Protein AF-0000000077538664 (afdb_homodimer)

Secondary structure (DSSP, 8-state):
-------------------------------PPPHHHHHTT------SS-HHHHHHT-----------HHHHHHHHHHHHHHHHHHHHHHTTGGGG-S-----------------------------HHHH-----------S---PPBPP--SGGGGG-HHHHHHS-HHHHHHHHHH-TTHHHHHHHTPPPPPPPPGGGG-TTGGGG--HHHHHHHHHHHHTTHHHHS--S-HHHIIIIIHHHHHHTTS-SSHHHHHHHHHHHHHHHHHHHHHHHTSS-TT-GGGGGGTTT--SSSTTHHHHHHHHHHHTTSTT--SHHHHHHHHHHHHHHHHTT-HHHHHHHHHHHHHHHHHHHHT--TT--HHHHHHHHHHHHHHHHHHHHHHHHHTPPP-THHHHHTT-PPP--PPPSSS---SS---GGG-HHHHHHHHHHHHHHHHHHHHHHHH-B--SSS--S-HHHHHHHHHHHHHHHHTS-TTT---TTS--PPPSSHHIIIIIIHHHHHHHHHHHHHHHHHHHHHHH-GGG--HHHHHHHHHHHHHHHHHHHHHHHHGGGGGG-TTHHHHHHHHHHHHHHHHHHHT-SSHHHHGGGTT--HHHHHHHHHHHHHHHTT-HHHHHHHHHHHHHHTTTT--/-------------------------------PPPHHHHHTT------SS-HHHHHHT-----------HHHHHHHHHHHHHHHHHHHHHHHHHGGGTTS----------------------------HHHH-----------S---PPBPP--SGGGGG-HHHHHHS-HHHHHHHHHH-TTHHHHHHHTPPPPPPPPGGGG-TTGGGG--HHHHHHHHHHHHTTHHHHS--S-HHHIIIIIHHHHHHTTS-SSHHHHHHHHHHHHHHHHHHHHHHHTSS-TT-GGGGGGGGG--SSSTTHHHHHHHHHHHTTSTT--SHHHHHHHHHHHHHHHHTT-HHHHHHHHHHHHHHHHHHHHT--S---HHHHHHHHHHHHHHHHHHHHHHHHHTPPP-THHHHHTT-PPP--PPPSSS---SS---GGG-HHHHHHHHHHHHHHHHHHHHHHHH-B--SSS--S-HHHHHHHHHHHHHHHHTS-GGG---TTS--PPPSSHHIIIIIIHHHHHHHHHHHHHHHHHHHHHHH-GGG--HHHHHHHHHHHHHHHHHHHHHHHHGGGGGG-TTHHHHHHHHHHHHHHHHHHHT-SSHHHHGGGTT--HHHHHHHHHHHHHHHTT-HHHHHHHHHHHHHHTSTT--

pLDDT: mean 77.13, std 25.6, range [17.12, 98.75]

Foldseek 3Di:
DPPDPPPPDDPDPPDPPPPPDPPPPPPPPDQDAFPVCVVVVHDFPNDVQTPVCVVVVHHGHRDPPPDPPVNVVLVVLLVVLVVVVVVVVPVVPPPPPPDDDDDDDPPPPPDPPDPDPDDPPPLVPQRSNLPPLPPPPPPPVPVPPPWAFFALALLQLCVQPLLLVLDDPVSVVVCVVCDSLNQLVQLVPDDDDDADDPLLPPPQLLLVDDPVLLVQLLLLLCQFQCLQQVLDDSLCLVPPLVVVCNVVSLDQDLSSLLSLLSSQVSQLSVVLCVLLVNDDPPPCPCVSCVVVQDDPAGSVSSNNSSVVRCVVVLPPLDSSLLSSLQSVLLSCLLLVNLVSSLVSLQSSLVSLCVCVVPPDPDDDPQRLLSSLSSLLSSVLSQVLSCSHNVDDGDCSVVCSSPRGHHSNDDDDPRPPPDPDDRPSNPVLSVLLNSLSSVLSVLLVVLSVQFRTHDPPDDGDPVVVLVVSLVVLVSSQVPRPPVQHDDLVDQLPRDPGSCCQSRNLVSSLSSLVSLLSSLVSLLSCCSVPVPVDDPVSLVSLLVSLVSVVSSLSSVVRNCSSVSSDSCLSSVLSNLLSVLSSQLSQCSDPDPSSNVSCVVPDPVSLVSSLVSLVVCLVSRVSSVVSSVSSVVSSVSHPPD/DCPDPPPPDPPPPPDPPPPPDDPPPPPPPPQDAFPVCVVVVHDFPNDLQTPVCVVVVHHGHRDDPPDPPVNVVLVVLLVVLVVVVVVVVPVVPPPPPDDDDDDDDPPPPPDPPPPDPDDPPPLVPQRNNLPPLPPPPPPPVPVPPPWAFFALALLQLCVQPLLLVLDDPVSVVVCVVCDSLNQLVQLVPDDDDDADDPLLPPPQLLLVDDVVLLVQLLLLLCQFQCLQQVLDDPLCLVPPLVVVCNVVSLDQDLSSLLSLLSSQVSQLSVVLCVLLVNDDPPPCPCVSCVVVCDPPAGSVSSNNSSVVRCVVVLPDLDSSLLSSLQSVLLSCLLLVNLVSSLVSLQSSLVSLCVCVVPPDPDDDPQRLLSSLSSLLSSVLSQVLSCSHNVDDGDCSVVCSSPRGHHSNDDDDPRPPPDPDDRPSNPVLSVLLNSLSSVLSVLLVVLSVQFRTHDPPDDGDPPVVLVVSLVVLVSSQVPRPPVQHDDLVDQQPRDPGSCCQSRNLVSSLSSLVSLLSSLVSLLSCCSVPVPVDDPVSLVSLLVSLVSVVSSLSSVVRSCSSVSSDSCLSSVLSNLLSVLSSLLSQCSDPDPSSNVSCVVPDPVSLCSSLVSLVVCLVSRVSSVVSSVSSVVSSVSHPPD

InterPro domains:
  IPR001138 Zn(2)Cys(6) fungal-type DNA-binding domain [PF00172] (32-66)
  IPR001138 Zn(2)Cys(6) fungal-type DNA-binding domain [PS00463] (33-60)
  IPR001138 Zn(2)Cys(6) fungal-type DNA-binding domain [PS50048] (33-62)
  IPR001138 Zn(2)Cys(6) fungal-type DNA-binding domain [SM00066] (28-71)
  IPR001138 Zn(2)Cys(6) fungal-type DNA-binding domain [cd00067] (30-62)
  IPR036864 Zn(2)-C6 fungal-type DNA-binding domain superfamily [G3DSA:4.10.240.10] (29-87)
  IPR036864 Zn(2)-C6 fungal-type DNA-binding domain superfamily [SSF57701] (27-69)

Radius of gyration: 37.06 Å; Cα contacts (8 Å, |Δi|>4): 1426; chains: 2; bounding box: 122×137×126 Å

Solvent-accessible surface area (backbone atoms only — not comparable to full-atom values): 72895 Å² total; per-residue (Å²): 136,82,74,76,76,75,72,75,72,78,78,75,74,77,77,77,76,74,67,76,77,74,75,71,77,70,78,68,80,70,79,70,45,30,50,59,31,55,72,67,72,45,93,46,79,73,41,96,56,21,63,64,31,57,75,66,72,46,90,57,42,60,77,78,71,73,76,52,70,77,61,52,56,59,51,49,59,48,46,51,56,47,47,58,55,50,56,63,57,50,69,71,61,57,75,78,62,74,77,89,77,91,81,90,74,88,72,84,72,80,78,75,76,80,73,83,85,73,88,75,69,79,63,62,68,59,58,64,80,75,64,68,62,66,71,76,66,68,67,69,77,57,80,70,78,81,49,51,73,46,74,84,16,36,69,51,49,64,66,34,68,54,39,48,69,63,44,54,71,71,56,46,52,52,47,66,72,52,45,90,58,33,55,47,53,47,53,65,68,52,74,72,74,83,70,82,48,79,76,71,51,54,86,64,62,72,73,70,56,53,68,66,49,53,50,50,26,43,50,35,21,52,65,41,62,34,50,65,50,65,68,67,57,68,68,57,37,67,70,42,36,47,48,54,16,59,76,50,67,54,48,86,47,68,43,22,33,37,48,25,41,41,44,13,45,6,47,30,28,48,52,14,33,35,58,55,66,74,41,71,87,70,67,65,74,57,54,83,43,57,83,55,62,38,70,102,48,68,26,44,58,37,38,49,55,24,25,51,40,37,28,72,48,68,60,55,52,46,71,65,44,28,40,36,26,49,52,50,17,46,53,28,22,60,58,42,32,64,61,50,18,48,44,24,39,52,53,22,47,50,19,46,42,49,50,68,61,58,66,59,90,84,62,56,64,39,58,53,24,52,50,29,40,49,44,51,55,45,50,55,54,46,50,56,48,25,54,54,50,63,44,68,76,74,72,54,71,73,45,56,75,74,52,64,74,50,63,74,59,72,71,77,87,56,80,71,80,66,92,72,71,56,80,75,69,35,63,68,41,52,50,49,44,53,51,52,51,52,50,49,52,54,50,52,49,41,53,75,70,33,34,44,40,50,97,81,55,87,46,41,55,60,69,59,51,51,48,52,52,50,49,50,50,49,54,55,68,64,39,56,76,92,58,45,75,56,90,85,52,77,85,69,85,68,89,47,65,58,42,30,62,48,41,37,39,53,52,34,49,51,24,50,50,47,27,60,64,37,42,44,46,47,51,35,50,60,68,42,58,84,77,60,51,72,70,51,49,51,50,44,31,51,25,47,49,24,50,54,51,26,53,60,41,41,59,55,37,47,37,28,53,60,68,36,57,56,50,59,56,51,43,36,45,47,51,27,48,50,50,52,51,37,38,36,61,69,42,94,46,66,78,51,29,56,44,55,64,80,60,50,69,66,59,53,51,48,53,52,49,54,26,54,71,46,22,86,57,23,68,40,40,33,53,48,36,58,52,47,56,61,48,52,66,65,47,81,67,123,133,83,70,78,76,75,73,71,72,80,75,78,72,77,77,76,74,74,67,74,77,74,73,71,77,69,77,67,79,68,79,70,45,31,52,60,30,55,72,68,72,44,91,48,77,75,42,95,54,21,62,64,30,58,74,66,73,46,91,58,43,59,76,78,71,74,77,52,71,77,60,52,55,58,49,48,59,42,47,52,55,47,48,58,55,51,53,61,56,48,68,69,58,56,75,73,67,73,75,90,86,78,84,85,77,86,71,83,75,78,78,76,74,79,73,82,85,72,88,74,68,77,63,60,67,60,57,59,78,73,64,67,64,67,72,74,65,69,69,68,76,56,80,72,76,82,51,50,72,46,74,83,17,34,70,50,50,64,66,34,68,54,38,48,70,63,45,54,71,71,54,46,52,50,48,64,71,51,44,90,58,33,56,47,53,46,53,66,67,53,75,72,75,83,70,81,47,79,76,73,50,54,87,62,63,72,76,71,57,53,69,66,49,52,50,50,26,44,50,36,21,49,64,41,62,34,50,65,49,65,68,66,59,67,68,57,36,66,69,43,37,49,48,55,17,60,76,50,67,53,47,86,49,68,43,22,33,39,50,26,40,39,42,12,46,6,47,30,28,49,53,13,32,34,60,54,66,75,40,70,86,70,66,62,72,56,56,85,44,55,83,56,60,38,69,101,47,68,26,44,61,37,37,48,56,24,25,52,41,37,29,71,48,67,60,55,53,48,72,63,44,26,40,36,25,50,52,52,17,47,53,27,24,60,56,45,32,64,61,49,18,47,44,24,39,52,54,24,47,51,19,45,43,49,50,68,62,58,65,59,90,84,62,55,67,40,58,53,25,52,50,30,40,48,44,52,54,43,48,55,54,47,50,55,48,25,53,53,50,62,42,67,74,72,70,53,72,74,44,55,75,73,54,64,73,52,62,75,59,74,72,77,86,57,78,70,80,66,91,74,71,53,80,76,69,35,62,66,42,51,50,51,44,52,50,51,51,51,50,50,52,53,50,53,48,42,54,75,70,34,34,44,41,50,97,79,54,86,44,40,56,62,70,59,52,51,49,50,53,49,50,51,50,48,54,54,68,64,39,56,80,91,58,44,76,56,90,85,51,77,84,69,84,66,90,45,65,57,42,29,63,48,41,35,38,52,53,34,51,51,24,49,49,47,27,61,64,36,42,44,44,48,52,36,47,60,68,41,58,84,77,58,49,72,69,51,49,50,49,44,30,50,23,46,48,24,50,56,51,27,53,59,42,40,60,55,36,47,37,28,53,61,68,37,57,56,51,59,56,52,43,37,43,46,50,27,48,51,50,52,52,36,39,34,60,69,42,92,46,67,78,50,28,56,42,55,64,81,60,49,68,66,57,53,51,48,51,52,48,55,27,54,72,47,20,86,58,23,67,40,40,32,53,48,35,59,52,47,57,62,47,51,66,67,46,81,68,124

Organism: Fusarium solani (NCBI:txid169388)

Nearest PDB structures (foldseek):
  4a1s-assembly1_B  TM=3.007E-01  e=3.780E+00  Drosophila melanogaster
  9dw8-assembly1_A  TM=1.218E-01  e=8.296E+00  Homo sapiens
  4a1s-assembly1_B  TM=3.005E-01  e=3.886E+00  Drosophila melanogaster
  9dw8-assembly1_A  TM=1.270E-01  e=6.714E+00  Homo sapiens

Sequence (1276 aa):
MAEPDEDTPPLEAPGSDEGPPSKRQRGFIARQACEYCRQKKTRCDEDFPCGLCRSLGIPCRFAQRKATRNEASLGMIVNILRRIEGKIDEDRAVDRNSLTDNRLNVTHSRIILPRSPANSSEILGVPSFLQRRESVVATPTSTTDSSPPISFSAHQVLFWPAIQSAFPESVKLLCQVNGPDYSTRLEASRPNLQLPTSSDLQPDWLSGLSVATLKELSDVYFSTFNLANPILDQKTYFQRTLGVAIDGNFGICIESCIVLVVMALGVIGQKALVEGGFSSATTPGTSGLAGVQDGDMPGLAFFNEARKRLGFLICDQGLQACQFYLLSGLFYAEALRPIDWWSMLNKASACSAYFWNNLSRDRDEWMLDMQSRLFWITSMFEAVLTQELNLPPSNSLELEEHIALPKFISVEDIPSFGSFRYPGDDPFFHYHFLSQLAHRLILTRARNSLFHSSPTADYPPEPVEDELIRQLEQWRQRLPPMLQFDPKAPLSRADSPSDILVTAWLHCRYFVARYHIGRPLLHRALQRPSSLTEGHLRKCRDTIAAVLNWASILQVANSMKSCNPLRFFVSGQLFGQICVIFALSVSPYQHIRDIVSDVDLKWKSFALGYLEESAAHSPTIEQDYQIAKILCEDICKSMAEPDEDTPPLEAPGSDEGPPSKRQRGFIARQACEYCRQKKTRCDEDFPCGLCRSLGIPCRFAQRKATRNEASLGMIVNILRRIEGKIDEDRAVDRNSLTDNRLNVTHSRIILPRSPANSSEILGVPSFLQRRESVVATPTSTTDSSPPISFSAHQVLFWPAIQSAFPESVKLLCQVNGPDYSTRLEASRPNLQLPTSSDLQPDWLSGLSVATLKELSDVYFSTFNLANPILDQKTYFQRTLGVAIDGNFGICIESCIVLVVMALGVIGQKALVEGGFSSATTPGTSGLAGVQDGDMPGLAFFNEARKRLGFLICDQGLQACQFYLLSGLFYAEALRPIDWWSMLNKASACSAYFWNNLSRDRDEWMLDMQSRLFWITSMFEAVLTQELNLPPSNSLELEEHIALPKFISVEDIPSFGSFRYPGDDPFFHYHFLSQLAHRLILTRARNSLFHSSPTADYPPEPVEDELIRQLEQWRQRLPPMLQFDPKAPLSRADSPSDILVTAWLHCRYFVARYHIGRPLLHRALQRPSSLTEGHLRKCRDTIAAVLNWASILQVANSMKSCNPLRFFVSGQLFGQICVIFALSVSPYQHIRDIVSDVDLKWKSFALGYLEESAAHSPTIEQDYQIAKILCEDICKS

Structure (mmCIF, N/CA/C/O backbone):
data_AF-0000000077538664-model_v1
#
loop_
_entity.id
_entity.type
_entity.pdbx_description
1 polymer 'Zn(2)-C6 fungal-type domain-containing protein'
#
loop_
_atom_site.group_PDB
_atom_site.id
_atom_site.type_symbol
_atom_site.label_atom_id
_atom_site.label_alt_id
_atom_site.label_comp_id
_atom_site.label_asym_id
_atom_site.label_entity_id
_atom_site.label_seq_id
_atom_site.pdbx_PDB_ins_code
_atom_site.Cartn_x
_atom_site.Cartn_y
_atom_site.Cartn_z
_atom_site.occupancy
_atom_site.B_iso_or_equiv
_atom_site.auth_seq_id
_atom_site.auth_comp_id
_atom_site.auth_asym_id
_atom_site.auth_atom_id
_atom_site.pdbx_PDB_model_num
ATOM 1 N N . MET A 1 1 ? 38.5 -87.625 19.875 1 17.77 1 MET A N 1
ATOM 2 C CA . MET A 1 1 ? 39.5 -87.25 18.891 1 17.77 1 MET A CA 1
ATOM 3 C C . MET A 1 1 ? 39.062 -85.938 18.188 1 17.77 1 MET A C 1
ATOM 5 O O . MET A 1 1 ? 37.906 -85.75 17.844 1 17.77 1 MET A O 1
ATOM 9 N N . ALA A 1 2 ? 40.031 -84.938 18.406 1 20.53 2 ALA A N 1
ATOM 10 C CA . ALA A 1 2 ? 40.469 -83.562 18.375 1 20.53 2 ALA A CA 1
ATOM 11 C C . ALA A 1 2 ? 40.438 -83.062 16.938 1 20.53 2 ALA A C 1
ATOM 13 O O . ALA A 1 2 ? 41.375 -83.312 16.172 1 20.53 2 ALA A O 1
ATOM 14 N N . GLU A 1 3 ? 39.281 -83.5 16.281 1 21.61 3 GLU A N 1
ATOM 15 C CA . GLU A 1 3 ? 39.312 -83.375 14.828 1 21.61 3 GLU A CA 1
ATOM 16 C C . GLU A 1 3 ? 39.75 -81.938 14.43 1 21.61 3 GLU A C 1
ATOM 18 O O . GLU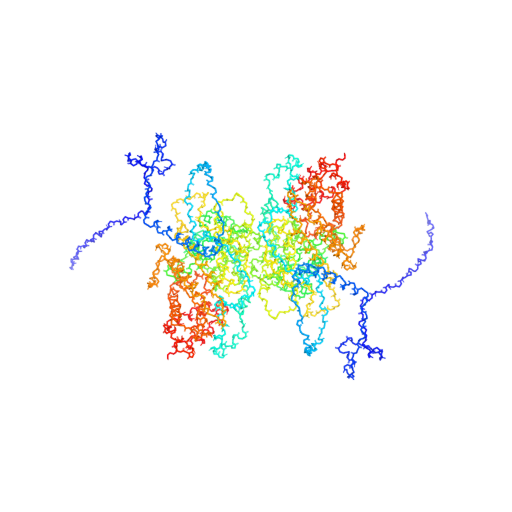 A 1 3 ? 39.344 -80.938 15.031 1 21.61 3 GLU A O 1
ATOM 23 N N . PRO A 1 4 ? 40.906 -81.938 13.797 1 24.17 4 PRO A N 1
ATOM 24 C CA . PRO A 1 4 ? 41.875 -80.875 13.445 1 24.17 4 PRO A CA 1
ATOM 25 C C . PRO A 1 4 ? 41.281 -79.75 12.602 1 24.17 4 PRO A C 1
ATOM 27 O O . PRO A 1 4 ? 40.594 -80 11.609 1 24.17 4 PRO A O 1
ATOM 30 N N . ASP A 1 5 ? 40.719 -78.75 13.336 1 24.47 5 ASP A N 1
ATOM 31 C CA . ASP A 1 5 ? 40.031 -77.562 13.023 1 24.47 5 ASP A CA 1
ATOM 32 C C . ASP A 1 5 ? 40.781 -76.75 11.984 1 24.47 5 ASP A C 1
ATOM 34 O O . ASP A 1 5 ? 41.875 -76.188 12.258 1 24.47 5 ASP A O 1
ATOM 38 N N . GLU A 1 6 ? 40.875 -77.5 10.773 1 22.72 6 GLU A N 1
ATOM 39 C CA . GLU A 1 6 ? 41.688 -77 9.68 1 22.72 6 GLU A CA 1
ATOM 40 C C . GLU A 1 6 ? 41.469 -75.5 9.461 1 22.72 6 GLU A C 1
ATOM 42 O O . GLU A 1 6 ? 40.344 -75 9.391 1 22.72 6 GLU A O 1
ATOM 47 N N . ASP A 1 7 ? 42.469 -74.688 9.789 1 23.95 7 ASP A N 1
ATOM 48 C CA . ASP A 1 7 ? 42.812 -73.312 9.898 1 23.95 7 ASP A CA 1
ATOM 49 C C . ASP A 1 7 ? 42.75 -72.625 8.539 1 23.95 7 ASP A C 1
ATOM 51 O O . ASP A 1 7 ? 43.75 -72.5 7.824 1 23.95 7 ASP A O 1
ATOM 55 N N . THR A 1 8 ? 41.688 -73.062 7.719 1 25.58 8 THR A N 1
ATOM 56 C CA . THR A 1 8 ? 41.875 -72.625 6.344 1 25.58 8 THR A CA 1
ATOM 57 C C . THR A 1 8 ? 42.219 -71.125 6.309 1 25.58 8 THR A C 1
ATOM 59 O O . THR A 1 8 ? 41.594 -70.312 7.008 1 25.58 8 THR A O 1
ATOM 62 N N . PRO A 1 9 ? 43.375 -70.875 5.82 1 27.02 9 PRO A N 1
ATOM 63 C CA . PRO A 1 9 ? 44.094 -69.562 5.84 1 27.02 9 PRO A CA 1
ATOM 64 C C . PRO A 1 9 ? 43.312 -68.438 5.25 1 27.02 9 PRO A C 1
ATOM 66 O O . PRO A 1 9 ? 42.438 -68.625 4.387 1 27.02 9 PRO A O 1
ATOM 69 N N . PRO A 1 10 ? 43.062 -67.375 6.023 1 25.56 10 PRO A N 1
ATOM 70 C CA . PRO A 1 10 ? 42.156 -66.25 5.789 1 25.56 10 PRO A CA 1
ATOM 71 C C . PRO A 1 10 ? 42.5 -65.5 4.512 1 25.56 10 PRO A C 1
ATOM 73 O O . PRO A 1 10 ? 43.688 -65.25 4.254 1 25.56 10 PRO A O 1
ATOM 76 N N . LEU A 1 11 ? 41.969 -66 3.369 1 24.7 11 LEU A N 1
ATOM 77 C CA . LEU A 1 11 ? 42.25 -65.438 2.053 1 24.7 11 LEU A CA 1
ATOM 78 C C . LEU A 1 11 ? 42.344 -63.938 2.119 1 24.7 11 LEU A C 1
ATOM 80 O O . LEU A 1 11 ? 41.531 -63.281 2.777 1 24.7 11 LEU A O 1
ATOM 84 N N . GLU A 1 12 ? 43.5 -63.438 1.926 1 22 12 GLU A N 1
ATOM 85 C CA . GLU A 1 12 ? 44.062 -62.094 1.912 1 22 12 GLU A CA 1
ATOM 86 C C . GLU A 1 12 ? 43.219 -61.156 1.037 1 22 12 GLU A C 1
ATOM 88 O O . GLU A 1 12 ? 42.844 -61.5 -0.082 1 22 12 GLU A O 1
ATOM 93 N N . ALA A 1 13 ? 42.438 -60.25 1.645 1 24.25 13 ALA A N 1
ATOM 94 C CA . ALA A 1 13 ? 41.5 -59.219 1.178 1 24.25 13 ALA A CA 1
ATOM 95 C C . ALA A 1 13 ? 42.156 -58.375 0.085 1 24.25 13 ALA A C 1
ATOM 97 O O . ALA A 1 13 ? 43.219 -57.812 0.279 1 24.25 13 ALA A O 1
ATOM 98 N N . PRO A 1 14 ? 42.125 -58.812 -1.2 1 25.22 14 PRO A N 1
ATOM 99 C CA . PRO A 1 14 ? 42.844 -58.062 -2.23 1 25.22 14 PRO A CA 1
ATOM 100 C C . PRO A 1 14 ? 42.656 -56.562 -2.092 1 25.22 14 PRO A C 1
ATOM 102 O O . PRO A 1 14 ? 41.656 -56.094 -1.543 1 25.22 14 PRO A O 1
ATOM 105 N N . GLY A 1 15 ? 43.781 -55.781 -1.918 1 23.3 15 GLY A N 1
ATOM 106 C CA . GLY A 1 15 ? 44.062 -54.375 -1.732 1 23.3 15 GLY A CA 1
ATOM 107 C C . GLY A 1 15 ? 43.406 -53.5 -2.768 1 23.3 15 GLY A C 1
ATOM 108 O O . GLY A 1 15 ? 43.594 -53.688 -3.971 1 23.3 15 GLY A O 1
ATOM 109 N N . SER A 1 16 ? 42.125 -53.156 -2.561 1 25.12 16 SER A N 1
ATOM 110 C CA . SER A 1 16 ? 41.281 -52.344 -3.416 1 25.12 16 SER A CA 1
ATOM 111 C C . SER A 1 16 ? 42.062 -51.125 -3.949 1 25.12 16 SER A C 1
ATOM 113 O O . SER A 1 16 ? 42.656 -50.406 -3.18 1 25.12 16 SER A O 1
ATOM 115 N N . ASP A 1 17 ? 42.656 -51.281 -5.082 1 24.81 17 ASP A N 1
ATOM 116 C CA . ASP A 1 17 ? 43.406 -50.312 -5.859 1 24.81 17 ASP A CA 1
ATOM 117 C C . ASP A 1 17 ? 42.688 -48.969 -5.848 1 24.81 17 ASP A C 1
ATOM 119 O O . ASP A 1 17 ? 41.531 -48.875 -6.242 1 24.81 17 ASP A O 1
ATOM 123 N N . GLU A 1 18 ? 42.938 -48.125 -4.816 1 27.81 18 GLU A N 1
ATOM 124 C CA . GLU A 1 18 ? 42.562 -46.719 -4.57 1 27.81 18 GLU A CA 1
ATOM 125 C C . GLU A 1 18 ? 42.781 -45.875 -5.812 1 27.81 18 GLU A C 1
ATOM 127 O O . GLU A 1 18 ? 43.906 -45.625 -6.227 1 27.81 18 GLU A O 1
ATOM 132 N N . GLY A 1 19 ? 42.094 -46.281 -6.926 1 26.39 19 GLY A N 1
ATOM 133 C CA . GLY A 1 19 ? 42.344 -45.469 -8.109 1 26.39 19 GLY A CA 1
ATOM 134 C C . GLY A 1 19 ? 42.469 -44 -7.816 1 26.39 19 GLY A C 1
ATOM 135 O O . GLY A 1 19 ? 42.062 -43.531 -6.758 1 26.39 19 GLY A O 1
ATOM 136 N N . PRO A 1 20 ? 43.531 -43.344 -8.391 1 30.39 20 PRO A N 1
ATOM 137 C CA . PRO A 1 20 ? 44 -42 -8.07 1 30.39 20 PRO A CA 1
ATOM 138 C C . PRO A 1 20 ? 42.875 -40.969 -8.023 1 30.39 20 PRO A C 1
ATOM 140 O O . PRO A 1 20 ? 41.844 -41.188 -8.656 1 30.39 20 PRO A O 1
ATOM 143 N N . PRO A 1 21 ? 42.75 -40.25 -6.891 1 28.84 21 PRO A N 1
ATOM 144 C CA . PRO A 1 21 ? 41.719 -39.25 -6.625 1 28.84 21 PRO A CA 1
ATOM 145 C C . PRO A 1 21 ? 41.531 -38.281 -7.789 1 28.84 21 PRO A C 1
ATOM 147 O O . PRO A 1 21 ? 42.5 -37.938 -8.469 1 28.84 21 PRO A O 1
ATOM 150 N N . SER A 1 22 ? 40.562 -38.531 -8.586 1 24.73 22 SER A N 1
ATOM 151 C CA . SER A 1 22 ? 40.25 -37.656 -9.727 1 24.73 22 SER A CA 1
ATOM 152 C C . SER A 1 22 ? 40.469 -36.188 -9.383 1 24.73 22 SER A C 1
ATOM 154 O O . SER A 1 22 ? 39.969 -35.719 -8.367 1 24.73 22 SER A O 1
ATOM 156 N N . LYS A 1 23 ? 41.562 -35.625 -9.82 1 29.5 23 LYS A N 1
ATOM 157 C CA . LYS A 1 23 ? 41.969 -34.219 -9.68 1 29.5 23 LYS A CA 1
ATOM 158 C C . LYS A 1 23 ? 40.75 -33.281 -9.883 1 29.5 23 LYS A C 1
ATOM 160 O O . LYS A 1 23 ? 40.094 -33.344 -10.93 1 29.5 23 LYS A O 1
ATOM 165 N N . ARG A 1 24 ? 40.219 -32.906 -8.852 1 29.09 24 ARG A N 1
ATOM 166 C CA . ARG A 1 24 ? 39.156 -31.891 -8.773 1 29.09 24 ARG A CA 1
ATOM 167 C C . ARG A 1 24 ? 39.469 -30.719 -9.711 1 29.09 24 ARG A C 1
ATOM 169 O O . ARG A 1 24 ? 40.531 -30.109 -9.617 1 29.09 24 ARG A O 1
ATOM 176 N N . GLN A 1 25 ? 38.969 -30.812 -10.922 1 27.58 25 GLN A N 1
ATOM 177 C CA . GLN A 1 25 ? 39.219 -29.734 -11.875 1 27.58 25 GLN A CA 1
ATOM 178 C C . GLN A 1 25 ? 39 -28.375 -11.227 1 27.58 25 GLN A C 1
ATOM 180 O O . GLN A 1 25 ? 37.906 -28.109 -10.68 1 27.58 25 GLN A O 1
ATOM 185 N N . ARG A 1 26 ? 40.062 -27.859 -10.602 1 29.12 26 ARG A N 1
ATOM 186 C CA . ARG A 1 26 ? 40.156 -26.547 -9.992 1 29.12 26 ARG A CA 1
ATOM 187 C C . ARG A 1 26 ? 39.656 -25.469 -10.945 1 29.12 26 ARG A C 1
ATOM 189 O O . ARG A 1 26 ? 40.188 -25.266 -12.031 1 29.12 26 ARG A O 1
ATOM 196 N N . GLY A 1 27 ? 38.406 -25.406 -11.07 1 28.33 27 GLY A N 1
ATOM 197 C CA . GLY A 1 27 ? 37.781 -24.453 -11.977 1 28.33 27 GLY A CA 1
ATOM 198 C C . GLY A 1 27 ? 38.312 -23.031 -11.805 1 28.33 27 GLY A C 1
ATOM 199 O O . GLY A 1 27 ? 37.688 -22.078 -12.234 1 28.33 27 GLY A O 1
ATOM 200 N N . PHE A 1 28 ? 39.375 -22.859 -10.82 1 33.38 28 PHE A N 1
ATOM 201 C CA . PHE A 1 28 ? 39.812 -21.484 -10.625 1 33.38 28 PHE A CA 1
ATOM 202 C C . PHE A 1 28 ? 40.594 -20.984 -11.828 1 33.38 28 PHE A C 1
ATOM 204 O O . PHE A 1 28 ? 41.625 -21.531 -12.172 1 33.38 28 PHE A O 1
ATOM 211 N N . ILE A 1 29 ? 40.031 -20.484 -12.789 1 33.25 29 ILE A N 1
ATOM 212 C CA . ILE A 1 29 ? 40.875 -19.906 -13.828 1 33.25 29 ILE A CA 1
ATOM 213 C C . ILE A 1 29 ? 41.812 -18.875 -13.219 1 33.25 29 ILE A C 1
ATOM 215 O O . ILE A 1 29 ? 41.344 -17.844 -12.695 1 33.25 29 ILE A O 1
ATOM 219 N N . ALA A 1 30 ? 42.906 -19.156 -12.797 1 41.94 30 ALA A N 1
ATOM 220 C CA . ALA A 1 30 ? 44.031 -18.391 -12.25 1 41.94 30 ALA A CA 1
ATOM 221 C C . ALA A 1 30 ? 44.438 -17.281 -13.211 1 41.94 30 ALA A C 1
ATOM 223 O O . ALA A 1 30 ? 44.531 -17.5 -14.414 1 41.94 30 ALA A O 1
ATOM 224 N N . ARG A 1 31 ? 44.188 -16.031 -12.914 1 46.66 31 ARG A N 1
ATOM 225 C CA . ARG A 1 31 ? 44.781 -14.938 -13.695 1 46.66 31 ARG A CA 1
ATOM 226 C C . ARG A 1 31 ? 46.25 -15.188 -13.977 1 46.66 31 ARG A C 1
ATOM 228 O O . ARG A 1 31 ? 46.969 -15.695 -13.117 1 46.66 31 ARG A O 1
ATOM 235 N N . GLN A 1 32 ? 46.531 -15.273 -15.164 1 57.22 32 GLN A N 1
ATOM 236 C CA . GLN A 1 32 ? 47.906 -15.461 -15.547 1 57.22 32 GLN A CA 1
ATOM 237 C C . GLN A 1 32 ? 48.812 -14.359 -14.961 1 57.22 32 GLN A C 1
ATOM 239 O O . GLN A 1 32 ? 48.344 -13.242 -14.727 1 57.22 32 GLN A O 1
ATOM 244 N N . ALA A 1 33 ? 49.938 -14.695 -14.531 1 68.56 33 ALA A N 1
ATOM 245 C CA . ALA A 1 33 ? 50.969 -13.82 -14 1 68.56 33 ALA A CA 1
ATOM 246 C C . ALA A 1 33 ? 51.344 -12.727 -15 1 68.56 33 ALA A C 1
ATOM 248 O O . ALA A 1 33 ? 51.156 -12.891 -16.203 1 68.56 33 ALA A O 1
ATOM 249 N N . CYS A 1 34 ? 51.594 -11.531 -14.602 1 72.62 34 CYS A N 1
ATOM 250 C CA . CYS A 1 34 ? 52.031 -10.43 -15.453 1 72.62 34 CYS A CA 1
ATOM 251 C C . CYS A 1 34 ? 53.219 -10.82 -16.312 1 72.62 34 CYS A C 1
ATOM 253 O O . CYS A 1 34 ? 53.906 -11.805 -16.016 1 72.62 34 CYS A O 1
ATOM 255 N N . GLU A 1 35 ? 53.406 -10.328 -17.438 1 77.31 35 GLU A N 1
ATOM 256 C CA . GLU A 1 35 ? 54.469 -10.664 -18.406 1 77.31 35 GLU A CA 1
ATOM 257 C C . GLU A 1 35 ? 55.844 -10.711 -17.719 1 77.31 35 GLU A C 1
ATOM 259 O O . GLU A 1 35 ? 56.656 -11.594 -18.016 1 77.31 35 GLU A O 1
ATOM 264 N N . TYR A 1 36 ? 56 -9.797 -16.734 1 77.5 36 TYR A N 1
ATOM 265 C CA . TYR A 1 36 ? 57.312 -9.758 -16.078 1 77.5 36 TYR A CA 1
ATOM 266 C C . TYR A 1 36 ? 57.438 -10.898 -15.086 1 77.5 36 TYR A C 1
ATOM 268 O O . TYR A 1 36 ? 58.5 -11.562 -15.047 1 77.5 36 TYR A O 1
ATOM 276 N N . CYS A 1 37 ? 56.375 -11.102 -14.336 1 75.88 37 CYS A N 1
ATOM 277 C CA . CYS A 1 37 ? 56.438 -12.203 -13.375 1 75.88 37 CYS A CA 1
ATOM 278 C C . CYS A 1 37 ? 56.531 -13.547 -14.086 1 75.88 37 CYS A C 1
ATOM 280 O O . CYS A 1 37 ? 57.188 -14.461 -13.617 1 75.88 37 CYS A O 1
ATOM 282 N N . ARG A 1 38 ? 55.906 -13.703 -15.258 1 76.19 38 ARG A N 1
ATOM 283 C CA . ARG A 1 38 ? 56.031 -14.906 -16.078 1 76.19 38 ARG A CA 1
ATOM 284 C C . ARG A 1 38 ? 57.438 -15.094 -16.609 1 76.19 38 ARG A C 1
ATOM 286 O O . ARG A 1 38 ? 57.969 -16.219 -16.609 1 76.19 38 ARG A O 1
ATOM 293 N N . GLN A 1 39 ? 58 -13.969 -16.984 1 77.44 39 GLN A N 1
ATOM 294 C CA . GLN A 1 39 ? 59.375 -14.023 -17.516 1 77.44 39 GLN A CA 1
ATOM 295 C C . GLN A 1 39 ? 60.375 -14.398 -16.422 1 77.44 39 GLN A C 1
ATOM 297 O O . GLN A 1 39 ? 61.312 -15.156 -16.672 1 77.44 39 GLN A O 1
ATOM 302 N N . LYS A 1 40 ? 60.188 -13.883 -15.25 1 74.75 40 LYS A N 1
ATOM 303 C CA . LYS A 1 40 ? 61.094 -14.141 -14.148 1 74.75 40 LYS A CA 1
ATOM 304 C C . LYS A 1 40 ? 60.688 -15.375 -13.359 1 74.75 40 LYS A C 1
ATOM 306 O O . LYS A 1 40 ? 61.344 -15.742 -12.383 1 74.75 40 LYS A O 1
ATOM 311 N N . LYS A 1 41 ? 59.562 -16.141 -13.867 1 70.56 41 LYS A N 1
ATOM 312 C CA . LYS A 1 41 ? 59.031 -17.375 -13.25 1 70.56 41 LYS A CA 1
ATOM 313 C C . LYS A 1 41 ? 58.812 -17.188 -11.75 1 70.56 41 LYS A C 1
ATOM 315 O O . LYS A 1 41 ? 59.188 -18.062 -10.953 1 70.56 41 LYS A O 1
ATOM 320 N N . THR A 1 42 ? 58.531 -15.945 -11.32 1 73.94 42 THR A N 1
ATOM 321 C CA . THR A 1 42 ? 58.25 -15.672 -9.914 1 73.94 42 THR A CA 1
ATOM 322 C C . THR A 1 42 ? 56.75 -15.602 -9.664 1 73.94 42 THR A C 1
ATOM 324 O O . THR A 1 42 ? 55.969 -15.359 -10.594 1 73.94 42 THR A O 1
ATOM 327 N N . ARG A 1 43 ? 56.281 -15.992 -8.516 1 71.81 43 ARG A N 1
ATOM 328 C CA . ARG A 1 43 ? 54.906 -15.969 -8.094 1 71.81 43 ARG A CA 1
ATOM 329 C C . ARG A 1 43 ? 54.344 -14.555 -8.148 1 71.81 43 ARG A C 1
ATOM 331 O O . ARG A 1 43 ? 54.875 -13.633 -7.527 1 71.81 43 ARG A O 1
ATOM 338 N N . CYS A 1 44 ? 53.406 -14.25 -9.031 1 69.94 44 CYS A N 1
ATOM 339 C CA . CYS A 1 44 ? 52.781 -12.953 -9.25 1 69.94 44 CYS A CA 1
ATOM 340 C C . CYS A 1 44 ? 51.625 -12.758 -8.297 1 69.94 44 CYS A C 1
ATOM 342 O O . CYS A 1 44 ? 50.812 -13.664 -8.109 1 69.94 44 CYS A O 1
ATOM 344 N N . ASP A 1 45 ? 51.656 -11.867 -7.445 1 72.19 45 ASP A N 1
ATOM 345 C CA . ASP A 1 45 ? 50.594 -11.625 -6.477 1 72.19 45 ASP A CA 1
ATOM 346 C C . ASP A 1 45 ? 49.281 -11.195 -7.176 1 72.19 45 ASP A C 1
ATOM 348 O O . ASP A 1 45 ? 48.312 -10.836 -6.52 1 72.19 45 ASP A O 1
ATOM 352 N N . GLU A 1 46 ? 49.156 -11.133 -8.484 1 66.06 46 GLU A N 1
ATOM 353 C CA . GLU A 1 46 ? 48.062 -10.938 -9.422 1 66.06 46 GLU A CA 1
ATOM 354 C C . GLU A 1 46 ? 47.375 -9.578 -9.211 1 66.06 46 GLU A C 1
ATOM 356 O O . GLU A 1 46 ? 46.312 -9.312 -9.773 1 66.06 46 GLU A O 1
ATOM 361 N N . ASP A 1 47 ? 48.188 -8.625 -8.555 1 70.62 47 ASP A N 1
ATOM 362 C CA . ASP A 1 47 ? 47.781 -7.227 -8.445 1 70.62 47 ASP A CA 1
ATOM 363 C C . ASP A 1 47 ? 48.188 -6.43 -9.672 1 70.62 47 ASP A C 1
ATOM 365 O O . ASP A 1 47 ? 49.125 -6.828 -10.391 1 70.62 47 ASP A O 1
ATOM 369 N N . PHE A 1 48 ? 47.375 -5.414 -10.172 1 70 48 PHE A N 1
ATOM 370 C CA . PHE A 1 48 ? 47.812 -4.539 -11.25 1 70 48 PHE A CA 1
ATOM 371 C C . PHE A 1 48 ? 48.125 -3.145 -10.727 1 70 48 PHE A C 1
ATOM 373 O O . PHE A 1 48 ? 47.219 -2.43 -10.281 1 70 48 PHE A O 1
ATOM 380 N N . PRO A 1 49 ? 49.562 -2.928 -10.672 1 73.62 49 PRO A N 1
ATOM 381 C CA . PRO A 1 49 ? 50.75 -3.721 -11.055 1 73.62 49 PRO A CA 1
ATOM 382 C C . PRO A 1 49 ? 51.125 -4.766 -10.008 1 73.62 49 PRO A C 1
ATOM 384 O O . PRO A 1 49 ? 50.812 -4.594 -8.82 1 73.62 49 PRO A O 1
ATOM 387 N N . CYS A 1 50 ? 51.531 -5.828 -10.43 1 73.62 50 CYS A N 1
ATOM 388 C CA . CYS A 1 50 ? 51.906 -6.84 -9.445 1 73.62 50 CYS A CA 1
ATOM 389 C C . CYS A 1 50 ? 53 -6.316 -8.508 1 73.62 50 CYS A C 1
ATOM 391 O O . CYS A 1 50 ? 53.719 -5.391 -8.859 1 73.62 50 CYS A O 1
ATOM 393 N N . GLY A 1 51 ? 52.906 -6.707 -7.246 1 79 51 GLY A N 1
ATOM 394 C CA . GLY A 1 51 ? 53.812 -6.242 -6.219 1 79 51 GLY A CA 1
ATOM 395 C C . GLY A 1 51 ? 55.25 -6.207 -6.68 1 79 51 GLY A C 1
ATOM 396 O O . GLY A 1 51 ? 56 -5.258 -6.391 1 79 51 GLY A O 1
ATOM 397 N N . LEU A 1 52 ? 55.562 -7.141 -7.531 1 78.94 52 LEU A N 1
ATOM 398 C CA . LEU A 1 52 ? 56.938 -7.219 -8.016 1 78.94 52 LEU A CA 1
ATOM 399 C C . LEU A 1 52 ? 57.219 -6.133 -9.047 1 78.94 52 LEU A C 1
ATOM 401 O O . LEU A 1 52 ? 58.25 -5.461 -8.992 1 78.94 52 LEU A O 1
ATOM 405 N N . CYS A 1 53 ? 56.344 -6.004 -9.938 1 77.19 53 CYS A N 1
ATOM 406 C CA . CYS A 1 53 ? 56.531 -4.973 -10.953 1 77.19 53 CYS A CA 1
ATOM 407 C C . CYS A 1 53 ? 56.5 -3.582 -10.32 1 77.19 53 CYS A C 1
ATOM 409 O O . CYS A 1 53 ? 57.281 -2.713 -10.711 1 77.19 53 CYS A O 1
ATOM 411 N N . ARG A 1 54 ? 55.75 -3.328 -9.273 1 81.06 54 ARG A N 1
ATOM 412 C CA . ARG A 1 54 ? 55.688 -2.076 -8.531 1 81.06 54 ARG A CA 1
ATOM 413 C C . ARG A 1 54 ? 56.969 -1.797 -7.797 1 81.06 54 ARG A C 1
ATOM 415 O O . ARG A 1 54 ? 57.469 -0.668 -7.809 1 81.06 54 ARG A O 1
ATOM 422 N N . SER A 1 55 ? 57.5 -2.816 -7.219 1 80 55 SER A N 1
ATOM 423 C CA . SER A 1 55 ? 58.719 -2.631 -6.461 1 80 55 SER A CA 1
ATOM 424 C C . SER A 1 55 ? 59.906 -2.338 -7.383 1 80 55 SER A C 1
ATOM 426 O O . SER A 1 55 ? 60.812 -1.591 -7.016 1 80 55 SER A O 1
ATOM 428 N N . LEU A 1 56 ? 59.812 -2.922 -8.633 1 78.25 56 LEU A N 1
ATOM 429 C CA . LEU A 1 56 ? 60.906 -2.771 -9.562 1 78.25 56 LEU A CA 1
ATOM 430 C C . LEU A 1 56 ? 60.688 -1.574 -10.477 1 78.25 56 LEU A C 1
ATOM 432 O O . LEU A 1 56 ? 61.594 -1.201 -11.242 1 78.25 56 LEU A O 1
ATOM 436 N N . GLY A 1 57 ? 59.625 -0.906 -10.336 1 77.88 57 GLY A N 1
ATOM 437 C CA . GLY A 1 57 ? 59.344 0.298 -11.102 1 77.88 57 GLY A CA 1
ATOM 438 C C . GLY A 1 57 ? 59.156 0.035 -12.586 1 77.88 57 GLY A C 1
ATOM 439 O O . GLY A 1 57 ? 59.5 0.884 -13.414 1 77.88 57 GLY A O 1
ATOM 440 N N . ILE A 1 58 ? 58.844 -1.27 -12.984 1 77 58 ILE A N 1
ATOM 441 C CA . ILE A 1 58 ? 58.719 -1.597 -14.398 1 77 58 ILE A CA 1
ATOM 442 C C . ILE A 1 58 ? 57.219 -1.688 -14.758 1 77 58 ILE A C 1
ATOM 444 O O . ILE A 1 58 ? 56.406 -1.965 -13.898 1 77 58 ILE A O 1
ATOM 448 N N . PRO A 1 59 ? 56.875 -1.336 -16 1 75.31 59 PRO A N 1
ATOM 449 C CA . PRO A 1 59 ? 55.5 -1.439 -16.453 1 75.31 59 PRO A CA 1
ATOM 450 C C . PRO A 1 59 ? 54.969 -2.873 -16.422 1 75.31 59 PRO A C 1
ATOM 452 O O . PRO A 1 59 ? 55.594 -3.775 -16.969 1 75.31 59 PRO A O 1
ATOM 455 N N . CYS A 1 60 ? 53.938 -3.213 -15.586 1 71.69 60 CYS A N 1
ATOM 456 C CA . CYS A 1 60 ? 53.344 -4.527 -15.398 1 71.69 60 CYS A CA 1
ATOM 457 C C . CYS A 1 60 ? 52.344 -4.824 -16.5 1 71.69 60 CYS A C 1
ATOM 459 O O . CYS A 1 60 ? 51.344 -4.094 -16.688 1 71.69 60 CYS A O 1
ATOM 461 N N . ARG A 1 61 ? 52.625 -5.66 -17.469 1 71.94 61 ARG A N 1
ATOM 462 C CA . ARG A 1 61 ? 51.812 -6.012 -18.609 1 71.94 61 ARG A CA 1
ATOM 463 C C . ARG A 1 61 ? 51.25 -7.414 -18.469 1 71.94 61 ARG A C 1
ATOM 465 O O . ARG A 1 61 ? 51.969 -8.375 -18.234 1 71.94 61 ARG A O 1
ATOM 472 N N . PHE A 1 62 ? 49.969 -7.508 -18.297 1 63.34 62 PHE A N 1
ATOM 473 C CA . PHE A 1 62 ? 49.344 -8.82 -18.312 1 63.34 62 PHE A CA 1
ATOM 474 C C . PHE A 1 62 ? 48.875 -9.18 -19.734 1 63.34 62 PHE A C 1
ATOM 476 O O . PHE A 1 62 ? 48.469 -8.305 -20.5 1 63.34 62 PHE A O 1
ATOM 483 N N . ALA A 1 63 ? 49.219 -10.227 -20.281 1 50.66 63 ALA A N 1
ATOM 484 C CA . ALA A 1 63 ? 48.812 -10.695 -21.609 1 50.66 63 ALA A CA 1
ATOM 485 C C . ALA A 1 63 ? 47.281 -10.773 -21.703 1 50.66 63 ALA A C 1
ATOM 487 O O . ALA A 1 63 ? 46.625 -11.234 -20.781 1 50.66 63 ALA A O 1
ATOM 488 N N . GLN A 1 64 ? 46.688 -9.945 -22.656 1 44.91 64 GLN A N 1
ATOM 489 C CA . GLN A 1 64 ? 45.281 -9.969 -22.984 1 44.91 64 GLN A CA 1
ATOM 490 C C . GLN A 1 64 ? 44.844 -11.367 -23.391 1 44.91 64 GLN A C 1
ATOM 492 O O . GLN A 1 64 ? 45.375 -11.961 -24.312 1 44.91 64 GLN A O 1
ATOM 497 N N . ARG A 1 65 ? 44.375 -12.078 -22.578 1 41.53 65 ARG A N 1
ATOM 498 C CA . ARG A 1 65 ? 43.844 -13.344 -23.062 1 41.53 65 ARG A CA 1
ATOM 499 C C . ARG A 1 65 ? 42.719 -13.125 -24.062 1 41.53 65 ARG A C 1
ATOM 501 O O . ARG A 1 65 ? 41.906 -12.234 -23.891 1 41.53 65 ARG A O 1
ATOM 508 N N . LYS A 1 66 ? 42.875 -13.539 -25.328 1 35.12 66 LYS A N 1
ATOM 509 C CA . LYS A 1 66 ? 41.812 -13.617 -26.312 1 35.12 66 LYS A CA 1
ATOM 510 C C . LYS A 1 66 ? 40.531 -14.172 -25.719 1 35.12 66 LYS A C 1
ATOM 512 O O . LYS A 1 66 ? 40.562 -15.164 -24.984 1 35.12 66 LYS A O 1
ATOM 517 N N . ALA A 1 67 ? 39.562 -13.297 -25.859 1 36.31 67 ALA A N 1
ATOM 518 C CA . ALA A 1 67 ? 38.219 -13.711 -25.422 1 36.31 67 ALA A CA 1
ATOM 519 C C . ALA A 1 67 ? 37.875 -15.086 -25.984 1 36.31 67 ALA A C 1
ATOM 521 O O . ALA A 1 67 ? 38.031 -15.328 -27.188 1 36.31 67 ALA A O 1
ATOM 522 N N . THR A 1 68 ? 37.906 -16.109 -25.234 1 30.86 68 THR A N 1
ATOM 523 C CA . THR A 1 68 ? 37.531 -17.391 -25.812 1 30.86 68 THR A CA 1
ATOM 524 C C . THR A 1 68 ? 36.156 -17.297 -26.469 1 30.86 68 THR A C 1
ATOM 526 O O . THR A 1 68 ? 35.375 -16.375 -26.188 1 30.86 68 THR A O 1
ATOM 529 N N . ARG A 1 69 ? 35.781 -18.203 -27.375 1 33.06 69 ARG A N 1
ATOM 530 C CA . ARG A 1 69 ? 34.594 -18.328 -28.203 1 33.06 69 ARG A CA 1
ATOM 531 C C . ARG A 1 69 ? 33.344 -18.078 -27.375 1 33.06 69 ARG A C 1
ATOM 533 O O . ARG A 1 69 ? 32.375 -17.469 -27.859 1 33.06 69 ARG A O 1
ATOM 540 N N . ASN A 1 70 ? 33.344 -18.625 -26.234 1 29.69 70 ASN A N 1
ATOM 541 C CA . ASN A 1 70 ? 32.125 -18.578 -25.406 1 29.69 70 ASN A CA 1
ATOM 542 C C . ASN A 1 70 ? 31.875 -17.172 -24.891 1 29.69 70 ASN A C 1
ATOM 544 O O . ASN A 1 70 ? 30.734 -16.828 -24.547 1 29.69 70 ASN A O 1
ATOM 548 N N . GLU A 1 71 ? 32.875 -16.281 -24.828 1 34.03 71 GLU A N 1
ATOM 549 C CA . GLU A 1 71 ? 32.719 -14.859 -24.484 1 34.03 71 GLU A CA 1
ATOM 550 C C . GLU A 1 71 ? 32.156 -14.062 -25.656 1 34.03 71 GLU A C 1
ATOM 552 O O . GLU A 1 71 ? 31.406 -13.102 -25.453 1 34.03 71 GLU A O 1
ATOM 557 N N . ALA A 1 72 ? 32.375 -14.477 -26.922 1 33.62 72 ALA A N 1
ATOM 558 C CA . ALA A 1 72 ? 31.938 -13.844 -28.156 1 33.62 72 ALA A CA 1
ATOM 559 C C . ALA A 1 72 ? 30.453 -14.047 -28.375 1 33.62 72 ALA A C 1
ATOM 561 O O . ALA A 1 72 ? 29.766 -13.148 -28.891 1 33.62 72 ALA A O 1
ATOM 562 N N . SER A 1 73 ? 30.016 -15.164 -28.141 1 29.8 73 SER A N 1
ATOM 563 C CA . SER A 1 73 ? 28.609 -15.477 -28.406 1 29.8 73 SER A CA 1
ATOM 564 C C . SER A 1 73 ? 27.688 -14.641 -27.516 1 29.8 73 SER A C 1
ATOM 566 O O . SER A 1 73 ? 26.594 -14.258 -27.938 1 29.8 73 SER A O 1
ATOM 568 N N . LEU A 1 74 ? 28.141 -14.242 -26.406 1 32.69 74 LEU A N 1
ATOM 569 C CA . LEU A 1 74 ? 27.328 -13.406 -25.531 1 32.69 74 LEU A CA 1
ATOM 570 C C . LEU A 1 74 ? 27.188 -12 -26.094 1 32.69 74 LEU A C 1
ATOM 572 O O . LEU A 1 74 ? 26.109 -11.406 -26.047 1 32.69 74 LEU A O 1
ATOM 576 N N . GLY A 1 75 ? 28.141 -11.578 -26.875 1 33.12 75 GLY A N 1
ATOM 577 C CA . GLY A 1 75 ? 28.172 -10.312 -27.609 1 33.12 75 GLY A CA 1
ATOM 578 C C . GLY A 1 75 ? 27.188 -10.273 -28.766 1 33.12 75 GLY A C 1
ATOM 579 O O . GLY A 1 75 ? 26.562 -9.25 -29.016 1 33.12 75 GLY A O 1
ATOM 580 N N . MET A 1 76 ? 27.141 -11.359 -29.453 1 32.41 76 MET A N 1
ATOM 581 C CA . MET A 1 76 ? 26.266 -11.43 -30.609 1 32.41 76 MET A CA 1
ATOM 582 C C . MET A 1 76 ? 24.797 -11.352 -30.188 1 32.41 76 MET A C 1
ATOM 584 O O . MET A 1 76 ? 24 -10.688 -30.844 1 32.41 76 MET A O 1
ATOM 588 N N . ILE A 1 77 ? 24.453 -11.945 -29.125 1 33.84 77 ILE A N 1
ATOM 589 C CA . ILE A 1 77 ? 23.047 -11.906 -28.75 1 33.84 77 ILE A CA 1
ATOM 590 C C . ILE A 1 77 ? 22.688 -10.5 -28.266 1 33.84 77 ILE A C 1
ATOM 592 O O . ILE A 1 77 ? 21.641 -9.961 -28.625 1 33.84 77 ILE A O 1
ATOM 596 N N . VAL A 1 78 ? 23.703 -9.734 -27.828 1 39.06 78 VAL A N 1
ATOM 597 C CA . VAL A 1 78 ? 23.531 -8.328 -27.453 1 39.06 78 VAL A CA 1
ATOM 598 C C . VAL A 1 78 ? 23.344 -7.484 -28.719 1 39.06 78 VAL A C 1
ATOM 600 O O . VAL A 1 78 ? 22.469 -6.613 -28.766 1 39.06 78 VAL A O 1
ATOM 603 N N . ASN A 1 79 ? 24.109 -7.734 -29.75 1 36.78 79 ASN A N 1
ATOM 604 C CA . ASN A 1 79 ? 24.047 -7.02 -31.016 1 36.78 79 ASN A CA 1
ATOM 605 C C . ASN A 1 79 ? 22.75 -7.34 -31.766 1 36.78 79 ASN A C 1
ATOM 607 O O . ASN A 1 79 ? 22.156 -6.461 -32.406 1 36.78 79 ASN A O 1
ATOM 611 N N . ILE A 1 80 ? 22.406 -8.477 -31.781 1 35.22 80 ILE A N 1
ATOM 612 C CA . ILE A 1 80 ? 21.172 -8.797 -32.5 1 35.22 80 ILE A CA 1
ATOM 613 C C . ILE A 1 80 ? 19.984 -8.117 -31.797 1 35.22 80 ILE A C 1
ATOM 615 O O . ILE A 1 80 ? 19.109 -7.555 -32.469 1 35.22 80 ILE A O 1
ATOM 619 N N . LEU A 1 81 ? 20.031 -8 -30.531 1 37.66 81 LEU A N 1
ATOM 620 C CA . LEU A 1 81 ? 18.922 -7.336 -29.859 1 37.66 81 LEU A CA 1
ATOM 621 C C . LEU A 1 81 ? 19.016 -5.82 -30.016 1 37.66 81 LEU A C 1
ATOM 623 O O . LEU A 1 81 ? 18 -5.148 -30.219 1 37.66 81 LEU A O 1
ATOM 627 N N . ARG A 1 82 ? 20.156 -5.312 -30.281 1 38.81 82 ARG A N 1
ATOM 628 C CA . ARG A 1 82 ? 20.375 -3.945 -30.734 1 38.81 82 ARG A CA 1
ATOM 629 C C . ARG A 1 82 ? 19.828 -3.74 -32.125 1 38.81 82 ARG A C 1
ATOM 631 O O . ARG A 1 82 ? 19.234 -2.703 -32.438 1 38.81 82 ARG A O 1
ATOM 638 N N . ARG A 1 83 ? 20.141 -4.629 -33 1 36.84 83 ARG A N 1
ATOM 639 C CA . ARG A 1 83 ? 19.656 -4.562 -34.375 1 36.84 83 ARG A CA 1
ATOM 640 C C . ARG A 1 83 ? 18.141 -4.66 -34.438 1 36.84 83 ARG A C 1
ATOM 642 O O . ARG A 1 83 ? 17.484 -3.969 -35.219 1 36.84 83 ARG A O 1
ATOM 649 N N . ILE A 1 84 ? 17.594 -5.449 -33.688 1 33.25 84 ILE A N 1
ATOM 650 C CA . ILE A 1 84 ? 16.141 -5.523 -33.75 1 33.25 84 ILE A CA 1
ATOM 651 C C . ILE A 1 84 ? 15.531 -4.238 -33.188 1 33.25 84 ILE A C 1
ATOM 653 O O . ILE A 1 84 ? 14.594 -3.689 -33.781 1 33.25 84 ILE A O 1
ATOM 657 N N . GLU A 1 85 ? 16.141 -3.512 -32.281 1 34.88 85 GLU A N 1
ATOM 658 C CA . GLU A 1 85 ? 15.727 -2.186 -31.844 1 34.88 85 GLU A CA 1
ATOM 659 C C . GLU A 1 85 ? 15.977 -1.139 -32.938 1 34.88 85 GLU A C 1
ATOM 661 O O . GLU A 1 85 ? 15.148 -0.25 -33.156 1 34.88 85 GLU A O 1
ATOM 666 N N . GLY A 1 86 ? 17.062 -1.097 -33.469 1 32.09 86 GLY A N 1
ATOM 667 C CA . GLY A 1 86 ? 17.375 -0.193 -34.562 1 32.09 86 GLY A CA 1
ATOM 668 C C . GLY A 1 86 ? 16.422 -0.347 -35.75 1 32.09 86 GLY A C 1
ATOM 669 O O . GLY A 1 86 ? 16.062 0.641 -36.375 1 32.09 86 GLY A O 1
ATOM 670 N N . LYS A 1 87 ? 16.25 -1.543 -36.125 1 31.45 87 LYS A N 1
ATOM 671 C CA . LYS A 1 87 ? 15.445 -1.676 -37.344 1 31.45 87 LYS A CA 1
ATOM 672 C C . LYS A 1 87 ? 14.016 -1.183 -37.094 1 31.45 87 LYS A C 1
ATOM 674 O O . LYS A 1 87 ? 13.359 -0.701 -38.031 1 31.45 87 LYS A O 1
ATOM 679 N N . ILE A 1 88 ? 13.547 -1.232 -35.938 1 31.36 88 ILE A N 1
ATOM 680 C CA . ILE A 1 88 ? 12.172 -0.748 -35.906 1 31.36 88 ILE A CA 1
ATOM 681 C C . ILE A 1 88 ? 12.156 0.777 -36 1 31.36 88 ILE A C 1
ATOM 683 O O . ILE A 1 88 ? 11.266 1.364 -36.625 1 31.36 88 ILE A O 1
ATOM 687 N N . ASP A 1 89 ? 13.211 1.508 -35.625 1 32.25 89 ASP A N 1
ATOM 688 C CA . ASP A 1 89 ? 13.266 2.951 -35.812 1 32.25 89 ASP A CA 1
ATOM 689 C C . ASP A 1 89 ? 13.422 3.285 -37.312 1 32.25 89 ASP A C 1
ATOM 691 O O . ASP A 1 89 ? 13.109 4.398 -37.75 1 32.25 89 ASP A O 1
ATOM 695 N N . GLU A 1 90 ? 14.125 2.484 -38.062 1 30.92 90 GLU A N 1
ATOM 696 C CA . GLU A 1 90 ? 14.344 2.934 -39.438 1 30.92 90 GLU A CA 1
ATOM 697 C C . GLU A 1 90 ? 13.023 3.07 -40.188 1 30.92 90 GLU A C 1
ATOM 699 O O . GLU A 1 90 ? 12.922 3.857 -41.125 1 30.92 90 GLU A O 1
ATOM 704 N N . ASP A 1 91 ? 12.062 2.223 -39.938 1 27.75 91 ASP A N 1
ATOM 705 C CA . ASP A 1 91 ? 11.047 2.383 -40.969 1 27.75 91 ASP A CA 1
ATOM 706 C C . ASP A 1 91 ? 10.281 3.693 -40.781 1 27.75 91 ASP A C 1
ATOM 708 O O . ASP A 1 91 ? 9.438 4.039 -41.625 1 27.75 91 ASP A O 1
ATOM 712 N N . ARG A 1 92 ? 10.273 4.332 -39.625 1 26.73 92 ARG A N 1
ATOM 713 C CA . ARG A 1 92 ? 9.477 5.547 -39.719 1 26.73 92 ARG A CA 1
ATOM 714 C C . ARG A 1 92 ? 10.25 6.664 -40.438 1 26.73 92 ARG A C 1
ATOM 716 O O . ARG A 1 92 ? 9.688 7.715 -40.75 1 26.73 92 ARG A O 1
ATOM 723 N N . ALA A 1 93 ? 11.68 6.676 -40.344 1 27.91 93 ALA A N 1
ATOM 724 C CA . ALA A 1 93 ? 12.344 7.832 -40.938 1 27.91 93 ALA A CA 1
ATOM 725 C C . ALA A 1 93 ? 12.211 7.82 -42.469 1 27.91 93 ALA A C 1
ATOM 727 O O . ALA A 1 93 ? 12.844 8.625 -43.156 1 27.91 93 ALA A O 1
ATOM 728 N N . VAL A 1 94 ? 11.719 6.852 -43.125 1 24.61 94 VAL A N 1
ATOM 729 C CA . VAL A 1 94 ? 11.922 6.988 -44.562 1 24.61 94 VAL A CA 1
ATOM 730 C C . VAL A 1 94 ? 11.242 8.266 -45.062 1 24.61 94 VAL A C 1
ATOM 732 O O . VAL A 1 94 ? 11.703 8.875 -46.031 1 24.61 94 VAL A O 1
ATOM 735 N N . ASP A 1 95 ? 10.117 8.758 -44.688 1 23.3 95 ASP A N 1
ATOM 736 C CA . ASP A 1 95 ? 9.586 9.586 -45.75 1 23.3 95 ASP A CA 1
ATOM 737 C C . ASP A 1 95 ? 10.234 10.969 -45.75 1 23.3 95 ASP A C 1
ATOM 739 O O . ASP A 1 95 ? 9.859 11.836 -46.531 1 23.3 95 ASP A O 1
ATOM 743 N N . ARG A 1 96 ? 10.781 11.492 -44.625 1 23.97 96 ARG A N 1
ATOM 744 C CA . ARG A 1 96 ? 11.078 12.914 -44.781 1 23.97 96 ARG A CA 1
ATOM 745 C C . ARG A 1 96 ? 12.328 13.125 -45.625 1 23.97 96 ARG A C 1
ATOM 747 O O . ARG A 1 96 ? 13.305 13.727 -45.156 1 23.97 96 ARG A O 1
ATOM 754 N N . ASN A 1 97 ? 12.883 12.227 -46.469 1 22.73 97 ASN A N 1
ATOM 755 C CA . ASN A 1 97 ? 14.148 12.5 -47.125 1 22.73 97 ASN A CA 1
ATOM 756 C C . ASN A 1 97 ? 14.062 13.766 -47.969 1 22.73 97 ASN A C 1
ATOM 758 O O . ASN A 1 97 ? 14.961 14.047 -48.781 1 22.73 97 ASN A O 1
ATOM 762 N N . SER A 1 98 ? 12.953 14.391 -48.312 1 21.25 98 SER A N 1
ATOM 763 C CA . SER A 1 98 ? 13.422 15.078 -49.531 1 21.25 98 SER A CA 1
ATOM 764 C C . SER A 1 98 ? 14.5 16.109 -49.188 1 21.25 98 SER A C 1
ATOM 766 O O . SER A 1 98 ? 15.547 16.156 -49.844 1 21.25 98 SER A O 1
ATOM 768 N N . LEU A 1 99 ? 14.188 17.422 -48.75 1 20.52 99 LEU A N 1
ATOM 769 C CA . LEU A 1 99 ? 14.766 18.578 -49.438 1 20.52 99 LEU A CA 1
ATOM 770 C C . LEU A 1 99 ? 16.078 18.984 -48.781 1 20.52 99 LEU A C 1
ATOM 772 O O . LEU A 1 99 ? 16.703 19.969 -49.156 1 20.52 99 LEU A O 1
ATOM 776 N N . THR A 1 100 ? 16.469 18.625 -47.469 1 18.64 100 THR A N 1
ATOM 777 C CA . THR A 1 100 ? 17.453 19.562 -46.938 1 18.64 100 THR A CA 1
ATOM 778 C C . THR A 1 100 ? 18.797 19.422 -47.656 1 18.64 100 THR A C 1
ATOM 780 O O . THR A 1 100 ? 19.344 18.312 -47.719 1 18.64 100 THR A O 1
ATOM 783 N N . ASP A 1 101 ? 19.188 20.406 -48.562 1 18.88 101 ASP A N 1
ATOM 784 C CA . ASP A 1 101 ? 20.391 20.609 -49.344 1 18.88 101 ASP A CA 1
ATOM 785 C C . ASP A 1 101 ? 21.641 20.562 -48.5 1 18.88 101 ASP A C 1
ATOM 787 O O . ASP A 1 101 ? 22.578 19.812 -48.781 1 18.88 101 ASP A O 1
ATOM 791 N N . ASN A 1 102 ? 22.125 21.844 -47.969 1 18.5 102 ASN A N 1
ATOM 792 C CA . ASN A 1 102 ? 23.438 22.453 -48.188 1 18.5 102 ASN A CA 1
ATOM 793 C C . ASN A 1 102 ? 24.484 21.922 -47.219 1 18.5 102 ASN A C 1
ATOM 795 O O . ASN A 1 102 ? 24.141 21.469 -46.125 1 18.5 102 ASN A O 1
ATOM 799 N N . ARG A 1 103 ? 26 22.219 -47.438 1 18.55 103 ARG A N 1
ATOM 800 C CA . ARG A 1 103 ? 27.344 21.641 -47.5 1 18.55 103 ARG A CA 1
ATOM 801 C C . ARG A 1 103 ? 28.047 21.734 -46.156 1 18.55 103 ARG A C 1
ATOM 803 O O . ARG A 1 103 ? 28.828 20.859 -45.781 1 18.55 103 ARG A O 1
ATOM 810 N N . LEU A 1 104 ? 28.156 22.891 -45.312 1 19.05 104 LEU A N 1
ATOM 811 C CA . LEU A 1 104 ? 29.531 23.25 -45 1 19.05 104 LEU A CA 1
ATOM 812 C C . LEU A 1 104 ? 30.062 22.375 -43.875 1 19.05 104 LEU A C 1
ATOM 814 O O . LEU A 1 104 ? 29.312 21.984 -42.969 1 19.05 104 LEU A O 1
ATOM 818 N N . ASN A 1 105 ? 31.422 21.75 -43.969 1 18.34 105 ASN A N 1
ATOM 819 C CA . ASN A 1 105 ? 32.375 20.781 -43.469 1 18.34 105 ASN A CA 1
ATOM 820 C C . ASN A 1 105 ? 32.938 21.188 -42.094 1 18.34 105 ASN A C 1
ATOM 822 O O . ASN A 1 105 ? 33.938 20.625 -41.625 1 18.34 105 ASN A O 1
ATOM 826 N N . VAL A 1 106 ? 32.531 22.188 -41.344 1 18.91 106 VAL A N 1
ATOM 827 C CA . VAL A 1 106 ? 33.594 22.703 -40.469 1 18.91 106 VAL A CA 1
ATOM 828 C C . VAL A 1 106 ? 33.969 21.625 -39.438 1 18.91 106 VAL A C 1
ATOM 830 O O . VAL A 1 106 ? 33.094 21.078 -38.75 1 18.91 106 VAL A O 1
ATOM 833 N N . THR A 1 107 ? 35.281 21 -39.438 1 18.97 107 THR A N 1
ATOM 834 C CA . THR A 1 107 ? 36.156 19.984 -38.906 1 18.97 107 THR A CA 1
ATOM 835 C C . THR A 1 107 ? 36.438 20.25 -37.438 1 18.97 107 THR A C 1
ATOM 837 O O . THR A 1 107 ? 37.25 19.547 -36.812 1 18.97 107 THR A O 1
ATOM 840 N N . HIS A 1 108 ? 35.812 21.156 -36.656 1 19.02 108 HIS A N 1
ATOM 841 C CA . HIS A 1 108 ? 36.594 21.547 -35.5 1 19.02 108 HIS A CA 1
ATOM 842 C C . HIS A 1 108 ? 36.906 20.359 -34.594 1 19.02 108 HIS A C 1
ATOM 844 O O . HIS A 1 108 ? 36.062 19.5 -34.406 1 19.02 108 HIS A O 1
ATOM 850 N N . SER A 1 109 ? 38.25 20.094 -34.281 1 19.48 109 SER A N 1
ATOM 851 C CA . SER A 1 109 ? 39.188 19.156 -33.625 1 19.48 109 SER A CA 1
ATOM 852 C C . SER A 1 109 ? 38.938 19.078 -32.125 1 19.48 109 SER A C 1
ATOM 854 O O . SER A 1 109 ? 39.812 18.688 -31.375 1 19.48 109 SER A O 1
ATOM 856 N N . ARG A 1 110 ? 37.812 19.422 -31.609 1 20.89 110 ARG A N 1
ATOM 857 C CA . ARG A 1 110 ? 37.938 19.594 -30.172 1 20.89 110 ARG A CA 1
ATOM 858 C C . ARG A 1 110 ? 38.5 18.344 -29.5 1 20.89 110 ARG A C 1
ATOM 860 O O . ARG A 1 110 ? 38.156 17.219 -29.891 1 20.89 110 ARG A O 1
ATOM 867 N N . ILE A 1 111 ? 39.594 18.469 -28.766 1 20.28 111 ILE A N 1
ATOM 868 C CA . ILE A 1 111 ? 40.531 17.656 -28.016 1 20.28 111 ILE A CA 1
ATOM 869 C C . ILE A 1 111 ? 39.812 16.844 -26.953 1 20.28 111 ILE A C 1
ATOM 871 O O . ILE A 1 111 ? 39.094 17.422 -26.109 1 20.28 111 ILE A O 1
ATOM 875 N N . ILE A 1 112 ? 39.531 15.609 -27.266 1 21.44 112 ILE A N 1
ATOM 876 C CA . ILE A 1 112 ? 38.844 14.547 -26.516 1 21.44 112 ILE A CA 1
ATOM 877 C C . ILE A 1 112 ? 39.625 14.219 -25.25 1 21.44 112 ILE A C 1
ATOM 879 O O . ILE A 1 112 ? 40.781 13.773 -25.344 1 21.44 112 ILE A O 1
ATOM 883 N N . LEU A 1 113 ? 39.562 15.156 -24.266 1 21.19 113 LEU A N 1
ATOM 884 C CA . LEU A 1 113 ? 40.344 14.922 -23.047 1 21.19 113 LEU A CA 1
ATOM 885 C C . LEU A 1 113 ? 40.156 13.508 -22.531 1 21.19 113 LEU A C 1
ATOM 887 O O . LEU A 1 113 ? 39 13.008 -22.516 1 21.19 113 LEU A O 1
ATOM 891 N N . PRO A 1 114 ? 41.188 12.672 -22.484 1 20.95 114 PRO A N 1
ATOM 892 C CA . PRO A 1 114 ? 41.344 11.234 -22.234 1 20.95 114 PRO A CA 1
ATOM 893 C C . PRO A 1 114 ? 40.906 10.836 -20.828 1 20.95 114 PRO A C 1
ATOM 895 O O . PRO A 1 114 ? 41.438 11.375 -19.828 1 20.95 114 PRO A O 1
ATOM 898 N N . ARG A 1 115 ? 39.688 10.672 -20.609 1 21.22 115 ARG A N 1
ATOM 899 C CA . ARG A 1 115 ? 39.031 10.383 -19.344 1 21.22 115 ARG A CA 1
ATOM 900 C C . ARG A 1 115 ? 39.719 9.234 -18.625 1 21.22 115 ARG A C 1
ATOM 902 O O . ARG A 1 115 ? 40.156 8.273 -19.25 1 21.22 115 ARG A O 1
ATOM 909 N N . SER A 1 116 ? 40.125 9.43 -17.375 1 20 116 SER A N 1
ATOM 910 C CA . SER A 1 116 ? 40.969 8.664 -16.469 1 20 116 SER A CA 1
ATOM 911 C C . SER A 1 116 ? 40.469 7.238 -16.312 1 20 116 SER A C 1
ATOM 913 O O . SER A 1 116 ? 39.281 6.996 -16.281 1 20 116 SER A O 1
ATOM 915 N N . PRO A 1 117 ? 41.312 6.043 -16.438 1 24.09 117 PRO A N 1
ATOM 916 C CA . PRO A 1 117 ? 41.188 4.594 -16.609 1 24.09 117 PRO A CA 1
ATOM 917 C C . PRO A 1 117 ? 40.688 3.893 -15.359 1 24.09 117 PRO A C 1
ATOM 919 O O . PRO A 1 117 ? 40.812 2.676 -15.219 1 24.09 117 PRO A O 1
ATOM 922 N N . ALA A 1 118 ? 40.156 4.441 -14.273 1 22.39 118 ALA A N 1
ATOM 923 C CA . ALA A 1 118 ? 40.094 3.82 -12.953 1 22.39 118 ALA A CA 1
ATOM 924 C C . ALA A 1 118 ? 39.406 2.457 -13.039 1 22.39 118 ALA A C 1
ATOM 926 O O . ALA A 1 118 ? 38.719 2.152 -14.023 1 22.39 118 ALA A O 1
ATOM 927 N N . ASN A 1 119 ? 39.219 1.697 -11.719 1 23.25 119 ASN A N 1
ATOM 928 C CA . ASN A 1 119 ? 39.125 0.315 -11.258 1 23.25 119 ASN A CA 1
ATOM 929 C C . ASN A 1 119 ? 37.844 -0.346 -11.758 1 23.25 119 ASN A C 1
ATOM 931 O O . ASN A 1 119 ? 36.75 0.135 -11.477 1 23.25 119 ASN A O 1
ATOM 935 N N . SER A 1 120 ? 37.906 -1.036 -12.789 1 25.7 120 SER A N 1
ATOM 936 C CA . SER A 1 120 ? 36.875 -1.622 -13.656 1 25.7 120 SER A CA 1
ATOM 937 C C . SER A 1 120 ? 36.125 -2.742 -12.953 1 25.7 120 SER A C 1
ATOM 939 O O . SER A 1 120 ? 36.594 -3.883 -12.906 1 25.7 120 SER A O 1
ATOM 941 N N . SER A 1 121 ? 35.875 -2.594 -11.57 1 26.66 121 SER A N 1
ATOM 942 C CA . SER A 1 121 ? 35.094 -3.652 -10.922 1 26.66 121 SER A CA 1
ATOM 943 C C . SER A 1 121 ? 34.031 -4.207 -11.844 1 26.66 121 SER A C 1
ATOM 945 O O . SER A 1 121 ? 33.344 -3.449 -12.531 1 26.66 121 SER A O 1
ATOM 947 N N . GLU A 1 122 ? 34.312 -5.445 -12.219 1 27.7 122 GLU A N 1
ATOM 948 C CA . GLU A 1 122 ? 33.531 -6.223 -13.172 1 27.7 122 GLU A CA 1
ATOM 949 C C . GLU A 1 122 ? 32.031 -6.195 -12.812 1 27.7 122 GLU A C 1
ATOM 951 O O . GLU A 1 122 ? 31.609 -6.879 -11.883 1 27.7 122 GLU A O 1
ATOM 956 N N . ILE A 1 123 ? 31.547 -5.02 -12.617 1 28.2 123 ILE A N 1
ATOM 957 C CA . ILE A 1 123 ? 30.109 -4.891 -12.477 1 28.2 123 ILE A CA 1
ATOM 958 C C . ILE A 1 123 ? 29.406 -5.863 -13.422 1 28.2 123 ILE A C 1
ATOM 960 O O . ILE A 1 123 ? 29.609 -5.809 -14.633 1 28.2 123 ILE A O 1
ATOM 964 N N . LEU A 1 124 ? 29.297 -7.121 -12.93 1 31 124 LEU A N 1
ATOM 965 C CA . LEU A 1 124 ? 28.484 -8.125 -13.602 1 31 124 LEU A CA 1
ATOM 966 C C . LEU A 1 124 ? 27.391 -7.469 -14.438 1 31 124 LEU A C 1
ATOM 968 O O . LEU A 1 124 ? 26.594 -6.668 -13.93 1 31 124 LEU A O 1
ATOM 972 N N . GLY A 1 125 ? 27.703 -7.172 -15.602 1 29.81 125 GLY A N 1
ATOM 973 C CA . GLY A 1 125 ? 26.891 -6.484 -16.594 1 29.81 125 GLY A CA 1
ATOM 974 C C . GLY A 1 125 ? 25.438 -6.953 -16.609 1 29.81 125 GLY A C 1
ATOM 975 O O . GLY A 1 125 ? 25.172 -8.141 -16.438 1 29.81 125 GLY A O 1
ATOM 976 N N . VAL A 1 126 ? 24.594 -6.18 -16 1 32.97 126 VAL A N 1
ATOM 977 C CA . VAL A 1 126 ? 23.156 -6.32 -16.188 1 32.97 126 VAL A CA 1
ATOM 978 C C . VAL A 1 126 ? 22.859 -6.82 -17.594 1 32.97 126 VAL A C 1
ATOM 980 O O . VAL A 1 126 ? 23.375 -6.277 -18.578 1 32.97 126 VAL A O 1
ATOM 983 N N . PRO A 1 127 ? 22.484 -8.055 -17.719 1 32.25 127 PRO A N 1
ATOM 984 C CA . PRO A 1 127 ? 22.297 -8.555 -19.078 1 32.25 127 PRO A CA 1
ATOM 985 C C . PRO A 1 127 ? 21.672 -7.516 -20 1 32.25 127 PRO A C 1
ATOM 987 O O . PRO A 1 127 ? 20.859 -6.703 -19.562 1 32.25 127 PRO A O 1
ATOM 990 N N . SER A 1 128 ? 22.297 -7.273 -21.125 1 33.84 128 SER A N 1
ATOM 991 C CA . SER A 1 128 ? 22.047 -6.211 -22.094 1 33.84 128 SER A CA 1
ATOM 992 C C . SER A 1 128 ? 20.547 -6.098 -22.391 1 33.84 128 SER A C 1
ATOM 994 O O . SER A 1 128 ? 20.078 -5.043 -22.828 1 33.84 128 SER A O 1
ATOM 996 N N . PHE A 1 129 ? 19.922 -7.297 -22.359 1 34.69 129 PHE A N 1
ATOM 997 C CA . PHE A 1 129 ? 18.531 -7.289 -22.797 1 34.69 129 PHE A CA 1
ATOM 998 C C . PHE A 1 129 ? 17.672 -6.531 -21.797 1 34.69 129 PHE A C 1
ATOM 1000 O O . PHE A 1 129 ? 16.609 -6.008 -22.156 1 34.69 129 PHE A O 1
ATOM 1007 N N . LEU A 1 130 ? 17.984 -6.512 -20.5 1 38.16 130 LEU A N 1
ATOM 1008 C CA . LEU A 1 130 ? 17.266 -5.773 -19.469 1 38.16 130 LEU A CA 1
ATOM 1009 C C . LEU A 1 130 ? 17.578 -4.285 -19.547 1 38.16 130 LEU A C 1
ATOM 1011 O O . LEU A 1 130 ? 16.984 -3.48 -18.828 1 38.16 130 LEU A O 1
ATOM 1015 N N . GLN A 1 131 ? 18.688 -3.887 -20.047 1 34.81 131 GLN A N 1
ATOM 1016 C CA . GLN A 1 131 ? 19.109 -2.49 -20.047 1 34.81 131 GLN A CA 1
ATOM 1017 C C . GLN A 1 131 ? 18.219 -1.646 -20.953 1 34.81 131 GLN A C 1
ATOM 1019 O O . GLN A 1 131 ? 18.109 -0.433 -20.766 1 34.81 131 GLN A O 1
ATOM 1024 N N . ARG A 1 132 ? 17.891 -2.02 -22.25 1 32.59 132 ARG A N 1
ATOM 1025 C CA . ARG A 1 132 ? 17.109 -1.078 -23.047 1 32.59 132 ARG A CA 1
ATOM 1026 C C . ARG A 1 132 ? 15.656 -1.046 -22.578 1 32.59 132 ARG A C 1
ATOM 1028 O O . ARG A 1 132 ? 14.891 -1.959 -22.875 1 32.59 132 ARG A O 1
ATOM 1035 N N . ARG A 1 133 ? 15.375 -0.394 -21.5 1 34.12 133 ARG A N 1
ATOM 1036 C CA . ARG A 1 133 ? 14.047 -0.009 -21.031 1 34.12 133 ARG A CA 1
ATOM 1037 C C . ARG A 1 133 ? 13.242 0.648 -22.156 1 34.12 133 ARG A C 1
ATOM 1039 O O . ARG A 1 133 ? 13.5 1.795 -22.516 1 34.12 133 ARG A O 1
ATOM 1046 N N . GLU A 1 134 ? 12.953 0.03 -23.25 1 31.5 134 GLU A N 1
ATOM 1047 C CA . GLU A 1 134 ? 11.984 0.708 -24.094 1 31.5 134 GLU A CA 1
ATOM 1048 C C . GLU A 1 134 ? 10.875 1.357 -23.266 1 31.5 134 GLU A C 1
ATOM 1050 O O . GLU A 1 134 ? 10.469 0.815 -22.234 1 31.5 134 GLU A O 1
ATOM 1055 N N . SER A 1 135 ? 10.789 2.66 -23.266 1 30.62 135 SER A N 1
ATOM 1056 C CA . SER A 1 135 ? 9.68 3.393 -22.672 1 30.62 135 SER A CA 1
ATOM 1057 C C . SER A 1 135 ? 8.391 2.576 -22.719 1 30.62 135 SER A C 1
ATOM 1059 O O . SER A 1 135 ? 8.055 1.997 -23.75 1 30.62 135 SER A O 1
ATOM 1061 N N . VAL A 1 136 ? 8.125 1.934 -21.734 1 31.48 136 VAL A N 1
ATOM 1062 C CA . VAL A 1 136 ? 6.723 1.535 -21.625 1 31.48 136 VAL A CA 1
ATOM 1063 C C . VAL A 1 136 ? 5.844 2.494 -22.438 1 31.48 136 VAL A C 1
ATOM 1065 O O . VAL A 1 136 ? 5.758 3.682 -22.109 1 31.48 136 VAL A O 1
ATOM 1068 N N . VAL A 1 137 ? 5.855 2.484 -23.703 1 28.7 137 VAL A N 1
ATOM 1069 C CA . VAL A 1 137 ? 4.781 3.16 -24.422 1 28.7 137 VAL A CA 1
ATOM 1070 C C . VAL A 1 137 ? 3.475 3.027 -23.641 1 28.7 137 VAL A C 1
ATOM 1072 O O . VAL A 1 137 ? 3.008 1.914 -23.391 1 28.7 137 VAL A O 1
ATOM 1075 N N . ALA A 1 138 ? 3.217 3.854 -22.828 1 31.66 138 ALA A N 1
ATOM 1076 C CA . ALA A 1 138 ? 1.788 3.963 -22.547 1 31.66 138 ALA A CA 1
ATOM 1077 C C . ALA A 1 138 ? 0.959 3.623 -23.781 1 31.66 138 ALA A C 1
ATOM 1079 O O . ALA A 1 138 ? 1.109 4.254 -24.828 1 31.66 138 ALA A O 1
ATOM 1080 N N . THR A 1 139 ? 0.735 2.377 -24.047 1 29.66 139 THR A N 1
ATOM 1081 C CA . THR A 1 139 ? -0.29 2.184 -25.062 1 29.66 139 THR A CA 1
ATOM 1082 C C . THR A 1 139 ? -1.327 3.301 -25 1 29.66 139 THR A C 1
ATOM 1084 O O . THR A 1 139 ? -1.921 3.551 -23.953 1 29.66 139 THR A O 1
ATOM 1087 N N . PRO A 1 140 ? -1.202 4.273 -25.766 1 31.02 140 PRO A N 1
ATOM 1088 C CA . PRO A 1 140 ? -2.395 5.117 -25.828 1 31.02 140 PRO A CA 1
ATOM 1089 C C . PRO A 1 140 ? -3.691 4.324 -25.703 1 31.02 140 PRO A C 1
ATOM 1091 O O . PRO A 1 140 ? -3.818 3.238 -26.281 1 31.02 140 PRO A O 1
ATOM 1094 N N . THR A 1 141 ? -4.238 4.25 -24.578 1 33.72 141 THR A N 1
ATOM 1095 C CA . THR A 1 141 ? -5.66 3.971 -24.719 1 33.72 141 THR A CA 1
ATOM 1096 C C . THR A 1 141 ? -6.207 4.633 -25.984 1 33.72 141 THR A C 1
ATOM 1098 O O . THR A 1 141 ? -6.539 5.82 -25.969 1 33.72 141 THR A O 1
ATOM 1101 N N . SER A 1 142 ? -5.48 4.656 -27.016 1 32.66 142 SER A N 1
ATOM 1102 C CA . SER A 1 142 ? -6.379 5.055 -28.094 1 32.66 142 SER A CA 1
ATOM 1103 C C . SER A 1 142 ? -7.777 4.477 -27.891 1 32.66 142 SER A C 1
ATOM 1105 O O . SER A 1 142 ? -7.941 3.26 -27.797 1 32.66 142 SER A O 1
ATOM 1107 N N . THR A 1 143 ? -8.578 5.121 -27.266 1 37.72 143 THR A N 1
ATOM 1108 C CA . THR A 1 143 ? -10.031 4.988 -27.219 1 37.72 143 THR A CA 1
ATOM 1109 C C . THR A 1 143 ? -10.547 4.281 -28.484 1 37.72 143 THR A C 1
ATOM 1111 O O . THR A 1 143 ? -11.641 3.721 -28.469 1 37.72 143 THR A O 1
ATOM 1114 N N . THR A 1 144 ? -9.969 4.711 -29.688 1 37.12 144 THR A N 1
ATOM 1115 C CA . THR A 1 144 ? -10.797 4.355 -30.828 1 37.12 144 THR A CA 1
ATOM 1116 C C . THR A 1 144 ? -10.656 2.871 -31.172 1 37.12 144 THR A C 1
ATOM 1118 O O . THR A 1 144 ? -11.375 2.346 -32 1 37.12 144 THR A O 1
ATOM 1121 N N . ASP A 1 145 ? -9.352 2.279 -31.219 1 43.47 145 ASP A N 1
ATOM 1122 C CA . ASP A 1 145 ? -9.359 1.003 -31.922 1 43.47 145 ASP A CA 1
ATOM 1123 C C . ASP A 1 145 ? -10.07 -0.073 -31.094 1 43.47 145 ASP A C 1
ATOM 1125 O O . ASP A 1 145 ? -9.68 -0.356 -29.969 1 43.47 145 ASP A O 1
ATOM 1129 N N . SER A 1 146 ? -11.273 -0.497 -31.281 1 54.72 146 SER A N 1
ATOM 1130 C CA . SER A 1 146 ? -12.516 -1.241 -31.125 1 54.72 146 SER A CA 1
ATOM 1131 C C . SER A 1 146 ? -12.25 -2.707 -30.797 1 54.72 146 SER A C 1
ATOM 1133 O O . SER A 1 146 ? -13.18 -3.508 -30.703 1 54.72 146 SER A O 1
ATOM 1135 N N . SER A 1 147 ? -10.906 -3.203 -30.703 1 79.31 147 SER A N 1
ATOM 1136 C CA . SER A 1 147 ? -10.906 -4.656 -30.594 1 79.31 147 SER A CA 1
ATOM 1137 C C . SER A 1 147 ? -11.07 -5.098 -29.141 1 79.31 147 SER A C 1
ATOM 1139 O O . SER A 1 147 ? -10.328 -4.652 -28.266 1 79.31 147 SER A O 1
ATOM 1141 N N . PRO A 1 148 ? -11.969 -5.805 -28.797 1 87.5 148 PRO A N 1
ATOM 1142 C CA . PRO A 1 148 ? -12.242 -6.289 -27.438 1 87.5 148 PRO A CA 1
ATOM 1143 C C . PRO A 1 148 ? -11.07 -7.074 -26.844 1 87.5 148 PRO A C 1
ATOM 1145 O O . PRO A 1 148 ? -10.461 -7.898 -27.531 1 87.5 148 PRO A O 1
ATOM 1148 N N . PRO A 1 149 ? -10.688 -6.809 -25.688 1 91.75 149 PRO A N 1
ATOM 1149 C CA . PRO A 1 149 ? -9.555 -7.496 -25.062 1 91.75 149 PRO A CA 1
ATOM 1150 C C . PRO A 1 149 ? -9.867 -8.945 -24.703 1 91.75 149 PRO A C 1
ATOM 1152 O O . PRO A 1 149 ? -11.016 -9.273 -24.375 1 91.75 149 PRO A O 1
ATOM 1155 N N . ILE A 1 150 ? -8.891 -9.844 -24.859 1 93.88 150 ILE A N 1
ATOM 1156 C CA . ILE A 1 150 ? -8.914 -11.203 -24.344 1 93.88 150 ILE A CA 1
ATOM 1157 C C . ILE A 1 150 ? -8.203 -11.25 -22.984 1 93.88 150 ILE A C 1
ATOM 1159 O O . ILE A 1 150 ? -7.016 -10.922 -22.891 1 93.88 150 ILE A O 1
ATOM 1163 N N . SER A 1 151 ? -8.891 -11.594 -22.016 1 93.06 151 SER A N 1
ATOM 1164 C CA . SER A 1 151 ? -8.297 -11.594 -20.688 1 93.06 151 SER A CA 1
ATOM 1165 C C . SER A 1 151 ? -7.102 -12.539 -20.625 1 93.06 151 SER A C 1
ATOM 1167 O O . SER A 1 151 ? -7.125 -13.625 -21.203 1 93.06 151 SER A O 1
ATOM 1169 N N . PHE A 1 152 ? -6.074 -12.18 -19.953 1 94.38 152 PHE A N 1
ATOM 1170 C CA . PHE A 1 152 ? -4.875 -12.992 -19.734 1 94.38 152 PHE A CA 1
ATOM 1171 C C . PHE A 1 152 ? -5.094 -14 -18.625 1 94.38 152 PHE A C 1
ATOM 1173 O O . PHE A 1 152 ? -4.332 -14.961 -18.484 1 94.38 152 PHE A O 1
ATOM 1180 N N . SER A 1 153 ? -6.125 -13.836 -17.859 1 94.75 153 SER A N 1
ATOM 1181 C CA . SER A 1 153 ? -6.449 -14.711 -16.734 1 94.75 153 SER A CA 1
ATOM 1182 C C . SER A 1 153 ? -6.898 -16.094 -17.219 1 94.75 153 SER A C 1
ATOM 1184 O O . SER A 1 153 ? -7.707 -16.188 -18.141 1 94.75 153 SER A O 1
ATOM 1186 N N . ALA A 1 154 ? -6.359 -17.094 -16.578 1 95.06 154 ALA A N 1
ATOM 1187 C CA . ALA A 1 154 ? -6.754 -18.469 -16.922 1 95.06 154 ALA A CA 1
ATOM 1188 C C . ALA A 1 154 ? -8.211 -18.719 -16.547 1 95.06 154 ALA A C 1
ATOM 1190 O O . ALA A 1 154 ? -8.922 -19.422 -17.266 1 95.06 154 ALA A O 1
ATOM 1191 N N . HIS A 1 155 ? -8.695 -18.141 -15.523 1 95 155 HIS A N 1
ATOM 1192 C CA . HIS A 1 155 ? -10.07 -18.344 -15.062 1 95 155 HIS A CA 1
ATOM 1193 C C . HIS A 1 155 ? -11.07 -17.672 -16 1 95 155 HIS A C 1
ATOM 1195 O O . HIS A 1 155 ? -12.211 -18.109 -16.109 1 95 155 HIS A O 1
ATOM 1201 N N . GLN A 1 156 ? -10.594 -16.688 -16.641 1 94.81 156 GLN A N 1
ATOM 1202 C CA . GLN A 1 156 ? -11.492 -15.953 -17.531 1 94.81 156 GLN A CA 1
ATOM 1203 C C . GLN A 1 156 ? -11.734 -16.734 -18.828 1 94.81 156 GLN A C 1
ATOM 1205 O O . GLN A 1 156 ? -12.664 -16.422 -19.578 1 94.81 156 GLN A O 1
ATOM 1210 N N . VAL A 1 157 ? -10.922 -17.781 -19.078 1 96.25 157 VAL A N 1
ATOM 1211 C CA . VAL A 1 157 ? -11.125 -18.641 -20.234 1 96.25 157 VAL A CA 1
ATOM 1212 C C . VAL A 1 157 ? -12.5 -19.312 -20.156 1 96.25 157 VAL A C 1
ATOM 1214 O O . VAL A 1 157 ? -13.156 -19.516 -21.172 1 96.25 157 VAL A O 1
ATOM 1217 N N . LEU A 1 158 ? -12.883 -19.547 -18.938 1 95.06 158 LEU A N 1
ATOM 1218 C CA . LEU A 1 158 ? -14.18 -20.156 -18.656 1 95.06 158 LEU A CA 1
ATOM 1219 C C . LEU A 1 158 ? -15.312 -19.328 -19.266 1 95.06 158 LEU A C 1
ATOM 1221 O O . LEU A 1 158 ? -16.375 -19.859 -19.578 1 95.06 158 LEU A O 1
ATOM 1225 N N . PHE A 1 159 ? -15.055 -18.125 -19.562 1 94.31 159 PHE A N 1
ATOM 1226 C CA . PHE A 1 159 ? -16.141 -17.234 -19.938 1 94.31 159 PHE A CA 1
ATOM 1227 C C . PHE A 1 159 ? -15.984 -16.766 -21.375 1 94.31 159 PHE A C 1
ATOM 1229 O O . PHE A 1 159 ? -16.672 -15.836 -21.812 1 94.31 159 PHE A O 1
ATOM 1236 N N . TRP A 1 160 ? -15 -17.438 -22.109 1 95.31 160 TRP A N 1
ATOM 1237 C CA . TRP A 1 160 ? -14.984 -17.219 -23.547 1 95.31 160 TRP A CA 1
ATOM 1238 C C . TRP A 1 160 ? -16.328 -17.594 -24.172 1 95.31 160 TRP A C 1
ATOM 1240 O O . TRP A 1 160 ? -16.875 -18.656 -23.875 1 95.31 160 TRP A O 1
ATOM 1250 N N . PRO A 1 161 ? -16.859 -16.75 -25.016 1 93.44 161 PRO A N 1
ATOM 1251 C CA . PRO A 1 161 ? -18.188 -17.031 -25.594 1 93.44 161 PRO A CA 1
ATOM 1252 C C . PRO A 1 161 ? -18.25 -18.406 -26.25 1 93.44 161 PRO A C 1
ATOM 1254 O O . PRO A 1 161 ? -19.234 -19.141 -26.062 1 93.44 161 PRO A O 1
ATOM 1257 N N . ALA A 1 162 ? -17.266 -18.781 -27.031 1 94.81 162 ALA A N 1
ATOM 1258 C CA . ALA A 1 162 ? -17.25 -20.078 -27.734 1 94.81 162 ALA A CA 1
ATOM 1259 C C . ALA A 1 162 ? -17.234 -21.234 -26.734 1 94.81 162 ALA A C 1
ATOM 1261 O O . ALA A 1 162 ? -17.828 -22.281 -26.984 1 94.81 162 ALA A O 1
ATOM 1262 N N . ILE A 1 163 ? -16.562 -21.078 -25.641 1 96 163 ILE A N 1
ATOM 1263 C CA . ILE A 1 163 ? -16.453 -22.125 -24.641 1 96 163 ILE A CA 1
ATOM 1264 C C . ILE A 1 163 ? -17.766 -22.219 -23.844 1 96 163 ILE A C 1
ATOM 1266 O O . ILE A 1 163 ? -18.234 -23.312 -23.562 1 96 163 ILE A O 1
ATOM 1270 N N . GLN A 1 164 ? -18.359 -21.125 -23.562 1 94.44 164 GLN A N 1
ATOM 1271 C CA . GLN A 1 164 ? -19.641 -21.094 -22.875 1 94.44 164 GLN A CA 1
ATOM 1272 C C . GLN A 1 164 ? -20.719 -21.812 -23.672 1 94.44 164 GLN A C 1
ATOM 1274 O O . GLN A 1 164 ? -21.562 -22.5 -23.094 1 94.44 164 GLN A O 1
ATOM 1279 N N . SER A 1 165 ? -20.609 -21.641 -24.938 1 93.62 165 SER A N 1
ATOM 1280 C CA . SER A 1 165 ? -21.609 -22.266 -25.797 1 93.62 165 SER A CA 1
ATOM 1281 C C . SER A 1 165 ? -21.422 -23.781 -25.828 1 93.62 165 SER A C 1
ATOM 1283 O O . SER A 1 165 ? -22.391 -24.516 -26.047 1 93.62 165 SER A O 1
ATOM 1285 N N . ALA A 1 166 ? -20.234 -24.25 -25.641 1 94 166 ALA A N 1
ATOM 1286 C CA . ALA A 1 166 ? -19.922 -25.672 -25.75 1 94 166 ALA A CA 1
ATOM 1287 C C . ALA A 1 166 ? -20.203 -26.391 -24.438 1 94 166 ALA A C 1
ATOM 1289 O O . ALA A 1 166 ? -20.312 -27.625 -24.406 1 94 166 ALA A O 1
ATOM 1290 N N . PHE A 1 167 ? -20.375 -25.734 -23.359 1 94.69 167 PHE A N 1
ATOM 1291 C CA . PHE A 1 167 ? -20.469 -26.328 -22.031 1 94.69 167 PHE A CA 1
ATOM 1292 C C . PHE A 1 167 ? -21.781 -27.094 -21.875 1 94.69 167 PHE A C 1
ATOM 1294 O O . PHE A 1 167 ? -22.797 -26.703 -22.453 1 94.69 167 PHE A O 1
ATOM 1301 N N . PRO A 1 168 ? -21.641 -28.125 -21.125 1 93.62 168 PRO A N 1
ATOM 1302 C CA . PRO A 1 168 ? -22.906 -28.75 -20.703 1 93.62 168 PRO A CA 1
ATOM 1303 C C . PRO A 1 168 ? -23.766 -27.812 -19.859 1 93.62 168 PRO A C 1
ATOM 1305 O O . PRO A 1 168 ? -23.25 -26.859 -19.266 1 93.62 168 PRO A O 1
ATOM 1308 N N . GLU A 1 169 ? -25.031 -28.125 -19.75 1 92.5 169 GLU A N 1
ATOM 1309 C CA . GLU A 1 169 ? -25.984 -27.25 -19.094 1 92.5 169 GLU A CA 1
ATOM 1310 C C . GLU A 1 169 ? -25.656 -27.078 -17.609 1 92.5 169 GLU A C 1
ATOM 1312 O O . GLU A 1 169 ? -25.844 -26 -17.031 1 92.5 169 GLU A O 1
ATOM 1317 N N . SER A 1 170 ? -25.141 -28.109 -17 1 91.69 170 SER A N 1
ATOM 1318 C CA . SER A 1 170 ? -24.812 -28.047 -15.586 1 91.69 170 SER A CA 1
ATOM 1319 C C . SER A 1 170 ? -23.688 -27.047 -15.32 1 91.69 170 SER A C 1
ATOM 1321 O O . SER A 1 170 ? -23.734 -26.297 -14.352 1 91.69 170 SER A O 1
ATOM 1323 N N . VAL A 1 171 ? -22.688 -27.016 -16.219 1 94.31 171 VAL A N 1
ATOM 1324 C CA . VAL A 1 171 ? -21.547 -26.109 -16.062 1 94.31 171 VAL A CA 1
ATOM 1325 C C . VAL A 1 171 ? -21.969 -24.688 -16.391 1 94.31 171 VAL A C 1
ATOM 1327 O O . VAL A 1 171 ? -21.5 -23.734 -15.75 1 94.31 171 VAL A O 1
ATOM 1330 N N . LYS A 1 172 ? -22.844 -24.531 -17.359 1 93.06 172 LYS A N 1
ATOM 1331 C CA . LYS A 1 172 ? -23.359 -23.219 -17.719 1 93.06 172 LYS A CA 1
ATOM 1332 C C . LYS A 1 172 ? -24.062 -22.562 -16.531 1 93.06 172 LYS A C 1
ATOM 1334 O O . LYS A 1 172 ? -23.891 -21.375 -16.281 1 93.06 172 LYS A O 1
ATOM 1339 N N . LEU A 1 173 ? -24.797 -23.359 -15.82 1 92.06 173 LEU A N 1
ATOM 1340 C CA . LEU A 1 173 ? -25.531 -22.859 -14.656 1 92.06 173 LEU A CA 1
ATOM 1341 C C . LEU A 1 173 ? -24.562 -22.438 -13.562 1 92.06 173 LEU A C 1
ATOM 1343 O O . LEU A 1 173 ? -24.781 -21.406 -12.914 1 92.06 173 LEU A O 1
ATOM 1347 N N . LEU A 1 174 ? -23.578 -23.203 -13.406 1 91.06 174 LEU A N 1
ATOM 1348 C CA . LEU A 1 174 ? -22.578 -22.875 -12.398 1 91.06 174 LEU A CA 1
ATOM 1349 C C . LEU A 1 174 ? -21.875 -21.562 -12.742 1 91.06 174 LEU A C 1
ATOM 1351 O O . LEU A 1 174 ? -21.594 -20.75 -11.852 1 91.06 174 LEU A O 1
ATOM 1355 N N . CYS A 1 175 ? -21.562 -21.391 -14.016 1 91.81 175 CYS A N 1
ATOM 1356 C CA . CYS A 1 175 ? -20.906 -20.172 -14.477 1 91.81 175 CYS A CA 1
ATOM 1357 C C . CYS A 1 175 ? -21.797 -18.969 -14.289 1 91.81 175 CYS A C 1
ATOM 1359 O O . CYS A 1 175 ? -21.328 -17.875 -13.938 1 91.81 175 CYS A O 1
ATOM 1361 N N . GLN A 1 176 ? -23.062 -19.125 -14.484 1 89.31 176 GLN A N 1
ATOM 1362 C CA . GLN A 1 176 ? -24.016 -18.047 -14.352 1 89.31 176 GLN A CA 1
ATOM 1363 C C . GLN A 1 176 ? -24.172 -17.609 -12.891 1 89.31 176 GLN A C 1
ATOM 1365 O O . GLN A 1 176 ? -24.25 -16.422 -12.594 1 89.31 176 GLN A O 1
ATOM 1370 N N . VAL A 1 177 ? -24.125 -18.562 -12.031 1 87.56 177 VAL A N 1
ATOM 1371 C CA . VAL A 1 177 ? -24.297 -18.281 -10.602 1 87.56 177 VAL A CA 1
ATOM 1372 C C . VAL A 1 177 ? -23.031 -17.625 -10.055 1 87.56 177 VAL A C 1
ATOM 1374 O O . VAL A 1 177 ? -23.109 -16.688 -9.258 1 87.56 177 VAL A O 1
ATOM 1377 N N . ASN A 1 178 ? -2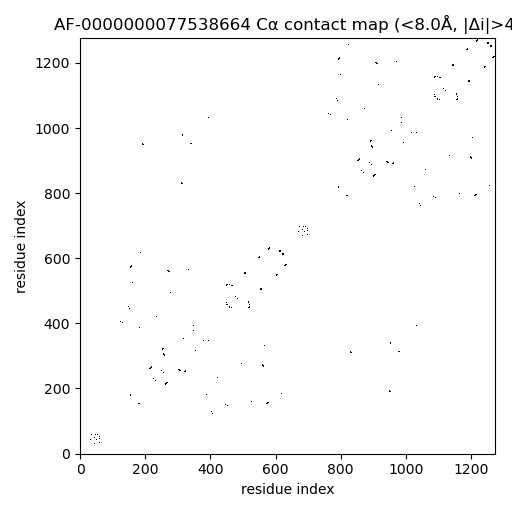1.938 -18.109 -10.461 1 86.31 178 ASN A N 1
ATOM 1378 C CA . ASN A 1 178 ? -20.672 -17.656 -9.906 1 86.31 178 ASN A CA 1
ATOM 1379 C C . ASN A 1 178 ? -20.234 -16.312 -10.508 1 86.31 178 ASN A C 1
ATOM 1381 O O . ASN A 1 178 ? -19.766 -15.438 -9.797 1 86.31 178 ASN A O 1
ATOM 1385 N N . GLY A 1 179 ? -20.422 -16.156 -11.766 1 88 179 GLY A N 1
ATOM 1386 C CA . GLY A 1 179 ? -19.969 -14.945 -12.453 1 88 179 GLY A CA 1
ATOM 1387 C C . GLY A 1 179 ? -18.484 -14.961 -12.773 1 88 179 GLY A C 1
ATOM 1388 O O . GLY A 1 179 ? -17.75 -15.82 -12.297 1 88 179 GLY A O 1
ATOM 1389 N N . PRO A 1 180 ? -18 -13.977 -13.461 1 89.12 180 PRO A N 1
ATOM 1390 C CA . PRO A 1 180 ? -16.609 -13.953 -13.938 1 89.12 180 PRO A CA 1
ATOM 1391 C C . PRO A 1 180 ? -15.609 -13.617 -12.836 1 89.12 180 PRO A C 1
ATOM 1393 O O . PRO A 1 180 ? -14.422 -13.906 -12.961 1 89.12 180 PRO A O 1
ATOM 1396 N N . ASP A 1 181 ? -16.078 -13.07 -11.758 1 89.56 181 ASP A N 1
ATOM 1397 C CA . ASP A 1 181 ? -15.172 -12.672 -10.688 1 89.56 181 ASP A CA 1
ATOM 1398 C C . ASP A 1 181 ? -15.195 -13.695 -9.547 1 89.56 181 ASP A C 1
ATOM 1400 O O . ASP A 1 181 ? -14.797 -13.383 -8.422 1 89.56 181 ASP A O 1
ATOM 1404 N N . TYR A 1 182 ? -15.617 -14.922 -9.805 1 92.88 182 TYR A N 1
ATOM 1405 C CA . TYR A 1 182 ? -15.844 -15.906 -8.75 1 92.88 182 TYR A CA 1
ATOM 1406 C C . TYR A 1 182 ? -14.539 -16.234 -8.031 1 92.88 182 TYR A C 1
ATOM 1408 O O . TYR A 1 182 ? -14.531 -16.422 -6.812 1 92.88 182 TYR A O 1
ATOM 1416 N N . SER A 1 183 ? -13.445 -16.359 -8.805 1 94.44 183 SER A N 1
ATOM 1417 C CA . SER A 1 183 ? -12.172 -16.734 -8.203 1 94.44 183 SER A CA 1
ATOM 1418 C C . SER A 1 183 ? -11.742 -15.727 -7.137 1 94.44 183 SER A C 1
ATOM 1420 O O . SER A 1 183 ? -11.414 -16.109 -6.012 1 94.44 183 SER A O 1
ATOM 1422 N N . THR A 1 184 ? -11.797 -14.438 -7.473 1 93.5 184 THR A N 1
ATOM 1423 C CA . THR A 1 184 ? -11.43 -13.383 -6.535 1 93.5 184 THR A CA 1
ATOM 1424 C C . THR A 1 184 ? -12.43 -13.312 -5.379 1 93.5 184 THR A C 1
ATOM 1426 O O . THR A 1 184 ? -12.031 -13.156 -4.223 1 93.5 184 THR A O 1
ATOM 1429 N N . ARG A 1 185 ? -13.672 -13.414 -5.676 1 91.44 185 ARG A N 1
ATOM 1430 C CA . ARG A 1 185 ? -14.719 -13.336 -4.668 1 91.44 185 ARG A CA 1
ATOM 1431 C C . ARG A 1 185 ? -14.602 -14.469 -3.656 1 91.44 185 ARG A C 1
ATOM 1433 O O . ARG A 1 185 ? -14.695 -14.242 -2.449 1 91.44 185 ARG A O 1
ATOM 1440 N N . LEU A 1 186 ? -14.352 -15.695 -4.148 1 94.69 186 LEU A N 1
ATOM 1441 C CA . LEU A 1 186 ? -14.242 -16.859 -3.279 1 94.69 186 LEU A CA 1
ATOM 1442 C C . LEU A 1 186 ? -13.031 -16.734 -2.361 1 94.69 186 LEU A C 1
ATOM 1444 O O . LEU A 1 186 ? -13.125 -17.031 -1.165 1 94.69 186 LEU A O 1
ATOM 1448 N N . GLU A 1 187 ? -11.945 -16.328 -2.908 1 95.88 187 GLU A N 1
ATOM 1449 C CA . GLU A 1 187 ? -10.719 -16.219 -2.119 1 95.88 187 GLU A CA 1
ATOM 1450 C C . GLU A 1 187 ? -10.805 -15.062 -1.126 1 95.88 187 GLU A C 1
ATOM 1452 O O . GLU A 1 187 ? -10.242 -15.133 -0.031 1 95.88 187 GLU A O 1
ATOM 1457 N N . ALA A 1 188 ? -11.484 -13.977 -1.5 1 91.38 188 ALA A N 1
ATOM 1458 C CA . ALA A 1 188 ? -11.625 -12.797 -0.647 1 91.38 188 ALA A CA 1
ATOM 1459 C C . ALA A 1 188 ? -12.5 -13.102 0.567 1 91.38 188 ALA A C 1
ATOM 1461 O O . ALA A 1 188 ? -12.375 -12.445 1.605 1 91.38 188 ALA A O 1
ATOM 1462 N N . SER A 1 189 ? -13.375 -14.047 0.453 1 90.69 189 SER A N 1
ATOM 1463 C CA . SER A 1 189 ? -14.344 -14.344 1.505 1 90.69 189 SER A CA 1
ATOM 1464 C C . SER A 1 189 ? -13.766 -15.312 2.533 1 90.69 189 SER A C 1
ATOM 1466 O O . SER A 1 189 ? -14.406 -15.617 3.535 1 90.69 189 SER A O 1
ATOM 1468 N N . ARG A 1 190 ? -12.516 -15.688 2.33 1 93.69 190 ARG A N 1
ATOM 1469 C CA . ARG A 1 190 ? -11.898 -16.625 3.266 1 93.69 190 ARG A CA 1
ATOM 1470 C C . ARG A 1 190 ? -11.617 -15.953 4.605 1 93.69 190 ARG A C 1
ATOM 1472 O O . ARG A 1 190 ? -11.211 -14.797 4.652 1 93.69 190 ARG A O 1
ATOM 1479 N N . PRO A 1 191 ? -11.805 -16.656 5.668 1 90.44 191 PRO A N 1
ATOM 1480 C CA . PRO A 1 191 ? -11.445 -16.109 6.977 1 90.44 191 PRO A CA 1
ATOM 1481 C C . PRO A 1 191 ? -9.938 -15.945 7.156 1 90.44 191 PRO A C 1
ATOM 1483 O O . PRO A 1 191 ? -9.156 -16.562 6.422 1 90.44 191 PRO A O 1
ATOM 1486 N N . ASN A 1 192 ? -9.609 -15.18 8.133 1 89.19 192 ASN A N 1
ATOM 1487 C CA . ASN A 1 192 ? -8.195 -15.008 8.453 1 89.19 192 ASN A CA 1
ATOM 1488 C C . ASN A 1 192 ? -7.559 -16.328 8.883 1 89.19 192 ASN A C 1
ATOM 1490 O O . ASN A 1 192 ? -8.258 -17.25 9.297 1 89.19 192 ASN A O 1
ATOM 1494 N N . LEU A 1 193 ? -6.262 -16.344 8.688 1 89.56 193 LEU A N 1
ATOM 1495 C CA . LEU A 1 193 ? -5.531 -17.531 9.109 1 89.56 193 LEU A CA 1
ATOM 1496 C C . LEU A 1 193 ? -5.789 -17.828 10.586 1 89.56 193 LEU A C 1
ATOM 1498 O O . LEU A 1 193 ? -6.023 -16.906 11.375 1 89.56 193 LEU A O 1
ATOM 1502 N N . GLN A 1 194 ? -5.672 -18.984 10.938 1 81.31 194 GLN A N 1
ATOM 1503 C CA . GLN A 1 194 ? -5.992 -19.469 12.273 1 81.31 194 GLN A CA 1
ATOM 1504 C C . GLN A 1 194 ? -5.16 -18.75 13.336 1 81.31 194 GLN A C 1
ATOM 1506 O O . GLN A 1 194 ? -3.971 -18.5 13.133 1 81.31 194 GLN A O 1
ATOM 1511 N N . LEU A 1 195 ? -5.832 -18.453 14.352 1 80.06 195 LEU A N 1
ATOM 1512 C CA . LEU A 1 195 ? -5.203 -17.797 15.484 1 80.06 195 LEU A CA 1
ATOM 1513 C C . LEU A 1 195 ? -4.527 -18.797 16.406 1 80.06 195 LEU A C 1
ATOM 1515 O O . LEU A 1 195 ? -4.84 -20 16.359 1 80.06 195 LEU A O 1
ATOM 1519 N N . PRO A 1 196 ? -3.537 -18.281 17.094 1 74.25 196 PRO A N 1
ATOM 1520 C CA . PRO A 1 196 ? -2.861 -19.203 18.016 1 74.25 196 PRO A CA 1
ATOM 1521 C C . PRO A 1 196 ? -3.805 -19.797 19.062 1 74.25 196 PRO A C 1
ATOM 1523 O O . PRO A 1 196 ? -4.723 -19.109 19.516 1 74.25 196 PRO A O 1
ATOM 1526 N N . THR A 1 197 ? -3.754 -21.125 19.078 1 65.56 197 THR A N 1
ATOM 1527 C CA . THR A 1 197 ? -4.52 -21.797 20.125 1 65.56 197 THR A CA 1
ATOM 1528 C C . THR A 1 197 ? -3.902 -21.562 21.5 1 65.56 197 THR A C 1
ATOM 1530 O O . THR A 1 197 ? -2.758 -21.109 21.594 1 65.56 197 THR A O 1
ATOM 1533 N N . SER A 1 198 ? -4.73 -21.594 22.531 1 56.84 198 SER A N 1
ATOM 1534 C CA . SER A 1 198 ? -4.297 -21.406 23.906 1 56.84 198 SER A CA 1
ATOM 1535 C C . SER A 1 198 ? -3.008 -22.172 24.203 1 56.84 198 SER A C 1
ATOM 1537 O O . SER A 1 198 ? -2.164 -21.703 24.969 1 56.84 198 SER A O 1
ATOM 1539 N N . SER A 1 199 ? -2.895 -23.328 23.594 1 52.34 199 SER A N 1
ATOM 1540 C CA . SER A 1 199 ? -1.722 -24.156 23.812 1 52.34 199 SER A CA 1
ATOM 1541 C C . SER A 1 199 ? -0.478 -23.562 23.172 1 52.34 199 SER A C 1
ATOM 1543 O O . SER A 1 199 ? 0.634 -23.734 23.672 1 52.34 199 SER A O 1
ATOM 1545 N N . ASP A 1 200 ? -0.686 -23 22.047 1 53.75 200 ASP A N 1
ATOM 1546 C CA . ASP A 1 200 ? 0.398 -22.359 21.312 1 53.75 200 ASP A CA 1
ATOM 1547 C C . ASP A 1 200 ? 0.958 -21.172 22.062 1 53.75 200 ASP A C 1
ATOM 1549 O O . ASP A 1 200 ? 2.021 -20.641 21.734 1 53.75 200 ASP A O 1
ATOM 1553 N N . LEU A 1 201 ? 0.096 -20.766 23.109 1 50.59 201 LEU A N 1
ATOM 1554 C CA . LEU A 1 201 ? 0.399 -19.562 23.875 1 50.59 201 LEU A CA 1
ATOM 1555 C C . LEU A 1 201 ? 1.283 -19.891 25.062 1 50.59 201 LEU A C 1
ATOM 1557 O O . LEU A 1 201 ? 1.482 -19.047 25.953 1 50.59 201 LEU A O 1
ATOM 1561 N N . GLN A 1 202 ? 1.724 -21.156 25.078 1 54.94 202 GLN A N 1
ATOM 1562 C CA . GLN A 1 202 ? 2.67 -21.172 26.188 1 54.94 202 GLN A CA 1
ATOM 1563 C C . GLN A 1 202 ? 3.727 -20.094 26.031 1 54.94 202 GLN A C 1
ATOM 1565 O O . GLN A 1 202 ? 4.359 -19.984 24.969 1 54.94 202 GLN A O 1
ATOM 1570 N N . PRO A 1 203 ? 3.699 -19 26.797 1 57.91 203 PRO A N 1
ATOM 1571 C CA . PRO A 1 203 ? 4.34 -17.688 26.688 1 57.91 203 PRO A CA 1
ATOM 1572 C C . PRO A 1 203 ? 5.773 -17.781 26.156 1 57.91 203 PRO A C 1
ATOM 1574 O O . PRO A 1 203 ? 6.207 -16.938 25.391 1 57.91 203 PRO A O 1
ATOM 1577 N N . ASP A 1 204 ? 6.668 -18.797 26.5 1 71.44 204 ASP A N 1
ATOM 1578 C CA . ASP A 1 204 ? 8.078 -18.594 26.156 1 71.44 204 ASP A CA 1
ATOM 1579 C C . ASP A 1 204 ? 8.672 -19.844 25.516 1 71.44 204 ASP A C 1
ATOM 1581 O O . ASP A 1 204 ? 9.797 -20.234 25.828 1 71.44 204 ASP A O 1
ATOM 1585 N N . TRP A 1 205 ? 7.895 -20.5 24.453 1 83.38 205 TRP A N 1
ATOM 1586 C CA . TRP A 1 205 ? 8.461 -21.703 23.859 1 83.38 205 TRP A CA 1
ATOM 1587 C C . TRP A 1 205 ? 9.625 -21.375 22.953 1 83.38 205 TRP A C 1
ATOM 1589 O O . TRP A 1 205 ? 10.516 -22.203 22.719 1 83.38 205 TRP A O 1
ATOM 1599 N N . LEU A 1 206 ? 9.703 -20.234 22.516 1 87.25 206 LEU A N 1
ATOM 1600 C CA . LEU A 1 206 ? 10.773 -19.797 21.625 1 87.25 206 LEU A CA 1
ATOM 1601 C C . LEU A 1 206 ? 12.117 -19.828 22.359 1 87.25 206 LEU A C 1
ATOM 1603 O O . LEU A 1 206 ? 13.156 -20.078 21.75 1 87.25 206 LEU A O 1
ATOM 1607 N N . SER A 1 207 ? 12.062 -19.516 23.656 1 84 207 SER A N 1
ATOM 1608 C CA . SER A 1 207 ? 13.281 -19.469 24.453 1 84 207 SER A CA 1
ATOM 1609 C C . SER A 1 207 ? 13.891 -20.859 24.594 1 84 207 SER A C 1
ATOM 1611 O O . SER A 1 207 ? 15.086 -21 24.875 1 84 207 SER A O 1
ATOM 1613 N N . GLY A 1 208 ? 13.117 -21.875 24.359 1 82.19 208 GLY A N 1
ATOM 1614 C CA . GLY A 1 208 ? 13.594 -23.234 24.5 1 82.19 208 GLY A CA 1
ATOM 1615 C C . GLY A 1 208 ? 14.18 -23.812 23.219 1 82.19 208 GLY A C 1
ATOM 1616 O O . GLY A 1 208 ? 14.719 -24.906 23.219 1 82.19 208 GLY A O 1
ATOM 1617 N N . LEU A 1 209 ? 14.172 -23.016 22.219 1 87.06 209 LEU A N 1
ATOM 1618 C CA . LEU A 1 209 ? 14.688 -23.5 20.938 1 87.06 209 LEU A CA 1
ATOM 1619 C C . LEU A 1 209 ? 16.203 -23.5 20.922 1 87.06 209 LEU A C 1
ATOM 1621 O O . LEU A 1 209 ? 16.828 -22.547 21.406 1 87.06 209 LEU A O 1
ATOM 1625 N N . SER A 1 210 ? 16.797 -24.578 20.469 1 88.44 210 SER A N 1
ATOM 1626 C CA . SER A 1 210 ? 18.25 -24.656 20.359 1 88.44 210 SER A CA 1
ATOM 1627 C C . SER A 1 210 ? 18.75 -23.859 19.156 1 88.44 210 SER A C 1
ATOM 1629 O O . SER A 1 210 ? 18.062 -23.734 18.156 1 88.44 210 SER A O 1
ATOM 1631 N N . VAL A 1 211 ? 19.938 -23.391 19.219 1 88.69 211 VAL A N 1
ATOM 1632 C CA . VAL A 1 211 ? 20.578 -22.672 18.125 1 88.69 211 VAL A CA 1
ATOM 1633 C C . VAL A 1 211 ? 20.766 -23.594 16.938 1 88.69 211 VAL A C 1
ATOM 1635 O O . VAL A 1 211 ? 20.672 -23.156 15.781 1 88.69 211 VAL A O 1
ATOM 1638 N N . ALA A 1 212 ? 20.984 -24.828 17.203 1 89.69 212 ALA A N 1
ATOM 1639 C CA . ALA A 1 212 ? 21.156 -25.812 16.141 1 89.69 212 ALA A CA 1
ATOM 1640 C C . ALA A 1 212 ? 19.891 -25.938 15.312 1 89.69 212 ALA A C 1
ATOM 1642 O O . ALA A 1 212 ? 19.953 -26.031 14.078 1 89.69 212 ALA A O 1
ATOM 1643 N N . THR A 1 213 ? 18.828 -25.953 15.977 1 90.12 213 THR A N 1
ATOM 1644 C CA . THR A 1 213 ? 17.547 -26.047 15.281 1 90.12 213 THR A CA 1
ATOM 1645 C C . THR A 1 213 ? 17.312 -24.812 14.414 1 90.12 213 THR A C 1
ATOM 1647 O O . THR A 1 213 ? 16.859 -24.922 13.273 1 90.12 213 THR A O 1
ATOM 1650 N N . LEU A 1 214 ? 17.641 -23.688 14.961 1 93.5 214 LEU A N 1
ATOM 1651 C CA . LEU A 1 214 ? 17.484 -22.438 14.227 1 93.5 214 LEU A CA 1
ATOM 1652 C C . LEU A 1 214 ? 18.391 -22.422 12.992 1 93.5 214 LEU A C 1
ATOM 1654 O O . LEU A 1 214 ? 17.969 -22 11.914 1 93.5 214 LEU A O 1
ATOM 1658 N N . LYS A 1 215 ? 19.531 -22.875 13.156 1 93.19 215 LYS A N 1
ATOM 1659 C CA . LYS A 1 215 ? 20.484 -22.906 12.039 1 93.19 215 LYS A CA 1
ATOM 1660 C C . LYS A 1 215 ? 20.031 -23.906 10.977 1 93.19 215 LYS A C 1
ATOM 1662 O O . LYS A 1 215 ? 20.094 -23.609 9.781 1 93.19 215 LYS A O 1
ATOM 1667 N N . GLU A 1 216 ? 19.594 -25.047 11.398 1 92.75 216 GLU A N 1
ATOM 1668 C CA . GLU A 1 216 ? 19.141 -26.078 10.469 1 92.75 216 GLU A CA 1
ATOM 1669 C C . GLU A 1 216 ? 17.969 -25.578 9.633 1 92.75 216 GLU A C 1
ATOM 1671 O O . GLU A 1 216 ? 17.969 -25.719 8.406 1 92.75 216 GLU A O 1
ATOM 1676 N N . LEU A 1 217 ? 16.969 -25.047 10.281 1 94.88 217 LEU A N 1
ATOM 1677 C CA . LEU A 1 217 ? 15.797 -24.562 9.562 1 94.88 217 LEU A CA 1
ATOM 1678 C C . LEU A 1 217 ? 16.172 -23.391 8.648 1 94.88 217 LEU A C 1
ATOM 1680 O O . LEU A 1 217 ? 15.609 -23.25 7.562 1 94.88 217 LEU A O 1
ATOM 1684 N N . SER A 1 218 ? 17.078 -22.562 9.109 1 96.06 218 SER A N 1
ATOM 1685 C CA . SER A 1 218 ? 17.578 -21.484 8.258 1 96.06 218 SER A CA 1
ATOM 1686 C C . SER A 1 218 ? 18.266 -22.031 7.012 1 96.06 218 SER A C 1
ATOM 1688 O O . SER A 1 218 ? 18.047 -21.531 5.902 1 96.06 218 SER A O 1
ATOM 1690 N N . ASP A 1 219 ? 19.047 -23.031 7.184 1 93.5 219 ASP A N 1
ATOM 1691 C CA . ASP A 1 219 ? 19.734 -23.656 6.059 1 93.5 219 ASP A CA 1
ATOM 1692 C C . ASP A 1 219 ? 18.75 -24.234 5.055 1 93.5 219 ASP A C 1
ATOM 1694 O O . ASP A 1 219 ? 18.969 -24.156 3.846 1 93.5 219 ASP A O 1
ATOM 1698 N N . VAL A 1 220 ? 17.766 -24.844 5.602 1 94.06 220 VAL A N 1
ATOM 1699 C CA . VAL A 1 220 ? 16.734 -25.406 4.727 1 94.06 220 VAL A CA 1
ATOM 1700 C C . VAL A 1 220 ? 16.094 -24.281 3.906 1 94.06 220 VAL A C 1
ATOM 1702 O O . VAL A 1 220 ? 15.891 -24.438 2.697 1 94.06 220 VAL A O 1
ATOM 1705 N N . TYR A 1 221 ? 15.734 -23.234 4.57 1 96.06 221 TYR A N 1
ATOM 1706 C CA . TYR A 1 221 ? 15.148 -22.109 3.859 1 96.06 221 TYR A CA 1
ATOM 1707 C C . TYR A 1 221 ? 16.062 -21.641 2.727 1 96.06 221 TYR A C 1
ATOM 1709 O O . TYR A 1 221 ? 15.594 -21.422 1.604 1 96.06 221 TYR A O 1
ATOM 1717 N N . PHE A 1 222 ? 17.328 -21.469 2.984 1 93.69 222 PHE A N 1
ATOM 1718 C CA . PHE A 1 222 ? 18.266 -20.922 2.014 1 93.69 222 PHE A CA 1
ATOM 1719 C C . PHE A 1 222 ? 18.531 -21.922 0.898 1 93.69 222 PHE A C 1
ATOM 1721 O O . PHE A 1 222 ? 18.938 -21.547 -0.203 1 93.69 222 PHE A O 1
ATOM 1728 N N . SER A 1 223 ? 18.203 -23.203 1.115 1 90.88 223 SER A N 1
ATOM 1729 C CA . SER A 1 223 ? 18.406 -24.234 0.093 1 90.88 223 SER A CA 1
ATOM 1730 C C . SER A 1 223 ? 17.109 -24.516 -0.673 1 90.88 223 SER A C 1
ATOM 1732 O O . SER A 1 223 ? 17.078 -25.375 -1.553 1 90.88 223 SER A O 1
ATOM 1734 N N . THR A 1 224 ? 16.094 -23.812 -0.308 1 93.06 224 THR A N 1
ATOM 1735 C CA . THR A 1 224 ? 14.828 -24.047 -0.984 1 93.06 224 THR A CA 1
ATOM 1736 C C . THR A 1 224 ? 14.227 -22.75 -1.49 1 93.06 224 THR A C 1
ATOM 1738 O O . THR A 1 224 ? 14.539 -22.297 -2.6 1 93.06 224 THR A O 1
ATOM 1741 N N . PHE A 1 225 ? 13.539 -22 -0.546 1 94.31 225 PHE A N 1
ATOM 1742 C CA . PHE A 1 225 ? 12.773 -20.828 -0.949 1 94.31 225 PHE A CA 1
ATOM 1743 C C . PHE A 1 225 ? 13.703 -19.734 -1.458 1 94.31 225 PHE A C 1
ATOM 1745 O O . PHE A 1 225 ? 13.391 -19.047 -2.434 1 94.31 225 PHE A O 1
ATOM 1752 N N . ASN A 1 226 ? 14.789 -19.5 -0.822 1 93.75 226 ASN A N 1
ATOM 1753 C CA . ASN A 1 226 ? 15.688 -18.406 -1.163 1 93.75 226 ASN A CA 1
ATOM 1754 C C . ASN A 1 226 ? 16.453 -18.672 -2.453 1 93.75 226 ASN A C 1
ATOM 1756 O O . ASN A 1 226 ? 17.016 -17.766 -3.053 1 93.75 226 ASN A O 1
ATOM 1760 N N . LEU A 1 227 ? 16.469 -19.922 -2.92 1 88 227 LEU A N 1
ATOM 1761 C CA . LEU A 1 227 ? 17.125 -20.281 -4.176 1 88 227 LEU A CA 1
ATOM 1762 C C . LEU A 1 227 ? 16.375 -19.672 -5.363 1 88 227 LEU A C 1
ATOM 1764 O O . LEU A 1 227 ? 17 -19.141 -6.281 1 88 227 LEU A O 1
ATOM 1768 N N . ALA A 1 228 ? 15.125 -19.781 -5.262 1 84.69 228 ALA A N 1
ATOM 1769 C CA . ALA A 1 228 ? 14.305 -19.297 -6.371 1 84.69 228 ALA A CA 1
ATOM 1770 C C . ALA A 1 228 ? 14.008 -17.812 -6.23 1 84.69 228 ALA A C 1
ATOM 1772 O O . ALA A 1 228 ? 13.875 -17.094 -7.23 1 84.69 228 ALA A O 1
ATOM 1773 N N . ASN A 1 229 ? 13.836 -17.406 -5.016 1 90.5 229 ASN A N 1
ATOM 1774 C CA . ASN A 1 229 ? 13.523 -16.016 -4.695 1 90.5 229 ASN A CA 1
ATOM 1775 C C . ASN A 1 229 ? 14.477 -15.461 -3.639 1 90.5 229 ASN A C 1
ATOM 1777 O O . ASN A 1 229 ? 14.141 -15.438 -2.451 1 90.5 229 ASN A O 1
ATOM 1781 N N . PRO A 1 230 ? 15.547 -14.922 -4.098 1 93.19 230 PRO A N 1
ATOM 1782 C CA . PRO A 1 230 ? 16.578 -14.484 -3.15 1 93.19 230 PRO A CA 1
ATOM 1783 C C . PRO A 1 230 ? 16.188 -13.211 -2.404 1 93.19 230 PRO A C 1
ATOM 1785 O O . PRO A 1 230 ? 16.766 -12.148 -2.635 1 93.19 230 PRO A O 1
ATOM 1788 N N . ILE A 1 231 ? 15.352 -13.328 -1.426 1 96.88 231 ILE A N 1
ATOM 1789 C CA . ILE A 1 231 ? 14.828 -12.211 -0.639 1 96.88 231 ILE A CA 1
ATOM 1790 C C . ILE A 1 231 ? 15.859 -11.781 0.395 1 96.88 231 ILE A C 1
ATOM 1792 O O . ILE A 1 231 ? 15.977 -10.594 0.705 1 96.88 231 ILE A O 1
ATOM 1796 N N . LEU A 1 232 ? 16.609 -12.781 0.925 1 96.56 232 LEU A N 1
ATOM 1797 C CA . LEU A 1 232 ? 17.594 -12.477 1.968 1 96.56 232 LEU A CA 1
ATOM 1798 C C . LEU A 1 232 ? 19 -12.711 1.468 1 96.56 232 LEU A C 1
ATOM 1800 O O . LEU A 1 232 ? 19.234 -13.57 0.608 1 96.56 232 LEU A O 1
ATOM 1804 N N . ASP A 1 233 ? 19.859 -11.875 1.936 1 92.94 233 ASP A N 1
ATOM 1805 C CA . ASP A 1 233 ? 21.281 -12.148 1.81 1 92.94 233 ASP A CA 1
ATOM 1806 C C . ASP A 1 233 ? 21.766 -13.078 2.92 1 92.94 233 ASP A C 1
ATOM 1808 O O . ASP A 1 233 ? 21.688 -12.734 4.102 1 92.94 233 ASP A O 1
ATOM 1812 N N . GLN A 1 234 ? 22.219 -14.234 2.557 1 92.38 234 GLN A N 1
ATOM 1813 C CA . GLN A 1 234 ? 22.547 -15.297 3.51 1 92.38 234 GLN A CA 1
ATOM 1814 C C . GLN A 1 234 ? 23.609 -14.836 4.504 1 92.38 234 GLN A C 1
ATOM 1816 O O . GLN A 1 234 ? 23.5 -15.117 5.703 1 92.38 234 GLN A O 1
ATOM 1821 N N . LYS A 1 235 ? 24.625 -14.156 4.031 1 89.44 235 LYS A N 1
ATOM 1822 C CA . LYS A 1 235 ? 25.703 -13.68 4.895 1 89.44 235 LYS A CA 1
ATOM 1823 C C . LYS A 1 235 ? 25.172 -12.695 5.938 1 89.44 235 LYS A C 1
ATOM 1825 O O . LYS A 1 235 ? 25.453 -12.836 7.129 1 89.44 235 LYS A O 1
ATOM 1830 N N . THR A 1 236 ? 24.438 -11.742 5.492 1 91.56 236 THR A N 1
ATOM 1831 C CA . THR A 1 236 ? 23.891 -10.734 6.387 1 91.56 236 THR A CA 1
ATOM 1832 C C . THR A 1 236 ? 22.922 -11.375 7.383 1 91.56 236 THR A C 1
ATOM 1834 O O . THR A 1 236 ? 22.875 -10.984 8.547 1 91.56 236 THR A O 1
ATOM 1837 N N . TYR A 1 237 ? 22.203 -12.359 6.961 1 95.19 237 TYR A N 1
ATOM 1838 C CA . TYR A 1 237 ? 21.234 -13.039 7.812 1 95.19 237 TYR A CA 1
ATOM 1839 C C . TYR A 1 237 ? 21.922 -13.75 8.969 1 95.19 237 TYR A C 1
ATOM 1841 O O . TYR A 1 237 ? 21.547 -13.562 10.133 1 95.19 237 TYR A O 1
ATOM 1849 N N . PHE A 1 238 ? 22.922 -14.531 8.719 1 92.75 238 PHE A N 1
ATOM 1850 C CA . PHE A 1 238 ? 23.562 -15.359 9.734 1 92.75 238 PHE A CA 1
ATOM 1851 C C . PHE A 1 238 ? 24.453 -14.523 10.641 1 92.75 238 PHE A C 1
ATOM 1853 O O . PHE A 1 238 ? 24.578 -14.805 11.836 1 92.75 238 PHE A O 1
ATOM 1860 N N . GLN A 1 239 ? 24.938 -13.438 10.125 1 89 239 GLN A N 1
ATOM 1861 C CA . GLN A 1 239 ? 25.906 -12.672 10.906 1 89 239 GLN A CA 1
ATOM 1862 C C . GLN A 1 239 ? 25.219 -11.578 11.711 1 89 239 GLN A C 1
ATOM 1864 O O . GLN A 1 239 ? 25.703 -11.188 12.781 1 89 239 GLN A O 1
ATOM 1869 N N . ARG A 1 240 ? 24.109 -11.117 11.219 1 91.88 240 ARG A N 1
ATOM 1870 C CA . ARG A 1 240 ? 23.5 -9.969 11.875 1 91.88 240 ARG A CA 1
ATOM 1871 C C . ARG A 1 240 ? 22.078 -10.281 12.312 1 91.88 240 ARG A C 1
ATOM 1873 O O . ARG A 1 240 ? 21.781 -10.312 13.508 1 91.88 240 ARG A O 1
ATOM 1880 N N . THR A 1 241 ? 21.219 -10.602 11.398 1 95.69 241 THR A N 1
ATOM 1881 C CA . THR A 1 241 ? 19.797 -10.711 11.656 1 95.69 241 THR A CA 1
ATOM 1882 C C . THR A 1 241 ? 19.516 -11.789 12.688 1 95.69 241 THR A C 1
ATOM 1884 O O . THR A 1 241 ? 18.781 -11.562 13.656 1 95.69 241 THR A O 1
ATOM 1887 N N . LEU A 1 242 ? 20.078 -12.984 12.461 1 95.94 242 LEU A N 1
ATOM 1888 C CA . LEU A 1 242 ? 19.844 -14.117 13.352 1 95.94 242 LEU A CA 1
ATOM 1889 C C . LEU A 1 242 ? 20.375 -13.82 14.75 1 95.94 242 LEU A C 1
ATOM 1891 O O . LEU A 1 242 ? 19.719 -14.117 15.75 1 95.94 242 LEU A O 1
ATOM 1895 N N . GLY A 1 243 ? 21.531 -13.195 14.852 1 93.81 243 GLY A N 1
ATOM 1896 C CA . GLY A 1 243 ? 22.141 -12.852 16.141 1 93.81 243 GLY A CA 1
ATOM 1897 C C . GLY A 1 243 ? 21.297 -11.883 16.953 1 93.81 243 GLY A C 1
ATOM 1898 O O . GLY A 1 243 ? 21.125 -12.062 18.156 1 93.81 243 GLY A O 1
ATOM 1899 N N . VAL A 1 244 ? 20.781 -10.891 16.297 1 94.75 244 VAL A N 1
ATOM 1900 C CA . VAL A 1 244 ? 19.953 -9.891 16.969 1 94.75 244 VAL A CA 1
ATOM 1901 C C . VAL A 1 244 ? 18.703 -10.547 17.531 1 94.75 244 VAL A C 1
ATOM 1903 O O . VAL A 1 244 ? 18.297 -10.242 18.656 1 94.75 244 VAL A O 1
ATOM 1906 N N . ALA A 1 245 ? 18.078 -11.422 16.812 1 95.31 245 ALA A N 1
ATOM 1907 C CA . ALA A 1 245 ? 16.859 -12.102 17.234 1 95.31 245 ALA A CA 1
ATOM 1908 C C . ALA A 1 245 ? 17.125 -13 18.438 1 95.31 245 ALA A C 1
ATOM 1910 O O . ALA A 1 245 ? 16.344 -13.008 19.406 1 95.31 245 ALA A O 1
ATOM 1911 N N . ILE A 1 246 ? 18.25 -13.727 18.391 1 93.44 246 ILE A N 1
ATOM 1912 C CA . ILE A 1 246 ? 18.578 -14.656 19.469 1 93.44 246 ILE A CA 1
ATOM 1913 C C . ILE A 1 246 ? 18.953 -13.875 20.719 1 93.44 246 ILE A C 1
ATOM 1915 O O . ILE A 1 246 ? 18.484 -14.18 21.812 1 93.44 246 ILE A O 1
ATOM 1919 N N . ASP A 1 247 ? 19.797 -12.836 20.547 1 92.56 247 ASP A N 1
ATOM 1920 C CA . ASP A 1 247 ? 20.25 -12.039 21.672 1 92.56 247 ASP A CA 1
ATOM 1921 C C . ASP A 1 247 ? 19.078 -11.352 22.375 1 92.56 247 ASP A C 1
ATOM 1923 O O . ASP A 1 247 ? 19.109 -11.18 23.609 1 92.56 247 ASP A O 1
ATOM 1927 N N . GLY A 1 248 ? 18.141 -11.008 21.594 1 91.31 248 GLY A N 1
ATOM 1928 C CA . GLY A 1 248 ? 16.984 -10.328 22.172 1 91.31 248 GLY A CA 1
ATOM 1929 C C . GLY A 1 248 ? 15.883 -11.273 22.578 1 91.31 248 GLY A C 1
ATOM 1930 O O . GLY A 1 248 ? 14.789 -10.836 22.938 1 91.31 248 GLY A O 1
ATOM 1931 N N . ASN A 1 249 ? 16.078 -12.508 22.516 1 91.88 249 ASN A N 1
ATOM 1932 C CA . ASN A 1 249 ? 15.102 -13.531 22.844 1 91.88 249 ASN A CA 1
ATOM 1933 C C . ASN A 1 249 ? 13.812 -13.344 22.047 1 91.88 249 ASN A C 1
ATOM 1935 O O . ASN A 1 249 ? 12.719 -13.398 22.609 1 91.88 249 ASN A O 1
ATOM 1939 N N . PHE A 1 250 ? 13.969 -12.977 20.844 1 93.06 250 PHE A N 1
ATOM 1940 C CA . PHE A 1 250 ? 12.883 -12.797 19.891 1 93.06 250 PHE A CA 1
ATOM 1941 C C . PHE A 1 250 ? 11.922 -11.711 20.359 1 93.06 250 PHE A C 1
ATOM 1943 O O . PHE A 1 250 ? 10.703 -11.891 20.312 1 93.06 250 PHE A O 1
ATOM 1950 N N . GLY A 1 251 ? 12.438 -10.664 20.828 1 91.69 251 GLY A N 1
ATOM 1951 C CA . GLY A 1 251 ? 11.641 -9.516 21.219 1 91.69 251 GLY A CA 1
ATOM 1952 C C . GLY A 1 251 ? 10.945 -8.836 20.062 1 91.69 251 GLY A C 1
ATOM 1953 O O . GLY A 1 251 ? 10.883 -9.383 18.953 1 91.69 251 GLY A O 1
ATOM 1954 N N . ILE A 1 252 ? 10.359 -7.664 20.344 1 92.94 252 ILE A N 1
ATOM 1955 C CA . ILE A 1 252 ? 9.617 -6.934 19.328 1 92.94 252 ILE A CA 1
ATOM 1956 C C . ILE A 1 252 ? 10.586 -6.117 18.469 1 92.94 252 ILE A C 1
ATOM 1958 O O . ILE A 1 252 ? 10.898 -4.969 18.797 1 92.94 252 ILE A O 1
ATOM 1962 N N . CYS A 1 253 ? 10.984 -6.688 17.391 1 94.44 253 CYS A N 1
ATOM 1963 C CA . CYS A 1 253 ? 11.82 -6.023 16.391 1 94.44 253 CYS A CA 1
ATOM 1964 C C . CYS A 1 253 ? 11.719 -6.727 15.047 1 94.44 253 CYS A C 1
ATOM 1966 O O . CYS A 1 253 ? 11.234 -7.859 14.969 1 94.44 253 CYS A O 1
ATOM 1968 N N . ILE A 1 254 ? 12.078 -6.113 14.047 1 96.44 254 ILE A N 1
ATOM 1969 C CA . ILE A 1 254 ? 11.859 -6.602 12.688 1 96.44 254 ILE A CA 1
ATOM 1970 C C . ILE A 1 254 ? 12.742 -7.82 12.43 1 96.44 254 ILE A C 1
ATOM 1972 O O . ILE A 1 254 ? 12.359 -8.734 11.695 1 96.44 254 ILE A O 1
ATOM 1976 N N . GLU A 1 255 ? 13.945 -7.91 13.055 1 97.38 255 GLU A N 1
ATOM 1977 C CA . GLU A 1 255 ? 14.844 -9.047 12.898 1 97.38 255 GLU A CA 1
ATOM 1978 C C . GLU A 1 255 ? 14.219 -10.328 13.453 1 97.38 255 GLU A C 1
ATOM 1980 O O . GLU A 1 255 ? 14.297 -11.383 12.82 1 97.38 255 GLU A O 1
ATOM 1985 N N . SER A 1 256 ? 13.617 -10.188 14.586 1 96.94 256 SER A N 1
ATOM 1986 C CA . SER A 1 256 ? 12.922 -11.328 15.156 1 96.94 256 SER A CA 1
ATOM 1987 C C . SER A 1 256 ? 11.82 -11.828 14.227 1 96.94 256 SER A C 1
ATOM 1989 O O . SER A 1 256 ? 11.656 -13.039 14.047 1 96.94 256 SER A O 1
ATOM 1991 N N . CYS A 1 257 ? 11.047 -10.875 13.672 1 97.94 257 CYS A N 1
ATOM 1992 C CA . CYS A 1 257 ? 9.969 -11.25 12.766 1 97.94 257 CYS A CA 1
ATOM 1993 C C . CYS A 1 257 ? 10.516 -11.984 11.547 1 97.94 257 CYS A C 1
ATOM 1995 O O . CYS A 1 257 ? 9.938 -12.984 11.117 1 97.94 257 CYS A O 1
ATOM 1997 N N . ILE A 1 258 ? 11.586 -11.516 10.977 1 98.56 258 ILE A N 1
ATOM 1998 C CA . ILE A 1 258 ? 12.203 -12.133 9.805 1 98.56 258 ILE A CA 1
ATOM 1999 C C . ILE A 1 258 ? 12.641 -13.555 10.148 1 98.56 258 ILE A C 1
ATOM 2001 O O . ILE A 1 258 ? 12.344 -14.5 9.406 1 98.56 258 ILE A O 1
ATOM 2005 N N . VAL A 1 259 ? 13.344 -13.695 11.289 1 98.25 259 VAL A N 1
ATOM 2006 C CA . VAL A 1 259 ? 13.844 -15.008 11.68 1 98.25 259 VAL A CA 1
ATOM 2007 C C . VAL A 1 259 ? 12.68 -15.969 11.883 1 98.25 259 VAL A C 1
ATOM 2009 O O . VAL A 1 259 ? 12.727 -17.125 11.453 1 98.25 259 VAL A O 1
ATOM 2012 N N . LEU A 1 260 ? 11.641 -15.531 12.477 1 97.62 260 LEU A N 1
ATOM 2013 C CA . LEU A 1 260 ? 10.484 -16.375 12.758 1 97.62 260 LEU A CA 1
ATOM 2014 C C . LEU A 1 260 ? 9.805 -16.812 11.469 1 97.62 260 LEU A C 1
ATOM 2016 O O . LEU A 1 260 ? 9.383 -17.969 11.352 1 97.62 260 LEU A O 1
ATOM 2020 N N . VAL A 1 261 ? 9.664 -15.953 10.461 1 98.44 261 VAL A N 1
ATOM 2021 C CA . VAL A 1 261 ? 9.062 -16.344 9.195 1 98.44 261 VAL A CA 1
ATOM 2022 C C . VAL A 1 261 ? 10 -17.281 8.445 1 98.44 261 VAL A C 1
ATOM 2024 O O . VAL A 1 261 ? 9.555 -18.219 7.758 1 98.44 261 VAL A O 1
ATOM 2027 N N . VAL A 1 262 ? 11.32 -17 8.57 1 98.5 262 VAL A N 1
ATOM 2028 C CA . VAL A 1 262 ? 12.297 -17.891 7.961 1 98.5 262 VAL A CA 1
ATOM 2029 C C . VAL A 1 262 ? 12.164 -19.297 8.562 1 98.5 262 VAL A C 1
ATOM 2031 O O . VAL A 1 262 ? 12.25 -20.297 7.848 1 98.5 262 VAL A O 1
ATOM 2034 N N . MET A 1 263 ? 11.969 -19.375 9.898 1 97.19 263 MET A N 1
ATOM 2035 C CA . MET A 1 263 ? 11.742 -20.656 10.539 1 97.19 263 MET A CA 1
ATOM 2036 C C . MET A 1 263 ? 10.477 -21.312 10.008 1 97.19 263 MET A C 1
ATOM 2038 O O . MET A 1 263 ? 10.453 -22.531 9.766 1 97.19 263 MET A O 1
ATOM 2042 N N . ALA A 1 264 ? 9.438 -20.516 9.82 1 96.88 264 ALA A N 1
ATOM 2043 C CA . ALA A 1 264 ? 8.18 -21.047 9.289 1 96.88 264 ALA A CA 1
ATOM 2044 C C . ALA A 1 264 ? 8.383 -21.641 7.895 1 96.88 264 ALA A C 1
ATOM 2046 O O . ALA A 1 264 ? 7.953 -22.75 7.617 1 96.88 264 ALA A O 1
ATOM 2047 N N . LEU A 1 265 ? 9.039 -20.906 7.031 1 97.81 265 LEU A N 1
ATOM 2048 C CA . LEU A 1 265 ? 9.305 -21.375 5.676 1 97.81 265 LEU A CA 1
ATOM 2049 C C . LEU A 1 265 ? 10.289 -22.547 5.684 1 97.81 265 LEU A C 1
ATOM 2051 O O . LEU A 1 265 ? 10.227 -23.422 4.816 1 97.81 265 LEU A O 1
ATOM 2055 N N . GLY A 1 266 ? 11.211 -22.516 6.703 1 96.69 266 GLY A N 1
ATOM 2056 C CA . GLY A 1 266 ? 12.109 -23.641 6.871 1 96.69 266 GLY A CA 1
ATOM 2057 C C . GLY A 1 266 ? 11.383 -24.953 7.141 1 96.69 266 GLY A C 1
ATOM 2058 O O . GLY A 1 266 ? 11.742 -25.984 6.582 1 96.69 266 GLY A O 1
ATOM 2059 N N . VAL A 1 267 ? 10.391 -24.906 7.93 1 94.94 267 VAL A N 1
ATOM 2060 C CA . VAL A 1 267 ? 9.586 -26.094 8.234 1 94.94 267 VAL A CA 1
ATOM 2061 C C . VAL A 1 267 ? 8.891 -26.578 6.965 1 94.94 267 VAL A C 1
ATOM 2063 O O . VAL A 1 267 ? 8.859 -27.781 6.688 1 94.94 267 VAL A O 1
ATOM 2066 N N . ILE A 1 268 ? 8.359 -25.688 6.207 1 95.5 268 ILE A N 1
ATOM 2067 C CA . ILE A 1 268 ? 7.707 -26.031 4.949 1 95.5 268 ILE A CA 1
ATOM 2068 C C . ILE A 1 268 ? 8.734 -26.594 3.973 1 95.5 268 ILE A C 1
ATOM 2070 O O . ILE A 1 268 ? 8.461 -27.547 3.254 1 95.5 268 ILE A O 1
ATOM 2074 N N . GLY A 1 269 ? 9.883 -25.953 3.953 1 94.5 269 GLY A N 1
ATOM 2075 C CA . GLY A 1 269 ? 10.961 -26.438 3.105 1 94.5 269 GLY A CA 1
ATOM 2076 C C . GLY A 1 269 ? 11.398 -27.844 3.439 1 94.5 269 GLY A C 1
ATOM 2077 O O . GLY A 1 269 ? 11.734 -28.625 2.545 1 94.5 269 GLY A O 1
ATOM 2078 N N . GLN A 1 270 ? 11.398 -28.156 4.703 1 93.5 270 GLN A N 1
ATOM 2079 C CA . GLN A 1 270 ? 11.727 -29.531 5.113 1 93.5 270 GLN A CA 1
ATOM 2080 C C . GLN A 1 270 ? 10.734 -30.531 4.539 1 93.5 270 GLN A C 1
ATOM 2082 O O . GLN A 1 270 ? 11.125 -31.609 4.082 1 93.5 270 GLN A O 1
ATOM 2087 N N . LYS A 1 271 ? 9.531 -30.172 4.656 1 92.75 271 LYS A N 1
ATOM 2088 C CA . LYS A 1 271 ? 8.508 -31.016 4.055 1 92.75 271 LYS A CA 1
ATOM 2089 C C . LYS A 1 271 ? 8.742 -31.188 2.557 1 92.75 271 LYS A C 1
ATOM 2091 O O . LYS A 1 271 ? 8.594 -32.281 2.023 1 92.75 271 LYS A O 1
ATOM 2096 N N . ALA A 1 272 ? 9.07 -30.141 1.907 1 93.69 272 ALA A N 1
ATOM 2097 C CA . ALA A 1 272 ? 9.336 -30.188 0.472 1 93.69 272 ALA A CA 1
ATOM 2098 C C . ALA A 1 272 ? 10.531 -31.094 0.16 1 93.69 272 ALA A C 1
ATOM 2100 O O . ALA A 1 272 ? 10.516 -31.828 -0.834 1 93.69 272 ALA A O 1
ATOM 2101 N N . LEU A 1 273 ? 11.555 -31.016 0.974 1 93.25 273 LEU A N 1
ATOM 2102 C CA . LEU A 1 273 ? 12.734 -31.844 0.77 1 93.25 273 LEU A CA 1
ATOM 2103 C C . LEU A 1 273 ? 12.398 -33.312 0.939 1 93.25 273 LEU A C 1
ATOM 2105 O O . LEU A 1 273 ? 12.914 -34.188 0.211 1 93.25 273 LEU A O 1
ATOM 2109 N N . VAL A 1 274 ? 11.531 -33.562 1.878 1 92.31 274 VAL A N 1
ATOM 2110 C CA . VAL A 1 274 ? 11.086 -34.938 2.088 1 92.31 274 VAL A CA 1
ATOM 2111 C C . VAL A 1 274 ? 10.266 -35.406 0.885 1 92.31 274 VAL A C 1
ATOM 2113 O O . VAL A 1 274 ? 10.438 -36.531 0.402 1 92.31 274 VAL A O 1
ATOM 2116 N N . GLU A 1 275 ? 9.414 -34.562 0.411 1 91.44 275 GLU A N 1
ATOM 2117 C CA . GLU A 1 275 ? 8.617 -34.875 -0.771 1 91.44 275 GLU A CA 1
ATOM 2118 C C . GLU A 1 275 ? 9.508 -35.188 -1.968 1 91.44 275 GLU A C 1
ATOM 2120 O O . GLU A 1 275 ? 9.203 -36.094 -2.744 1 91.44 275 GLU A O 1
ATOM 2125 N N . GLY A 1 276 ? 10.562 -34.469 -2.09 1 90.44 276 GLY A N 1
ATOM 2126 C CA . GLY A 1 276 ? 11.469 -34.625 -3.211 1 90.44 276 GLY A CA 1
ATOM 2127 C C . GLY A 1 276 ? 12.422 -35.812 -3.031 1 90.44 276 GLY A C 1
ATOM 2128 O O . GLY A 1 276 ? 13.133 -36.188 -3.963 1 90.44 276 GLY A O 1
ATOM 2129 N N . GLY A 1 277 ? 12.43 -36.375 -1.923 1 88.94 277 GLY A N 1
ATOM 2130 C CA . GLY A 1 277 ? 13.297 -37.5 -1.643 1 88.94 277 GLY A CA 1
ATOM 2131 C C . GLY A 1 277 ? 14.711 -37.094 -1.256 1 88.94 277 GLY A C 1
ATOM 2132 O O . GLY A 1 277 ? 15.641 -37.906 -1.355 1 88.94 277 GLY A O 1
ATOM 2133 N N . PHE A 1 278 ? 14.891 -35.906 -0.861 1 89.5 278 PHE A N 1
ATOM 2134 C CA . PHE A 1 278 ? 16.234 -35.406 -0.583 1 89.5 278 PHE A CA 1
ATOM 2135 C C . PHE A 1 278 ? 16.516 -35.406 0.915 1 89.5 278 PHE A C 1
ATOM 2137 O O . PHE A 1 278 ? 17.625 -35.125 1.344 1 89.5 278 PHE A O 1
ATOM 2144 N N . SER A 1 279 ? 15.609 -35.562 1.691 1 81.12 279 SER A N 1
ATOM 2145 C CA . SER A 1 279 ? 15.773 -35.656 3.139 1 81.12 279 SER A CA 1
ATOM 2146 C C . SER A 1 279 ? 14.906 -36.781 3.727 1 81.12 279 SER A C 1
ATOM 2148 O O . SER A 1 279 ? 13.891 -37.156 3.141 1 81.12 279 SER A O 1
ATOM 2150 N N . SER A 1 280 ? 15.5 -37.625 4.719 1 69.12 280 SER A N 1
ATOM 2151 C CA . SER A 1 280 ? 14.734 -38.656 5.391 1 69.12 280 SER A CA 1
ATOM 2152 C C . SER A 1 280 ? 13.727 -38.062 6.363 1 69.12 280 SER A C 1
ATOM 2154 O O . SER A 1 280 ? 13.969 -37 6.949 1 69.12 280 SER A O 1
ATOM 2156 N N . ALA A 1 281 ? 12.461 -38.469 6.172 1 60.75 281 ALA A N 1
ATOM 2157 C CA . ALA A 1 281 ? 11.359 -37.969 7.008 1 60.75 281 ALA A CA 1
ATOM 2158 C C . ALA A 1 281 ? 11.781 -37.906 8.469 1 60.75 281 ALA A C 1
ATOM 2160 O O . ALA A 1 281 ? 11.18 -37.156 9.258 1 60.75 281 ALA A O 1
ATOM 2161 N N . THR A 1 282 ? 12.727 -38.812 8.961 1 49.75 282 THR A N 1
ATOM 2162 C CA . THR A 1 282 ? 13.055 -39.062 10.367 1 49.75 282 THR A CA 1
ATOM 2163 C C . THR A 1 282 ? 14.016 -38 10.891 1 49.75 282 THR A C 1
ATOM 2165 O O . THR A 1 282 ? 14.664 -38.188 11.922 1 49.75 282 THR A O 1
ATOM 2168 N N . THR A 1 283 ? 14.375 -37.125 10.164 1 46.56 283 THR A N 1
ATOM 2169 C CA . THR A 1 283 ? 15.43 -36.344 10.82 1 46.56 283 THR A CA 1
ATOM 2170 C C . THR A 1 283 ? 14.969 -35.844 12.188 1 46.56 283 THR A C 1
ATOM 2172 O O . THR A 1 283 ? 13.969 -35.125 12.289 1 46.56 283 THR A O 1
ATOM 2175 N N . PRO A 1 284 ? 15.422 -36.469 13.305 1 41.06 284 PRO A N 1
ATOM 2176 C CA . PRO A 1 284 ? 15.188 -36.281 14.742 1 41.06 284 PRO A CA 1
ATOM 2177 C C . PRO A 1 284 ? 15.203 -34.781 15.141 1 41.06 284 PRO A C 1
ATOM 2179 O O . PRO A 1 284 ? 14.953 -34.469 16.297 1 41.06 284 PRO A O 1
ATOM 2182 N N . GLY A 1 285 ? 16.031 -34.031 14.625 1 42.72 285 GLY A N 1
ATOM 2183 C CA . GLY A 1 285 ? 16.422 -32.781 15.297 1 42.72 285 GLY A CA 1
ATOM 2184 C C . GLY A 1 285 ? 15.25 -31.875 15.57 1 42.72 285 GLY A C 1
ATOM 2185 O O . GLY A 1 285 ? 15.422 -30.766 16.078 1 42.72 285 GLY A O 1
ATOM 2186 N N . THR A 1 286 ? 14.242 -31.938 14.734 1 47.19 286 THR A N 1
ATOM 2187 C CA . THR A 1 286 ? 13.117 -31.062 15.086 1 47.19 286 THR A CA 1
ATOM 2188 C C . THR A 1 286 ? 12.352 -31.641 16.266 1 47.19 286 THR A C 1
ATOM 2190 O O . THR A 1 286 ? 11.125 -31.516 16.344 1 47.19 286 THR A O 1
ATOM 2193 N N . SER A 1 287 ? 12.836 -32.531 16.953 1 43.09 287 SER A N 1
ATOM 2194 C CA . SER A 1 287 ? 12.305 -33.062 18.203 1 43.09 287 SER A CA 1
ATOM 2195 C C . SER A 1 287 ? 11.68 -31.984 19.062 1 43.09 287 SER A C 1
ATOM 2197 O O . SER A 1 287 ? 10.688 -32.219 19.75 1 43.09 287 SER A O 1
ATOM 2199 N N . GLY A 1 288 ? 12.438 -30.969 19.266 1 45.91 288 GLY A N 1
ATOM 2200 C CA . GLY A 1 288 ? 11.906 -29.922 20.141 1 45.91 288 GLY A CA 1
ATOM 2201 C C . GLY A 1 288 ? 10.656 -29.266 19.594 1 45.91 288 GLY A C 1
ATOM 2202 O O . GLY A 1 288 ? 10.055 -28.422 20.25 1 45.91 288 GLY A O 1
ATOM 2203 N N . LEU A 1 289 ? 10.531 -29.359 18.266 1 52.75 289 LEU A N 1
ATOM 2204 C CA . LEU A 1 289 ? 9.328 -28.781 17.672 1 52.75 289 LEU A CA 1
ATOM 2205 C C . LEU A 1 289 ? 8.164 -29.766 17.734 1 52.75 289 LEU A C 1
ATOM 2207 O O . LEU A 1 289 ? 7.113 -29.516 17.125 1 52.75 289 LEU A O 1
ATOM 2211 N N . ALA A 1 290 ? 8.414 -31.031 18.188 1 45.41 290 ALA A N 1
ATOM 2212 C CA . ALA A 1 290 ? 7.371 -32.031 18.297 1 45.41 290 ALA A CA 1
ATOM 2213 C C . ALA A 1 290 ? 6.062 -31.438 18.781 1 45.41 290 ALA A C 1
ATOM 2215 O O . ALA A 1 290 ? 4.98 -31.828 18.344 1 45.41 290 ALA A O 1
ATOM 2216 N N . GLY A 1 291 ? 6.227 -30.75 19.859 1 44.38 291 GLY A N 1
ATOM 2217 C CA . GLY A 1 291 ? 5.012 -30.203 20.453 1 44.38 291 GLY A CA 1
ATOM 2218 C C . GLY A 1 291 ? 4.398 -29.078 19.656 1 44.38 291 GLY A C 1
ATOM 2219 O O . GLY A 1 291 ? 3.295 -28.625 19.953 1 44.38 291 GLY A O 1
ATOM 2220 N N . VAL A 1 292 ? 5.266 -28.469 18.953 1 48.38 292 VAL A N 1
ATOM 2221 C CA . VAL A 1 292 ? 4.801 -27.312 18.188 1 48.38 292 VAL A CA 1
ATOM 2222 C C . VAL A 1 292 ? 4.18 -27.766 16.875 1 48.38 292 VAL A C 1
ATOM 2224 O O . VAL A 1 292 ? 3.826 -26.953 16.031 1 48.38 292 VAL A O 1
ATOM 2227 N N . GLN A 1 293 ? 4.527 -29.078 16.578 1 47.62 293 GLN A N 1
ATOM 2228 C CA . GLN A 1 293 ? 4.098 -29.641 15.305 1 47.62 293 GLN A CA 1
ATOM 2229 C C . GLN A 1 293 ? 2.652 -29.25 15 1 47.62 293 GLN A C 1
ATOM 2231 O O . GLN A 1 293 ? 1.744 -29.578 15.766 1 47.62 293 GLN A O 1
ATOM 2236 N N . ASP A 1 294 ? 2.6 -28.312 14.219 1 51.06 294 ASP A N 1
ATOM 2237 C CA . ASP A 1 294 ? 1.585 -27.469 13.578 1 51.06 294 ASP A CA 1
ATOM 2238 C C . ASP A 1 294 ? 0.441 -28.328 13.031 1 51.06 294 ASP A C 1
ATOM 2240 O O . ASP A 1 294 ? 0.665 -29.438 12.539 1 51.06 294 ASP A O 1
ATOM 2244 N N . GLY A 1 295 ? -0.556 -28.344 13.359 1 55.34 295 GLY A N 1
ATOM 2245 C CA . GLY A 1 295 ? -1.839 -28.688 12.766 1 55.34 295 GLY A CA 1
ATOM 2246 C C . GLY A 1 295 ? -1.776 -28.828 11.258 1 55.34 295 GLY A C 1
ATOM 2247 O O . GLY A 1 295 ? -0.721 -29.141 10.703 1 55.34 295 GLY A O 1
ATOM 2248 N N . ASP A 1 296 ? -2.805 -28.547 10.539 1 67.69 296 ASP A N 1
ATOM 2249 C CA . ASP A 1 296 ? -3.115 -28.688 9.117 1 67.69 296 ASP A CA 1
ATOM 2250 C C . ASP A 1 296 ? -2.234 -27.781 8.266 1 67.69 296 ASP A C 1
ATOM 2252 O O . ASP A 1 296 ? -2.086 -28 7.062 1 67.69 296 ASP A O 1
ATOM 2256 N N . MET A 1 297 ? -1.314 -26.781 9.016 1 86.25 297 MET A N 1
ATOM 2257 C CA . MET A 1 297 ? -0.472 -25.891 8.219 1 86.25 297 MET A CA 1
ATOM 2258 C C . MET A 1 297 ? 0.936 -25.812 8.805 1 86.25 297 MET A C 1
ATOM 2260 O O . MET A 1 297 ? 1.171 -25.109 9.781 1 86.25 297 MET A O 1
ATOM 2264 N N . PRO A 1 298 ? 1.906 -26.516 8.203 1 90.94 298 PRO A N 1
ATOM 2265 C CA . PRO A 1 298 ? 3.283 -26.5 8.703 1 90.94 298 PRO A CA 1
ATOM 2266 C C . PRO A 1 298 ? 3.854 -25.094 8.859 1 90.94 298 PRO A C 1
ATOM 2268 O O . PRO A 1 298 ? 3.611 -24.234 8.008 1 90.94 298 PRO A O 1
ATOM 2271 N N . GLY A 1 299 ? 4.566 -24.812 9.953 1 93.56 299 GLY A N 1
ATOM 2272 C CA . GLY A 1 299 ? 5.258 -23.547 10.18 1 93.56 299 GLY A CA 1
ATOM 2273 C C . GLY A 1 299 ? 4.355 -22.469 10.75 1 93.56 299 GLY A C 1
ATOM 2274 O O . GLY A 1 299 ? 4.816 -21.375 11.078 1 93.56 299 GLY A O 1
ATOM 2275 N N . LEU A 1 300 ? 3.061 -22.734 10.992 1 93.62 300 LEU A N 1
ATOM 2276 C CA . LEU A 1 300 ? 2.088 -21.734 11.414 1 93.62 300 LEU A CA 1
ATOM 2277 C C . LEU A 1 300 ? 2.426 -21.219 12.805 1 93.62 300 LEU A C 1
ATOM 2279 O O . LEU A 1 300 ? 2.215 -20.031 13.094 1 93.62 300 LEU A O 1
ATOM 2283 N N . ALA A 1 301 ? 2.951 -22.016 13.672 1 91.06 301 ALA A N 1
ATOM 2284 C CA . ALA A 1 301 ? 3.297 -21.578 15.023 1 91.06 301 ALA A CA 1
ATOM 2285 C C . ALA A 1 301 ? 4.34 -20.469 14.992 1 91.06 301 ALA A C 1
ATOM 2287 O O . ALA A 1 301 ? 4.195 -19.453 15.68 1 91.06 301 ALA A O 1
ATOM 2288 N N . PHE A 1 302 ? 5.402 -20.703 14.156 1 94.12 302 PHE A N 1
ATOM 2289 C CA . PHE A 1 302 ? 6.426 -19.672 14 1 94.12 302 PHE A CA 1
ATOM 2290 C C . PHE A 1 302 ? 5.844 -18.422 13.375 1 94.12 302 PHE A C 1
ATOM 2292 O O . PHE A 1 302 ? 6.152 -17.297 13.797 1 94.12 302 PHE A O 1
ATOM 2299 N N . PHE A 1 303 ? 4.98 -18.672 12.391 1 96 303 PHE A N 1
ATOM 2300 C CA . PHE A 1 303 ? 4.383 -17.547 11.68 1 96 303 PHE A CA 1
ATOM 2301 C C . PHE A 1 303 ? 3.502 -16.734 12.609 1 96 303 PHE A C 1
ATOM 2303 O O . PHE A 1 303 ? 3.502 -15.5 12.555 1 96 303 PHE A O 1
ATOM 2310 N N . ASN A 1 304 ? 2.746 -17.344 13.453 1 93.56 304 ASN A N 1
ATOM 2311 C CA . ASN A 1 304 ? 1.892 -16.656 14.414 1 93.56 304 ASN A CA 1
ATOM 2312 C C . ASN A 1 304 ? 2.713 -15.844 15.414 1 93.56 304 ASN A C 1
ATOM 2314 O O . ASN A 1 304 ? 2.293 -14.766 15.828 1 93.56 304 ASN A O 1
ATOM 2318 N N . GLU A 1 305 ? 3.863 -16.359 15.789 1 94 305 GLU A N 1
ATOM 2319 C CA . GLU A 1 305 ? 4.734 -15.594 16.672 1 94 305 GLU A CA 1
ATOM 2320 C C . GLU A 1 305 ? 5.195 -14.297 16.016 1 94 305 GLU A C 1
ATOM 2322 O O . GLU A 1 305 ? 5.305 -13.266 16.672 1 94 305 GLU A O 1
ATOM 2327 N N . ALA A 1 306 ? 5.523 -14.406 14.719 1 96.19 306 ALA A N 1
ATOM 2328 C CA . ALA A 1 306 ? 5.891 -13.195 13.984 1 96.19 306 ALA A CA 1
ATOM 2329 C C . ALA A 1 306 ? 4.73 -12.203 13.938 1 96.19 306 ALA A C 1
ATOM 2331 O O . ALA A 1 306 ? 4.918 -11.008 14.141 1 96.19 306 ALA A O 1
ATOM 2332 N N . ARG A 1 307 ? 3.523 -12.703 13.695 1 95.31 307 ARG A N 1
ATOM 2333 C CA . ARG A 1 307 ? 2.334 -11.867 13.586 1 95.31 307 ARG A CA 1
ATOM 2334 C C . ARG A 1 307 ? 2.025 -11.172 14.906 1 95.31 307 ARG A C 1
ATOM 2336 O O . ARG A 1 307 ? 1.521 -10.047 14.914 1 95.31 307 ARG A O 1
ATOM 2343 N N . LYS A 1 308 ? 2.377 -11.828 15.992 1 92.12 308 LYS A N 1
ATOM 2344 C CA . LYS A 1 308 ? 2.166 -11.258 17.312 1 92.12 308 LYS A CA 1
ATOM 2345 C C . LYS A 1 308 ? 2.973 -9.969 17.5 1 92.12 308 LYS A C 1
ATOM 2347 O O . LYS A 1 308 ? 2.58 -9.086 18.25 1 92.12 308 LYS A O 1
ATOM 2352 N N . ARG A 1 309 ? 4.016 -9.867 16.797 1 94.31 309 ARG A N 1
ATOM 2353 C CA . ARG A 1 309 ? 4.953 -8.773 17 1 94.31 309 ARG A CA 1
ATOM 2354 C C . ARG A 1 309 ? 4.766 -7.695 15.938 1 94.31 309 ARG A C 1
ATOM 2356 O O . ARG A 1 309 ? 5.133 -6.535 16.141 1 94.31 309 ARG A O 1
ATOM 2363 N N . LEU A 1 310 ? 4.16 -8.039 14.828 1 95.44 310 LEU A N 1
ATOM 2364 C CA . LEU A 1 310 ? 4.152 -7.207 13.633 1 95.44 310 LEU A CA 1
ATOM 2365 C C . LEU A 1 310 ? 3.346 -5.934 13.867 1 95.44 310 LEU A C 1
ATOM 2367 O O . LEU A 1 310 ? 3.65 -4.887 13.297 1 95.44 310 LEU A O 1
ATOM 2371 N N . GLY A 1 311 ? 2.35 -5.977 14.703 1 94.56 311 GLY A N 1
ATOM 2372 C CA . GLY A 1 311 ? 1.501 -4.816 14.938 1 94.56 311 GLY A CA 1
ATOM 2373 C C . GLY A 1 311 ? 2.268 -3.609 15.438 1 94.56 311 GLY A C 1
ATOM 2374 O O . GLY A 1 311 ? 1.86 -2.469 15.203 1 94.56 311 GLY A O 1
ATOM 2375 N N . PHE A 1 312 ? 3.408 -3.826 16.078 1 95.06 312 PHE A N 1
ATOM 2376 C CA . PHE A 1 312 ? 4.207 -2.746 16.656 1 95.06 312 PHE A CA 1
ATOM 2377 C C . PHE A 1 312 ? 5.215 -2.221 15.633 1 95.06 312 PHE A C 1
ATOM 2379 O O . PHE A 1 312 ? 5.844 -1.188 15.859 1 95.06 312 PHE A O 1
ATOM 2386 N N . LEU A 1 313 ? 5.285 -2.932 14.484 1 95.38 313 LEU A N 1
ATOM 2387 C CA . LEU A 1 313 ? 6.328 -2.617 13.516 1 95.38 313 LEU A CA 1
ATOM 2388 C C . LEU A 1 313 ? 5.719 -2.236 12.172 1 95.38 313 LEU A C 1
ATOM 2390 O O . LEU A 1 313 ? 6.426 -2.16 11.164 1 95.38 313 LEU A O 1
ATOM 2394 N N . ILE A 1 314 ? 4.48 -1.964 12.141 1 94.25 314 ILE A N 1
ATOM 2395 C CA . ILE A 1 314 ? 3.727 -1.815 10.906 1 94.25 314 ILE A CA 1
ATOM 2396 C C . ILE A 1 314 ? 4.168 -0.546 10.18 1 94.25 314 ILE A C 1
ATOM 2398 O O . ILE A 1 314 ? 3.994 -0.425 8.961 1 94.25 314 ILE A O 1
ATOM 2402 N N . CYS A 1 315 ? 4.75 0.4 10.836 1 94.19 315 CYS A N 1
ATOM 2403 C CA . CYS A 1 315 ? 5.145 1.667 10.234 1 94.19 315 CYS A CA 1
ATOM 2404 C C . CYS A 1 315 ? 6.578 1.607 9.727 1 94.19 315 CYS A C 1
ATOM 2406 O O . CYS A 1 315 ? 7.062 2.555 9.102 1 94.19 315 CYS A O 1
ATOM 2408 N N . ASP A 1 316 ? 7.25 0.487 9.922 1 92.25 316 ASP A N 1
ATOM 2409 C CA . ASP A 1 316 ? 8.609 0.33 9.414 1 92.25 316 ASP A CA 1
ATOM 2410 C C . ASP A 1 316 ? 8.609 0.22 7.891 1 92.25 316 ASP A C 1
ATOM 2412 O O . ASP A 1 316 ? 7.82 -0.532 7.316 1 92.25 316 ASP A O 1
ATOM 2416 N N . GLN A 1 317 ? 9.469 1.005 7.25 1 90.06 317 GLN A N 1
ATOM 2417 C CA . GLN A 1 317 ? 9.523 1.007 5.793 1 90.06 317 GLN A CA 1
ATOM 2418 C C . GLN A 1 317 ? 10.93 0.668 5.297 1 90.06 317 GLN A C 1
ATOM 2420 O O . GLN A 1 317 ? 11.25 0.883 4.125 1 90.06 317 GLN A O 1
ATOM 2425 N N . GLY A 1 318 ? 11.727 0.144 6.09 1 92 318 GLY A N 1
ATOM 2426 C CA . GLY A 1 318 ? 13.102 -0.144 5.719 1 92 318 GLY A CA 1
ATOM 2427 C C . GLY A 1 318 ? 13.242 -1.423 4.918 1 92 318 GLY A C 1
ATOM 2428 O O . GLY A 1 318 ? 12.25 -2.074 4.59 1 92 318 GLY A O 1
ATOM 2429 N N . LEU A 1 319 ? 14.484 -1.732 4.621 1 94.94 319 LEU A N 1
ATOM 2430 C CA . LEU A 1 319 ? 14.828 -2.914 3.838 1 94.94 319 LEU A CA 1
ATOM 2431 C C . LEU A 1 319 ? 14.281 -4.18 4.488 1 94.94 319 LEU A C 1
ATOM 2433 O O . LEU A 1 319 ? 13.68 -5.02 3.814 1 94.94 319 LEU A O 1
ATOM 2437 N N . GLN A 1 320 ? 14.453 -4.301 5.781 1 97.25 320 GLN A N 1
ATOM 2438 C CA . GLN A 1 320 ? 14.062 -5.508 6.496 1 97.25 320 GLN A CA 1
ATOM 2439 C C . GLN A 1 320 ? 12.547 -5.652 6.547 1 97.25 320 GLN A C 1
ATOM 2441 O O . GLN A 1 320 ? 12.023 -6.77 6.523 1 97.25 320 GLN A O 1
ATOM 2446 N N . ALA A 1 321 ? 11.859 -4.527 6.617 1 97.12 321 ALA A N 1
ATOM 2447 C CA . ALA A 1 321 ? 10.398 -4.59 6.555 1 97.12 321 ALA A CA 1
ATOM 2448 C C . ALA A 1 321 ? 9.93 -5.148 5.219 1 97.12 321 ALA A C 1
ATOM 2450 O O . ALA A 1 321 ? 9.023 -5.988 5.172 1 97.12 321 ALA A O 1
ATOM 2451 N N . CYS A 1 322 ? 10.492 -4.637 4.164 1 97.94 322 CYS A N 1
ATOM 2452 C CA . CYS A 1 322 ? 10.172 -5.141 2.834 1 97.94 322 CYS A CA 1
ATOM 2453 C C . CYS A 1 322 ? 10.438 -6.637 2.74 1 97.94 322 CYS A C 1
ATOM 2455 O O . CYS A 1 322 ? 9.609 -7.383 2.203 1 97.94 322 CYS A O 1
ATOM 2457 N N . GLN A 1 323 ? 11.586 -7.051 3.258 1 98.62 323 GLN A N 1
ATOM 2458 C CA . GLN A 1 323 ? 11.938 -8.469 3.271 1 98.62 323 GLN A CA 1
ATOM 2459 C C . GLN A 1 323 ? 10.906 -9.281 4.059 1 98.62 323 GLN A C 1
ATOM 2461 O O . GLN A 1 323 ? 10.508 -10.367 3.631 1 98.62 323 GLN A O 1
ATOM 2466 N N . PHE A 1 324 ? 10.57 -8.773 5.164 1 98.44 324 PHE A N 1
ATOM 2467 C CA . PHE A 1 324 ? 9.578 -9.461 5.984 1 98.44 324 PHE A CA 1
ATOM 2468 C C . PHE A 1 324 ? 8.289 -9.68 5.211 1 98.44 324 PHE A C 1
ATOM 2470 O O . PHE A 1 324 ? 7.707 -10.766 5.25 1 98.44 324 PHE A O 1
ATOM 2477 N N . TYR A 1 325 ? 7.742 -8.648 4.527 1 98.56 325 TYR A N 1
ATOM 2478 C CA . TYR A 1 325 ? 6.488 -8.758 3.791 1 98.56 325 TYR A CA 1
ATOM 2479 C C . TYR A 1 325 ? 6.605 -9.758 2.65 1 98.56 325 TYR A C 1
ATOM 2481 O O . TYR A 1 325 ? 5.672 -10.523 2.387 1 98.56 325 TYR A O 1
ATOM 2489 N N . LEU A 1 326 ? 7.707 -9.766 1.984 1 98.69 326 LEU A N 1
ATOM 2490 C CA . LEU A 1 326 ? 7.91 -10.727 0.902 1 98.69 326 LEU A CA 1
ATOM 2491 C C . LEU A 1 326 ? 7.961 -12.148 1.439 1 98.69 326 LEU A C 1
ATOM 2493 O O . LEU A 1 326 ? 7.391 -13.062 0.843 1 98.69 326 LEU A O 1
ATOM 2497 N N . LEU A 1 327 ? 8.664 -12.32 2.578 1 98.75 327 LEU A N 1
ATOM 2498 C CA . LEU A 1 327 ? 8.727 -13.633 3.203 1 98.75 327 LEU A CA 1
ATOM 2499 C C . LEU A 1 327 ? 7.348 -14.086 3.668 1 98.75 327 LEU A C 1
ATOM 2501 O O . LEU A 1 327 ? 6.961 -15.234 3.455 1 98.75 327 LEU A O 1
ATOM 2505 N N . SER A 1 328 ? 6.637 -13.188 4.297 1 98.44 328 SER A N 1
ATOM 2506 C CA . SER A 1 328 ? 5.27 -13.492 4.707 1 98.44 328 SER A CA 1
ATOM 2507 C C . SER A 1 328 ? 4.391 -13.828 3.504 1 98.44 328 SER A C 1
ATOM 2509 O O . SER A 1 328 ? 3.518 -14.695 3.586 1 98.44 328 SER A O 1
ATOM 2511 N N . GLY A 1 329 ? 4.621 -13.086 2.426 1 98.12 329 GLY A N 1
ATOM 2512 C CA . GLY A 1 329 ? 3.912 -13.383 1.192 1 98.12 329 GLY A CA 1
ATOM 2513 C C . GLY A 1 329 ? 4.141 -14.805 0.704 1 98.12 329 GLY A C 1
ATOM 2514 O O . GLY A 1 329 ? 3.201 -15.477 0.272 1 98.12 329 GLY A O 1
ATOM 2515 N N . LEU A 1 330 ? 5.371 -15.266 0.78 1 98 330 LEU A N 1
ATOM 2516 C CA . LEU A 1 330 ? 5.68 -16.625 0.377 1 98 330 LEU A CA 1
ATOM 2517 C C . LEU A 1 330 ? 4.926 -17.641 1.242 1 98 330 LEU A C 1
ATOM 2519 O O . LEU A 1 330 ? 4.469 -18.672 0.748 1 98 330 LEU A O 1
ATOM 2523 N N . PHE A 1 331 ? 4.859 -17.375 2.525 1 97.75 331 PHE A N 1
ATOM 2524 C CA . PHE A 1 331 ? 4.109 -18.25 3.418 1 97.75 331 PHE A CA 1
ATOM 2525 C C . PHE A 1 331 ? 2.648 -18.328 2.988 1 97.75 331 PHE A C 1
ATOM 2527 O O . PHE A 1 331 ? 2.076 -19.422 2.928 1 97.75 331 PHE A O 1
ATOM 2534 N N . TYR A 1 332 ? 2.041 -17.203 2.674 1 97.5 332 TYR A N 1
ATOM 2535 C CA . TYR A 1 332 ? 0.655 -17.172 2.219 1 97.5 332 TYR A CA 1
ATOM 2536 C C . TYR A 1 332 ? 0.514 -17.875 0.87 1 97.5 332 TYR A C 1
ATOM 2538 O O . TYR A 1 332 ? -0.5 -18.516 0.6 1 97.5 332 TYR A O 1
ATOM 2546 N N . ALA A 1 333 ? 1.516 -17.688 0.043 1 97.38 333 ALA A N 1
ATOM 2547 C CA . ALA A 1 333 ? 1.501 -18.375 -1.249 1 97.38 333 ALA A CA 1
ATOM 2548 C C . ALA A 1 333 ? 1.456 -19.891 -1.07 1 97.38 333 ALA A C 1
ATOM 2550 O O . ALA A 1 333 ? 0.686 -20.578 -1.744 1 97.38 333 ALA A O 1
ATOM 2551 N N . GLU A 1 334 ? 2.281 -20.359 -0.136 1 95.69 334 GLU A N 1
ATOM 2552 C CA . GLU A 1 334 ? 2.34 -21.797 0.118 1 95.69 334 GLU A CA 1
ATOM 2553 C C . GLU A 1 334 ? 1.049 -22.297 0.757 1 95.69 334 GLU A C 1
ATOM 2555 O O . GLU A 1 334 ? 0.685 -23.453 0.602 1 95.69 334 GLU A O 1
ATOM 2560 N N . ALA A 1 335 ? 0.4 -21.406 1.403 1 95.25 335 ALA A N 1
ATOM 2561 C CA . ALA A 1 335 ? -0.887 -21.75 2.006 1 95.25 335 ALA A CA 1
ATOM 2562 C C . ALA A 1 335 ? -2.023 -21.594 0.999 1 95.25 335 ALA A C 1
ATOM 2564 O O . ALA A 1 335 ? -3.193 -21.766 1.342 1 95.25 335 ALA A O 1
ATOM 2565 N N . LEU A 1 336 ? -1.744 -21.203 -0.234 1 96.69 336 LEU A N 1
ATOM 2566 C CA . LEU A 1 336 ? -2.697 -21.031 -1.322 1 96.69 336 LEU A CA 1
ATOM 2567 C C . LEU A 1 336 ? -3.721 -19.953 -0.974 1 96.69 336 LEU A C 1
ATOM 2569 O O . LEU A 1 336 ? -4.926 -20.172 -1.113 1 96.69 336 LEU A O 1
ATOM 2573 N N . ARG A 1 337 ? -3.223 -18.859 -0.449 1 96.81 337 ARG A N 1
ATOM 2574 C CA . ARG A 1 337 ? -4.035 -17.688 -0.13 1 96.81 337 ARG A CA 1
ATOM 2575 C C . ARG A 1 337 ? -3.582 -16.469 -0.934 1 96.81 337 ARG A C 1
ATOM 2577 O O . ARG A 1 337 ? -2.916 -15.586 -0.401 1 96.81 337 ARG A O 1
ATOM 2584 N N . PRO A 1 338 ? -4.062 -16.438 -2.172 1 97.31 338 PRO A N 1
ATOM 2585 C CA . PRO A 1 338 ? -3.518 -15.438 -3.098 1 97.31 338 PRO A CA 1
ATOM 2586 C C . PRO A 1 338 ? -3.869 -14.008 -2.699 1 97.31 338 PRO A C 1
ATOM 2588 O O . PRO A 1 338 ? -3.078 -13.086 -2.93 1 97.31 338 PRO A O 1
ATOM 2591 N N . ILE A 1 339 ? -5.02 -13.758 -2.098 1 96.56 339 ILE A N 1
ATOM 2592 C CA . ILE A 1 339 ? -5.41 -12.398 -1.731 1 96.56 339 ILE A CA 1
ATOM 2593 C C . ILE A 1 339 ? -4.551 -11.914 -0.568 1 96.56 339 ILE A C 1
ATOM 2595 O O . ILE A 1 339 ? -4.137 -10.75 -0.54 1 96.56 339 ILE A O 1
ATOM 2599 N N . ASP A 1 340 ? -4.324 -12.766 0.424 1 97.12 340 ASP A N 1
ATOM 2600 C CA . ASP A 1 340 ? -3.428 -12.43 1.522 1 97.12 340 ASP A CA 1
ATOM 2601 C C . ASP A 1 340 ? -2.014 -12.156 1.013 1 97.12 340 ASP A C 1
ATOM 2603 O O . ASP A 1 340 ? -1.332 -11.258 1.504 1 97.12 340 ASP A O 1
ATOM 2607 N N . TRP A 1 341 ? -1.629 -13.031 0.08 1 97.88 341 TRP A N 1
ATOM 2608 C CA . TRP A 1 341 ? -0.33 -12.82 -0.551 1 97.88 341 TRP A CA 1
ATOM 2609 C C . TRP A 1 341 ? -0.26 -11.453 -1.217 1 97.88 341 TRP A C 1
ATOM 2611 O O . TRP A 1 341 ? 0.733 -10.734 -1.073 1 97.88 341 TRP A O 1
ATOM 2621 N N . TRP A 1 342 ? -1.26 -11.07 -1.927 1 96.94 342 TRP A N 1
ATOM 2622 C CA . TRP A 1 342 ? -1.334 -9.766 -2.58 1 96.94 342 TRP A CA 1
ATOM 2623 C C . TRP A 1 342 ? -1.195 -8.641 -1.563 1 96.94 342 TRP A C 1
ATOM 2625 O O . TRP A 1 342 ? -0.508 -7.648 -1.819 1 96.94 342 TRP A O 1
ATOM 2635 N N . SER A 1 343 ? -1.873 -8.758 -0.409 1 96.44 343 SER A N 1
ATOM 2636 C CA . SER A 1 343 ? -1.794 -7.754 0.647 1 96.44 343 SER A CA 1
ATOM 2637 C C . SER A 1 343 ? -0.351 -7.527 1.089 1 96.44 343 SER A C 1
ATOM 2639 O O . SER A 1 343 ? 0.071 -6.387 1.289 1 96.44 343 SER A O 1
ATOM 2641 N N . MET A 1 344 ? 0.372 -8.602 1.24 1 97.5 344 MET A N 1
ATOM 2642 C CA . MET A 1 344 ? 1.771 -8.5 1.646 1 97.5 344 MET A CA 1
ATOM 2643 C C . MET A 1 344 ? 2.607 -7.84 0.556 1 97.5 344 MET A C 1
ATOM 2645 O O . MET A 1 344 ? 3.502 -7.043 0.851 1 97.5 344 MET A O 1
ATOM 2649 N N . LEU A 1 345 ? 2.328 -8.18 -0.674 1 97.12 345 LEU A N 1
ATOM 2650 C CA . LEU A 1 345 ? 3.076 -7.605 -1.786 1 97.12 345 LEU A CA 1
ATOM 2651 C C . LEU A 1 345 ? 2.82 -6.105 -1.896 1 97.12 345 LEU A C 1
ATOM 2653 O O . LEU A 1 345 ? 3.717 -5.344 -2.258 1 97.12 345 LEU A O 1
ATOM 2657 N N . ASN A 1 346 ? 1.601 -5.734 -1.66 1 95.19 346 ASN A N 1
ATOM 2658 C CA . ASN A 1 346 ? 1.279 -4.312 -1.66 1 95.19 346 ASN A CA 1
ATOM 2659 C C . ASN A 1 346 ? 2.104 -3.553 -0.626 1 95.19 346 ASN A C 1
ATOM 2661 O O . ASN A 1 346 ? 2.559 -2.438 -0.887 1 95.19 346 ASN A O 1
ATOM 2665 N N . LYS A 1 347 ? 2.232 -4.113 0.521 1 96.5 347 LYS A N 1
ATOM 2666 C CA . LYS A 1 347 ? 3.033 -3.494 1.574 1 96.5 347 LYS A CA 1
ATOM 2667 C C . LYS A 1 347 ? 4.512 -3.463 1.194 1 96.5 347 LYS A C 1
ATOM 2669 O O . LYS A 1 347 ? 5.211 -2.492 1.486 1 96.5 347 LYS A O 1
ATOM 2674 N N . ALA A 1 348 ? 4.977 -4.547 0.576 1 97.38 348 ALA A N 1
ATOM 2675 C CA . ALA A 1 348 ? 6.352 -4.566 0.086 1 97.38 348 ALA A CA 1
ATOM 2676 C C . ALA A 1 348 ? 6.57 -3.492 -0.974 1 97.38 348 ALA A C 1
ATOM 2678 O O . ALA A 1 348 ? 7.613 -2.834 -0.993 1 97.38 348 ALA A O 1
ATOM 2679 N N . SER A 1 349 ? 5.625 -3.346 -1.843 1 96 349 SER A N 1
ATOM 2680 C CA . SER A 1 349 ? 5.707 -2.332 -2.889 1 96 349 SER A CA 1
ATOM 2681 C C . SER A 1 349 ? 5.797 -0.931 -2.293 1 96 349 SER A C 1
ATOM 2683 O O . SER A 1 349 ? 6.512 -0.073 -2.816 1 96 349 SER A O 1
ATOM 2685 N N . ALA A 1 350 ? 5.02 -0.69 -1.231 1 94.44 350 ALA A N 1
ATOM 2686 C CA . ALA A 1 350 ? 5.062 0.603 -0.554 1 94.44 350 ALA A CA 1
ATOM 2687 C C . ALA A 1 350 ? 6.453 0.874 0.018 1 94.44 350 ALA A C 1
ATOM 2689 O O . ALA A 1 350 ? 6.949 2 -0.054 1 94.44 350 ALA A O 1
ATOM 2690 N N . CYS A 1 351 ? 7.059 -0.14 0.603 1 95 351 CYS A N 1
ATOM 2691 C CA . CYS A 1 351 ? 8.422 -0.005 1.114 1 95 351 CYS A CA 1
ATOM 2692 C C . CYS A 1 351 ? 9.383 0.37 -0.002 1 95 351 CYS A C 1
ATOM 2694 O O . CYS A 1 351 ? 10.234 1.249 0.173 1 95 351 CYS A O 1
ATOM 2696 N N . SER A 1 352 ? 9.242 -0.341 -1.144 1 93.94 352 SER A N 1
ATOM 2697 C CA . SER A 1 352 ? 10.109 -0.068 -2.283 1 93.94 352 SER A CA 1
ATOM 2698 C C . SER A 1 352 ? 9.906 1.351 -2.807 1 93.94 352 SER A C 1
ATOM 2700 O O . SER A 1 352 ? 10.875 2.049 -3.117 1 93.94 352 SER A O 1
ATOM 2702 N N . ALA A 1 353 ? 8.672 1.743 -2.893 1 93.06 353 ALA A N 1
ATOM 2703 C CA . ALA A 1 353 ? 8.375 3.092 -3.367 1 93.06 353 ALA A CA 1
ATOM 2704 C C . ALA A 1 353 ? 8.969 4.145 -2.438 1 93.06 353 ALA A C 1
ATOM 2706 O O . ALA A 1 353 ? 9.516 5.148 -2.896 1 93.06 353 ALA A O 1
ATOM 2707 N N . TYR A 1 354 ? 8.844 3.916 -1.165 1 93.06 354 TYR A N 1
ATOM 2708 C CA . TYR A 1 354 ? 9.391 4.844 -0.179 1 93.06 354 TYR A CA 1
ATOM 2709 C C . TYR A 1 354 ? 10.898 4.988 -0.344 1 93.06 354 TYR A C 1
ATOM 2711 O O . TYR A 1 354 ? 11.43 6.102 -0.307 1 93.06 354 TYR A O 1
ATOM 2719 N N . PHE A 1 355 ? 11.656 3.895 -0.502 1 93.06 355 PHE A N 1
ATOM 2720 C CA . PHE A 1 355 ? 13.102 3.902 -0.633 1 93.06 355 PHE A CA 1
ATOM 2721 C C . PHE A 1 355 ? 13.531 4.641 -1.897 1 93.06 355 PHE A C 1
ATOM 2723 O O . PHE A 1 355 ? 14.391 5.523 -1.849 1 93.06 355 PHE A O 1
ATOM 2730 N N . TRP A 1 356 ? 12.93 4.254 -3.039 1 90.88 356 TRP A N 1
ATOM 2731 C CA . TRP A 1 356 ? 13.391 4.734 -4.336 1 90.88 356 TRP A CA 1
ATOM 2732 C C . TRP A 1 356 ? 12.945 6.172 -4.574 1 90.88 356 TRP A C 1
ATOM 2734 O O . TRP A 1 356 ? 13.508 6.871 -5.422 1 90.88 356 TRP A O 1
ATOM 2744 N N . ASN A 1 357 ? 11.906 6.617 -3.848 1 86.31 357 ASN A N 1
ATOM 2745 C CA . ASN A 1 357 ? 11.484 8.016 -3.912 1 86.31 357 ASN A CA 1
ATOM 2746 C C . ASN A 1 357 ? 12.453 8.922 -3.16 1 86.31 357 ASN A C 1
ATOM 2748 O O . ASN A 1 357 ? 12.562 10.117 -3.467 1 86.31 357 ASN A O 1
ATOM 2752 N N . ASN A 1 358 ? 13.023 8.383 -2.139 1 77.94 358 ASN A N 1
ATOM 2753 C CA . ASN A 1 358 ? 13.898 9.195 -1.293 1 77.94 358 ASN A CA 1
ATOM 2754 C C . ASN A 1 358 ? 15.367 8.828 -1.486 1 77.94 358 ASN A C 1
ATOM 2756 O O . ASN A 1 358 ? 16.125 8.766 -0.52 1 77.94 358 ASN A O 1
ATOM 2760 N N . LEU A 1 359 ? 15.68 8.531 -2.719 1 65.88 359 LEU A N 1
ATOM 2761 C CA . LEU A 1 359 ? 17.047 8.078 -2.975 1 65.88 359 LEU A CA 1
ATOM 2762 C C . LEU A 1 359 ? 18.047 9.195 -2.693 1 65.88 359 LEU A C 1
ATOM 2764 O O . LEU A 1 359 ? 17.922 10.297 -3.232 1 65.88 359 LEU A O 1
ATOM 2768 N N . SER A 1 360 ? 18.469 8.961 -1.455 1 62.91 360 SER A N 1
ATOM 2769 C CA . SER A 1 360 ? 19.562 9.875 -1.139 1 62.91 360 SER A CA 1
ATOM 2770 C C . SER A 1 360 ? 20.859 9.43 -1.796 1 62.91 360 SER A C 1
ATOM 2772 O O . SER A 1 360 ? 21.016 8.25 -2.131 1 62.91 360 SER A O 1
ATOM 2774 N N . ARG A 1 361 ? 21.75 10.273 -2.178 1 55.34 361 ARG A N 1
ATOM 2775 C CA . ARG A 1 361 ? 23.016 10.227 -2.896 1 55.34 361 ARG A CA 1
ATOM 2776 C C . ARG A 1 361 ? 23.969 9.203 -2.27 1 55.34 361 ARG A C 1
ATOM 2778 O O . ARG A 1 361 ? 24.75 8.555 -2.973 1 55.34 361 ARG A O 1
ATOM 2785 N N . ASP A 1 362 ? 23.844 9.008 -0.961 1 61.22 362 ASP A N 1
ATOM 2786 C CA . ASP A 1 362 ? 24.969 8.344 -0.342 1 61.22 362 ASP A CA 1
ATOM 2787 C C . ASP A 1 362 ? 24.641 6.895 0.015 1 61.22 362 ASP A C 1
ATOM 2789 O O . ASP A 1 362 ? 24.922 6.441 1.124 1 61.22 362 ASP A O 1
ATOM 2793 N N . ARG A 1 363 ? 23.984 6.293 -0.958 1 66.81 363 ARG A N 1
ATOM 2794 C CA . ARG A 1 363 ? 23.656 4.969 -0.443 1 66.81 363 ARG A CA 1
ATOM 2795 C C . ARG A 1 363 ? 24.672 3.934 -0.909 1 66.81 363 ARG A C 1
ATOM 2797 O O . ARG A 1 363 ? 25.312 4.105 -1.955 1 66.81 363 ARG A O 1
ATOM 2804 N N . ASP A 1 364 ? 24.891 2.984 0.007 1 82.38 364 ASP A N 1
ATOM 2805 C CA . ASP A 1 364 ? 25.734 1.801 -0.153 1 82.38 364 ASP A CA 1
ATOM 2806 C C . ASP A 1 364 ? 25.266 0.953 -1.335 1 82.38 364 ASP A C 1
ATOM 2808 O O . ASP A 1 364 ? 24.062 0.791 -1.554 1 82.38 364 ASP A O 1
ATOM 2812 N N . GLU A 1 365 ? 26.219 0.559 -2.156 1 84.88 365 GLU A N 1
ATOM 2813 C CA . GLU A 1 365 ? 25.938 -0.198 -3.373 1 84.88 365 GLU A CA 1
ATOM 2814 C C . GLU A 1 365 ? 25.188 -1.493 -3.061 1 84.88 365 GLU A C 1
ATOM 2816 O O . GLU A 1 365 ? 24.312 -1.916 -3.824 1 84.88 365 GLU A O 1
ATOM 2821 N N . TRP A 1 366 ? 25.531 -2.145 -2.006 1 90 366 TRP A N 1
ATOM 2822 C CA . TRP A 1 366 ? 24.828 -3.365 -1.609 1 90 366 TRP A CA 1
ATOM 2823 C C . TRP A 1 366 ? 23.359 -3.08 -1.313 1 90 366 TRP A C 1
ATOM 2825 O O . TRP A 1 366 ? 22.484 -3.852 -1.706 1 90 366 TRP A O 1
ATOM 2835 N N . MET A 1 367 ? 23.203 -1.991 -0.621 1 90.94 367 MET A N 1
ATOM 2836 C CA . MET A 1 367 ? 21.844 -1.6 -0.26 1 90.94 367 MET A CA 1
ATOM 2837 C C . MET A 1 367 ? 21 -1.339 -1.506 1 90.94 367 MET A C 1
ATOM 2839 O O . MET A 1 367 ? 19.859 -1.777 -1.588 1 90.94 367 MET A O 1
ATOM 2843 N N . LEU A 1 368 ? 21.594 -0.646 -2.459 1 90.81 368 LEU A N 1
ATOM 2844 C CA . LEU A 1 368 ? 20.891 -0.357 -3.707 1 90.81 368 LEU A CA 1
ATOM 2845 C C . LEU A 1 368 ? 20.594 -1.642 -4.473 1 90.81 368 LEU A C 1
ATOM 2847 O O . LEU A 1 368 ? 19.5 -1.811 -5.008 1 90.81 368 LEU A O 1
ATOM 2851 N N . ASP A 1 369 ? 21.516 -2.516 -4.48 1 92.38 369 ASP A N 1
ATOM 2852 C CA . ASP A 1 369 ? 21.359 -3.793 -5.168 1 92.38 369 ASP A CA 1
ATOM 2853 C C . ASP A 1 369 ? 20.281 -4.645 -4.496 1 92.38 369 ASP A C 1
ATOM 2855 O O . ASP A 1 369 ? 19.438 -5.246 -5.172 1 92.38 369 ASP A O 1
ATOM 2859 N N . MET A 1 370 ? 20.344 -4.746 -3.162 1 93.94 370 MET A N 1
ATOM 2860 C CA . MET A 1 370 ? 19.375 -5.531 -2.412 1 93.94 370 MET A CA 1
ATOM 2861 C C . MET A 1 370 ? 17.969 -4.98 -2.607 1 93.94 370 MET A C 1
ATOM 2863 O O . MET A 1 370 ? 17 -5.746 -2.73 1 93.94 370 MET A O 1
ATOM 2867 N N . GLN A 1 371 ? 17.859 -3.635 -2.613 1 94.5 371 GLN A N 1
ATOM 2868 C CA . GLN A 1 371 ? 16.562 -3.004 -2.838 1 94.5 371 GLN A CA 1
ATOM 2869 C C . GLN A 1 371 ? 16.047 -3.299 -4.242 1 94.5 371 GLN A C 1
ATOM 2871 O O . GLN A 1 371 ? 14.836 -3.486 -4.441 1 94.5 371 GLN A O 1
ATOM 2876 N N . SER A 1 372 ? 16.938 -3.264 -5.176 1 94 372 SER A N 1
ATOM 2877 C CA . SER A 1 372 ? 16.562 -3.604 -6.547 1 94 372 SER A CA 1
ATOM 2878 C C . SER A 1 372 ? 16.062 -5.035 -6.637 1 94 372 SER A C 1
ATOM 2880 O O . SER A 1 372 ? 15.039 -5.297 -7.285 1 94 372 SER A O 1
ATOM 2882 N N . ARG A 1 373 ? 16.734 -5.941 -5.984 1 94.81 373 ARG A N 1
ATOM 2883 C CA . ARG A 1 373 ? 16.328 -7.344 -5.953 1 94.81 373 ARG A CA 1
ATOM 2884 C C . ARG A 1 373 ? 14.914 -7.496 -5.383 1 94.81 373 ARG A C 1
ATOM 2886 O O . ARG A 1 373 ? 14.078 -8.195 -5.957 1 94.81 373 ARG A O 1
ATOM 2893 N N . LEU A 1 374 ? 14.703 -6.844 -4.293 1 97.12 374 LEU A N 1
ATOM 2894 C CA . LEU A 1 374 ? 13.406 -6.922 -3.637 1 97.12 374 LEU A CA 1
ATOM 2895 C C . LEU A 1 374 ? 12.312 -6.312 -4.512 1 97.12 374 LEU A C 1
ATOM 2897 O O . LEU A 1 374 ? 11.203 -6.84 -4.582 1 97.12 374 LEU A O 1
ATOM 2901 N N . PHE A 1 375 ? 12.617 -5.223 -5.16 1 96.69 375 PHE A N 1
ATOM 2902 C CA . PHE A 1 375 ? 11.664 -4.566 -6.047 1 96.69 375 PHE A CA 1
ATOM 2903 C C . PHE A 1 375 ? 11.242 -5.504 -7.176 1 96.69 375 PHE A C 1
ATOM 2905 O O . PHE A 1 375 ? 10.055 -5.652 -7.453 1 96.69 375 PHE A O 1
ATOM 2912 N N . TRP A 1 376 ? 12.156 -6.121 -7.809 1 94.94 376 TRP A N 1
ATOM 2913 C CA . TRP A 1 376 ? 11.859 -6.953 -8.969 1 94.94 376 TRP A CA 1
ATOM 2914 C C . TRP A 1 376 ? 11.125 -8.227 -8.555 1 94.94 376 TRP A C 1
ATOM 2916 O O . TRP A 1 376 ? 10.273 -8.727 -9.297 1 94.94 376 TRP A O 1
ATOM 2926 N N . ILE A 1 377 ? 11.477 -8.82 -7.383 1 96.44 377 ILE A N 1
ATOM 2927 C CA . ILE A 1 377 ? 10.719 -9.953 -6.863 1 96.44 377 ILE A CA 1
ATOM 2928 C C . ILE A 1 377 ? 9.266 -9.547 -6.656 1 96.44 377 ILE A C 1
ATOM 2930 O O . ILE A 1 377 ? 8.344 -10.273 -7.051 1 96.44 377 ILE A O 1
ATOM 2934 N N . THR A 1 378 ? 9.055 -8.352 -6.059 1 97.12 378 THR A N 1
ATOM 2935 C CA . THR A 1 378 ? 7.719 -7.832 -5.816 1 97.12 378 THR A CA 1
ATOM 2936 C C . THR A 1 378 ? 6.965 -7.645 -7.133 1 97.12 378 THR A C 1
ATOM 2938 O O . THR A 1 378 ? 5.809 -8.055 -7.254 1 97.12 378 THR A O 1
ATOM 2941 N N . SER A 1 379 ? 7.645 -7.07 -8.078 1 94.62 379 SER A N 1
ATOM 2942 C CA . SER A 1 379 ? 7.031 -6.785 -9.375 1 94.62 379 SER A CA 1
ATOM 2943 C C . SER A 1 379 ? 6.633 -8.07 -10.094 1 94.62 379 SER A C 1
ATOM 2945 O O . SER A 1 379 ? 5.559 -8.148 -10.695 1 94.62 379 SER A O 1
ATOM 2947 N N . MET A 1 380 ? 7.441 -9.062 -10.016 1 94.31 380 MET A N 1
ATOM 2948 C CA . MET A 1 380 ? 7.164 -10.336 -10.68 1 94.31 380 MET A CA 1
ATOM 2949 C C . MET A 1 380 ? 5.949 -11.016 -10.062 1 94.31 380 MET A C 1
ATOM 2951 O O . MET A 1 380 ? 5.055 -11.469 -10.773 1 94.31 380 MET A O 1
ATOM 2955 N N . PHE A 1 381 ? 5.875 -11.094 -8.781 1 96.25 381 PHE A N 1
ATOM 2956 C CA . PHE A 1 381 ? 4.762 -11.75 -8.109 1 96.25 381 PHE A CA 1
ATOM 2957 C C . PHE A 1 381 ? 3.479 -10.945 -8.273 1 96.25 381 PHE A C 1
ATOM 2959 O O . PHE A 1 381 ? 2.4 -11.516 -8.453 1 96.25 381 PHE A O 1
ATOM 2966 N N . GLU A 1 382 ? 3.635 -9.625 -8.18 1 95.44 382 GLU A N 1
ATOM 2967 C CA . GLU A 1 382 ? 2.459 -8.781 -8.328 1 95.44 382 GLU A CA 1
ATOM 2968 C C . GLU A 1 382 ? 1.822 -8.953 -9.703 1 95.44 382 GLU A C 1
ATOM 2970 O O . GLU A 1 382 ? 0.596 -8.953 -9.836 1 95.44 382 GLU A O 1
ATOM 2975 N N . ALA A 1 383 ? 2.584 -9.07 -10.711 1 93.12 383 ALA A N 1
ATOM 2976 C CA . ALA A 1 383 ? 2.074 -9.234 -12.062 1 93.12 383 ALA A CA 1
ATOM 2977 C C . ALA A 1 383 ? 1.189 -10.477 -12.172 1 93.12 383 ALA A C 1
ATOM 2979 O O . ALA A 1 383 ? 0.099 -10.422 -12.742 1 93.12 383 ALA A O 1
ATOM 2980 N N . VAL A 1 384 ? 1.653 -11.539 -11.602 1 94.19 384 VAL A N 1
ATOM 2981 C CA . VAL A 1 384 ? 0.911 -12.789 -11.688 1 94.19 384 VAL A CA 1
ATOM 2982 C C . VAL A 1 384 ? -0.408 -12.664 -10.93 1 94.19 384 VAL A C 1
ATOM 2984 O O . VAL A 1 384 ? -1.46 -13.07 -11.43 1 94.19 384 VAL A O 1
ATOM 2987 N N . LEU A 1 385 ? -0.389 -12.039 -9.797 1 96 385 LEU A N 1
ATOM 2988 C CA . LEU A 1 385 ? -1.568 -11.914 -8.945 1 96 385 LEU A CA 1
ATOM 2989 C C . LEU A 1 385 ? -2.582 -10.953 -9.555 1 96 385 LEU A C 1
ATOM 2991 O O . LEU A 1 385 ? -3.771 -11.266 -9.633 1 96 385 LEU A O 1
ATOM 2995 N N . THR A 1 386 ? -2.135 -9.812 -10 1 93.94 386 THR A N 1
ATOM 2996 C CA . THR A 1 386 ? -3.033 -8.766 -10.484 1 93.94 386 THR A CA 1
ATOM 2997 C C . THR A 1 386 ? -3.66 -9.172 -11.82 1 93.94 386 THR A C 1
ATOM 2999 O O . THR A 1 386 ? -4.844 -8.914 -12.055 1 93.94 386 THR A O 1
ATOM 3002 N N . GLN A 1 387 ? -2.949 -9.859 -12.633 1 92.06 387 GLN A N 1
ATOM 3003 C CA . GLN A 1 387 ? -3.451 -10.219 -13.953 1 92.06 387 GLN A CA 1
ATOM 3004 C C . GLN A 1 387 ? -4.395 -11.414 -13.867 1 92.06 387 GLN A C 1
ATOM 3006 O O . GLN A 1 387 ? -5.359 -11.508 -14.633 1 92.06 387 GLN A O 1
ATOM 3011 N N . GLU A 1 388 ? -4.098 -12.281 -12.93 1 94.12 388 GLU A N 1
ATOM 3012 C CA . GLU A 1 388 ? -4.93 -13.477 -12.812 1 94.12 388 GLU A CA 1
ATOM 3013 C C . GLU A 1 388 ? -6.211 -13.18 -12.039 1 94.12 388 GLU A C 1
ATOM 3015 O O . GLU A 1 388 ? -7.285 -13.672 -12.398 1 94.12 388 GLU A O 1
ATOM 3020 N N . LEU A 1 389 ? -6.086 -12.367 -11.016 1 95.19 389 LEU A N 1
ATOM 3021 C CA . LEU A 1 389 ? -7.219 -12.203 -10.102 1 95.19 389 LEU A CA 1
ATOM 3022 C C . LEU A 1 389 ? -7.809 -10.805 -10.227 1 95.19 389 LEU A C 1
ATOM 3024 O O . LEU A 1 389 ? -8.68 -10.422 -9.438 1 95.19 389 LEU A O 1
ATOM 3028 N N . ASN A 1 390 ? -7.391 -10.086 -11.164 1 91.62 390 ASN A N 1
ATOM 3029 C CA . ASN A 1 390 ? -7.867 -8.727 -11.391 1 91.62 390 ASN A CA 1
ATOM 3030 C C . ASN A 1 390 ? -7.793 -7.887 -10.117 1 91.62 390 ASN A C 1
ATOM 3032 O O . ASN A 1 390 ? -8.789 -7.293 -9.695 1 91.62 390 ASN A O 1
ATOM 3036 N N . LEU A 1 391 ? -6.723 -7.953 -9.492 1 93.94 391 LEU A N 1
ATOM 3037 C CA . LEU A 1 391 ? -6.461 -7.156 -8.297 1 93.94 391 LEU A CA 1
ATOM 3038 C C . LEU A 1 391 ? -5.789 -5.836 -8.664 1 93.94 391 LEU A C 1
ATOM 3040 O O . LEU A 1 391 ? -5.141 -5.734 -9.711 1 93.94 391 LEU A O 1
ATOM 3044 N N . PRO A 1 392 ? -6.02 -4.793 -7.852 1 92.19 392 PRO A N 1
ATOM 3045 C CA . PRO A 1 392 ? -5.414 -3.504 -8.195 1 92.19 392 PRO A CA 1
ATOM 3046 C C . PRO A 1 392 ? -3.889 -3.535 -8.125 1 92.19 392 PRO A C 1
ATOM 3048 O O . PRO A 1 392 ? -3.318 -4.008 -7.141 1 92.19 392 PRO A O 1
ATOM 3051 N N . PRO A 1 393 ? -3.301 -3.012 -9.125 1 90 393 PRO A N 1
ATOM 3052 C CA . PRO A 1 393 ? -1.836 -2.957 -9.125 1 90 393 PRO A CA 1
ATOM 3053 C C . PRO A 1 393 ? -1.289 -1.842 -8.234 1 90 393 PRO A C 1
ATOM 3055 O O . PRO A 1 393 ? -2.016 -0.902 -7.898 1 90 393 PRO A O 1
ATOM 3058 N N . SER A 1 394 ? -0.106 -2.014 -7.824 1 90.62 394 SER A N 1
ATOM 3059 C CA . SER A 1 394 ? 0.605 -0.943 -7.129 1 90.62 394 SER A CA 1
ATOM 3060 C C . SER A 1 394 ? 1.279 0.003 -8.117 1 90.62 394 SER A C 1
ATOM 3062 O O . SER A 1 394 ? 1.013 -0.054 -9.32 1 90.62 394 SER A O 1
ATOM 3064 N N . ASN A 1 395 ? 2.086 0.978 -7.68 1 84.62 395 ASN A N 1
ATOM 3065 C CA . ASN A 1 395 ? 2.812 1.897 -8.547 1 84.62 395 ASN A CA 1
ATOM 3066 C C . ASN A 1 395 ? 4.137 1.302 -9.016 1 84.62 395 ASN A C 1
ATOM 3068 O O . ASN A 1 395 ? 4.984 2.012 -9.555 1 84.62 395 ASN A O 1
ATOM 3072 N N . SER A 1 396 ? 4.293 0.034 -8.828 1 85 396 SER A N 1
ATOM 3073 C CA . SER A 1 396 ? 5.547 -0.636 -9.148 1 85 396 SER A CA 1
ATOM 3074 C C . SER A 1 396 ? 5.84 -0.57 -10.648 1 85 396 SER A C 1
ATOM 3076 O O . SER A 1 396 ? 7 -0.507 -11.055 1 85 396 SER A O 1
ATOM 3078 N N . LEU A 1 397 ? 4.809 -0.596 -11.406 1 82.12 397 LEU A N 1
ATOM 3079 C CA . LEU A 1 397 ? 5 -0.585 -12.852 1 82.12 397 LEU A CA 1
ATOM 3080 C C . LEU A 1 397 ? 5.672 0.708 -13.305 1 82.12 397 LEU A C 1
ATOM 3082 O O . LEU A 1 397 ? 6.527 0.691 -14.188 1 82.12 397 LEU A O 1
ATOM 3086 N N . GLU A 1 398 ? 5.312 1.742 -12.656 1 83.12 398 GLU A N 1
ATOM 3087 C CA . GLU A 1 398 ? 5.898 3.033 -12.992 1 83.12 398 GLU A CA 1
ATOM 3088 C C . GLU A 1 398 ? 7.375 3.09 -12.602 1 83.12 398 GLU A C 1
ATOM 3090 O O . GLU A 1 398 ? 8.172 3.77 -13.25 1 83.12 398 GLU A O 1
ATOM 3095 N N . LEU A 1 399 ? 7.719 2.34 -11.641 1 87.94 399 LEU A N 1
ATOM 3096 C CA . LEU A 1 399 ? 9.078 2.359 -11.117 1 87.94 399 LEU A CA 1
ATOM 3097 C C . LEU A 1 399 ? 9.984 1.44 -11.922 1 87.94 399 LEU A C 1
ATOM 3099 O O . LEU A 1 399 ? 11.211 1.577 -11.883 1 87.94 399 LEU A O 1
ATOM 3103 N N . GLU A 1 400 ? 9.422 0.496 -12.633 1 85.88 400 GLU A N 1
ATOM 3104 C CA . GLU A 1 400 ? 10.195 -0.506 -13.359 1 85.88 400 GLU A CA 1
ATOM 3105 C C . GLU A 1 400 ? 11.141 0.148 -14.359 1 85.88 400 GLU A C 1
ATOM 3107 O O . GLU A 1 400 ? 12.227 -0.378 -14.633 1 85.88 400 GLU A O 1
ATOM 3112 N N . GLU A 1 401 ? 10.727 1.24 -14.781 1 81.56 401 GLU A N 1
ATOM 3113 C CA . GLU A 1 401 ? 11.523 1.914 -15.805 1 81.56 401 GLU A CA 1
ATOM 3114 C C . GLU A 1 401 ? 12.742 2.602 -15.188 1 81.56 401 GLU A C 1
ATOM 3116 O O . GLU A 1 401 ? 13.727 2.863 -15.883 1 81.56 401 GLU A O 1
ATOM 3121 N N . HIS A 1 402 ? 12.711 2.775 -13.961 1 84.06 402 HIS A N 1
ATOM 3122 C CA . HIS A 1 402 ? 13.734 3.596 -13.328 1 84.06 402 HIS A CA 1
ATOM 3123 C C . HIS A 1 402 ? 14.672 2.748 -12.469 1 84.06 402 HIS A C 1
ATOM 3125 O O . HIS A 1 402 ? 15.719 3.223 -12.031 1 84.06 402 HIS A O 1
ATOM 3131 N N . ILE A 1 403 ? 14.383 1.531 -12.266 1 89.75 403 ILE A N 1
ATOM 3132 C CA . ILE A 1 403 ? 15.172 0.705 -11.367 1 89.75 403 ILE A CA 1
ATOM 3133 C C . ILE A 1 403 ? 15.977 -0.314 -12.164 1 89.75 403 ILE A C 1
ATOM 3135 O O . ILE A 1 403 ? 15.414 -1.076 -12.953 1 89.75 403 ILE A O 1
ATOM 3139 N N . ALA A 1 404 ? 17.219 -0.282 -11.93 1 86.75 404 ALA A N 1
ATOM 3140 C CA . ALA A 1 404 ? 18.125 -1.185 -12.633 1 86.75 404 ALA A CA 1
ATOM 3141 C C . ALA A 1 404 ? 17.984 -2.615 -12.125 1 86.75 404 ALA A C 1
ATOM 3143 O O . ALA A 1 404 ? 17.484 -2.842 -11.023 1 86.75 404 ALA A O 1
ATOM 3144 N N . LEU A 1 405 ? 18.391 -3.582 -12.922 1 88.25 405 LEU A N 1
ATOM 3145 C CA . LEU A 1 405 ? 18.391 -4.984 -12.516 1 88.25 405 LEU A CA 1
ATOM 3146 C C . LEU A 1 405 ? 19.438 -5.242 -11.445 1 88.25 405 LEU A C 1
ATOM 3148 O O . LEU A 1 405 ? 20.5 -4.598 -11.43 1 88.25 405 LEU A O 1
ATOM 3152 N N . PRO A 1 406 ? 19.125 -6.125 -10.602 1 89.56 406 PRO A N 1
ATOM 3153 C CA . PRO A 1 406 ? 20.078 -6.41 -9.531 1 89.56 406 PRO A CA 1
ATOM 3154 C C . PRO A 1 406 ? 21.359 -7.074 -10.055 1 89.56 406 PRO A C 1
ATOM 3156 O O . PRO A 1 406 ? 21.297 -7.895 -10.977 1 89.56 406 PRO A O 1
ATOM 3159 N N . LYS A 1 407 ? 22.516 -6.789 -9.414 1 85.44 407 LYS A N 1
ATOM 3160 C CA . LYS A 1 407 ? 23.812 -7.336 -9.766 1 85.44 407 LYS A CA 1
ATOM 3161 C C . LYS A 1 407 ? 24.297 -8.344 -8.727 1 85.44 407 LYS A C 1
ATOM 3163 O O . LYS A 1 407 ? 25.281 -9.047 -8.938 1 85.44 407 LYS A O 1
ATOM 3168 N N . PHE A 1 408 ? 23.594 -8.398 -7.582 1 86.25 408 PHE A N 1
ATOM 3169 C CA . PHE A 1 408 ? 23.891 -9.312 -6.488 1 86.25 408 PHE A CA 1
ATOM 3170 C C . PHE A 1 408 ? 25.281 -9.031 -5.922 1 86.25 408 PHE A C 1
ATOM 3172 O O . PHE A 1 408 ? 26.109 -9.938 -5.809 1 86.25 408 PHE A O 1
ATOM 3179 N N . ILE A 1 409 ? 25.422 -7.836 -5.504 1 83.56 409 ILE A N 1
ATOM 3180 C CA . ILE A 1 409 ? 26.656 -7.352 -4.906 1 83.56 409 ILE A CA 1
ATOM 3181 C C . ILE A 1 409 ? 26.797 -7.906 -3.49 1 83.56 409 ILE A C 1
ATOM 3183 O O . ILE A 1 409 ? 25.828 -7.918 -2.723 1 83.56 409 ILE A O 1
ATOM 3187 N N . SER A 1 410 ? 27.984 -8.43 -3.229 1 80.62 410 SER A N 1
ATOM 3188 C CA . SER A 1 410 ? 28.234 -8.961 -1.893 1 80.62 410 SER A CA 1
ATOM 3189 C C . SER A 1 410 ? 28.422 -7.844 -0.875 1 80.62 410 SER A C 1
ATOM 3191 O O . SER A 1 410 ? 28.922 -6.77 -1.211 1 80.62 410 SER A O 1
ATOM 3193 N N . VAL A 1 411 ? 28.031 -8.117 0.383 1 79.19 411 VAL A N 1
ATOM 3194 C CA . VAL A 1 411 ? 28.172 -7.145 1.459 1 79.19 411 VAL A CA 1
ATOM 3195 C C . VAL A 1 411 ? 29.641 -7.004 1.853 1 79.19 411 VAL A C 1
ATOM 3197 O O . VAL A 1 411 ? 30.344 -8 2.021 1 79.19 411 VAL A O 1
ATOM 3200 N N . GLU A 1 412 ? 30.219 -5.895 1.858 1 67.62 412 GLU A N 1
ATOM 3201 C CA . GLU A 1 412 ? 31.641 -5.66 2.084 1 67.62 412 GLU A CA 1
ATOM 3202 C C . GLU A 1 412 ? 31.984 -5.758 3.566 1 67.62 412 GLU A C 1
ATOM 3204 O O . GLU A 1 412 ? 33.062 -6.234 3.928 1 67.62 412 GLU A O 1
ATOM 3209 N N . ASP A 1 413 ? 31.281 -5.262 4.418 1 63.44 413 ASP A N 1
ATOM 3210 C CA . ASP A 1 413 ? 31.719 -5 5.785 1 63.44 413 ASP A CA 1
ATOM 3211 C C . ASP A 1 413 ? 31.562 -6.242 6.656 1 63.44 413 ASP A C 1
ATOM 3213 O O . ASP A 1 413 ? 31.75 -6.18 7.875 1 63.44 413 ASP A O 1
ATOM 3217 N N . ILE A 1 414 ? 31.094 -7.289 6.18 1 63.38 414 ILE A N 1
ATOM 3218 C CA . ILE A 1 414 ? 30.969 -8.469 7.027 1 63.38 414 ILE A CA 1
ATOM 3219 C C . ILE A 1 414 ? 32.125 -9.43 6.742 1 63.38 414 ILE A C 1
ATOM 3221 O O . ILE A 1 414 ? 32.312 -9.875 5.602 1 63.38 414 ILE A O 1
ATOM 3225 N N . PRO A 1 415 ? 33.188 -9.438 7.637 1 52.56 415 PRO A N 1
ATOM 3226 C CA . PRO A 1 415 ? 34.344 -10.32 7.41 1 52.56 415 PRO A CA 1
ATOM 3227 C C . PRO A 1 415 ? 33.906 -11.742 7.051 1 52.56 415 PRO A C 1
ATOM 3229 O O . PRO A 1 415 ? 32.969 -12.273 7.625 1 52.56 415 PRO A O 1
ATOM 3232 N N . SER A 1 416 ? 34 -12.078 5.84 1 48.84 416 SER A N 1
ATOM 3233 C CA . SER A 1 416 ? 33.75 -13.469 5.469 1 48.84 416 SER A CA 1
ATOM 3234 C C . SER A 1 416 ? 34.656 -14.414 6.23 1 48.84 416 SER A C 1
ATOM 3236 O O . SER A 1 416 ? 35.875 -14.289 6.164 1 48.84 416 SER A O 1
ATOM 3238 N N . PHE A 1 417 ? 34.219 -14.664 7.449 1 38.56 417 PHE A N 1
ATOM 3239 C CA . PHE A 1 417 ? 35 -15.711 8.055 1 38.56 417 PHE A CA 1
ATOM 3240 C C . PHE A 1 417 ? 35 -16.969 7.195 1 38.56 417 PHE A C 1
ATOM 3242 O O . PHE A 1 417 ? 33.938 -17.594 7.008 1 38.56 417 PHE A O 1
ATOM 3249 N N . GLY A 1 418 ? 36.062 -17.406 6.504 1 42.84 418 GLY A N 1
ATOM 3250 C CA . GLY A 1 418 ? 36.406 -18.562 5.707 1 42.84 418 GLY A CA 1
ATOM 3251 C C . GLY A 1 418 ? 35.781 -18.562 4.328 1 42.84 418 GLY A C 1
ATOM 3252 O O . GLY A 1 418 ? 35.031 -17.641 3.99 1 42.84 418 GLY A O 1
ATOM 3253 N N . SER A 1 419 ? 36.25 -19.469 3.346 1 41.19 419 SER A N 1
ATOM 3254 C CA . SER A 1 419 ? 35.906 -19.812 1.968 1 41.19 419 SER A CA 1
ATOM 3255 C C . SER A 1 419 ? 34.438 -20.203 1.838 1 41.19 419 SER A C 1
ATOM 3257 O O . SER A 1 419 ? 34.062 -20.875 0.87 1 41.19 419 SER A O 1
ATOM 3259 N N . PHE A 1 420 ? 33.625 -19.859 2.801 1 43.06 420 PHE A N 1
ATOM 3260 C CA . PHE A 1 420 ? 32.281 -20.438 2.705 1 43.06 420 PHE A CA 1
ATOM 3261 C C . PHE A 1 420 ? 31.438 -19.703 1.67 1 43.06 420 PHE A C 1
ATOM 3263 O O . PHE A 1 420 ? 31.25 -18.484 1.77 1 43.06 420 PHE A O 1
ATOM 3270 N N . ARG A 1 421 ? 31.469 -20.281 0.584 1 49.03 421 ARG A N 1
ATOM 3271 C CA . ARG A 1 421 ? 30.547 -19.797 -0.445 1 49.03 421 ARG A CA 1
ATOM 3272 C C . ARG A 1 421 ? 29.109 -20.188 -0.133 1 49.03 421 ARG A C 1
ATOM 3274 O O . ARG A 1 421 ? 28.797 -21.359 0.013 1 49.03 421 ARG A O 1
ATOM 3281 N N . TYR A 1 422 ? 28.359 -19.203 0.212 1 53.78 422 TYR A N 1
ATOM 3282 C CA . TYR A 1 422 ? 26.953 -19.484 0.467 1 53.78 422 TYR A CA 1
ATOM 3283 C C . TYR A 1 422 ? 26.234 -19.891 -0.817 1 53.78 422 TYR A C 1
ATOM 3285 O O . TYR A 1 422 ? 26.516 -19.359 -1.89 1 53.78 422 TYR A O 1
ATOM 3293 N N . PRO A 1 423 ? 25.516 -21.047 -0.79 1 51 423 PRO A N 1
ATOM 3294 C CA . PRO A 1 423 ? 24.797 -21.5 -1.981 1 51 423 PRO A CA 1
ATOM 3295 C C . PRO A 1 423 ? 24.109 -20.359 -2.729 1 51 423 PRO A C 1
ATOM 3297 O O . PRO A 1 423 ? 24.062 -20.359 -3.961 1 51 423 PRO A O 1
ATOM 3300 N N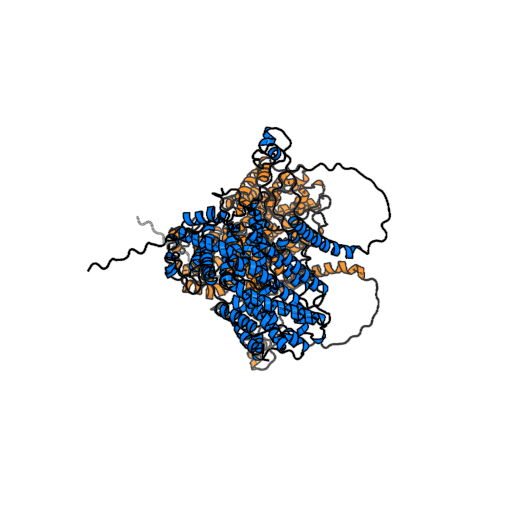 . GLY A 1 424 ? 23.719 -19.312 -1.987 1 53.12 424 GLY A N 1
ATOM 3301 C CA . GLY A 1 424 ? 23 -18.203 -2.604 1 53.12 424 GLY A CA 1
ATOM 3302 C C . GLY A 1 424 ? 23.906 -17.312 -3.434 1 53.12 424 GLY A C 1
ATOM 3303 O O . GLY A 1 424 ? 23.422 -16.531 -4.254 1 53.12 424 GLY A O 1
ATOM 3304 N N . ASP A 1 425 ? 25.156 -17.547 -3.34 1 57.81 425 ASP A N 1
ATOM 3305 C CA . ASP A 1 425 ? 26.094 -16.672 -4.043 1 57.81 425 ASP A CA 1
ATOM 3306 C C . ASP A 1 425 ? 26.516 -17.281 -5.379 1 57.81 425 ASP A C 1
ATOM 3308 O O . ASP A 1 425 ? 27.281 -16.672 -6.129 1 57.81 425 ASP A O 1
ATOM 3312 N N . ASP A 1 426 ? 25.969 -18.344 -5.582 1 66.62 426 ASP A N 1
ATOM 3313 C CA . ASP A 1 426 ? 26.266 -19 -6.848 1 66.62 426 ASP A CA 1
ATOM 3314 C C . ASP A 1 426 ? 25.641 -18.25 -8.023 1 66.62 426 ASP A C 1
ATOM 3316 O O . ASP A 1 426 ? 24.453 -17.938 -8.016 1 66.62 426 ASP A O 1
ATOM 3320 N N . PRO A 1 427 ? 26.5 -17.844 -8.875 1 68.88 427 PRO A N 1
ATOM 3321 C CA . PRO A 1 427 ? 26 -17.141 -10.055 1 68.88 427 PRO A CA 1
ATOM 3322 C C . PRO A 1 427 ? 24.844 -17.891 -10.742 1 68.88 427 PRO A C 1
ATOM 3324 O O . PRO A 1 427 ? 24.031 -17.281 -11.422 1 68.88 427 PRO A O 1
ATOM 3327 N N . PHE A 1 428 ? 24.938 -19.156 -10.438 1 74.62 428 PHE A N 1
ATOM 3328 C CA . PHE A 1 428 ? 23.891 -20.016 -10.992 1 74.62 428 PHE A CA 1
ATOM 3329 C C . PHE A 1 428 ? 22.516 -19.5 -10.578 1 74.62 428 PHE A C 1
ATOM 3331 O O . PHE A 1 428 ? 21.625 -19.391 -11.414 1 74.62 428 PHE A O 1
ATOM 3338 N N . PHE A 1 429 ? 22.438 -19.094 -9.445 1 77.62 429 PHE A N 1
ATOM 3339 C CA . PHE A 1 429 ? 21.141 -18.688 -8.922 1 77.62 429 PHE A CA 1
ATOM 3340 C C . PHE A 1 429 ? 20.812 -17.25 -9.32 1 77.62 429 PHE A C 1
ATOM 3342 O O . PHE A 1 429 ? 19.641 -16.891 -9.492 1 77.62 429 PHE A O 1
ATOM 3349 N N . HIS A 1 430 ? 21.766 -16.516 -9.539 1 80.69 430 HIS A N 1
ATOM 3350 C CA . HIS A 1 430 ? 21.562 -15.164 -10.031 1 80.69 430 HIS A CA 1
ATOM 3351 C C . HIS A 1 430 ? 21.031 -15.164 -11.461 1 80.69 430 HIS A C 1
ATOM 3353 O O . HIS A 1 430 ? 20.109 -14.422 -11.773 1 80.69 430 HIS A O 1
ATOM 3359 N N . TYR A 1 431 ? 21.625 -16.062 -12.203 1 81.81 431 TYR A N 1
ATOM 3360 C CA . TYR A 1 431 ? 21.188 -16.172 -13.586 1 81.81 431 TYR A CA 1
ATOM 3361 C C . TYR A 1 431 ? 19.766 -16.703 -13.672 1 81.81 431 TYR A C 1
ATOM 3363 O O . TYR A 1 431 ? 18.984 -16.312 -14.547 1 81.81 431 TYR A O 1
ATOM 3371 N N . HIS A 1 432 ? 19.578 -17.562 -12.789 1 86.19 432 HIS A N 1
ATOM 3372 C CA . HIS A 1 432 ? 18.203 -18.078 -12.734 1 86.19 432 HIS A CA 1
ATOM 3373 C C . HIS A 1 432 ? 17.203 -16.953 -12.477 1 86.19 432 HIS A C 1
ATOM 3375 O O . HIS A 1 432 ? 16.172 -16.875 -13.148 1 86.19 432 HIS A O 1
ATOM 3381 N N . PHE A 1 433 ? 17.562 -16.172 -11.508 1 88.25 433 PHE A N 1
ATOM 3382 C CA . PHE A 1 433 ? 16.672 -15.07 -11.148 1 88.25 433 PHE A CA 1
ATOM 3383 C C . PHE A 1 433 ? 16.484 -14.117 -12.32 1 88.25 433 PHE A C 1
ATOM 3385 O O . PHE A 1 433 ? 15.359 -13.734 -12.641 1 88.25 433 PHE A O 1
ATOM 3392 N N . LEU A 1 434 ? 17.469 -13.758 -12.969 1 87.38 434 LEU A N 1
ATOM 3393 C CA . LEU A 1 434 ? 17.422 -12.828 -14.094 1 87.38 434 LEU A CA 1
ATOM 3394 C C . LEU A 1 434 ? 16.672 -13.445 -15.273 1 87.38 434 LEU A C 1
ATOM 3396 O O . LEU A 1 434 ? 15.969 -12.734 -16 1 87.38 434 LEU A O 1
ATOM 3400 N N . SER A 1 435 ? 16.844 -14.727 -15.445 1 90.31 435 SER A N 1
ATOM 3401 C CA . SER A 1 435 ? 16.125 -15.414 -16.516 1 90.31 435 SER A CA 1
ATOM 3402 C C . SER A 1 435 ? 14.617 -15.391 -16.281 1 90.31 435 SER A C 1
ATOM 3404 O O . SER A 1 435 ? 13.836 -15.25 -17.219 1 90.31 435 SER A O 1
ATOM 3406 N N . GLN A 1 436 ? 14.266 -15.523 -15.031 1 92 436 GLN A N 1
ATOM 3407 C CA . GLN A 1 436 ? 12.844 -15.438 -14.711 1 92 436 GLN A CA 1
ATOM 3408 C C . GLN A 1 436 ? 12.297 -14.047 -15 1 92 436 GLN A C 1
ATOM 3410 O O . GLN A 1 436 ? 11.172 -13.906 -15.477 1 92 436 GLN A O 1
ATOM 3415 N N . LEU A 1 437 ? 13.07 -13.117 -14.688 1 89.81 437 LEU A N 1
ATOM 3416 C CA . LEU A 1 437 ? 12.664 -11.742 -14.93 1 89.81 437 LEU A CA 1
ATOM 3417 C C . LEU A 1 437 ? 12.5 -11.484 -16.422 1 89.81 437 LEU A C 1
ATOM 3419 O O . LEU A 1 437 ? 11.547 -10.828 -16.844 1 89.81 437 LEU A O 1
ATOM 3423 N N . ALA A 1 438 ? 13.406 -11.938 -17.172 1 90.06 438 ALA A N 1
ATOM 3424 C CA . ALA A 1 438 ? 13.32 -11.789 -18.625 1 90.06 438 ALA A CA 1
ATOM 3425 C C . ALA A 1 438 ? 12.07 -12.477 -19.172 1 90.06 438 ALA A C 1
ATOM 3427 O O . ALA A 1 438 ? 11.414 -11.953 -20.078 1 90.06 438 ALA A O 1
ATOM 3428 N N . HIS A 1 439 ? 11.883 -13.609 -18.672 1 93.19 439 HIS A N 1
ATOM 3429 C CA . HIS A 1 439 ? 10.688 -14.352 -19.047 1 93.19 439 HIS A CA 1
ATOM 3430 C C . HIS A 1 439 ? 9.422 -13.539 -18.781 1 93.19 439 HIS A C 1
ATOM 3432 O O . HIS A 1 439 ? 8.523 -13.484 -19.625 1 93.19 439 HIS A O 1
ATOM 3438 N N . ARG A 1 440 ? 9.367 -12.914 -17.656 1 91.5 440 ARG A N 1
ATOM 3439 C CA . ARG A 1 440 ? 8.219 -12.086 -17.297 1 91.5 440 ARG A CA 1
ATOM 3440 C C . ARG A 1 440 ? 8.039 -10.93 -18.266 1 91.5 440 ARG A C 1
ATOM 3442 O O . ARG A 1 440 ? 6.914 -10.57 -18.609 1 91.5 440 ARG A O 1
ATOM 3449 N N . LEU A 1 441 ? 9.039 -10.414 -18.656 1 86.56 441 LEU A N 1
ATOM 3450 C CA . LEU A 1 441 ? 8.977 -9.297 -19.594 1 86.56 441 LEU A CA 1
ATOM 3451 C C . LEU A 1 441 ? 8.43 -9.75 -20.938 1 86.56 441 LEU A C 1
ATOM 3453 O O . LEU A 1 441 ? 7.645 -9.031 -21.578 1 86.56 441 LEU A O 1
ATOM 3457 N N . ILE A 1 442 ? 8.828 -10.93 -21.391 1 91.62 442 ILE A N 1
ATOM 3458 C CA . ILE A 1 442 ? 8.32 -11.492 -22.641 1 91.62 442 ILE A CA 1
ATOM 3459 C C . ILE A 1 442 ? 6.812 -11.711 -22.531 1 91.62 442 ILE A C 1
ATOM 3461 O O . ILE A 1 442 ? 6.059 -11.383 -23.453 1 91.62 442 ILE A O 1
ATOM 3465 N N . LEU A 1 443 ? 6.418 -12.18 -21.391 1 94.5 443 LEU A N 1
ATOM 3466 C CA . LEU A 1 443 ? 5 -12.453 -21.188 1 94.5 443 LEU A CA 1
ATOM 3467 C C . LEU A 1 443 ? 4.203 -11.156 -21.109 1 94.5 443 LEU A C 1
ATOM 3469 O O . LEU A 1 443 ? 3.057 -11.094 -21.562 1 94.5 443 LEU A O 1
ATOM 3473 N N . THR A 1 444 ? 4.754 -10.172 -20.484 1 89.75 444 THR A N 1
ATOM 3474 C CA . THR A 1 444 ? 4.09 -8.875 -20.438 1 89.75 444 THR A CA 1
ATOM 3475 C C . THR A 1 444 ? 3.898 -8.312 -21.844 1 89.75 444 THR A C 1
ATOM 3477 O O . THR A 1 444 ? 2.844 -7.758 -22.156 1 89.75 444 THR A O 1
ATOM 3480 N N . ARG A 1 445 ? 4.836 -8.484 -22.625 1 90.25 445 ARG A N 1
ATOM 3481 C CA . ARG A 1 445 ? 4.73 -8.047 -24.016 1 90.25 445 ARG A CA 1
ATOM 3482 C C . ARG A 1 445 ? 3.668 -8.844 -24.766 1 90.25 445 ARG A C 1
ATOM 3484 O O . ARG A 1 445 ? 2.906 -8.289 -25.547 1 90.25 445 ARG A O 1
ATOM 3491 N N . ALA A 1 446 ? 3.723 -10.086 -24.547 1 95.12 446 ALA A N 1
ATOM 3492 C CA . ALA A 1 446 ? 2.715 -10.938 -25.188 1 95.12 446 ALA A CA 1
ATOM 3493 C C . ALA A 1 446 ? 1.307 -10.508 -24.781 1 95.12 446 ALA A C 1
ATOM 3495 O O . ALA A 1 446 ? 0.418 -10.406 -25.625 1 95.12 446 ALA A O 1
ATOM 3496 N N . ARG A 1 447 ? 1.087 -10.242 -23.578 1 94.25 447 ARG A N 1
ATOM 3497 C CA . ARG A 1 447 ? -0.217 -9.828 -23.062 1 94.25 447 ARG A CA 1
ATOM 3498 C C . ARG A 1 447 ? -0.667 -8.523 -23.734 1 94.25 447 ARG A C 1
ATOM 3500 O O . ARG A 1 447 ? -1.818 -8.406 -24.156 1 94.25 447 ARG A O 1
ATOM 3507 N N . ASN A 1 448 ? 0.214 -7.637 -23.844 1 89.75 448 ASN A N 1
ATOM 3508 C CA . ASN A 1 448 ? -0.121 -6.305 -24.328 1 89.75 448 ASN A CA 1
ATOM 3509 C C . ASN A 1 448 ? -0.327 -6.297 -25.844 1 89.75 448 ASN A C 1
ATOM 3511 O O . ASN A 1 448 ? -1.132 -5.523 -26.359 1 89.75 448 ASN A O 1
ATOM 3515 N N . SER A 1 449 ? 0.268 -7.234 -26.547 1 92.62 449 SER A N 1
ATOM 3516 C CA . SER A 1 449 ? 0.293 -7.141 -28 1 92.62 449 SER A CA 1
ATOM 3517 C C . SER A 1 449 ? -0.635 -8.164 -28.641 1 92.62 449 SER A C 1
ATOM 3519 O O . SER A 1 449 ? -1.142 -7.957 -29.734 1 92.62 449 SER A O 1
ATOM 3521 N N . LEU A 1 450 ? -0.829 -9.25 -27.969 1 95.94 450 LEU A N 1
ATOM 3522 C CA . LEU A 1 450 ? -1.502 -10.352 -28.656 1 95.94 450 LEU A CA 1
ATOM 3523 C C . LEU A 1 450 ? -2.92 -10.531 -28.125 1 95.94 450 LEU A C 1
ATOM 3525 O O . LEU A 1 450 ? -3.789 -11.055 -28.828 1 95.94 450 LEU A O 1
ATOM 3529 N N . PHE A 1 451 ? -3.24 -10.172 -26.984 1 96.12 451 PHE A N 1
ATOM 3530 C CA . PHE A 1 451 ? -4.484 -10.531 -26.312 1 96.12 451 PHE A CA 1
ATOM 3531 C C . PHE A 1 451 ? -5.586 -9.531 -26.641 1 96.12 451 PHE A C 1
ATOM 3533 O O . PHE A 1 451 ? -6.199 -8.953 -25.734 1 96.12 451 PHE A O 1
ATOM 3540 N N . HIS A 1 452 ? -5.836 -9.422 -27.875 1 94.12 452 HIS A N 1
ATOM 3541 C CA . HIS A 1 452 ? -6.922 -8.617 -28.422 1 94.12 452 HIS A CA 1
ATOM 3542 C C . HIS A 1 452 ? -7.672 -9.375 -29.516 1 94.12 452 HIS A C 1
ATOM 3544 O O . HIS A 1 452 ? -7.055 -10.039 -30.344 1 94.12 452 HIS A O 1
ATOM 3550 N N . SER A 1 453 ? -8.977 -9.328 -29.422 1 93.06 453 SER A N 1
ATOM 3551 C CA . SER A 1 453 ? -9.789 -10.023 -30.422 1 93.06 453 SER A CA 1
ATOM 3552 C C . SER A 1 453 ? -10.422 -9.047 -31.391 1 93.06 453 SER A C 1
ATOM 3554 O O . SER A 1 453 ? -10.375 -7.832 -31.188 1 93.06 453 SER A O 1
ATOM 3556 N N . SER A 1 454 ? -10.82 -9.586 -32.438 1 90.12 454 SER A N 1
ATOM 3557 C CA . SER A 1 454 ? -11.547 -8.852 -33.469 1 90.12 454 SER A CA 1
ATOM 3558 C C . SER A 1 454 ? -12.625 -9.711 -34.125 1 90.12 454 SER A C 1
ATOM 3560 O O . SER A 1 454 ? -12.406 -10.891 -34.406 1 90.12 454 SER A O 1
ATOM 3562 N N . PRO A 1 455 ? -13.758 -9.18 -34.281 1 86.31 455 PRO A N 1
ATOM 3563 C CA . PRO A 1 455 ? -14.82 -9.945 -34.938 1 86.31 455 PRO A CA 1
ATOM 3564 C C . PRO A 1 455 ? -14.586 -10.133 -36.438 1 86.31 455 PRO A C 1
ATOM 3566 O O . PRO A 1 455 ? -15.109 -11.086 -37.031 1 86.31 455 PRO A O 1
ATOM 3569 N N . THR A 1 456 ? -13.766 -9.312 -37 1 85.5 456 THR A N 1
ATOM 3570 C CA . THR A 1 456 ? -13.664 -9.344 -38.438 1 85.5 456 THR A CA 1
ATOM 3571 C C . THR A 1 456 ? -12.219 -9.562 -38.875 1 85.5 456 THR A C 1
AT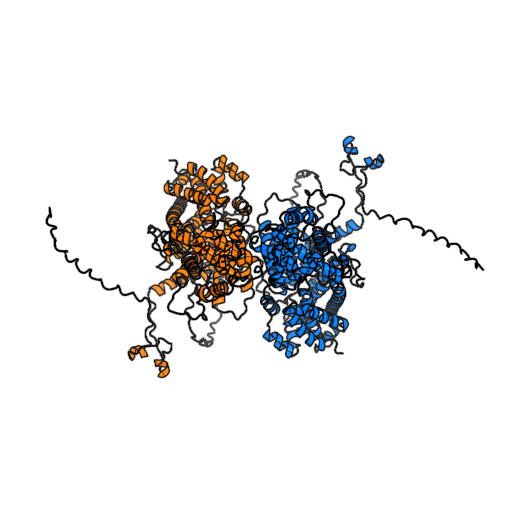OM 3573 O O . THR A 1 456 ? -11.953 -10.375 -39.781 1 85.5 456 THR A O 1
ATOM 3576 N N . ALA A 1 457 ? -11.352 -8.93 -38.156 1 85.31 457 ALA A N 1
ATOM 3577 C CA . ALA A 1 457 ? -9.953 -8.969 -38.594 1 85.31 457 ALA A CA 1
ATOM 3578 C C . ALA A 1 457 ? -9.242 -10.188 -38 1 85.31 457 ALA A C 1
ATOM 3580 O O . ALA A 1 457 ? -9.672 -10.734 -37 1 85.31 457 ALA A O 1
ATOM 3581 N N . ASP A 1 458 ? -8.18 -10.578 -38.719 1 89.19 458 ASP A N 1
ATOM 3582 C CA . ASP A 1 458 ? -7.367 -11.688 -38.25 1 89.19 458 ASP A CA 1
ATOM 3583 C C . ASP A 1 458 ? -6.578 -11.281 -37 1 89.19 458 ASP A C 1
ATOM 3585 O O . ASP A 1 458 ? -6.07 -10.156 -36.938 1 89.19 458 ASP A O 1
ATOM 3589 N N . TYR A 1 459 ? -6.773 -12.07 -36.125 1 93.69 459 TYR A N 1
ATOM 3590 C CA . TYR A 1 459 ? -5.965 -11.969 -34.906 1 93.69 459 TYR A CA 1
ATOM 3591 C C . TYR A 1 459 ? -5.465 -13.336 -34.469 1 93.69 459 TYR A C 1
ATOM 3593 O O . TYR A 1 459 ? -6.055 -14.367 -34.812 1 93.69 459 TYR A O 1
ATOM 3601 N N . PRO A 1 460 ? -4.352 -13.367 -33.656 1 94.75 460 PRO A N 1
ATOM 3602 C CA . PRO A 1 460 ? -3.395 -12.305 -33.344 1 94.75 460 PRO A CA 1
ATOM 3603 C C . PRO A 1 460 ? -2.52 -11.922 -34.531 1 94.75 460 PRO A C 1
ATOM 3605 O O . PRO A 1 460 ? -2.477 -12.648 -35.531 1 94.75 460 PRO A O 1
ATOM 3608 N N . PRO A 1 461 ? -1.928 -10.766 -34.469 1 93.62 461 PRO A N 1
ATOM 3609 C CA . PRO A 1 461 ? -1.015 -10.438 -35.562 1 93.62 461 PRO A CA 1
ATOM 3610 C C . PRO A 1 461 ? 0.118 -11.453 -35.719 1 93.62 461 PRO A C 1
ATOM 3612 O O . PRO A 1 461 ? 0.984 -11.547 -34.844 1 93.62 461 PRO A O 1
ATOM 3615 N N . GLU A 1 462 ? 0.189 -12.133 -36.781 1 93.06 462 GLU A N 1
ATOM 3616 C CA . GLU A 1 462 ? 1.074 -13.273 -36.969 1 93.06 462 GLU A CA 1
ATOM 3617 C C . GLU A 1 462 ? 2.541 -12.867 -36.875 1 93.06 462 GLU A C 1
ATOM 3619 O O . GLU A 1 462 ? 3.342 -13.57 -36.25 1 93.06 462 GLU A O 1
ATOM 3624 N N . PRO A 1 463 ? 2.922 -11.695 -37.406 1 93 463 PRO A N 1
ATOM 3625 C CA . PRO A 1 463 ? 4.332 -11.32 -37.281 1 93 463 PRO A CA 1
ATOM 3626 C C . PRO A 1 463 ? 4.758 -11.094 -35.812 1 93 463 PRO A C 1
ATOM 3628 O O . PRO A 1 463 ? 5.902 -11.383 -35.469 1 93 463 PRO A O 1
ATOM 3631 N N . VAL A 1 464 ? 3.859 -10.523 -35.094 1 94.69 464 VAL A N 1
ATOM 3632 C CA . VAL A 1 464 ? 4.176 -10.266 -33.688 1 94.69 464 VAL A CA 1
ATOM 3633 C C . VAL A 1 464 ? 4.277 -11.578 -32.938 1 94.69 464 VAL A C 1
ATOM 3635 O O . VAL A 1 464 ? 5.168 -11.75 -32.094 1 94.69 464 VAL A O 1
ATOM 3638 N N . GLU A 1 465 ? 3.348 -12.461 -33.188 1 96.5 465 GLU A N 1
ATOM 3639 C CA . GLU A 1 465 ? 3.381 -13.781 -32.594 1 96.5 465 GLU A CA 1
ATOM 3640 C C . GLU A 1 465 ? 4.688 -14.508 -32.906 1 96.5 465 GLU A C 1
ATOM 3642 O O . GLU A 1 465 ? 5.312 -15.086 -32 1 96.5 465 GLU A O 1
ATOM 3647 N N . ASP A 1 466 ? 5.086 -14.477 -34.125 1 95.75 466 ASP A N 1
ATOM 3648 C CA . ASP A 1 466 ? 6.312 -15.141 -34.562 1 95.75 466 ASP A CA 1
ATOM 3649 C C . ASP A 1 466 ? 7.539 -14.523 -33.906 1 95.75 466 ASP A C 1
ATOM 3651 O O . ASP A 1 466 ? 8.469 -15.234 -33.531 1 95.75 466 ASP A O 1
ATOM 3655 N N . GLU A 1 467 ? 7.484 -13.234 -33.812 1 94.69 467 GLU A N 1
ATOM 3656 C CA . GLU A 1 467 ? 8.602 -12.547 -33.156 1 94.69 467 GLU A CA 1
ATOM 3657 C C . GLU A 1 467 ? 8.703 -12.922 -31.688 1 94.69 467 GLU A C 1
ATOM 3659 O O . GLU A 1 467 ? 9.797 -13.109 -31.172 1 94.69 467 GLU A O 1
ATOM 3664 N N . LEU A 1 468 ? 7.617 -13.008 -31.047 1 95.94 468 LEU A N 1
ATOM 3665 C CA . LEU A 1 468 ? 7.625 -13.359 -29.641 1 95.94 468 LEU A CA 1
ATOM 3666 C C . LEU A 1 468 ? 8.109 -14.797 -29.438 1 95.94 468 LEU A C 1
ATOM 3668 O O . LEU A 1 468 ? 8.812 -15.086 -28.469 1 95.94 468 LEU A O 1
ATOM 3672 N N . ILE A 1 469 ? 7.746 -15.703 -30.328 1 96.06 469 ILE A N 1
ATOM 3673 C CA . ILE A 1 469 ? 8.227 -17.078 -30.281 1 96.06 469 ILE A CA 1
ATOM 3674 C C . ILE A 1 469 ? 9.734 -17.109 -30.484 1 96.06 469 ILE A C 1
ATOM 3676 O O . ILE A 1 469 ? 10.453 -17.859 -29.828 1 96.06 469 ILE A O 1
ATOM 3680 N N . ARG A 1 470 ? 10.156 -16.297 -31.422 1 95.12 470 ARG A N 1
ATOM 3681 C CA . ARG A 1 470 ? 11.594 -16.203 -31.672 1 95.12 470 ARG A CA 1
ATOM 3682 C C . ARG A 1 470 ? 12.336 -15.695 -30.438 1 95.12 470 ARG A C 1
ATOM 3684 O O . ARG A 1 470 ? 13.398 -16.219 -30.094 1 95.12 470 ARG A O 1
ATOM 3691 N N . GLN A 1 471 ? 11.781 -14.68 -29.812 1 93.06 471 GLN A N 1
ATOM 3692 C CA . GLN A 1 471 ? 12.375 -14.133 -28.594 1 93.06 471 GLN A CA 1
ATOM 3693 C C . GLN A 1 471 ? 12.422 -15.18 -27.484 1 93.06 471 GLN A C 1
ATOM 3695 O O . GLN A 1 471 ? 13.391 -15.25 -26.734 1 93.06 471 GLN A O 1
ATOM 3700 N N . LEU A 1 472 ? 11.406 -15.914 -27.359 1 95.31 472 LEU A N 1
ATOM 3701 C CA . LEU A 1 472 ? 11.359 -16.969 -26.359 1 95.31 472 LEU A CA 1
ATOM 3702 C C . LEU A 1 472 ? 12.422 -18.031 -26.641 1 95.31 472 LEU A C 1
ATOM 3704 O O . LEU A 1 472 ? 13.07 -18.531 -25.719 1 95.31 472 LEU A O 1
ATOM 3708 N N . GLU A 1 473 ? 12.555 -18.328 -27.906 1 93.38 473 GLU A N 1
ATOM 3709 C CA . GLU A 1 473 ? 13.578 -19.297 -28.281 1 93.38 473 GLU A CA 1
ATOM 3710 C C . GLU A 1 473 ? 14.977 -18.75 -28.016 1 93.38 473 GLU A C 1
ATOM 3712 O O . GLU A 1 473 ? 15.875 -19.5 -27.609 1 93.38 473 GLU A O 1
ATOM 3717 N N . GLN A 1 474 ? 15.133 -17.5 -28.25 1 90.69 474 GLN A N 1
ATOM 3718 C CA . GLN A 1 474 ? 16.406 -16.859 -27.938 1 90.69 474 GLN A CA 1
ATOM 3719 C C . GLN A 1 474 ? 16.656 -16.875 -26.422 1 90.69 474 GLN A C 1
ATOM 3721 O O . GLN A 1 474 ? 17.797 -17.062 -25.984 1 90.69 474 GLN A O 1
ATOM 3726 N N . TRP A 1 475 ? 15.625 -16.594 -25.719 1 91.06 475 TRP A N 1
ATOM 3727 C CA . TRP A 1 475 ? 15.711 -16.672 -24.266 1 91.06 475 TRP A CA 1
ATOM 3728 C C . TRP A 1 475 ? 16.203 -18.047 -23.812 1 91.06 475 TRP A C 1
ATOM 3730 O O . TRP A 1 475 ? 17.094 -18.156 -22.969 1 91.06 475 TRP A O 1
ATOM 3740 N N . ARG A 1 476 ? 15.68 -19.125 -24.359 1 91.25 476 ARG A N 1
ATOM 3741 C CA . ARG A 1 476 ? 16.062 -20.5 -24.016 1 91.25 476 ARG A CA 1
ATOM 3742 C C . ARG A 1 476 ? 17.5 -20.781 -24.406 1 91.25 476 ARG A C 1
ATOM 3744 O O . ARG A 1 476 ? 18.25 -21.375 -23.641 1 91.25 476 ARG A O 1
ATOM 3751 N N . GLN A 1 477 ? 17.875 -20.312 -25.562 1 87.31 477 GLN A N 1
ATOM 3752 C CA . GLN A 1 477 ? 19.188 -20.609 -26.125 1 87.31 477 GLN A CA 1
ATOM 3753 C C . GLN A 1 477 ? 20.281 -19.828 -25.406 1 87.31 477 GLN A C 1
ATOM 3755 O O . GLN A 1 477 ? 21.438 -20.25 -25.375 1 87.31 477 GLN A O 1
ATOM 3760 N N . ARG A 1 478 ? 19.828 -18.828 -24.828 1 82.12 478 ARG A N 1
ATOM 3761 C CA . ARG A 1 478 ? 20.812 -17.938 -24.219 1 82.12 478 ARG A CA 1
ATOM 3762 C C . ARG A 1 478 ? 20.984 -18.25 -22.734 1 82.12 478 ARG A C 1
ATOM 3764 O O . ARG A 1 478 ? 21.734 -17.578 -22.031 1 82.12 478 ARG A O 1
ATOM 3771 N N . LEU A 1 479 ? 20.312 -19.203 -22.328 1 84.88 479 LEU A N 1
ATOM 3772 C CA . LEU A 1 479 ? 20.516 -19.625 -20.938 1 84.88 479 LEU A CA 1
ATOM 3773 C C . LEU A 1 479 ? 21.922 -20.203 -20.75 1 84.88 479 LEU A C 1
ATOM 3775 O O . LEU A 1 479 ? 22.469 -20.828 -21.656 1 84.88 479 LEU A O 1
ATOM 3779 N N . PRO A 1 480 ? 22.547 -19.906 -19.656 1 80.19 480 PRO A N 1
ATOM 3780 C CA . PRO A 1 480 ? 23.859 -20.531 -19.406 1 80.19 480 PRO A CA 1
ATOM 3781 C C . PRO A 1 480 ? 23.797 -22.062 -19.484 1 80.19 480 PRO A C 1
ATOM 3783 O O . PRO A 1 480 ? 22.75 -22.656 -19.266 1 80.19 480 PRO A O 1
ATOM 3786 N N . PRO A 1 481 ? 24.922 -22.641 -19.781 1 78.06 481 PRO A N 1
ATOM 3787 C CA . PRO A 1 481 ? 24.953 -24.078 -20.031 1 78.06 481 PRO A CA 1
ATOM 3788 C C . PRO A 1 481 ? 24.391 -24.906 -18.875 1 78.06 481 PRO A C 1
ATOM 3790 O O . PRO A 1 481 ? 23.734 -25.938 -19.109 1 78.06 481 PRO A O 1
ATOM 3793 N N . MET A 1 482 ? 24.547 -24.406 -17.719 1 77 482 MET A N 1
ATOM 3794 C CA . MET A 1 482 ? 24.094 -25.156 -16.562 1 77 482 MET A CA 1
ATOM 3795 C C . MET A 1 482 ? 22.578 -25.141 -16.469 1 77 482 MET A C 1
ATOM 3797 O O . MET A 1 482 ? 21.969 -26 -15.82 1 77 482 MET A O 1
ATOM 3801 N N . LEU A 1 483 ? 21.938 -24.234 -17.156 1 80.25 483 LEU A N 1
ATOM 3802 C CA . LEU A 1 483 ? 20.484 -24.078 -17.109 1 80.25 483 LEU A CA 1
ATOM 3803 C C . LEU A 1 483 ? 19.844 -24.469 -18.438 1 80.25 483 LEU A C 1
ATOM 3805 O O . LEU A 1 483 ? 18.609 -24.5 -18.547 1 80.25 483 LEU A O 1
ATOM 3809 N N . GLN A 1 484 ? 20.656 -24.766 -19.391 1 79.88 484 GLN A N 1
ATOM 3810 C CA . GLN A 1 484 ? 20.125 -25.078 -20.719 1 79.88 484 GLN A CA 1
ATOM 3811 C C . GLN A 1 484 ? 19.453 -26.453 -20.734 1 79.88 484 GLN A C 1
ATOM 3813 O O . GLN A 1 484 ? 19.844 -27.344 -19.969 1 79.88 484 GLN A O 1
ATOM 3818 N N . PHE A 1 485 ? 18.484 -26.578 -21.438 1 76 485 PHE A N 1
ATOM 3819 C CA . PHE A 1 485 ? 17.781 -27.844 -21.609 1 76 485 PHE A CA 1
ATOM 3820 C C . PHE A 1 485 ? 17.266 -28 -23.031 1 76 485 PHE A C 1
ATOM 3822 O O . PHE A 1 485 ? 17.125 -27.016 -23.75 1 76 485 PHE A O 1
ATOM 3829 N N . ASP A 1 486 ? 17.234 -29.25 -23.344 1 73.44 486 ASP A N 1
ATOM 3830 C CA . ASP A 1 486 ? 16.578 -29.578 -24.609 1 73.44 486 ASP A CA 1
ATOM 3831 C C . ASP A 1 486 ? 15.086 -29.844 -24.391 1 73.44 486 ASP A C 1
ATOM 3833 O O . ASP A 1 486 ? 14.711 -30.797 -23.703 1 73.44 486 ASP A O 1
ATOM 3837 N N . PRO A 1 487 ? 14.367 -29.078 -24.969 1 74.25 487 PRO A N 1
ATOM 3838 C CA . PRO A 1 487 ? 12.922 -29.234 -24.766 1 74.25 487 PRO A CA 1
ATOM 3839 C C . PRO A 1 487 ? 12.414 -30.609 -25.172 1 74.25 487 PRO A C 1
ATOM 3841 O O . PRO A 1 487 ? 11.359 -31.047 -24.703 1 74.25 487 PRO A O 1
ATOM 3844 N N . LYS A 1 488 ? 13.164 -31.188 -25.969 1 71.25 488 LYS A N 1
ATOM 3845 C CA . LYS A 1 488 ? 12.719 -32.5 -26.453 1 71.25 488 LYS A CA 1
ATOM 3846 C C . LYS A 1 488 ? 13.242 -33.625 -25.578 1 71.25 488 LYS A C 1
ATOM 3848 O O . LYS A 1 488 ? 12.766 -34.75 -25.672 1 71.25 488 LYS A O 1
ATOM 3853 N N . ALA A 1 489 ? 14.164 -33.312 -24.719 1 67.75 489 ALA A N 1
ATOM 3854 C CA . ALA A 1 489 ? 14.734 -34.344 -23.844 1 67.75 489 ALA A CA 1
ATOM 3855 C C . ALA A 1 489 ? 13.953 -34.438 -22.547 1 67.75 489 ALA A C 1
ATOM 3857 O O . ALA A 1 489 ? 13.586 -33.438 -21.938 1 67.75 489 ALA A O 1
ATOM 3858 N N . PRO A 1 490 ? 13.617 -35.719 -22.312 1 64.38 490 PRO A N 1
ATOM 3859 C CA . PRO A 1 490 ? 12.906 -35.906 -21.047 1 64.38 490 PRO A CA 1
ATOM 3860 C C . PRO A 1 490 ? 13.734 -35.438 -19.844 1 64.38 490 PRO A C 1
ATOM 3862 O O . PRO A 1 490 ? 14.961 -35.562 -19.859 1 64.38 490 PRO A O 1
ATOM 3865 N N . LEU A 1 491 ? 13.078 -34.688 -18.984 1 67.44 491 LEU A N 1
ATOM 3866 C CA . LEU A 1 491 ? 13.781 -34.25 -17.781 1 67.44 491 LEU A CA 1
ATOM 3867 C C . LEU A 1 491 ? 14.117 -35.469 -16.891 1 67.44 491 LEU A C 1
ATOM 3869 O O . LEU A 1 491 ? 13.266 -36.312 -16.656 1 67.44 491 LEU A O 1
ATOM 3873 N N . SER A 1 492 ? 15.453 -35.75 -16.859 1 61.72 492 SER A N 1
ATOM 3874 C CA . SER A 1 492 ? 15.922 -36.844 -16.016 1 61.72 492 SER A CA 1
ATOM 3875 C C . SER A 1 492 ? 15.633 -36.562 -14.547 1 61.72 492 SER A C 1
ATOM 3877 O O . SER A 1 492 ? 15.328 -35.406 -14.172 1 61.72 492 SER A O 1
ATOM 3879 N N . ARG A 1 493 ? 15.633 -37.562 -13.789 1 66.25 493 ARG A N 1
ATOM 3880 C CA . ARG A 1 493 ? 15.422 -37.531 -12.344 1 66.25 493 ARG A CA 1
ATOM 3881 C C . ARG A 1 493 ? 16.344 -36.5 -11.688 1 66.25 493 ARG A C 1
ATOM 3883 O O . ARG A 1 493 ? 17.531 -36.438 -12 1 66.25 493 ARG A O 1
ATOM 3890 N N . ALA A 1 494 ? 15.711 -35.594 -10.883 1 71.5 494 ALA A N 1
ATOM 3891 C CA . ALA A 1 494 ? 16.422 -34.531 -10.195 1 71.5 494 ALA A CA 1
ATOM 3892 C C . ALA A 1 494 ? 17.359 -35.062 -9.133 1 71.5 494 ALA A C 1
ATOM 3894 O O . ALA A 1 494 ? 16.984 -35.938 -8.352 1 71.5 494 ALA A O 1
ATOM 3895 N N . ASP A 1 495 ? 18.641 -34.688 -9.109 1 80.06 495 ASP A N 1
ATOM 3896 C CA . ASP A 1 495 ? 19.641 -35.125 -8.141 1 80.06 495 ASP A CA 1
ATOM 3897 C C . ASP A 1 495 ? 19.703 -34.188 -6.941 1 80.06 495 ASP A C 1
ATOM 3899 O O . ASP A 1 495 ? 20.203 -34.562 -5.879 1 80.06 495 ASP A O 1
ATOM 3903 N N . SER A 1 496 ? 19.203 -33.062 -7.129 1 85.75 496 SER A N 1
ATOM 3904 C CA . SER A 1 496 ? 19.25 -32.062 -6.074 1 85.75 496 SER A CA 1
ATOM 3905 C C . SER A 1 496 ? 18.016 -31.172 -6.125 1 85.75 496 SER A C 1
ATOM 3907 O O . SER A 1 496 ? 17.328 -31.109 -7.148 1 85.75 496 SER A O 1
ATOM 3909 N N . PRO A 1 497 ? 17.75 -30.547 -5.023 1 87 497 PRO A N 1
ATOM 3910 C CA . PRO A 1 497 ? 16.609 -29.625 -5.023 1 87 497 PRO A CA 1
ATOM 3911 C C . PRO A 1 497 ? 16.75 -28.531 -6.074 1 87 497 PRO A C 1
ATOM 3913 O O . PRO A 1 497 ? 15.75 -28.078 -6.641 1 87 497 PRO A O 1
ATOM 3916 N N . SER A 1 498 ? 17.875 -28.109 -6.395 1 85.88 498 SER A N 1
ATOM 3917 C CA . SER A 1 498 ? 18.125 -27.047 -7.375 1 85.88 498 SER A CA 1
ATOM 3918 C C . SER A 1 498 ? 17.672 -27.484 -8.766 1 85.88 498 SER A C 1
ATOM 3920 O O . SER A 1 498 ? 17.25 -26.656 -9.578 1 85.88 498 SER A O 1
ATOM 3922 N N . ASP A 1 499 ? 17.781 -28.75 -9.047 1 86.06 499 ASP A N 1
ATOM 3923 C CA . ASP A 1 499 ? 17.344 -29.266 -10.344 1 86.06 499 ASP A CA 1
ATOM 3924 C C . ASP A 1 499 ? 15.844 -29.094 -10.539 1 86.06 499 ASP A C 1
ATOM 3926 O O . ASP A 1 499 ? 15.375 -28.844 -11.648 1 86.06 499 ASP A O 1
ATOM 3930 N N . ILE A 1 500 ? 15.234 -29.188 -9.43 1 88.44 500 ILE A N 1
ATOM 3931 C CA . ILE A 1 500 ? 13.773 -29.094 -9.477 1 88.44 500 ILE A CA 1
ATOM 3932 C C . ILE A 1 500 ? 13.352 -27.625 -9.438 1 88.44 500 ILE A C 1
ATOM 3934 O O . ILE A 1 500 ? 12.625 -27.172 -10.32 1 88.44 500 ILE A O 1
ATOM 3938 N N . LEU A 1 501 ? 13.938 -26.969 -8.508 1 88.38 501 LEU A N 1
ATOM 3939 C CA . LEU A 1 501 ? 13.445 -25.625 -8.211 1 88.38 501 LEU A CA 1
ATOM 3940 C C . LEU A 1 501 ? 13.992 -24.609 -9.211 1 88.38 501 LEU A C 1
ATOM 3942 O O . LEU A 1 501 ? 13.398 -23.547 -9.414 1 88.38 501 LEU A O 1
ATOM 3946 N N . VAL A 1 502 ? 15.039 -24.906 -9.844 1 86.75 502 VAL A N 1
ATOM 3947 C CA . VAL A 1 502 ? 15.688 -23.922 -10.719 1 86.75 502 VAL A CA 1
ATOM 3948 C C . VAL A 1 502 ? 15.602 -24.391 -12.172 1 86.75 502 VAL A C 1
ATOM 3950 O O . VAL A 1 502 ? 14.898 -23.781 -12.977 1 86.75 502 VAL A O 1
ATOM 3953 N N . THR A 1 503 ? 16.094 -25.547 -12.477 1 85.31 503 THR A N 1
ATOM 3954 C CA . THR A 1 503 ? 16.188 -25.984 -13.859 1 85.31 503 THR A CA 1
ATOM 3955 C C . THR A 1 503 ? 14.82 -26.406 -14.391 1 85.31 503 THR A C 1
ATOM 3957 O O . THR A 1 503 ? 14.367 -25.891 -15.414 1 85.31 503 THR A O 1
ATOM 3960 N N . ALA A 1 504 ? 14.219 -27.328 -13.688 1 89.25 504 ALA A N 1
ATOM 3961 C CA . ALA A 1 504 ? 12.914 -27.797 -14.148 1 89.25 504 ALA A CA 1
ATOM 3962 C C . ALA A 1 504 ? 11.914 -26.641 -14.211 1 89.25 504 ALA A C 1
ATOM 3964 O O . ALA A 1 504 ? 11.062 -26.609 -15.102 1 89.25 504 ALA A O 1
ATOM 3965 N N . TRP A 1 505 ? 12.102 -25.797 -13.328 1 91.31 505 TRP A N 1
ATOM 3966 C CA . TRP A 1 505 ? 11.172 -24.672 -13.297 1 91.31 505 TRP A CA 1
ATOM 3967 C C . TRP A 1 505 ? 11.359 -23.781 -14.516 1 91.31 505 TRP A C 1
ATOM 3969 O O . TRP A 1 505 ? 10.383 -23.266 -15.07 1 91.31 505 TRP A O 1
ATOM 3979 N N . LEU A 1 506 ? 12.5 -23.5 -14.984 1 90.56 506 LEU A N 1
ATOM 3980 C CA . LEU A 1 506 ? 12.742 -22.703 -16.172 1 90.56 506 LEU A CA 1
ATOM 3981 C C . LEU A 1 506 ? 12.164 -23.375 -17.406 1 90.56 506 LEU A C 1
ATOM 3983 O O . LEU A 1 506 ? 11.68 -22.719 -18.328 1 90.56 506 LEU A O 1
ATOM 3987 N N . HIS A 1 507 ? 12.234 -24.719 -17.344 1 91.44 507 HIS A N 1
ATOM 3988 C CA . HIS A 1 507 ? 11.602 -25.453 -18.438 1 91.44 507 HIS A CA 1
ATOM 3989 C C . HIS A 1 507 ? 10.094 -25.25 -18.453 1 91.44 507 HIS A C 1
ATOM 3991 O O . HIS A 1 507 ? 9.492 -25.078 -19.516 1 91.44 507 HIS A O 1
ATOM 3997 N N . CYS A 1 508 ? 9.617 -25.281 -17.25 1 92.94 508 CYS A N 1
ATOM 3998 C CA . CYS A 1 508 ? 8.188 -25.031 -17.125 1 92.94 508 CYS A CA 1
ATOM 3999 C C . CYS A 1 508 ? 7.82 -23.656 -17.641 1 92.94 508 CYS A C 1
ATOM 4001 O O . CYS A 1 508 ? 6.809 -23.484 -18.328 1 92.94 508 CYS A O 1
ATOM 4003 N N . ARG A 1 509 ? 8.648 -22.75 -17.328 1 93.81 509 ARG A N 1
ATOM 4004 C CA . ARG A 1 509 ? 8.398 -21.375 -17.766 1 93.81 509 ARG A CA 1
ATOM 4005 C C . ARG A 1 509 ? 8.414 -21.281 -19.281 1 93.81 509 ARG A C 1
ATOM 4007 O O . ARG A 1 509 ? 7.633 -20.516 -19.859 1 93.81 509 ARG A O 1
ATOM 4014 N N . TYR A 1 510 ? 9.273 -22 -19.922 1 94.69 510 TYR A N 1
ATOM 4015 C CA . TYR A 1 510 ? 9.359 -21.969 -21.391 1 94.69 510 TYR A CA 1
ATOM 4016 C C . TYR A 1 510 ? 8.055 -22.453 -22.016 1 94.69 510 TYR A C 1
ATOM 4018 O O . TYR A 1 510 ? 7.488 -21.781 -22.875 1 94.69 510 TYR A O 1
ATOM 4026 N N . PHE A 1 511 ? 7.605 -23.531 -21.547 1 95.81 511 PHE A N 1
ATOM 4027 C CA . PHE A 1 511 ? 6.461 -24.156 -22.219 1 95.81 511 PHE A CA 1
ATOM 4028 C C . PHE A 1 511 ? 5.176 -23.406 -21.875 1 95.81 511 PHE A C 1
ATOM 4030 O O . PHE A 1 511 ? 4.266 -23.312 -22.719 1 95.81 511 PHE A O 1
ATOM 4037 N N . VAL A 1 512 ? 5.074 -22.906 -20.672 1 96 512 VAL A N 1
ATOM 4038 C CA . VAL A 1 512 ? 3.865 -22.156 -20.359 1 96 512 VAL A CA 1
ATOM 4039 C C . VAL A 1 512 ? 3.826 -20.859 -21.172 1 96 512 VAL A C 1
ATOM 4041 O O . VAL A 1 512 ? 2.754 -20.406 -21.562 1 96 512 VAL A O 1
ATOM 4044 N N . ALA A 1 513 ? 4.988 -20.219 -21.375 1 96.94 513 ALA A N 1
ATOM 4045 C CA . ALA A 1 513 ? 5.047 -19.031 -22.219 1 96.94 513 ALA A CA 1
ATOM 4046 C C . ALA A 1 513 ? 4.621 -19.344 -23.656 1 96.94 513 ALA A C 1
ATOM 4048 O O . ALA A 1 513 ? 3.943 -18.547 -24.297 1 96.94 513 ALA A O 1
ATOM 4049 N N . ARG A 1 514 ? 5.035 -20.531 -24.125 1 96.94 514 ARG A N 1
ATOM 4050 C CA . ARG A 1 514 ? 4.617 -20.969 -25.453 1 96.94 514 ARG A CA 1
ATOM 4051 C C . ARG A 1 514 ? 3.102 -21.094 -25.547 1 96.94 514 ARG A C 1
ATOM 4053 O O . ARG A 1 514 ? 2.5 -20.703 -26.547 1 96.94 514 ARG A O 1
ATOM 4060 N N . TYR A 1 515 ? 2.582 -21.609 -24.578 1 97.94 515 TYR A N 1
ATOM 4061 C CA . TYR A 1 515 ? 1.128 -21.719 -24.531 1 97.94 515 TYR A CA 1
ATOM 4062 C C . TYR A 1 515 ? 0.47 -20.344 -24.516 1 97.94 515 TYR A C 1
ATOM 4064 O O . TYR A 1 515 ? -0.507 -20.109 -25.219 1 97.94 515 TYR A O 1
ATOM 4072 N N . HIS A 1 516 ? 0.985 -19.438 -23.656 1 97.5 516 HIS A N 1
ATOM 4073 C CA . HIS A 1 516 ? 0.403 -18.094 -23.547 1 97.5 516 HIS A CA 1
ATOM 4074 C C . HIS A 1 516 ? 0.488 -17.359 -24.875 1 97.5 516 HIS A C 1
ATOM 4076 O O . HIS A 1 516 ? -0.444 -16.641 -25.25 1 97.5 516 HIS A O 1
ATOM 4082 N N . ILE A 1 517 ? 1.537 -17.516 -25.531 1 97.69 517 ILE A N 1
ATOM 4083 C CA . ILE A 1 517 ? 1.712 -16.844 -26.828 1 97.69 517 ILE A CA 1
ATOM 4084 C C . ILE A 1 517 ? 0.723 -17.422 -27.844 1 97.69 517 ILE A C 1
ATOM 4086 O O . ILE A 1 517 ? 0.196 -16.688 -28.672 1 97.69 517 ILE A O 1
ATOM 4090 N N . GLY A 1 518 ? 0.4 -18.703 -27.781 1 97.75 518 GLY A N 1
ATOM 4091 C CA . GLY A 1 518 ? -0.473 -19.359 -28.75 1 97.75 518 GLY A CA 1
ATOM 4092 C C . GLY A 1 518 ? -1.938 -19.297 -28.359 1 97.75 518 GLY A C 1
ATOM 4093 O O . GLY A 1 518 ? -2.814 -19.594 -29.172 1 97.75 518 GLY A O 1
ATOM 4094 N N . ARG A 1 519 ? -2.283 -18.859 -27.219 1 97.81 519 ARG A N 1
ATOM 4095 C CA . ARG A 1 519 ? -3.631 -18.906 -26.672 1 97.81 519 ARG A CA 1
ATOM 4096 C C . ARG A 1 519 ? -4.586 -18.031 -27.469 1 97.81 519 ARG A C 1
ATOM 4098 O O . ARG A 1 519 ? -5.723 -18.422 -27.734 1 97.81 519 ARG A O 1
ATOM 4105 N N . PRO A 1 520 ? -4.184 -16.812 -27.875 1 97.38 520 PRO A N 1
ATOM 4106 C CA . PRO A 1 520 ? -5.105 -15.984 -28.672 1 97.38 520 PRO A CA 1
ATOM 4107 C C . PRO A 1 520 ? -5.535 -16.656 -29.969 1 97.38 520 PRO A C 1
ATOM 4109 O O . PRO A 1 520 ? -6.676 -16.5 -30.406 1 97.38 520 PRO A O 1
ATOM 4112 N N . LEU A 1 521 ? -4.629 -17.438 -30.609 1 97.69 521 LEU A N 1
ATOM 4113 C CA . LEU A 1 521 ? -4.996 -18.141 -31.844 1 97.69 521 LEU A CA 1
ATOM 4114 C C . LEU A 1 521 ? -5.977 -19.281 -31.531 1 97.69 521 LEU A C 1
ATOM 4116 O O . LEU A 1 521 ? -6.855 -19.562 -32.344 1 97.69 521 LEU A O 1
ATOM 4120 N N . LEU A 1 522 ? -5.777 -19.922 -30.406 1 97.94 522 LEU A N 1
ATOM 4121 C CA . LEU A 1 522 ? -6.754 -20.922 -29.984 1 97.94 522 LEU A CA 1
ATOM 4122 C C . LEU A 1 522 ? -8.125 -20.281 -29.766 1 97.94 522 LEU A C 1
ATOM 4124 O O . LEU A 1 522 ? -9.148 -20.891 -30.062 1 97.94 522 LEU A O 1
ATOM 4128 N N . HIS A 1 523 ? -8.141 -19.094 -29.156 1 97.62 523 HIS A N 1
ATOM 4129 C CA . HIS A 1 523 ? -9.383 -18.344 -29 1 97.62 523 HIS A CA 1
ATOM 4130 C C . HIS A 1 523 ? -10.062 -18.109 -30.344 1 97.62 523 HIS A C 1
ATOM 4132 O O . HIS A 1 523 ? -11.273 -18.312 -30.469 1 97.62 523 HIS A O 1
ATOM 4138 N N . ARG A 1 524 ? -9.297 -17.703 -31.328 1 96.94 524 ARG A N 1
ATOM 4139 C CA . ARG A 1 524 ? -9.844 -17.484 -32.656 1 96.94 524 ARG A CA 1
ATOM 4140 C C . ARG A 1 524 ? -10.336 -18.797 -33.281 1 96.94 524 ARG A C 1
ATOM 4142 O O . ARG A 1 524 ? -11.359 -18.828 -33.969 1 96.94 524 ARG A O 1
ATOM 4149 N N . ALA A 1 525 ? -9.57 -19.875 -33.094 1 97.25 525 ALA A N 1
ATOM 4150 C CA . ALA A 1 525 ? -9.945 -21.188 -33.625 1 97.25 525 ALA A CA 1
ATOM 4151 C C . ALA A 1 525 ? -11.328 -21.609 -33.156 1 97.25 525 ALA A C 1
ATOM 4153 O O . ALA A 1 525 ? -12.086 -22.234 -33.875 1 97.25 525 ALA A O 1
ATOM 4154 N N . LEU A 1 526 ? -11.641 -21.219 -31.953 1 96.75 526 LEU A N 1
ATOM 4155 C CA . LEU A 1 526 ? -12.938 -21.578 -31.391 1 96.75 526 LEU A CA 1
ATOM 4156 C C . LEU A 1 526 ? -14.016 -20.578 -31.812 1 96.75 526 LEU A C 1
ATOM 4158 O O . LEU A 1 526 ? -15.148 -20.969 -32.094 1 96.75 526 LEU A O 1
ATOM 4162 N N . GLN A 1 527 ? -13.672 -19.344 -31.938 1 94.75 527 GLN A N 1
ATOM 4163 C CA . GLN A 1 527 ? -14.641 -18.297 -32.219 1 94.75 527 GLN A CA 1
ATOM 4164 C C . GLN A 1 527 ? -14.953 -18.234 -33.719 1 94.75 527 GLN A C 1
ATOM 4166 O O . GLN A 1 527 ? -16.094 -17.969 -34.094 1 94.75 527 GLN A O 1
ATOM 4171 N N . ARG A 1 528 ? -13.852 -18.422 -34.438 1 94.94 528 ARG A N 1
ATOM 4172 C CA . ARG A 1 528 ? -13.992 -18.359 -35.906 1 94.94 528 ARG A CA 1
ATOM 4173 C C . ARG A 1 528 ? -13.25 -19.516 -36.562 1 94.94 528 ARG A C 1
ATOM 4175 O O . ARG A 1 528 ? -12.289 -19.281 -37.312 1 94.94 528 ARG A O 1
ATOM 4182 N N . PRO A 1 529 ? -13.781 -20.688 -36.562 1 94.56 529 PRO A N 1
ATOM 4183 C CA . PRO A 1 529 ? -13.086 -21.875 -37.062 1 94.56 529 PRO A CA 1
ATOM 4184 C C . PRO A 1 529 ? -12.844 -21.812 -38.562 1 94.56 529 PRO A C 1
ATOM 4186 O O . PRO A 1 529 ? -11.875 -22.391 -39.062 1 94.56 529 PRO A O 1
ATOM 4189 N N . SER A 1 530 ? -13.625 -21.125 -39.25 1 92.31 530 SER A N 1
ATOM 4190 C CA . SER A 1 530 ? -13.539 -21.094 -40.688 1 92.31 530 SER A CA 1
ATOM 4191 C C . SER A 1 530 ? -12.461 -20.125 -41.156 1 92.31 530 SER A C 1
ATOM 4193 O O . SER A 1 530 ? -12.039 -20.172 -42.312 1 92.31 530 SER A O 1
ATOM 4195 N N . SER A 1 531 ? -11.984 -19.328 -40.25 1 93.12 531 SER A N 1
ATOM 4196 C CA . SER A 1 531 ? -11.023 -18.312 -40.625 1 93.12 531 SER A CA 1
ATOM 4197 C C . SER A 1 531 ? -9.602 -18.859 -40.625 1 93.12 531 SER A C 1
ATOM 4199 O O . SER A 1 531 ? -8.664 -18.172 -41.062 1 93.12 531 SER A O 1
ATOM 4201 N N . LEU A 1 532 ? -9.406 -20.109 -40.344 1 95.19 532 LEU A N 1
ATOM 4202 C CA . LEU A 1 532 ? -8.062 -20.625 -40.094 1 95.19 532 LEU A CA 1
ATOM 4203 C C . LEU A 1 532 ? -7.484 -21.266 -41.344 1 95.19 532 LEU A C 1
ATOM 4205 O O . LEU A 1 532 ? -8.211 -21.922 -42.094 1 95.19 532 LEU A O 1
ATOM 4209 N N . THR A 1 533 ? -6.266 -21 -41.562 1 95.06 533 THR A N 1
ATOM 4210 C CA . THR A 1 533 ? -5.496 -21.688 -42.625 1 95.06 533 THR A CA 1
ATOM 4211 C C . THR A 1 533 ? -4.77 -22.891 -42.031 1 95.06 533 THR A C 1
ATOM 4213 O O . THR A 1 533 ? -4.777 -23.12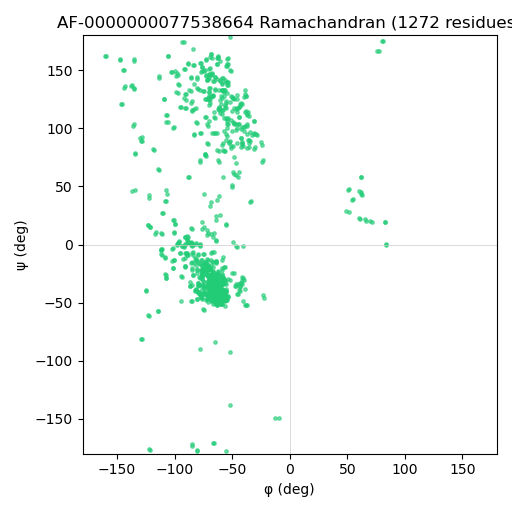5 -40.844 1 95.06 533 THR A O 1
ATOM 4216 N N . GLU A 1 534 ? -4.129 -23.672 -42.906 1 95.06 534 GLU A N 1
ATOM 4217 C CA . GLU A 1 534 ? -3.371 -24.844 -42.469 1 95.06 534 GLU A CA 1
ATOM 4218 C C . GLU A 1 534 ? -2.195 -24.422 -41.594 1 95.06 534 GLU A C 1
ATOM 4220 O O . GLU A 1 534 ? -1.828 -25.141 -40.656 1 95.06 534 GLU A O 1
ATOM 4225 N N . GLY A 1 535 ? -1.614 -23.312 -41.906 1 95.19 535 GLY A N 1
ATOM 4226 C CA . GLY A 1 535 ? -0.553 -22.781 -41.062 1 95.19 535 GLY A CA 1
ATOM 4227 C C . GLY A 1 535 ? -1.011 -22.469 -39.656 1 95.19 535 GLY A C 1
ATOM 4228 O O . GLY A 1 535 ? -0.288 -22.719 -38.688 1 95.19 535 GLY A O 1
ATOM 4229 N N . HIS A 1 536 ? -2.16 -21.922 -39.594 1 96.88 536 HIS A N 1
ATOM 4230 C CA . HIS A 1 536 ? -2.738 -21.625 -38.312 1 96.88 536 HIS A CA 1
ATOM 4231 C C . HIS A 1 536 ? -3.006 -22.891 -37.5 1 96.88 536 HIS A C 1
ATOM 4233 O O . HIS A 1 536 ? -2.744 -22.938 -36.312 1 96.88 536 HIS A O 1
ATOM 4239 N N . LEU A 1 537 ? -3.537 -23.875 -38.156 1 97.25 537 LEU A N 1
ATOM 4240 C CA . LEU A 1 537 ? -3.85 -25.141 -37.5 1 97.25 537 LEU A CA 1
ATOM 4241 C C . LEU A 1 537 ? -2.584 -25.797 -36.969 1 97.25 537 LEU A C 1
ATOM 4243 O O . LEU A 1 537 ? -2.59 -26.359 -35.875 1 97.25 537 LEU A O 1
ATOM 4247 N N . ARG A 1 538 ? -1.526 -25.734 -37.688 1 96.56 538 ARG A N 1
ATOM 4248 C CA . ARG A 1 538 ? -0.245 -26.266 -37.219 1 96.56 538 ARG A CA 1
ATOM 4249 C C . ARG A 1 538 ? 0.23 -25.531 -35.969 1 96.56 538 ARG A C 1
ATOM 4251 O O . ARG A 1 538 ? 0.746 -26.156 -35.031 1 96.56 538 ARG A O 1
ATOM 4258 N N . LYS A 1 539 ? 0.103 -24.234 -35.969 1 96.69 539 LYS A N 1
ATOM 4259 C CA . LYS A 1 539 ? 0.476 -23.438 -34.812 1 96.69 539 LYS A CA 1
ATOM 4260 C C . LYS A 1 539 ? -0.353 -23.828 -33.594 1 96.69 539 LYS A C 1
ATOM 4262 O O . LYS A 1 539 ? 0.162 -23.875 -32.469 1 96.69 539 LYS A O 1
ATOM 4267 N N . CYS A 1 540 ? -1.623 -24.062 -33.781 1 98.12 540 CYS A N 1
ATOM 4268 C CA . CYS A 1 540 ? -2.492 -24.5 -32.688 1 98.12 540 CYS A CA 1
ATOM 4269 C C . CYS A 1 540 ? -2.041 -25.844 -32.156 1 98.12 540 CYS A C 1
ATOM 4271 O O . CYS A 1 540 ? -2.023 -26.047 -30.938 1 98.12 540 CYS A O 1
ATOM 4273 N N . ARG A 1 541 ? -1.659 -26.75 -33.031 1 97.94 541 ARG A N 1
ATOM 4274 C CA . ARG A 1 541 ? -1.172 -28.062 -32.594 1 97.94 541 ARG A CA 1
ATOM 4275 C C . ARG A 1 541 ? 0.127 -27.922 -31.797 1 97.94 541 ARG A C 1
ATOM 4277 O O . ARG A 1 541 ? 0.351 -28.656 -30.828 1 97.94 541 ARG A O 1
ATOM 4284 N N . ASP A 1 542 ? 0.964 -27 -32.281 1 96.75 542 ASP A N 1
ATOM 4285 C CA . ASP A 1 542 ? 2.201 -26.734 -31.547 1 96.75 542 ASP A CA 1
ATOM 4286 C C . ASP A 1 542 ? 1.913 -26.203 -30.141 1 96.75 542 ASP A C 1
ATOM 4288 O O . ASP A 1 542 ? 2.629 -26.531 -29.188 1 96.75 542 ASP A O 1
ATOM 4292 N N . THR A 1 543 ? 0.907 -25.344 -30.047 1 98 543 THR A N 1
ATOM 4293 C CA . THR A 1 543 ? 0.517 -24.797 -28.75 1 98 543 THR A CA 1
ATOM 4294 C C . THR A 1 543 ? 0.024 -25.906 -27.812 1 98 543 THR A C 1
ATOM 4296 O O . THR A 1 543 ? 0.362 -25.922 -26.625 1 98 543 THR A O 1
ATOM 4299 N N . ILE A 1 544 ? -0.758 -26.844 -28.328 1 98.06 544 ILE A N 1
ATOM 4300 C CA . ILE A 1 544 ? -1.259 -27.953 -27.531 1 98.06 544 ILE A CA 1
ATOM 4301 C C . ILE A 1 544 ? -0.102 -28.875 -27.141 1 98.06 544 ILE A C 1
ATOM 4303 O O . ILE A 1 544 ? -0.07 -29.422 -26.031 1 98.06 544 ILE A O 1
ATOM 4307 N N . ALA A 1 545 ? 0.841 -29.047 -28.062 1 96.31 545 ALA A N 1
ATOM 4308 C CA . ALA A 1 545 ? 2.037 -29.828 -27.734 1 96.31 545 ALA A CA 1
ATOM 4309 C C . ALA A 1 545 ? 2.793 -29.203 -26.578 1 96.31 545 ALA A C 1
ATOM 4311 O O . ALA A 1 545 ? 3.346 -29.906 -25.719 1 96.31 545 ALA A O 1
ATOM 4312 N N . ALA A 1 546 ? 2.852 -27.891 -26.578 1 96.38 546 ALA A N 1
ATOM 4313 C CA . ALA A 1 546 ? 3.486 -27.188 -25.469 1 96.38 546 ALA A CA 1
ATOM 4314 C C . ALA A 1 546 ? 2.758 -27.453 -24.156 1 96.38 546 ALA A C 1
ATOM 4316 O O . ALA A 1 546 ? 3.389 -27.562 -23.094 1 96.38 546 ALA A O 1
ATOM 4317 N N . VAL A 1 547 ? 1.448 -27.516 -24.188 1 97.56 547 VAL A N 1
ATOM 4318 C CA . VAL A 1 547 ? 0.636 -27.828 -23.016 1 97.56 547 VAL A CA 1
ATOM 4319 C C . VAL A 1 547 ? 0.991 -29.203 -22.469 1 97.56 547 VAL A C 1
ATOM 4321 O O . VAL A 1 547 ? 1.173 -29.391 -21.266 1 97.56 547 VAL A O 1
ATOM 4324 N N . LEU A 1 548 ? 1.093 -30.172 -23.375 1 96.12 548 LEU A N 1
ATOM 4325 C CA . LEU A 1 548 ? 1.405 -31.547 -22.984 1 96.12 548 LEU A CA 1
ATOM 4326 C C . LEU A 1 548 ? 2.818 -31.641 -22.406 1 96.12 548 LEU A C 1
ATOM 4328 O O . LEU A 1 548 ? 3.043 -32.312 -21.406 1 96.12 548 LEU A O 1
ATOM 4332 N N . ASN A 1 549 ? 3.746 -30.953 -23.078 1 94 549 ASN A N 1
ATOM 4333 C CA . ASN A 1 549 ? 5.113 -30.938 -22.562 1 94 549 ASN A CA 1
ATOM 4334 C C . ASN A 1 549 ? 5.195 -30.25 -21.203 1 94 549 ASN A C 1
ATOM 4336 O O . ASN A 1 549 ? 5.957 -30.672 -20.328 1 94 549 ASN A O 1
ATOM 4340 N N . TRP A 1 550 ? 4.473 -29.188 -21.078 1 95.88 550 TRP A N 1
ATOM 4341 C CA . TRP A 1 550 ? 4.441 -28.469 -19.812 1 95.88 550 TRP A CA 1
ATOM 4342 C C . TRP A 1 550 ? 3.988 -29.391 -18.672 1 95.88 550 TRP A C 1
ATOM 4344 O O . TRP A 1 550 ? 4.59 -29.391 -17.594 1 95.88 550 TRP A O 1
ATOM 4354 N N . ALA A 1 551 ? 2.938 -30.156 -18.891 1 94.5 551 ALA A N 1
ATOM 4355 C CA . ALA A 1 551 ? 2.416 -31.094 -17.891 1 94.5 551 ALA A CA 1
ATOM 4356 C C . ALA A 1 551 ? 3.457 -32.125 -17.516 1 94.5 551 ALA A C 1
ATOM 4358 O O . ALA A 1 551 ? 3.576 -32.531 -16.344 1 94.5 551 ALA A O 1
ATOM 4359 N N . SER A 1 552 ? 4.18 -32.594 -18.469 1 91.31 552 SER A N 1
ATOM 4360 C CA . SER A 1 552 ? 5.215 -33.594 -18.234 1 91.31 552 SER A CA 1
ATOM 4361 C C . SER A 1 552 ? 6.324 -33.062 -17.344 1 91.31 552 SER A C 1
ATOM 4363 O O . SER A 1 552 ? 6.82 -33.75 -16.469 1 91.31 552 SER A O 1
ATOM 4365 N N . ILE A 1 553 ? 6.691 -31.828 -17.625 1 91.31 553 ILE A N 1
ATOM 4366 C CA . ILE A 1 553 ? 7.754 -31.203 -16.844 1 91.31 553 ILE A CA 1
ATOM 4367 C C . ILE A 1 553 ? 7.23 -30.844 -15.453 1 91.31 553 ILE A C 1
ATOM 4369 O O . ILE A 1 553 ? 7.965 -30.938 -14.461 1 91.31 553 ILE A O 1
ATOM 4373 N N . LEU A 1 554 ? 6.02 -30.422 -15.398 1 92.62 554 LEU A N 1
ATOM 4374 C CA . LEU A 1 554 ? 5.395 -30.062 -14.133 1 92.62 554 LEU A CA 1
ATOM 4375 C C . LEU A 1 554 ? 5.371 -31.25 -13.18 1 92.62 554 LEU A C 1
ATOM 4377 O O . LEU A 1 554 ? 5.445 -31.078 -11.961 1 92.62 554 LEU A O 1
ATOM 4381 N N . GLN A 1 555 ? 5.23 -32.406 -13.734 1 89.62 555 GLN A N 1
ATOM 4382 C CA . GLN A 1 555 ? 5.258 -33.625 -12.898 1 89.62 555 GLN A CA 1
ATOM 4383 C C . GLN A 1 555 ? 6.57 -33.719 -12.125 1 89.62 555 GLN A C 1
ATOM 4385 O O . GLN A 1 555 ? 6.582 -34.125 -10.961 1 89.62 555 GLN A O 1
ATOM 4390 N N . VAL A 1 556 ? 7.605 -33.25 -12.719 1 87.75 556 VAL A N 1
ATOM 4391 C CA . VAL A 1 556 ? 8.914 -33.25 -12.078 1 87.75 556 VAL A CA 1
ATOM 4392 C C . VAL A 1 556 ? 9.023 -32.062 -11.102 1 87.75 556 VAL A C 1
ATOM 4394 O O . VAL A 1 556 ? 9.445 -32.25 -9.961 1 87.75 556 VAL A O 1
ATOM 4397 N N . ALA A 1 557 ? 8.633 -30.969 -11.594 1 87.81 557 ALA A N 1
ATOM 4398 C CA . ALA A 1 557 ? 8.742 -29.75 -10.789 1 87.81 557 ALA A CA 1
ATOM 4399 C C . ALA A 1 557 ? 7.863 -29.844 -9.547 1 87.81 557 ALA A C 1
ATOM 4401 O O . ALA A 1 557 ? 8.172 -29.234 -8.516 1 87.81 557 ALA A O 1
ATOM 4402 N N . ASN A 1 558 ? 6.871 -30.625 -9.625 1 88.5 558 ASN A N 1
ATOM 4403 C CA . ASN A 1 558 ? 5.918 -30.75 -8.523 1 88.5 558 ASN A CA 1
ATOM 4404 C C . ASN A 1 558 ? 6.348 -31.812 -7.516 1 88.5 558 ASN A C 1
ATOM 4406 O O . ASN A 1 558 ? 5.641 -32.062 -6.539 1 88.5 558 ASN A O 1
ATOM 4410 N N . SER A 1 559 ? 7.492 -32.406 -7.75 1 90.25 559 SER A N 1
ATOM 4411 C CA . SER A 1 559 ? 8 -33.375 -6.781 1 90.25 559 SER A CA 1
ATOM 4412 C C . SER A 1 559 ? 8.273 -32.719 -5.434 1 90.25 559 SER A C 1
ATOM 4414 O O . SER A 1 559 ? 8.258 -33.375 -4.395 1 90.25 559 SER A O 1
ATOM 4416 N N . MET A 1 560 ? 8.531 -31.438 -5.426 1 92.44 560 MET A N 1
ATOM 4417 C CA . MET A 1 560 ? 8.625 -30.594 -4.234 1 92.44 560 MET A CA 1
ATOM 4418 C C . MET A 1 560 ? 7.496 -29.578 -4.191 1 92.44 560 MET A C 1
ATOM 4420 O O . MET A 1 560 ? 7.742 -28.375 -4.125 1 92.44 560 MET A O 1
ATOM 4424 N N . LYS A 1 561 ? 6.348 -30.078 -4.086 1 90.06 561 LYS A N 1
ATOM 4425 C CA . LYS A 1 561 ? 5.145 -29.281 -4.258 1 90.06 561 LYS A CA 1
ATOM 4426 C C . LYS A 1 561 ? 5.012 -28.234 -3.148 1 90.06 561 LYS A C 1
ATOM 4428 O O . LYS A 1 561 ? 4.445 -27.172 -3.357 1 90.06 561 LYS A O 1
ATOM 4433 N N . SER A 1 562 ? 5.555 -28.516 -1.992 1 90.44 562 SER A N 1
ATOM 4434 C CA . SER A 1 562 ? 5.441 -27.594 -0.871 1 90.44 562 SER A CA 1
ATOM 4435 C C . SER A 1 562 ? 6.422 -26.422 -1.015 1 90.44 562 SER A C 1
ATOM 4437 O O . SER A 1 562 ? 6.438 -25.516 -0.188 1 90.44 562 SER A O 1
ATOM 4439 N N . CYS A 1 563 ? 7.172 -26.406 -2.004 1 92.38 563 CYS A N 1
ATOM 4440 C CA . CYS A 1 563 ? 8.094 -25.297 -2.271 1 92.38 563 CYS A CA 1
ATOM 4441 C C . CYS A 1 563 ? 7.82 -24.688 -3.637 1 92.38 563 CYS A C 1
ATOM 4443 O O . CYS A 1 563 ? 8.742 -24.516 -4.441 1 92.38 563 CYS A O 1
ATOM 4445 N N . ASN A 1 564 ? 6.59 -24.531 -3.936 1 92.25 564 ASN A N 1
ATOM 4446 C CA . ASN A 1 564 ? 6.145 -23.891 -5.168 1 92.25 564 ASN A CA 1
ATOM 4447 C C . ASN A 1 564 ? 5.105 -22.797 -4.891 1 92.25 564 ASN A C 1
ATOM 4449 O O . ASN A 1 564 ? 3.902 -23.047 -4.992 1 92.25 564 ASN A O 1
ATOM 4453 N N . PRO A 1 565 ? 5.598 -21.641 -4.73 1 91.81 565 PRO A N 1
ATOM 4454 C CA . PRO A 1 565 ? 4.672 -20.562 -4.383 1 91.81 565 PRO A CA 1
ATOM 4455 C C . PRO A 1 565 ? 3.646 -20.281 -5.477 1 91.81 565 PRO A C 1
ATOM 4457 O O . PRO A 1 565 ? 2.609 -19.672 -5.215 1 91.81 565 PRO A O 1
ATOM 4460 N N . LEU A 1 566 ? 3.832 -20.766 -6.656 1 95.5 566 LEU A N 1
ATOM 4461 C CA . LEU A 1 566 ? 2.928 -20.453 -7.758 1 95.5 566 LEU A CA 1
ATOM 4462 C C . LEU A 1 566 ? 1.934 -21.578 -7.984 1 95.5 566 LEU A C 1
ATOM 4464 O O . LEU A 1 566 ? 1.29 -21.641 -9.031 1 95.5 566 LEU A O 1
ATOM 4468 N N . ARG A 1 567 ? 1.779 -22.438 -7.004 1 96.19 567 ARG A N 1
ATOM 4469 C CA . ARG A 1 567 ? 0.904 -23.594 -7.113 1 96.19 567 ARG A CA 1
ATOM 4470 C C . ARG A 1 567 ? -0.528 -23.172 -7.43 1 96.19 567 ARG A C 1
ATOM 4472 O O . ARG A 1 567 ? -1.222 -23.844 -8.195 1 96.19 567 ARG A O 1
ATOM 4479 N N . PHE A 1 568 ? -1.031 -22.141 -6.855 1 97.44 568 PHE A N 1
ATOM 4480 C CA . PHE A 1 568 ? -2.371 -21.641 -7.129 1 97.44 568 PHE A CA 1
ATOM 4481 C C . PHE A 1 568 ? -2.533 -21.297 -8.609 1 97.44 568 PHE A C 1
ATOM 4483 O O . PHE A 1 568 ? -3.551 -21.641 -9.219 1 97.44 568 PHE A O 1
ATOM 4490 N N . PHE A 1 569 ? -1.568 -20.703 -9.18 1 96.94 569 PHE A N 1
ATOM 4491 C CA . PHE A 1 569 ? -1.641 -20.234 -10.555 1 96.94 569 PHE A CA 1
ATOM 4492 C C . PHE A 1 569 ? -1.428 -21.375 -11.531 1 96.94 569 PHE A C 1
ATOM 4494 O O . PHE A 1 569 ? -2.002 -21.391 -12.617 1 96.94 569 PHE A O 1
ATOM 4501 N N . VAL A 1 570 ? -0.569 -22.297 -11.109 1 97.06 570 VAL A N 1
ATOM 4502 C CA . VAL A 1 570 ? -0.421 -23.5 -11.898 1 97.06 570 VAL A CA 1
ATOM 4503 C C . VAL A 1 570 ? -1.76 -24.234 -11.984 1 97.06 570 VAL A C 1
ATOM 4505 O O . VAL A 1 570 ? -2.154 -24.703 -13.055 1 97.06 570 VAL A O 1
ATOM 4508 N N . SER A 1 571 ? -2.457 -24.328 -10.867 1 97.62 571 SER A N 1
ATOM 4509 C CA . SER A 1 571 ? -3.779 -24.953 -10.852 1 97.62 571 SER A CA 1
ATOM 4510 C C . SER A 1 571 ? -4.746 -24.219 -11.773 1 97.62 571 SER A C 1
ATOM 4512 O O . SER A 1 571 ? -5.504 -24.844 -12.516 1 97.62 571 SER A O 1
ATOM 4514 N N . GLY A 1 572 ? -4.676 -22.906 -11.68 1 97.12 572 GLY A N 1
ATOM 4515 C CA . GLY A 1 572 ? -5.52 -22.109 -12.555 1 97.12 572 GLY A CA 1
ATOM 4516 C C . GLY A 1 572 ? -5.223 -22.328 -14.023 1 97.12 572 GLY A C 1
ATOM 4517 O O . GLY A 1 572 ? -6.141 -22.406 -14.844 1 97.12 572 GLY A O 1
ATOM 4518 N N . GLN A 1 573 ? -3.992 -22.391 -14.336 1 97.12 573 GLN A N 1
ATOM 4519 C CA . GLN A 1 573 ? -3.582 -22.609 -15.727 1 97.12 573 GLN A CA 1
ATOM 4520 C C . GLN A 1 573 ? -4.039 -23.969 -16.234 1 97.12 573 GLN A C 1
ATOM 4522 O O . GLN A 1 573 ? -4.484 -24.109 -17.375 1 97.12 573 GLN A O 1
ATOM 4527 N N . LEU A 1 574 ? -3.863 -24.969 -15.406 1 97.88 574 LEU A N 1
ATOM 4528 C CA . LEU A 1 574 ? -4.324 -26.297 -15.781 1 97.88 574 LEU A CA 1
ATOM 4529 C C . LEU A 1 574 ? -5.832 -26.312 -16.016 1 97.88 574 LEU A C 1
ATOM 4531 O O . LEU A 1 574 ? -6.312 -26.922 -16.969 1 97.88 574 LEU A O 1
ATOM 4535 N N . PHE A 1 575 ? -6.578 -25.719 -15.203 1 98.06 575 PHE A N 1
ATOM 4536 C CA . PHE A 1 575 ? -8.023 -25.625 -15.344 1 98.06 575 PHE A CA 1
ATOM 4537 C C . PHE A 1 575 ? -8.398 -24.922 -16.656 1 98.06 575 PHE A C 1
ATOM 4539 O O . PHE A 1 575 ? -9.266 -25.406 -17.391 1 98.06 575 PHE A O 1
ATOM 4546 N N . GLY A 1 576 ? -7.719 -23.719 -16.844 1 97.75 576 GLY A N 1
ATOM 4547 C CA . GLY A 1 576 ? -7.953 -23.031 -18.109 1 97.75 576 GLY A CA 1
ATOM 4548 C C . GLY A 1 576 ? -7.668 -23.891 -19.312 1 97.75 576 GLY A C 1
ATOM 4549 O O . GLY A 1 576 ? -8.406 -23.859 -20.312 1 97.75 576 GLY A O 1
ATOM 4550 N N . GLN A 1 577 ? -6.617 -24.672 -19.281 1 98.12 577 GLN A N 1
ATOM 4551 C CA . GLN A 1 577 ? -6.258 -25.578 -20.359 1 98.12 577 GLN A CA 1
ATOM 4552 C C . GLN A 1 577 ? -7.316 -26.672 -20.547 1 98.12 577 GLN A C 1
ATOM 4554 O O . GLN A 1 577 ? -7.641 -27.047 -21.672 1 98.12 577 GLN A O 1
ATOM 4559 N N . ILE A 1 578 ? -7.836 -27.203 -19.422 1 97.88 578 ILE A N 1
ATOM 4560 C CA . ILE A 1 578 ? -8.898 -28.188 -19.5 1 97.88 578 ILE A CA 1
ATOM 4561 C C . ILE A 1 578 ? -10.109 -27.609 -20.234 1 97.88 578 ILE A C 1
ATOM 4563 O O . ILE A 1 578 ? -10.711 -28.281 -21.062 1 97.88 578 ILE A O 1
ATOM 4567 N N . CYS A 1 579 ? -10.445 -26.359 -19.953 1 97.44 579 CYS A N 1
ATOM 4568 C CA . CYS A 1 579 ? -11.578 -25.703 -20.609 1 97.44 579 CYS A CA 1
ATOM 4569 C C . CYS A 1 579 ? -11.352 -25.578 -22.109 1 97.44 579 CYS A C 1
ATOM 4571 O O . CYS A 1 579 ? -12.25 -25.875 -22.891 1 97.44 579 CYS A O 1
ATOM 4573 N N . VAL A 1 580 ? -10.156 -25.172 -22.484 1 97.75 580 VAL A N 1
ATOM 4574 C CA . VAL A 1 580 ? -9.828 -24.984 -23.906 1 97.75 580 VAL A CA 1
ATOM 4575 C C . VAL A 1 580 ? -9.852 -26.344 -24.609 1 97.75 580 VAL A C 1
ATOM 4577 O O . VAL A 1 580 ? -10.453 -26.469 -25.688 1 97.75 580 VAL A O 1
ATOM 4580 N N . ILE A 1 581 ? -9.211 -27.344 -24.062 1 97.5 581 ILE A N 1
ATOM 4581 C CA . ILE A 1 581 ? -9.109 -28.672 -24.672 1 97.5 581 ILE A CA 1
ATOM 4582 C C . ILE A 1 581 ? -10.5 -29.297 -24.781 1 97.5 581 ILE A C 1
ATOM 4584 O O . ILE A 1 581 ? -10.82 -29.938 -25.781 1 97.5 581 ILE A O 1
ATOM 4588 N N . PHE A 1 582 ? -11.32 -29.109 -23.766 1 97.19 582 PHE A N 1
ATOM 4589 C CA . PHE A 1 582 ? -12.688 -29.609 -23.812 1 97.19 582 PHE A CA 1
ATOM 4590 C C . PHE A 1 582 ? -13.438 -29 -25 1 97.19 582 PHE A C 1
ATOM 4592 O O . PHE A 1 582 ? -14.031 -29.719 -25.797 1 97.19 582 PHE A O 1
ATOM 4599 N N . ALA A 1 583 ? -13.391 -27.688 -25.125 1 96.88 583 ALA A N 1
ATOM 4600 C CA . ALA A 1 583 ? -14.125 -26.984 -26.188 1 96.88 583 ALA A CA 1
ATOM 4601 C C . ALA A 1 583 ? -13.633 -27.438 -27.562 1 96.88 583 ALA A C 1
ATOM 4603 O O . ALA A 1 583 ? -14.438 -27.578 -28.484 1 96.88 583 ALA A O 1
ATOM 4604 N N . LEU A 1 584 ? -12.336 -27.609 -27.719 1 96.75 584 LEU A N 1
ATOM 4605 C CA . LEU A 1 584 ? -11.781 -28.078 -28.984 1 96.75 584 LEU A CA 1
ATOM 4606 C C . LEU A 1 584 ? -12.219 -29.516 -29.281 1 96.75 584 LEU A C 1
ATOM 4608 O O . LEU A 1 584 ? -12.508 -29.859 -30.422 1 96.75 584 LEU A O 1
ATOM 4612 N N . SER A 1 585 ? -12.305 -30.312 -28.281 1 95.31 585 SER A N 1
ATOM 4613 C CA . SER A 1 585 ? -12.633 -31.734 -28.438 1 95.31 585 SER A CA 1
ATOM 4614 C C . SER A 1 585 ? -14.086 -31.922 -28.844 1 95.31 585 SER A C 1
ATOM 4616 O O . SER A 1 585 ? -14.422 -32.906 -29.531 1 95.31 585 SER A O 1
ATOM 4618 N N . VAL A 1 586 ? -14.977 -31.047 -28.422 1 93.75 586 VAL A N 1
ATOM 4619 C CA . VAL A 1 586 ? -16.406 -31.219 -28.688 1 93.75 586 VAL A CA 1
ATOM 4620 C C . VAL A 1 586 ? -16.828 -30.344 -29.859 1 93.75 586 VAL A C 1
ATOM 4622 O O . VAL A 1 586 ? -18.016 -30.234 -30.188 1 93.75 586 VAL A O 1
ATOM 4625 N N . SER A 1 587 ? -15.883 -29.766 -30.562 1 94.06 587 SER A N 1
ATOM 4626 C CA . SER A 1 587 ? -16.203 -28.891 -31.672 1 94.06 587 SER A CA 1
ATOM 4627 C C . SER A 1 587 ? -16.891 -29.656 -32.812 1 94.06 587 SER A C 1
ATOM 4629 O O . SER A 1 587 ? -16.562 -30.812 -33.062 1 94.06 587 SER A O 1
ATOM 4631 N N . PRO A 1 588 ? -17.859 -29.047 -33.531 1 93 588 PRO A N 1
ATOM 4632 C CA . PRO A 1 588 ? -18.516 -29.703 -34.688 1 93 588 PRO A CA 1
ATOM 4633 C C . PRO A 1 588 ? -17.609 -29.828 -35.906 1 93 588 PRO A C 1
ATOM 4635 O O . PRO A 1 588 ? -17.906 -30.594 -36.812 1 93 588 PRO A O 1
ATOM 4638 N N . TYR A 1 589 ? -16.516 -29.156 -35.906 1 94.5 589 TYR A N 1
ATOM 4639 C CA . TYR A 1 589 ? -15.602 -29.172 -37.062 1 94.5 589 TYR A CA 1
ATOM 4640 C C . TYR A 1 589 ? -14.461 -30.156 -36.812 1 94.5 589 TYR A C 1
ATOM 4642 O O . TYR A 1 589 ? -13.719 -30.047 -35.844 1 94.5 589 TYR A O 1
ATOM 4650 N N . GLN A 1 590 ? -14.203 -30.984 -37.75 1 94.56 590 GLN A N 1
ATOM 4651 C CA . GLN A 1 590 ? -13.211 -32.031 -37.625 1 94.56 590 GLN A CA 1
ATOM 4652 C C . GLN A 1 590 ? -11.797 -31.453 -37.531 1 94.56 590 GLN A C 1
ATOM 4654 O O . GLN A 1 590 ? -10.961 -31.953 -36.781 1 94.56 590 GLN A O 1
ATOM 4659 N N . HIS A 1 591 ? -11.5 -30.453 -38.312 1 94.62 591 HIS A N 1
ATOM 4660 C CA . HIS A 1 591 ? -10.156 -29.891 -38.312 1 94.62 591 HIS A CA 1
ATOM 4661 C C . HIS A 1 591 ? -9.812 -29.219 -37 1 94.62 591 HIS A C 1
ATOM 4663 O O . HIS A 1 591 ? -8.641 -29.078 -36.656 1 94.62 591 HIS A O 1
ATOM 4669 N N . ILE A 1 592 ? -10.852 -28.828 -36.281 1 96.06 592 ILE A N 1
ATOM 4670 C CA . ILE A 1 592 ? -10.648 -28.25 -34.969 1 96.06 592 ILE A CA 1
ATOM 4671 C C . ILE A 1 592 ? -10.406 -29.359 -33.938 1 96.06 592 ILE A C 1
ATOM 4673 O O . ILE A 1 592 ? -9.539 -29.234 -33.062 1 96.06 592 ILE A O 1
ATOM 4677 N N . ARG A 1 593 ? -11.133 -30.453 -34 1 95.62 593 ARG A N 1
ATOM 4678 C CA . ARG A 1 593 ? -10.953 -31.594 -33.125 1 95.62 593 ARG A CA 1
ATOM 4679 C C . ARG A 1 593 ? -9.57 -32.219 -33.281 1 95.62 593 ARG A C 1
ATOM 4681 O O . ARG A 1 593 ? -8.984 -32.688 -32.312 1 95.62 593 ARG A O 1
ATOM 4688 N N . ASP A 1 594 ? -9.016 -32.094 -34.438 1 95.25 594 ASP A N 1
ATOM 4689 C CA . ASP A 1 594 ? -7.715 -32.656 -34.75 1 95.25 594 ASP A CA 1
ATOM 4690 C C . ASP A 1 594 ? -6.59 -31.922 -34.031 1 95.25 594 ASP A C 1
ATOM 4692 O O . ASP A 1 594 ? -5.484 -32.469 -33.875 1 95.25 594 ASP A O 1
ATOM 4696 N N . ILE A 1 595 ? -6.863 -30.703 -33.625 1 96.62 595 ILE A N 1
ATOM 4697 C CA . ILE A 1 595 ? -5.871 -29.906 -32.938 1 96.62 595 ILE A CA 1
ATOM 4698 C C . ILE A 1 595 ? -5.477 -30.609 -31.625 1 96.62 595 ILE A C 1
ATOM 4700 O O . ILE A 1 595 ? -4.32 -30.547 -31.203 1 96.62 595 ILE A O 1
ATOM 4704 N N . VAL A 1 596 ? -6.449 -31.391 -31 1 96.75 596 VAL A N 1
ATOM 4705 C CA . VAL A 1 596 ? -6.211 -31.984 -29.688 1 96.75 596 VAL A CA 1
ATOM 4706 C C . VAL A 1 596 ? -6.086 -33.5 -29.828 1 96.75 596 VAL A C 1
ATOM 4708 O O . VAL A 1 596 ? -6.34 -34.219 -28.875 1 96.75 596 VAL A O 1
ATOM 4711 N N . SER A 1 597 ? -5.684 -33.938 -30.938 1 93.88 597 SER A N 1
ATOM 4712 C CA . SER A 1 597 ? -5.598 -35.375 -31.203 1 93.88 597 SER A CA 1
ATOM 4713 C C . SER A 1 597 ? -4.531 -36.031 -30.328 1 93.88 597 SER A C 1
ATOM 4715 O O . SER A 1 597 ? -4.645 -37.219 -30 1 93.88 597 SER A O 1
ATOM 4717 N N . ASP A 1 598 ? -3.57 -35.25 -29.906 1 93.56 598 ASP A N 1
ATOM 4718 C CA . ASP A 1 598 ? -2.449 -35.781 -29.156 1 93.56 598 ASP A CA 1
ATOM 4719 C C . ASP A 1 598 ? -2.746 -35.812 -27.656 1 93.56 598 ASP A C 1
ATOM 4721 O O . ASP A 1 598 ? -1.984 -36.375 -26.875 1 93.56 598 ASP A O 1
ATOM 4725 N N . VAL A 1 599 ? -3.861 -35.188 -27.25 1 95 599 VAL A N 1
ATOM 4726 C CA . VAL A 1 599 ? -4.215 -35.156 -25.844 1 95 599 VAL A CA 1
ATOM 4727 C C . VAL A 1 599 ? -4.637 -36.562 -25.391 1 95 599 VAL A C 1
ATOM 4729 O O . VAL A 1 599 ? -5.492 -37.188 -26.031 1 95 599 VAL A O 1
ATOM 4732 N N . ASP A 1 600 ? -3.998 -37.094 -24.359 1 92.06 600 ASP A N 1
ATOM 4733 C CA . ASP A 1 600 ? -4.258 -38.5 -23.953 1 92.06 600 ASP A CA 1
ATOM 4734 C C . ASP A 1 600 ? -4.746 -38.531 -22.5 1 92.06 600 ASP A C 1
ATOM 4736 O O . ASP A 1 600 ? -4.953 -37.5 -21.875 1 92.06 600 ASP A O 1
ATOM 4740 N N . LEU A 1 601 ? -4.93 -39.75 -22.047 1 92.19 601 LEU A N 1
ATOM 4741 C CA . LEU A 1 601 ? -5.477 -40 -20.719 1 92.19 601 LEU A CA 1
ATOM 4742 C C . LEU A 1 601 ? -4.465 -39.656 -19.641 1 92.19 601 LEU A C 1
ATOM 4744 O O . LEU A 1 601 ? -4.844 -39.281 -18.531 1 92.19 601 LEU A O 1
ATOM 4748 N N . LYS A 1 602 ? -3.266 -39.719 -20.016 1 92.56 602 LYS A N 1
ATOM 4749 C CA . LYS A 1 602 ? -2.215 -39.406 -19.062 1 92.56 602 LYS A CA 1
ATOM 4750 C C . LYS A 1 602 ? -2.268 -37.938 -18.656 1 92.56 602 LYS A C 1
ATOM 4752 O O . LYS A 1 602 ? -2.172 -37.594 -17.484 1 92.56 602 LYS A O 1
ATOM 4757 N N . TRP A 1 603 ? -2.355 -37.094 -19.641 1 95.75 603 TRP A N 1
ATOM 4758 C CA . TRP A 1 603 ? -2.469 -35.656 -19.359 1 95.75 603 TRP A CA 1
ATOM 4759 C C . TRP A 1 603 ? -3.725 -35.375 -18.547 1 95.75 603 TRP A C 1
ATOM 4761 O O . TRP A 1 603 ? -3.682 -34.594 -17.578 1 95.75 603 TRP A O 1
ATOM 4771 N N . LYS A 1 604 ? -4.855 -35.969 -18.953 1 96.12 604 LYS A N 1
ATOM 4772 C CA . LYS A 1 604 ? -6.137 -35.75 -18.281 1 96.12 604 LYS A CA 1
ATOM 4773 C C . LYS A 1 604 ? -6.043 -36.125 -16.797 1 96.12 604 LYS A C 1
ATOM 4775 O O . LYS A 1 604 ? -6.477 -35.375 -15.938 1 96.12 604 LYS A O 1
ATOM 4780 N N . SER A 1 605 ? -5.465 -37.281 -16.547 1 95.44 605 SER A N 1
ATOM 4781 C CA . SER A 1 605 ? -5.344 -37.75 -15.172 1 95.44 605 SER A CA 1
ATOM 4782 C C . SER A 1 605 ? -4.43 -36.844 -14.344 1 95.44 605 SER A C 1
ATOM 4784 O O . SER A 1 605 ? -4.699 -36.594 -13.172 1 95.44 605 SER A O 1
ATOM 4786 N N . PHE A 1 606 ? -3.41 -36.469 -14.93 1 95.44 606 PHE A N 1
ATOM 4787 C CA . PHE A 1 606 ? -2.471 -35.594 -14.227 1 95.44 606 PHE A CA 1
ATOM 4788 C C . PHE A 1 606 ? -3.127 -34.25 -13.875 1 95.44 606 PHE A C 1
ATOM 4790 O O . PHE A 1 606 ? -3.029 -33.781 -12.742 1 95.44 606 PHE A O 1
ATOM 4797 N N . ALA A 1 607 ? -3.717 -33.625 -14.906 1 96.81 607 ALA A N 1
ATOM 4798 C CA . ALA A 1 607 ? -4.328 -32.312 -14.719 1 96.81 607 ALA A CA 1
ATOM 4799 C C . ALA A 1 607 ? -5.414 -32.344 -13.648 1 96.81 607 ALA A C 1
ATOM 4801 O O . ALA A 1 607 ? -5.453 -31.484 -12.758 1 96.81 607 ALA A O 1
ATOM 4802 N N . LEU A 1 608 ? -6.266 -33.375 -13.688 1 96.88 608 LEU A N 1
ATOM 4803 C CA . LEU A 1 608 ? -7.34 -33.5 -12.703 1 96.88 608 LEU A CA 1
ATOM 4804 C C . LEU A 1 608 ? -6.773 -33.812 -11.32 1 96.88 608 LEU A C 1
ATOM 4806 O O . LEU A 1 608 ? -7.277 -33.281 -10.312 1 96.88 608 LEU A O 1
ATOM 4810 N N . GLY A 1 609 ? -5.785 -34.656 -11.328 1 96 609 GLY A N 1
ATOM 4811 C CA . GLY A 1 609 ? -5.16 -35 -10.055 1 96 609 GLY A CA 1
ATOM 4812 C C . GLY A 1 609 ? -4.508 -33.812 -9.375 1 96 609 GLY A C 1
ATOM 4813 O O . GLY A 1 609 ? -4.559 -33.688 -8.148 1 96 609 GLY A O 1
ATOM 4814 N N . TYR A 1 610 ? -3.861 -33 -10.133 1 96.25 610 TYR A N 1
ATOM 4815 C CA . TYR A 1 610 ? -3.215 -31.797 -9.602 1 96.25 610 TYR A CA 1
ATOM 4816 C C . TYR A 1 610 ? -4.23 -30.875 -8.945 1 96.25 610 TYR A C 1
ATOM 4818 O O . TYR A 1 610 ? -3.982 -30.344 -7.859 1 96.25 610 TYR A O 1
ATOM 4826 N N . LEU A 1 611 ? -5.387 -30.625 -9.594 1 97.62 611 LEU A N 1
ATOM 4827 C CA . LEU A 1 611 ? -6.445 -29.781 -9.047 1 97.62 611 LEU A CA 1
ATOM 4828 C C . LEU A 1 611 ? -7.035 -30.406 -7.785 1 97.62 611 LEU A C 1
ATOM 4830 O O . LEU A 1 611 ? -7.305 -29.688 -6.812 1 97.62 611 LEU A O 1
ATOM 4834 N N . GLU A 1 612 ? -7.199 -31.672 -7.766 1 97.19 612 GLU A N 1
ATOM 4835 C CA . GLU A 1 612 ? -7.781 -32.375 -6.625 1 97.19 612 GLU A CA 1
ATOM 4836 C C . GLU A 1 612 ? -6.922 -32.219 -5.379 1 97.19 612 GLU A C 1
ATOM 4838 O O . GLU A 1 612 ? -7.441 -31.969 -4.285 1 97.19 612 GLU A O 1
ATOM 4843 N N . GLU A 1 613 ? -5.656 -32.281 -5.582 1 94.12 613 GLU A N 1
ATOM 4844 C CA . GLU A 1 613 ? -4.723 -32.188 -4.465 1 94.12 613 GLU A CA 1
ATOM 4845 C C . GLU A 1 613 ? -4.797 -30.812 -3.795 1 94.12 613 GLU A C 1
ATOM 4847 O O . GLU A 1 613 ? -4.605 -30.703 -2.584 1 94.12 613 GLU A O 1
ATOM 4852 N N . SER A 1 614 ? -5.012 -29.828 -4.527 1 94.25 614 SER A N 1
ATOM 4853 C CA . SER A 1 614 ? -5 -28.469 -4.016 1 94.25 614 SER A CA 1
ATOM 4854 C C . SER A 1 614 ? -6.406 -28 -3.662 1 94.25 614 SER A C 1
ATOM 4856 O O . SER A 1 614 ? -6.578 -26.938 -3.062 1 94.25 614 SER A O 1
ATOM 4858 N N . ALA A 1 615 ? -7.422 -28.75 -3.973 1 96.5 615 ALA A N 1
ATOM 4859 C CA . ALA A 1 615 ? -8.82 -28.359 -3.846 1 96.5 615 ALA A CA 1
ATOM 4860 C C . ALA A 1 615 ? -9.203 -28.141 -2.385 1 96.5 615 ALA A C 1
ATOM 4862 O O . ALA A 1 615 ? -10.016 -27.266 -2.074 1 96.5 615 ALA A O 1
ATOM 4863 N N . ALA A 1 616 ? -8.57 -28.844 -1.493 1 93.25 616 ALA A N 1
ATOM 4864 C CA . ALA A 1 616 ? -8.922 -28.766 -0.08 1 93.25 616 ALA A CA 1
ATOM 4865 C C . ALA A 1 616 ? -8.414 -27.453 0.534 1 93.25 616 ALA A C 1
ATOM 4867 O O . ALA A 1 616 ? -8.914 -27.016 1.571 1 93.25 616 ALA A O 1
ATOM 4868 N N . HIS A 1 617 ? -7.516 -26.828 -0.143 1 93.81 617 HIS A N 1
ATOM 4869 C CA . HIS A 1 617 ? -6.828 -25.703 0.49 1 93.81 617 HIS A CA 1
ATOM 4870 C C . HIS A 1 617 ? -7.227 -24.391 -0.154 1 93.81 617 HIS A C 1
ATOM 4872 O O . HIS A 1 617 ? -6.793 -23.312 0.293 1 93.81 617 HIS A O 1
ATOM 4878 N N . SER A 1 618 ? -8.008 -24.375 -1.17 1 97.06 618 SER A N 1
ATOM 4879 C CA . SER A 1 618 ? -8.445 -23.156 -1.865 1 97.06 618 SER A CA 1
ATOM 4880 C C . SER A 1 618 ? -9.867 -23.312 -2.393 1 97.06 618 SER A C 1
ATOM 4882 O O . SER A 1 618 ? -10.141 -24.219 -3.191 1 97.06 618 SER A O 1
ATOM 4884 N N . PRO A 1 619 ? -10.766 -22.469 -1.977 1 97.12 619 PRO A N 1
ATOM 4885 C CA . PRO A 1 619 ? -12.141 -22.562 -2.471 1 97.12 619 PRO A CA 1
ATOM 4886 C C . PRO A 1 619 ? -12.234 -22.391 -3.984 1 97.12 619 PRO A C 1
ATOM 4888 O O . PRO A 1 619 ? -13.094 -23 -4.629 1 97.12 619 PRO A O 1
ATOM 4891 N N . THR A 1 620 ? -11.406 -21.562 -4.539 1 97.44 620 THR A N 1
ATOM 4892 C CA . THR A 1 620 ? -11.391 -21.375 -5.988 1 97.44 620 THR A CA 1
ATOM 4893 C C . THR A 1 620 ? -11 -22.672 -6.691 1 97.44 620 THR A C 1
ATOM 4895 O O . THR A 1 620 ? -11.648 -23.094 -7.648 1 97.44 620 THR A O 1
ATOM 4898 N N . ILE A 1 621 ? -9.93 -23.328 -6.219 1 98.12 621 ILE A N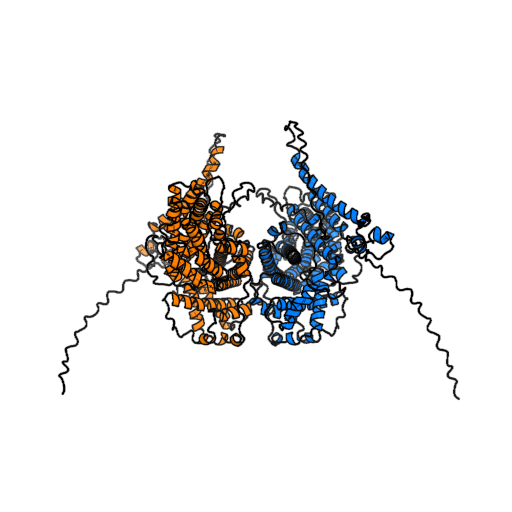 1
ATOM 4899 C CA . ILE A 1 621 ? -9.445 -24.562 -6.84 1 98.12 621 ILE A CA 1
ATOM 4900 C C . ILE A 1 621 ? -10.484 -25.672 -6.648 1 98.12 621 ILE A C 1
ATOM 4902 O O . ILE A 1 621 ? -10.664 -26.516 -7.535 1 98.12 621 ILE A O 1
ATOM 4906 N N . GLU A 1 622 ? -11.164 -25.594 -5.508 1 97.81 622 GLU A N 1
ATOM 4907 C CA . GLU A 1 622 ? -12.227 -26.578 -5.281 1 97.81 622 GLU A CA 1
ATOM 4908 C C . GLU A 1 622 ? -13.336 -26.422 -6.328 1 97.81 622 GLU A C 1
ATOM 4910 O O . GLU A 1 622 ? -13.805 -27.422 -6.879 1 97.81 622 GLU A O 1
ATOM 4915 N N . GLN A 1 623 ? -13.742 -25.234 -6.594 1 96.56 623 GLN A N 1
ATOM 4916 C CA . GLN A 1 623 ? -14.75 -25 -7.613 1 96.56 623 GLN A CA 1
ATOM 4917 C C . GLN A 1 623 ? -14.242 -25.391 -9 1 96.56 623 GLN A C 1
ATOM 4919 O O . GLN A 1 623 ? -14.984 -25.969 -9.797 1 96.56 623 GLN A O 1
ATOM 4924 N N . ASP A 1 624 ? -13.023 -25.047 -9.289 1 97.81 624 ASP A N 1
ATOM 4925 C CA . ASP A 1 624 ? -12.414 -25.438 -10.555 1 97.81 624 ASP A CA 1
ATOM 4926 C C . ASP A 1 624 ? -12.406 -26.953 -10.727 1 97.81 624 ASP A C 1
ATOM 4928 O O . ASP A 1 624 ? -12.695 -27.469 -11.812 1 97.81 624 ASP A O 1
ATOM 4932 N N . TYR A 1 625 ? -12.031 -27.625 -9.625 1 97.81 625 TYR A N 1
ATOM 4933 C CA . TYR A 1 625 ? -11.961 -29.094 -9.656 1 97.81 625 TYR A CA 1
ATOM 4934 C C . TYR A 1 625 ? -13.328 -29.688 -9.961 1 97.81 625 TYR A C 1
ATOM 4936 O O . TYR A 1 625 ? -13.438 -30.641 -10.742 1 97.81 625 TYR A O 1
ATOM 4944 N N . GLN A 1 626 ? -14.391 -29.141 -9.406 1 95.88 626 GLN A N 1
ATOM 4945 C CA . GLN A 1 626 ? -15.742 -29.641 -9.641 1 95.88 626 GLN A CA 1
ATOM 4946 C C . GLN A 1 626 ? -16.156 -29.484 -11.102 1 95.88 626 GLN A C 1
ATOM 4948 O O . GLN A 1 626 ? -16.734 -30.391 -11.695 1 95.88 626 GLN A O 1
ATOM 4953 N N . ILE A 1 627 ? -15.82 -28.391 -11.633 1 96.69 627 ILE A N 1
ATOM 4954 C CA . ILE A 1 627 ? -16.141 -28.125 -13.031 1 96.69 627 ILE A CA 1
ATOM 4955 C C . ILE A 1 627 ? -15.281 -29.016 -13.93 1 96.69 627 ILE A C 1
ATOM 4957 O O . ILE A 1 627 ? -15.789 -29.625 -14.875 1 96.69 627 ILE A O 1
ATOM 4961 N N . ALA A 1 628 ? -13.969 -29.094 -13.609 1 97.56 628 ALA A N 1
ATOM 4962 C CA . ALA A 1 628 ? -13.023 -29.875 -14.406 1 97.56 628 ALA A CA 1
ATOM 4963 C C . ALA A 1 628 ? -13.422 -31.359 -14.438 1 97.56 628 ALA A C 1
ATOM 4965 O O . ALA A 1 628 ? -13.242 -32.031 -15.453 1 97.56 628 ALA A O 1
ATOM 4966 N N . LYS A 1 629 ? -13.914 -31.812 -13.344 1 96 629 LYS A N 1
ATOM 4967 C CA . LYS A 1 629 ? -14.352 -33.219 -13.266 1 96 629 LYS A CA 1
ATOM 4968 C C . LYS A 1 629 ? -15.461 -33.5 -14.273 1 96 629 LYS A C 1
ATOM 4970 O O . LYS A 1 629 ? -15.461 -34.531 -14.922 1 96 629 LYS A O 1
ATOM 4975 N N . ILE A 1 630 ? -16.359 -32.594 -14.422 1 95.38 630 ILE A N 1
ATOM 4976 C CA . ILE A 1 630 ? -17.469 -32.75 -15.359 1 95.38 630 ILE A CA 1
ATOM 4977 C C . ILE A 1 630 ? -16.953 -32.688 -16.797 1 95.38 630 ILE A C 1
ATOM 4979 O O . ILE A 1 630 ? -17.312 -33.5 -17.625 1 95.38 630 ILE A O 1
ATOM 4983 N N . LEU A 1 631 ? -16.094 -31.75 -17.062 1 95.69 631 LEU A N 1
ATOM 4984 C CA . LEU A 1 631 ? -15.602 -31.547 -18.422 1 95.69 631 LEU A CA 1
ATOM 4985 C C . LEU A 1 631 ? -14.727 -32.719 -18.859 1 95.69 631 LEU A C 1
ATOM 4987 O O . LEU A 1 631 ? -14.758 -33.094 -20.031 1 95.69 631 LEU A O 1
ATOM 4991 N N . CYS A 1 632 ? -13.898 -33.219 -17.938 1 94.12 632 CYS A N 1
ATOM 4992 C CA . CYS A 1 632 ? -12.938 -34.281 -18.281 1 94.12 632 CYS A CA 1
ATOM 4993 C C . CYS A 1 632 ? -13.641 -35.562 -18.625 1 94.12 632 CYS A C 1
ATOM 4995 O O . CYS A 1 632 ? -13.047 -36.469 -19.25 1 94.12 632 CYS A O 1
ATOM 4997 N N . GLU A 1 633 ? -14.914 -35.688 -18.297 1 88.94 633 GLU A N 1
ATOM 4998 C CA . GLU A 1 633 ? -15.68 -36.875 -18.703 1 88.94 633 GLU A CA 1
ATOM 4999 C C . GLU A 1 633 ? -15.828 -36.938 -20.219 1 88.94 633 GLU A C 1
ATOM 5001 O O . GLU A 1 633 ? -15.914 -38.031 -20.781 1 88.94 633 GLU A O 1
ATOM 5006 N N . ASP A 1 634 ? -15.828 -35.844 -20.859 1 84.31 634 ASP A N 1
ATOM 5007 C CA . ASP A 1 634 ? -16.047 -35.781 -22.297 1 84.31 634 ASP A CA 1
ATOM 5008 C C . ASP A 1 634 ? -14.719 -35.594 -23.047 1 84.31 634 ASP A C 1
ATOM 5010 O O . ASP A 1 634 ? -14.703 -35.531 -24.281 1 84.31 634 ASP A O 1
ATOM 5014 N N . ILE A 1 635 ? -13.641 -35.469 -22.328 1 87.81 635 ILE A N 1
ATOM 5015 C CA . ILE A 1 635 ? -12.328 -35.344 -22.969 1 87.81 635 ILE A CA 1
ATOM 5016 C C . ILE A 1 635 ? -11.766 -36.75 -23.219 1 87.81 635 ILE A C 1
ATOM 5018 O O . ILE A 1 635 ? -11.789 -37.625 -22.328 1 87.81 635 ILE A O 1
ATOM 5022 N N . CYS A 1 636 ? -11.219 -37.094 -24.438 1 77.06 636 CYS A N 1
ATOM 5023 C CA . CYS A 1 636 ? -10.609 -38.375 -24.859 1 77.06 636 CYS A CA 1
ATOM 5024 C C . CYS A 1 636 ? -11.656 -39.469 -24.984 1 77.06 636 CYS A C 1
ATOM 5026 O O . CYS A 1 636 ? -11.383 -40.625 -24.703 1 77.06 636 CYS A O 1
ATOM 5028 N N . LYS A 1 637 ? -12.992 -39.094 -25.125 1 70.88 637 LYS A N 1
ATOM 5029 C CA . LYS A 1 637 ? -14.008 -40.094 -25.406 1 70.88 637 LYS A CA 1
ATOM 5030 C C . LYS A 1 637 ? -13.984 -40.5 -26.875 1 70.88 637 LYS A C 1
ATOM 5032 O O . LYS A 1 637 ? -14.047 -39.656 -27.766 1 70.88 637 LYS A O 1
ATOM 5037 N N . SER A 1 638 ? -12.867 -41.281 -27.297 1 50.19 638 SER A N 1
ATOM 5038 C CA . SER A 1 638 ? -12.992 -41.938 -28.609 1 50.19 638 SER A CA 1
ATOM 5039 C C . SER A 1 638 ? -14.234 -42.812 -28.656 1 50.19 638 SER A C 1
ATOM 5041 O O . SER A 1 638 ? -14.602 -43.438 -27.672 1 50.19 638 SER A O 1
ATOM 5043 N N . MET B 1 1 ? -25.688 42.062 76.312 1 17.98 1 MET B N 1
ATOM 5044 C CA . MET B 1 1 ? -27.125 42.156 76.125 1 17.98 1 MET B CA 1
ATOM 5045 C C . MET B 1 1 ? -27.453 42.156 74.625 1 17.98 1 MET B C 1
ATOM 5047 O O . MET B 1 1 ? -26.609 42.5 73.812 1 17.98 1 MET B O 1
ATOM 5051 N N . ALA B 1 2 ? -28.797 41.844 74.562 1 20.52 2 ALA B N 1
ATOM 5052 C CA . ALA B 1 2 ? -29.781 41.188 73.688 1 20.52 2 ALA B CA 1
ATOM 5053 C C . ALA B 1 2 ? -30.109 42.094 72.5 1 20.52 2 ALA B C 1
ATOM 5055 O O . ALA B 1 2 ? -30.906 43.031 72.625 1 20.52 2 ALA B O 1
ATOM 5056 N N . GLU B 1 3 ? -28.969 42.688 71.938 1 21.42 3 GLU B N 1
ATOM 5057 C CA . GLU B 1 3 ? -29.172 43.719 70.938 1 21.42 3 GLU B CA 1
ATOM 5058 C C . GLU B 1 3 ? -30.203 43.312 69.938 1 21.42 3 GLU B C 1
ATOM 5060 O O . GLU B 1 3 ? -30.25 42.125 69.5 1 21.42 3 GLU B O 1
ATOM 5065 N N . PRO B 1 4 ? -31.281 44.031 69.875 1 24.66 4 PRO B N 1
ATOM 5066 C CA . PRO B 1 4 ? -32.594 43.906 69.25 1 24.66 4 PRO B CA 1
ATOM 5067 C C . PRO B 1 4 ? -32.5 43.594 67.75 1 24.66 4 PRO B C 1
ATOM 5069 O O . PRO B 1 4 ? -31.828 44.312 67 1 24.66 4 PRO B O 1
ATOM 5072 N N . ASP B 1 5 ? -32.438 42.312 67.5 1 24.73 5 ASP B N 1
ATOM 5073 C CA . ASP B 1 5 ? -32.219 41.562 66.25 1 24.73 5 ASP B CA 1
ATOM 5074 C C . ASP B 1 5 ? -33.281 41.906 65.188 1 24.73 5 ASP B C 1
ATOM 5076 O O . ASP B 1 5 ? -34.438 41.5 65.375 1 24.73 5 ASP B O 1
ATOM 5080 N N . GLU B 1 6 ? -33.25 43.312 64.938 1 23.08 6 GLU B N 1
ATOM 5081 C CA . GLU B 1 6 ? -34.312 43.906 64.125 1 23.08 6 GLU B CA 1
ATOM 5082 C C . GLU B 1 6 ? -34.594 43.062 62.906 1 23.08 6 GLU B C 1
ATOM 5084 O O . GLU B 1 6 ? -33.656 42.688 62.188 1 23.08 6 GLU B O 1
ATOM 5089 N N . ASP B 1 7 ? -35.688 42.438 62.875 1 24.59 7 ASP B N 1
ATOM 5090 C CA . ASP B 1 7 ? -36.438 41.438 62.094 1 24.59 7 ASP B CA 1
ATOM 5091 C C . ASP B 1 7 ? -36.75 41.969 60.688 1 24.59 7 ASP B C 1
ATOM 5093 O O . ASP B 1 7 ? -37.875 42.344 60.406 1 24.59 7 ASP B O 1
ATOM 5097 N N . THR B 1 8 ? -35.812 43 60.25 1 25.98 8 THR B N 1
ATOM 5098 C CA . THR B 1 8 ? -36.375 43.688 59.125 1 25.98 8 THR B CA 1
ATOM 5099 C C . THR B 1 8 ? -36.969 42.688 58.094 1 25.98 8 THR B C 1
ATOM 5101 O O . THR B 1 8 ? -36.375 41.656 57.875 1 25.98 8 THR B O 1
ATOM 5104 N N . PRO B 1 9 ? -38.188 42.969 57.75 1 27.95 9 PRO B N 1
ATOM 5105 C CA . PRO B 1 9 ? -39.156 42.156 57.031 1 27.95 9 PRO B CA 1
ATOM 5106 C C . PRO B 1 9 ? -38.625 41.688 55.656 1 27.95 9 PRO B C 1
ATOM 5108 O O . PRO B 1 9 ? -37.812 42.375 55.062 1 27.95 9 PRO B O 1
ATOM 5111 N N . PRO B 1 10 ? -38.531 40.375 55.438 1 26.86 10 PRO B N 1
ATOM 5112 C CA . PRO B 1 10 ? -37.906 39.719 54.281 1 26.86 10 PRO B CA 1
ATOM 5113 C C . PRO B 1 10 ? -38.5 40.156 52.938 1 26.86 10 PRO B C 1
ATOM 5115 O O . PRO B 1 10 ? -39.75 40.188 52.812 1 26.86 10 PRO B O 1
ATOM 5118 N N . LEU B 1 11 ? -38.031 41.375 52.438 1 25.17 11 LEU B N 1
ATOM 5119 C CA . LEU B 1 11 ? -38.531 41.969 51.188 1 25.17 11 LEU B CA 1
ATOM 5120 C C . LEU B 1 11 ? -38.812 40.875 50.188 1 25.17 11 LEU B C 1
ATOM 5122 O O . LEU B 1 11 ? -38.062 39.906 50.062 1 25.17 11 LEU B O 1
ATOM 5126 N N . GLU B 1 12 ? -40.094 40.75 49.875 1 23.64 12 GLU B N 1
ATOM 5127 C CA . GLU B 1 12 ? -40.781 39.844 48.969 1 23.64 12 GLU B CA 1
ATOM 5128 C C . GLU B 1 12 ? -40.156 39.812 47.594 1 23.64 12 GLU B C 1
ATOM 5130 O O . GLU B 1 12 ? -40.031 40.844 46.938 1 23.64 12 GLU B O 1
ATOM 5135 N N . ALA B 1 13 ? -39.156 39.031 47.375 1 26.53 13 ALA B N 1
ATOM 5136 C CA . ALA B 1 13 ? -38.375 38.969 46.156 1 26.53 13 ALA B CA 1
ATOM 5137 C C . ALA B 1 13 ? -39.281 38.844 44.938 1 26.53 13 ALA B C 1
ATOM 5139 O O . ALA B 1 13 ? -40.188 38 44.906 1 26.53 13 ALA B O 1
ATOM 5140 N N . PRO B 1 14 ? -39.562 39.969 44.25 1 28.22 14 PRO B N 1
ATOM 5141 C CA . PRO B 1 14 ? -40.5 39.969 43.125 1 28.22 14 PRO B CA 1
ATOM 5142 C C . PRO B 1 14 ? -40.344 38.719 42.25 1 28.22 14 PRO B C 1
ATOM 5144 O O . PRO B 1 14 ? -39.281 38.125 42.188 1 28.22 14 PRO B O 1
ATOM 5147 N N . GLY B 1 15 ? -41.438 38 42 1 22.94 15 GLY B N 1
ATOM 5148 C CA . GLY B 1 15 ? -41.75 36.781 41.281 1 22.94 15 GLY B CA 1
ATOM 5149 C C . GLY B 1 15 ? -41.219 36.812 39.844 1 22.94 15 GLY B C 1
ATOM 5150 O O . GLY B 1 15 ? -41.438 37.781 39.125 1 22.94 15 GLY B O 1
ATOM 5151 N N . SER B 1 16 ? -39.938 36.375 39.688 1 24.44 16 SER B N 1
ATOM 5152 C CA . SER B 1 16 ? -39.188 36.344 38.406 1 24.44 16 SER B CA 1
ATOM 5153 C C . SER B 1 16 ? -40.062 35.875 37.281 1 24.44 16 SER B C 1
ATOM 5155 O O . SER B 1 16 ? -40.656 34.781 37.375 1 24.44 16 SER B O 1
ATOM 5157 N N . ASP B 1 17 ? -40.75 36.781 36.656 1 25.31 17 ASP B N 1
ATOM 5158 C CA . ASP B 1 17 ? -41.594 36.562 35.5 1 25.31 17 ASP B CA 1
ATOM 5159 C C . ASP B 1 17 ? -40.938 35.594 34.5 1 25.31 17 ASP B C 1
ATOM 5161 O O . ASP B 1 17 ? -39.812 35.844 34.062 1 25.31 17 ASP B O 1
ATOM 5165 N N . GLU B 1 18 ? -41.156 34.281 34.688 1 27.27 18 GLU B N 1
ATOM 5166 C CA . GLU B 1 18 ? -40.781 33.156 33.844 1 27.27 18 GLU B CA 1
ATOM 5167 C C . GLU B 1 18 ? -41.062 33.438 32.375 1 27.27 18 GLU B C 1
ATOM 5169 O O . GLU B 1 18 ? -42.219 33.594 31.984 1 27.27 18 GLU B O 1
ATOM 5174 N N . GLY B 1 19 ? -40.344 34.5 31.891 1 26.31 19 GLY B N 1
ATOM 5175 C CA . GLY B 1 19 ? -40.656 34.812 30.5 1 26.31 19 GLY B CA 1
ATOM 5176 C C . GLY B 1 19 ? -40.875 33.562 29.641 1 26.31 19 GLY B C 1
ATOM 5177 O O . GLY B 1 19 ? -40.469 32.469 30.016 1 26.31 19 GLY B O 1
ATOM 5178 N N . PRO B 1 20 ? -42 33.562 28.906 1 30.28 20 PRO B N 1
ATOM 5179 C CA . PRO B 1 20 ? -42.531 32.406 28.172 1 30.28 20 PRO B CA 1
ATOM 5180 C C . PRO B 1 20 ? -41.469 31.656 27.375 1 30.28 20 PRO B C 1
ATOM 5182 O O . PRO B 1 20 ? -40.469 32.25 27 1 30.28 20 PRO B O 1
ATOM 5185 N N . PRO B 1 21 ? -41.375 30.344 27.625 1 28.11 21 PRO B N 1
ATOM 5186 C CA . PRO B 1 21 ? -40.406 29.469 26.984 1 28.11 21 PRO B CA 1
ATOM 5187 C C . PRO B 1 21 ? -40.312 29.688 25.484 1 28.11 21 PRO B C 1
ATOM 5189 O O . PRO B 1 21 ? -41.281 30.016 24.828 1 28.11 21 PRO B O 1
ATOM 5192 N N . SER B 1 22 ? -39.312 30.406 25.125 1 24.2 22 SER B N 1
ATOM 5193 C CA . SER B 1 22 ? -39.094 30.672 23.703 1 24.2 22 SER B CA 1
ATOM 5194 C C . SER B 1 22 ? -39.406 29.438 22.859 1 24.2 22 SER B C 1
ATOM 5196 O O . SER B 1 22 ? -38.938 28.344 23.156 1 24.2 22 SER B O 1
ATOM 5198 N N . LYS B 1 23 ? -40.531 29.422 22.234 1 28.69 23 LYS B N 1
ATOM 5199 C CA . LYS B 1 23 ? -41 28.406 21.297 1 28.69 23 LYS B CA 1
ATOM 5200 C C . LYS B 1 23 ? -39.844 27.875 20.438 1 28.69 23 LYS B C 1
ATOM 5202 O O . LYS B 1 23 ? -39.125 28.656 19.828 1 28.69 23 LYS B O 1
ATOM 5207 N N . ARG B 1 24 ? -39.406 26.734 20.766 1 29.61 24 ARG B N 1
ATOM 5208 C CA . ARG B 1 24 ? -38.469 25.938 19.969 1 29.61 24 ARG B CA 1
ATOM 5209 C C . ARG B 1 24 ? -38.812 26.031 18.484 1 29.61 24 ARG B C 1
ATOM 5211 O O . ARG B 1 24 ? -39.906 25.734 18.062 1 29.61 24 ARG B O 1
ATOM 5218 N N . GLN B 1 25 ? -38.312 27.078 17.859 1 25.81 25 GLN B N 1
ATOM 5219 C CA . GLN B 1 25 ? -38.594 27.172 16.422 1 25.81 25 GLN B CA 1
ATOM 5220 C C . GLN B 1 25 ? -38.438 25.797 15.758 1 25.81 25 GLN B C 1
ATOM 5222 O O . GLN B 1 25 ? -37.375 25.188 15.836 1 25.81 25 GLN B O 1
ATOM 5227 N N . ARG B 1 26 ? -39.5 25 15.828 1 29.11 26 ARG B N 1
ATOM 5228 C CA . ARG B 1 26 ? -39.656 23.688 15.203 1 29.11 26 ARG B CA 1
ATOM 5229 C C . ARG B 1 26 ? -39.219 23.719 13.75 1 29.11 26 ARG B C 1
ATOM 5231 O O . ARG B 1 26 ? -39.781 24.438 12.93 1 29.11 26 ARG B O 1
ATOM 5238 N N . GLY B 1 27 ? -37.969 23.844 13.586 1 28.41 27 GLY B N 1
ATOM 5239 C CA . GLY B 1 27 ? -37.406 23.906 12.25 1 28.41 27 GLY B CA 1
ATOM 5240 C C . GLY B 1 27 ? -37.969 22.859 11.312 1 28.41 27 GLY B C 1
ATOM 5241 O O . GLY B 1 27 ? -37.406 22.578 10.258 1 28.41 27 GLY B O 1
ATOM 5242 N N . PHE B 1 28 ? -38.938 21.953 11.914 1 32.97 28 PHE B N 1
ATOM 5243 C CA . PHE B 1 28 ? -39.375 20.891 11 1 32.97 28 PHE B CA 1
ATOM 5244 C C . PHE B 1 28 ? -40.281 21.469 9.93 1 32.97 28 PHE B C 1
ATOM 5246 O O . PHE B 1 28 ? -41.344 22.031 10.242 1 32.97 28 PHE B O 1
ATOM 5253 N N . ILE B 1 29 ? -39.812 21.938 8.891 1 32.91 29 ILE B N 1
ATOM 5254 C CA . ILE B 1 29 ? -40.75 22.328 7.84 1 32.91 29 ILE B CA 1
ATOM 5255 C C . ILE B 1 29 ? -41.688 21.156 7.543 1 32.91 29 ILE B C 1
ATOM 5257 O O . ILE B 1 29 ? -41.25 20.094 7.09 1 32.91 29 ILE B O 1
ATOM 5261 N N . ALA B 1 30 ? -42.719 21.016 8.141 1 41.41 30 ALA B N 1
ATOM 5262 C CA . ALA B 1 30 ? -43.844 20.078 7.988 1 41.41 30 ALA B CA 1
ATOM 5263 C C . ALA B 1 30 ? -44.344 20.062 6.551 1 41.41 30 ALA B C 1
ATOM 5265 O O . ALA B 1 30 ? -44.531 21.109 5.934 1 41.41 30 ALA B O 1
ATOM 5266 N N . ARG B 1 31 ? -44.094 19.031 5.77 1 46.12 31 ARG B N 1
ATOM 5267 C CA . ARG B 1 31 ? -44.75 18.906 4.469 1 46.12 31 ARG B CA 1
ATOM 5268 C C . ARG B 1 31 ? -46.219 19.25 4.555 1 46.12 31 ARG B C 1
ATOM 5270 O O . ARG B 1 31 ? -46.906 18.922 5.547 1 46.12 31 ARG B O 1
ATOM 5277 N N . GLN B 1 32 ? -46.594 20.203 3.855 1 57.09 32 GLN B N 1
ATOM 5278 C CA . GLN B 1 32 ? -48 20.562 3.811 1 57.09 32 GLN B CA 1
ATOM 5279 C C . GLN B 1 32 ? -48.844 19.359 3.416 1 57.09 32 GLN B C 1
ATOM 5281 O O . GLN B 1 32 ? -48.406 18.469 2.705 1 57.09 32 GLN B O 1
ATOM 5286 N N . ALA B 1 33 ? -49.938 19.203 4.016 1 68 33 ALA B N 1
ATOM 5287 C CA . ALA B 1 33 ? -50.969 18.203 3.752 1 68 33 ALA B CA 1
ATOM 5288 C C . ALA B 1 33 ? -51.406 18.219 2.287 1 68 33 ALA B C 1
ATOM 5290 O O . ALA B 1 33 ? -51.281 19.25 1.611 1 68 33 ALA B O 1
ATOM 5291 N N . CYS B 1 34 ? -51.625 17.125 1.674 1 72.06 34 CYS B N 1
ATOM 5292 C CA . CYS B 1 34 ? -52.094 17.031 0.297 1 72.06 34 CYS B CA 1
ATOM 5293 C C . CYS B 1 34 ? -53.344 17.891 0.088 1 72.06 34 CYS B C 1
ATOM 5295 O O . CYS B 1 34 ? -54 18.297 1.054 1 72.06 34 CYS B O 1
ATOM 5297 N N . GLU B 1 35 ? -53.594 18.406 -0.998 1 77.12 35 GLU B N 1
ATOM 5298 C CA . GLU B 1 35 ? -54.719 19.312 -1.323 1 77.12 35 GLU B CA 1
ATOM 5299 C C . GLU B 1 35 ? -56.031 18.781 -0.782 1 77.12 35 GLU B C 1
ATOM 5301 O O . GLU B 1 35 ? -56.844 19.562 -0.267 1 77.12 35 GLU B O 1
ATOM 5306 N N . TYR B 1 36 ? -56.156 17.453 -0.821 1 77.25 36 TYR B N 1
ATOM 5307 C CA . TYR B 1 36 ? -57.406 16.891 -0.367 1 77.25 36 TYR B CA 1
ATOM 5308 C C . TYR B 1 36 ? -57.5 16.875 1.154 1 77.25 36 TYR B C 1
ATOM 5310 O O . TYR B 1 36 ? -58.5 17.25 1.732 1 77.25 36 TYR B O 1
ATOM 5318 N N . CYS B 1 37 ? -56.406 16.484 1.746 1 75.75 37 CYS B N 1
ATOM 5319 C CA . CYS B 1 37 ? -56.375 16.469 3.205 1 75.75 37 CYS B CA 1
ATOM 5320 C C . CYS B 1 37 ? -56.5 17.891 3.762 1 75.75 37 CYS B C 1
ATOM 5322 O O . CYS B 1 37 ? -57.125 18.109 4.793 1 75.75 37 CYS B O 1
ATOM 5324 N N . ARG B 1 38 ? -55.938 18.891 3.094 1 76.19 38 ARG B N 1
ATOM 5325 C CA . ARG B 1 38 ? -56.094 20.297 3.467 1 76.19 38 ARG B CA 1
ATOM 5326 C C . ARG B 1 38 ? -57.531 20.766 3.332 1 76.19 38 ARG B C 1
ATOM 5328 O O . ARG B 1 38 ? -58.031 21.484 4.195 1 76.19 38 ARG B O 1
ATOM 5335 N N . GLN B 1 39 ? -58.125 20.297 2.254 1 77.12 39 GLN B N 1
ATOM 5336 C CA . GLN B 1 39 ? -59.531 20.688 2.016 1 77.12 39 GLN B CA 1
ATOM 5337 C C . GLN B 1 39 ? -60.469 20.078 3.055 1 77.12 39 GLN B C 1
ATOM 5339 O O . GLN B 1 39 ? -61.406 20.719 3.506 1 77.12 39 GLN B O 1
ATOM 5344 N N . LYS B 1 40 ? -60.219 18.859 3.418 1 74.69 40 LYS B N 1
ATOM 5345 C CA . LYS B 1 40 ? -61.062 18.156 4.371 1 74.69 40 LYS B CA 1
ATOM 5346 C C . LYS B 1 40 ? -60.594 18.375 5.805 1 74.69 40 LYS B C 1
ATOM 5348 O O . LYS B 1 40 ? -61.188 17.859 6.75 1 74.69 40 LYS B O 1
ATOM 5353 N N . LYS B 1 41 ? -59.469 19.297 6.012 1 70.06 41 LYS B N 1
ATOM 5354 C CA . LYS B 1 41 ? -58.938 19.641 7.312 1 70.06 41 LYS B CA 1
ATOM 5355 C C . LYS B 1 41 ? -58.625 18.406 8.141 1 70.06 41 LYS B C 1
ATOM 5357 O O . LYS B 1 41 ? -58.906 18.359 9.336 1 70.06 41 LYS B O 1
ATOM 5362 N N . THR B 1 42 ? -58.312 17.266 7.469 1 74.19 42 THR B N 1
ATOM 5363 C CA . THR B 1 42 ? -57.969 16.047 8.164 1 74.19 42 THR B CA 1
ATOM 5364 C C . THR B 1 42 ? -56.438 15.859 8.211 1 74.19 42 THR B C 1
ATOM 5366 O O . THR B 1 42 ? -55.719 16.438 7.387 1 74.19 42 THR B O 1
ATOM 5369 N N . ARG B 1 43 ? -55.938 15.242 9.234 1 71.69 43 ARG B N 1
ATOM 5370 C CA . ARG B 1 43 ? -54.5 14.969 9.438 1 71.69 43 ARG B CA 1
ATOM 5371 C C . ARG B 1 43 ? -53.969 14.109 8.305 1 71.69 43 ARG B C 1
ATOM 5373 O O . ARG B 1 43 ? -54.469 13.016 8.047 1 71.69 43 ARG B O 1
ATOM 5380 N N . CYS B 1 44 ? -53.094 14.617 7.465 1 69.5 44 CYS B N 1
ATOM 5381 C CA . CYS B 1 44 ? -52.469 13.961 6.316 1 69.5 44 CYS B CA 1
ATOM 5382 C C . CYS B 1 44 ? -51.25 13.164 6.738 1 69.5 44 CYS B C 1
ATOM 5384 O O . CYS B 1 44 ? -50.438 13.648 7.512 1 69.5 44 CYS B O 1
ATOM 5386 N N . ASP B 1 45 ? -51.25 11.914 6.629 1 72.25 45 ASP B N 1
ATOM 5387 C CA . ASP B 1 45 ? -50.125 11.07 7.031 1 72.25 45 ASP B CA 1
ATOM 5388 C C . ASP B 1 45 ? -48.875 11.359 6.195 1 72.25 45 ASP B C 1
ATOM 5390 O O . ASP B 1 45 ? -47.875 10.664 6.312 1 72.25 45 ASP B O 1
ATOM 5394 N N . GLU B 1 46 ? -48.812 12.312 5.289 1 65.69 46 GLU B N 1
ATOM 5395 C CA . GLU B 1 46 ? -47.781 12.938 4.473 1 65.69 46 GLU B CA 1
ATOM 5396 C C . GLU B 1 46 ? -47.094 11.914 3.561 1 65.69 46 GLU B C 1
ATOM 5398 O O . GLU B 1 46 ? -46.062 12.203 2.951 1 65.69 46 GLU B O 1
ATOM 5403 N N . ASP B 1 47 ? -47.906 10.734 3.299 1 70.5 47 ASP B N 1
ATOM 5404 C CA . ASP B 1 47 ? -47.5 9.758 2.295 1 70.5 47 ASP B CA 1
ATOM 5405 C C . ASP B 1 47 ? -47.969 10.156 0.907 1 70.5 47 ASP B C 1
ATOM 5407 O O . ASP B 1 47 ? -48.938 10.922 0.78 1 70.5 47 ASP B O 1
ATOM 5411 N N . PHE B 1 48 ? -47.188 9.914 -0.213 1 69.38 48 PHE B N 1
ATOM 5412 C CA . PHE B 1 48 ? -47.688 10.148 -1.559 1 69.38 48 PHE B CA 1
ATOM 5413 C C . PHE B 1 48 ? -48 8.828 -2.264 1 69.38 48 PHE B C 1
ATOM 5415 O O . PHE B 1 48 ? -47.062 8.062 -2.561 1 69.38 48 PHE B O 1
ATOM 5422 N N . PRO B 1 49 ? -49.438 8.609 -2.34 1 73.12 49 PRO B N 1
ATOM 5423 C CA . PRO B 1 49 ? -50.625 9.375 -1.936 1 73.12 49 PRO B CA 1
ATOM 5424 C C . PRO B 1 49 ? -50.938 9.242 -0.444 1 73.12 49 PRO B C 1
ATOM 5426 O O . PRO B 1 49 ? -50.562 8.25 0.182 1 73.12 49 PRO B O 1
ATOM 5429 N N . CYS B 1 50 ? -51.375 10.227 0.091 1 73.25 50 CYS B N 1
ATOM 5430 C CA . CYS B 1 50 ? -51.688 10.133 1.513 1 73.25 50 CYS B CA 1
ATOM 5431 C C . CYS B 1 50 ? -52.719 9.039 1.772 1 73.25 50 CYS B C 1
ATOM 5433 O O . CYS B 1 50 ? -53.469 8.672 0.875 1 73.25 50 CYS B O 1
ATOM 5435 N N . GLY B 1 51 ? -52.562 8.344 2.893 1 78.88 51 GLY B N 1
ATOM 5436 C CA . GLY B 1 51 ? -53.406 7.23 3.248 1 78.88 51 GLY B CA 1
ATOM 5437 C C . GLY B 1 51 ? -54.875 7.508 2.975 1 78.88 51 GLY B C 1
ATOM 5438 O O . GLY B 1 51 ? -55.594 6.641 2.477 1 78.88 51 GLY B O 1
ATOM 5439 N N . LEU B 1 52 ? -55.219 8.742 3.139 1 78.94 52 LEU B N 1
ATOM 5440 C CA . LEU B 1 52 ? -56.625 9.109 2.938 1 78.94 52 LEU B CA 1
ATOM 5441 C C . LEU B 1 52 ? -56.969 9.18 1.45 1 78.94 52 LEU B C 1
ATOM 5443 O O . LEU B 1 52 ? -58 8.664 1.017 1 78.94 52 LEU B O 1
ATOM 5447 N N . CYS B 1 53 ? -56.156 9.789 0.741 1 77 53 CYS B N 1
ATOM 5448 C CA . CYS B 1 53 ? -56.375 9.875 -0.697 1 77 53 CYS B CA 1
ATOM 5449 C C . CYS B 1 53 ? -56.344 8.492 -1.338 1 77 53 CYS B C 1
ATOM 5451 O O . CYS B 1 53 ? -57.156 8.188 -2.221 1 77 53 CYS B O 1
ATOM 5453 N N . ARG B 1 54 ? -55.531 7.555 -0.874 1 80.75 54 ARG B N 1
ATOM 5454 C CA . ARG B 1 54 ? -55.438 6.176 -1.336 1 80.75 54 ARG B CA 1
ATOM 5455 C C . ARG B 1 54 ? -56.688 5.395 -1.013 1 80.75 54 ARG B C 1
ATOM 5457 O O . ARG B 1 54 ? -57.219 4.645 -1.853 1 80.75 54 ARG B O 1
ATOM 5464 N N . SER B 1 55 ? -57.188 5.598 0.14 1 79.81 55 SER B N 1
ATOM 5465 C CA . SER B 1 55 ? -58.375 4.863 0.542 1 79.81 55 SER B CA 1
ATOM 5466 C C . SER B 1 55 ? -59.594 5.336 -0.232 1 79.81 55 SER B C 1
ATOM 5468 O O . SER B 1 55 ? -60.5 4.543 -0.522 1 79.81 55 SER B O 1
ATOM 5470 N N . LEU B 1 56 ? -59.562 6.648 -0.605 1 78.31 56 LEU B N 1
ATOM 5471 C CA . LEU B 1 56 ? -60.719 7.219 -1.279 1 78.31 56 LEU B CA 1
ATOM 5472 C C . LEU B 1 56 ? -60.562 7.148 -2.795 1 78.31 56 LEU B C 1
ATOM 5474 O O . LEU B 1 56 ? -61.5 7.453 -3.537 1 78.31 56 LEU B O 1
ATOM 5478 N N . GLY B 1 57 ? -59.5 6.648 -3.268 1 77.69 57 GLY B N 1
ATOM 5479 C CA . GLY B 1 57 ? -59.25 6.461 -4.688 1 77.69 57 GLY B CA 1
ATOM 5480 C C . GLY B 1 57 ? -59.156 7.766 -5.453 1 77.69 57 GLY B C 1
ATOM 5481 O O . GLY B 1 57 ? -59.531 7.836 -6.625 1 77.69 57 GLY B O 1
ATOM 5482 N N . ILE B 1 58 ? -58.844 8.914 -4.727 1 76.94 58 ILE B N 1
ATOM 5483 C CA . ILE B 1 58 ? -58.781 10.203 -5.398 1 76.94 58 ILE B CA 1
ATOM 5484 C C . ILE B 1 58 ? -57.312 10.594 -5.621 1 76.94 58 ILE B C 1
ATOM 5486 O O . ILE B 1 58 ? -56.438 10.148 -4.887 1 76.94 58 ILE B O 1
ATOM 5490 N N . PRO B 1 59 ? -57 11.344 -6.742 1 75.12 59 PRO B N 1
ATOM 5491 C CA . PRO B 1 59 ? -55.656 11.797 -7.004 1 75.12 59 PRO B CA 1
ATOM 5492 C C . PRO B 1 59 ? -55.125 12.734 -5.922 1 75.12 59 PRO B C 1
ATOM 5494 O O . PRO B 1 59 ? -55.75 13.727 -5.582 1 75.12 59 PRO B O 1
ATOM 5497 N N . CYS B 1 60 ? -54.031 12.359 -5.148 1 71.38 60 CYS B N 1
ATOM 5498 C CA . CYS B 1 60 ? -53.406 13.094 -4.059 1 71.38 60 CYS B CA 1
ATOM 5499 C C . CYS B 1 60 ? -52.469 14.172 -4.59 1 71.38 60 CYS B C 1
ATOM 5501 O O . CYS B 1 60 ? -51.5 13.867 -5.301 1 71.38 60 CYS B O 1
ATOM 5503 N N . ARG B 1 61 ? -52.812 15.422 -4.57 1 71.56 61 ARG B N 1
ATOM 5504 C CA . ARG B 1 61 ? -52.062 16.547 -5.082 1 71.56 61 ARG B CA 1
ATOM 5505 C C . ARG B 1 61 ? -51.469 17.375 -3.943 1 71.56 61 ARG B C 1
ATOM 5507 O O . ARG B 1 61 ? -52.188 17.797 -3.041 1 71.56 61 ARG B O 1
ATOM 5514 N N . PHE B 1 62 ? -50.188 17.359 -3.803 1 62.84 62 PHE B N 1
ATOM 5515 C CA . PHE B 1 62 ? -49.531 18.266 -2.846 1 62.84 62 PHE B CA 1
ATOM 5516 C C . PHE B 1 62 ? -49.156 19.578 -3.51 1 62.84 62 PHE B C 1
ATOM 5518 O O . PHE B 1 62 ? -48.781 19.594 -4.688 1 62.84 62 PHE B O 1
ATOM 5525 N N . ALA B 1 63 ? -49.531 20.672 -3.07 1 50.19 63 ALA B N 1
ATOM 5526 C CA . ALA B 1 63 ? -49.188 21.984 -3.588 1 50.19 63 ALA B CA 1
ATOM 5527 C C . ALA B 1 63 ? -47.656 22.172 -3.65 1 50.19 63 ALA B C 1
ATOM 5529 O O . ALA B 1 63 ? -46.938 21.797 -2.719 1 50.19 63 ALA B O 1
ATOM 5530 N N . GLN B 1 64 ? -47.125 22.359 -4.906 1 44.38 64 GLN B N 1
ATOM 5531 C CA . GLN B 1 64 ? -45.75 22.672 -5.156 1 44.38 64 GLN B CA 1
ATOM 5532 C C . GLN B 1 64 ? -45.312 23.922 -4.375 1 44.38 64 GLN B C 1
ATOM 5534 O O . GLN B 1 64 ? -45.906 24.984 -4.512 1 44.38 64 GLN B O 1
ATOM 5539 N N . ARG B 1 65 ? -44.812 23.781 -3.309 1 41.22 65 ARG B N 1
ATOM 5540 C CA . ARG B 1 65 ? -44.312 25 -2.684 1 41.22 65 ARG B CA 1
ATOM 5541 C C . ARG B 1 65 ? -43.219 25.641 -3.543 1 41.22 65 ARG B C 1
ATOM 5543 O O . ARG B 1 65 ? -42.406 24.953 -4.141 1 41.22 65 ARG B O 1
ATOM 5550 N N . LYS B 1 66 ? -43.438 26.859 -4.023 1 34.94 66 LYS B N 1
ATOM 5551 C CA . LYS B 1 66 ? -42.438 27.703 -4.66 1 34.94 66 LYS B CA 1
ATOM 5552 C C . LYS B 1 66 ? -41.125 27.656 -3.912 1 34.94 66 LYS B C 1
ATOM 5554 O O . LYS B 1 66 ? -41.094 27.703 -2.68 1 34.94 66 LYS B O 1
ATOM 5559 N N . ALA B 1 67 ? -40.156 27.25 -4.707 1 35.69 67 ALA B N 1
ATOM 5560 C CA . ALA B 1 67 ? -38.781 27.25 -4.188 1 35.69 67 ALA B CA 1
ATOM 5561 C C . ALA B 1 67 ? -38.438 28.578 -3.508 1 35.69 67 ALA B C 1
ATOM 5563 O O . ALA B 1 67 ? -38.656 29.641 -4.074 1 35.69 67 ALA B O 1
ATOM 5564 N N . THR B 1 68 ? -38.406 28.641 -2.24 1 30.62 68 THR B N 1
ATOM 5565 C CA . THR B 1 68 ? -38.031 29.922 -1.644 1 30.62 68 THR B CA 1
ATOM 5566 C C . THR B 1 68 ? -36.688 30.422 -2.186 1 30.62 68 THR B C 1
ATOM 5568 O O . THR B 1 68 ? -35.938 29.641 -2.75 1 30.62 68 THR B O 1
ATOM 5571 N N . ARG B 1 69 ? -36.375 31.688 -2.092 1 32.88 69 ARG B N 1
ATOM 5572 C CA . ARG B 1 69 ? -35.219 32.438 -2.572 1 32.88 69 ARG B CA 1
ATOM 5573 C C . ARG B 1 69 ? -33.906 31.703 -2.285 1 32.88 69 ARG B C 1
ATOM 5575 O O . ARG B 1 69 ? -33 31.734 -3.098 1 32.88 69 ARG B O 1
ATOM 5582 N N . ASN B 1 70 ? -33.844 31.172 -1.13 1 29.44 70 ASN B N 1
ATOM 5583 C CA . ASN B 1 70 ? -32.594 30.562 -0.699 1 29.44 70 ASN B CA 1
ATOM 5584 C C . ASN B 1 70 ? -32.312 29.281 -1.468 1 29.44 70 ASN B C 1
ATOM 5586 O O . ASN B 1 70 ? -31.156 28.859 -1.549 1 29.44 70 ASN B O 1
ATOM 5590 N N . GLU B 1 71 ? -33.281 28.641 -2.107 1 33.72 71 GLU B N 1
ATOM 5591 C CA . GLU B 1 71 ? -33.156 27.5 -2.99 1 33.72 71 GLU B CA 1
ATOM 5592 C C . GLU B 1 71 ? -32.625 27.906 -4.363 1 33.72 71 GLU B C 1
ATOM 5594 O O . GLU B 1 71 ? -31.859 27.172 -4.996 1 33.72 71 GLU B O 1
ATOM 5599 N N . ALA B 1 72 ? -32.906 29.156 -4.809 1 33.25 72 ALA B N 1
ATOM 5600 C CA . ALA B 1 72 ? -32.5 29.734 -6.094 1 33.25 72 ALA B CA 1
ATOM 5601 C C . ALA B 1 72 ? -31.016 30.062 -6.113 1 33.25 72 ALA B C 1
ATOM 5603 O O . ALA B 1 72 ? -30.344 29.891 -7.137 1 33.25 72 ALA B O 1
ATOM 5604 N N . SER B 1 73 ? -30.547 30.578 -5.098 1 29.72 73 SER B N 1
ATOM 5605 C CA . SER B 1 73 ? -29.156 31 -5.055 1 29.72 73 SER B CA 1
ATOM 5606 C C . SER B 1 73 ? -28.219 29.797 -5.176 1 29.72 73 SER B C 1
ATOM 5608 O O . SER B 1 73 ? -27.141 29.906 -5.762 1 29.72 73 SER B O 1
ATOM 5610 N N . LEU B 1 74 ? -28.641 28.688 -4.754 1 32.62 74 LEU B N 1
ATOM 5611 C CA . LEU B 1 74 ? -27.797 27.484 -4.875 1 32.62 74 LEU B CA 1
ATOM 5612 C C . LEU B 1 74 ? -27.703 27.047 -6.328 1 32.62 74 LEU B C 1
ATOM 5614 O O . LEU B 1 74 ? -26.625 26.641 -6.785 1 32.62 74 LEU B O 1
ATOM 5618 N N . GLY B 1 75 ? -28.688 27.375 -7.113 1 32.84 75 GLY B N 1
ATOM 5619 C CA . GLY B 1 75 ? -28.734 27.141 -8.547 1 32.84 75 GLY B CA 1
ATOM 5620 C C . GLY B 1 75 ? -27.781 28.016 -9.336 1 32.84 75 GLY B C 1
ATOM 5621 O O . GLY B 1 75 ? -27.172 27.562 -10.305 1 32.84 75 GLY B O 1
ATOM 5622 N N . MET B 1 76 ? -27.719 29.203 -8.914 1 32.53 76 MET B N 1
ATOM 5623 C CA . MET B 1 76 ? -26.859 30.156 -9.617 1 32.53 76 MET B CA 1
ATOM 5624 C C . MET B 1 76 ? -25.391 29.812 -9.438 1 32.53 76 MET B C 1
ATOM 5626 O O . MET B 1 76 ? -24.609 29.906 -10.383 1 32.53 76 MET B O 1
ATOM 5630 N N . ILE B 1 77 ? -25 29.375 -8.305 1 33.91 77 ILE B N 1
ATOM 5631 C CA . ILE B 1 77 ? -23.594 29.078 -8.125 1 33.91 77 ILE B CA 1
ATOM 5632 C C . ILE B 1 77 ? -23.234 27.812 -8.906 1 33.91 77 ILE B C 1
ATOM 5634 O O . ILE B 1 77 ? -22.203 27.766 -9.57 1 33.91 77 ILE B O 1
ATOM 5638 N N . VAL B 1 78 ? -24.234 26.984 -9.188 1 38.94 78 VAL B N 1
ATOM 5639 C CA . VAL B 1 78 ? -24.078 25.812 -10.039 1 38.94 78 VAL B CA 1
ATOM 5640 C C . VAL B 1 78 ? -23.938 26.234 -11.492 1 38.94 78 VAL B C 1
ATOM 5642 O O . VAL B 1 78 ? -23.078 25.719 -12.219 1 38.94 78 VAL B O 1
ATOM 5645 N N . ASN B 1 79 ? -24.75 27.203 -11.938 1 36.84 79 ASN B N 1
ATOM 5646 C CA . ASN B 1 79 ? -24.719 27.719 -13.305 1 36.84 79 ASN B CA 1
ATOM 5647 C C . ASN B 1 79 ? -23.453 28.516 -13.578 1 36.84 79 ASN B C 1
ATOM 5649 O O . ASN B 1 79 ? -22.891 28.422 -14.672 1 36.84 79 ASN B O 1
ATOM 5653 N N . ILE B 1 80 ? -23.078 29.266 -12.727 1 35.41 80 ILE B N 1
ATOM 5654 C CA . ILE B 1 80 ? -21.859 30.016 -12.969 1 35.41 80 ILE B CA 1
ATOM 5655 C C . ILE B 1 80 ? -20.672 29.047 -13.086 1 35.41 80 ILE B C 1
ATOM 5657 O O . ILE B 1 80 ? -19.828 29.203 -13.969 1 35.41 80 ILE B O 1
ATOM 5661 N N . LEU B 1 81 ? -20.688 28 -12.367 1 37.72 81 LEU B N 1
ATOM 5662 C CA . LEU B 1 81 ? -19.578 27.062 -12.484 1 37.72 81 LEU B CA 1
ATOM 5663 C C . LEU B 1 81 ? -19.719 26.219 -13.75 1 37.72 81 LEU B C 1
ATOM 5665 O O . LEU B 1 81 ? -18.719 25.969 -14.43 1 37.72 81 LEU B O 1
ATOM 5669 N N . ARG B 1 82 ? -20.875 26.078 -14.258 1 38.66 82 ARG B N 1
ATOM 5670 C CA . ARG B 1 82 ? -21.141 25.547 -15.586 1 38.66 82 ARG B CA 1
ATOM 5671 C C . ARG B 1 82 ? -20.656 26.5 -16.672 1 38.66 82 ARG B C 1
ATOM 5673 O O . ARG B 1 82 ? -20.094 26.062 -17.688 1 38.66 82 ARG B O 1
ATOM 5680 N N . ARG B 1 83 ? -21 27.734 -16.547 1 36.81 83 ARG B N 1
ATOM 5681 C CA . ARG B 1 83 ? -20.562 28.766 -17.5 1 36.81 83 ARG B CA 1
ATOM 5682 C C . ARG B 1 83 ? -19.047 28.875 -17.531 1 36.81 83 ARG B C 1
ATOM 5684 O O . ARG B 1 83 ? -18.453 29.062 -18.609 1 36.81 83 ARG B O 1
ATOM 5691 N N . ILE B 1 84 ? -18.469 28.828 -16.469 1 33.25 84 ILE B N 1
ATOM 5692 C CA . ILE B 1 84 ? -17.016 28.953 -16.516 1 33.25 84 ILE B CA 1
ATOM 5693 C C . ILE B 1 84 ? -16.422 27.719 -17.188 1 33.25 84 ILE B C 1
ATOM 5695 O O . ILE B 1 84 ? -15.516 27.828 -18.031 1 33.25 84 ILE B O 1
ATOM 5699 N N . GLU B 1 85 ? -17.031 26.547 -17.141 1 34.75 85 GLU B N 1
ATOM 5700 C CA . GLU B 1 85 ? -16.609 25.359 -17.906 1 34.75 85 GLU B CA 1
ATOM 5701 C C . GLU B 1 85 ? -16.938 25.516 -19.391 1 34.75 85 GLU B C 1
ATOM 5703 O O . GLU B 1 85 ? -16.141 25.109 -20.234 1 34.75 85 GLU B O 1
ATOM 5708 N N . GLY B 1 86 ? -18.062 25.891 -19.703 1 31.84 86 GLY B N 1
ATOM 5709 C CA . GLY B 1 86 ? -18.422 26.141 -21.094 1 31.84 86 GLY B CA 1
ATOM 5710 C C . GLY B 1 86 ? -17.516 27.141 -21.781 1 31.84 86 GLY B C 1
ATOM 5711 O O . GLY B 1 86 ? -17.188 27 -22.953 1 31.84 86 GLY B O 1
ATOM 5712 N N . LYS B 1 87 ? -17.312 28.188 -21.109 1 31.31 87 LYS B N 1
ATOM 5713 C CA . LYS B 1 87 ? -16.547 29.203 -21.812 1 31.31 87 LYS B CA 1
ATOM 5714 C C . LYS B 1 87 ? -15.133 28.719 -22.125 1 31.31 87 LYS B C 1
ATOM 5716 O O . LYS B 1 87 ? -14.531 29.125 -23.125 1 31.31 87 LYS B O 1
ATOM 5721 N N . ILE B 1 88 ? -14.633 27.875 -21.344 1 31.36 88 ILE B N 1
ATOM 5722 C CA . ILE B 1 88 ? -13.273 27.562 -21.766 1 31.36 88 ILE B CA 1
ATOM 5723 C C . ILE B 1 88 ? -13.305 26.656 -23 1 31.36 88 ILE B C 1
ATOM 5725 O O . ILE B 1 88 ? -12.438 26.766 -23.875 1 31.36 88 ILE B O 1
ATOM 5729 N N . ASP B 1 89 ? -14.375 25.906 -23.25 1 32.28 89 ASP B N 1
ATOM 5730 C CA . ASP B 1 89 ? -14.469 25.156 -24.5 1 32.28 89 ASP B CA 1
ATOM 5731 C C . ASP B 1 89 ? -14.641 26.094 -25.703 1 32.28 89 ASP B C 1
ATOM 5733 O O . ASP B 1 89 ? -14.391 25.688 -26.844 1 32.28 89 ASP B O 1
ATOM 5737 N N . GLU B 1 90 ? -15.352 27.172 -25.5 1 30.69 90 GLU B N 1
ATOM 5738 C CA . GLU B 1 90 ? -15.609 27.938 -26.703 1 30.69 90 GLU B CA 1
ATOM 5739 C C . GLU B 1 90 ? -14.312 28.438 -27.328 1 30.69 90 GLU B C 1
ATOM 5741 O O . GLU B 1 90 ? -14.234 28.656 -28.547 1 30.69 90 GLU B O 1
ATOM 5746 N N . ASP B 1 91 ? -13.367 28.781 -26.484 1 27.73 91 ASP B N 1
ATOM 5747 C CA . ASP B 1 91 ? -12.398 29.516 -27.297 1 27.73 91 ASP B CA 1
ATOM 5748 C C . ASP B 1 91 ? -11.648 28.578 -28.234 1 27.73 91 ASP B C 1
ATOM 5750 O O . ASP B 1 91 ? -10.859 29.031 -29.062 1 27.73 91 ASP B O 1
ATOM 5754 N N . ARG B 1 92 ? -11.602 27.266 -27.922 1 26.77 92 ARG B N 1
ATOM 5755 C CA . ARG B 1 92 ? -10.797 26.609 -28.953 1 26.77 92 ARG B CA 1
ATOM 5756 C C . ARG B 1 92 ? -11.609 26.391 -30.219 1 26.77 92 ARG B C 1
ATOM 5758 O O . ARG B 1 92 ? -11.062 26 -31.25 1 26.77 92 ARG B O 1
ATOM 5765 N N . ALA B 1 93 ? -13.039 26.25 -30.078 1 27.77 93 ALA B N 1
ATOM 5766 C CA . ALA B 1 93 ? -13.719 25.938 -31.328 1 27.77 93 ALA B CA 1
ATOM 5767 C C . ALA B 1 93 ? -13.664 27.125 -32.281 1 27.77 93 ALA B C 1
ATOM 5769 O O . ALA B 1 93 ? -14.281 27.109 -33.344 1 27.77 93 ALA B O 1
ATOM 5770 N N . VAL B 1 94 ? -13.305 28.266 -31.844 1 24.72 94 VAL B N 1
ATOM 5771 C CA . VAL B 1 94 ? -13.625 29.297 -32.812 1 24.72 94 VAL B CA 1
ATOM 5772 C C . VAL B 1 94 ? -12.922 28.984 -34.156 1 24.72 94 VAL B C 1
ATOM 5774 O O . VAL B 1 94 ? -13.383 29.406 -35.219 1 24.72 94 VAL B O 1
ATOM 5777 N N . ASP B 1 95 ? -11.758 28.422 -34.25 1 23.06 95 ASP B N 1
ATOM 5778 C CA . ASP B 1 95 ? -11.266 28.828 -35.562 1 23.06 95 ASP B CA 1
ATOM 5779 C C . ASP B 1 95 ? -11.867 27.953 -36.656 1 23.06 95 ASP B C 1
ATOM 5781 O O . ASP B 1 95 ? -11.477 28.078 -37.812 1 23.06 95 ASP B O 1
ATOM 5785 N N . ARG B 1 96 ? -12.438 26.75 -36.344 1 23.47 96 ARG B N 1
ATOM 5786 C CA . ARG B 1 96 ? -12.68 25.984 -37.562 1 23.47 96 ARG B CA 1
ATOM 5787 C C . ARG B 1 96 ? -13.922 26.5 -38.281 1 23.47 96 ARG B C 1
ATOM 5789 O O . ARG B 1 96 ? -14.438 25.844 -39.188 1 23.47 96 ARG B O 1
ATOM 5796 N N . ASN B 1 97 ? -14.703 27.547 -37.844 1 22.72 97 ASN B N 1
ATOM 5797 C CA . ASN B 1 97 ? -16 27.781 -38.469 1 22.72 97 ASN B CA 1
ATOM 5798 C C . ASN B 1 97 ? -15.883 28.016 -39.969 1 22.72 97 ASN B C 1
ATOM 5800 O O . ASN B 1 97 ? -16.844 28.453 -40.594 1 22.72 97 ASN B O 1
ATOM 5804 N N . SER B 1 98 ? -14.812 28.219 -40.719 1 20.59 98 SER B N 1
ATOM 5805 C CA . SER B 1 98 ? -15.391 28.922 -41.875 1 20.59 98 SER B CA 1
ATOM 5806 C C . SER B 1 98 ? -16.312 28.016 -42.656 1 20.59 98 SER B C 1
ATOM 5808 O O . SER B 1 98 ? -17.125 28.484 -43.469 1 20.59 98 SER B O 1
ATOM 5810 N N . LEU B 1 99 ? -15.922 26.75 -43.094 1 19.41 99 LEU B N 1
ATOM 5811 C CA . LEU B 1 99 ? -16.391 26.484 -44.438 1 19.41 99 LEU B CA 1
ATOM 5812 C C . LEU B 1 99 ? -17.875 26.109 -44.438 1 19.41 99 LEU B C 1
ATOM 5814 O O . LEU B 1 99 ? -18.656 26.672 -45.219 1 19.41 99 LEU B O 1
ATOM 5818 N N . THR B 1 100 ? -18.312 24.766 -44.312 1 20.05 100 THR B N 1
ATOM 5819 C CA . THR B 1 100 ? -19.297 24.188 -45.25 1 20.05 100 THR B CA 1
ATOM 5820 C C . THR B 1 100 ? -20.719 24.547 -44.812 1 20.05 100 THR B C 1
ATOM 5822 O O . THR B 1 100 ? -20.984 24.703 -43.625 1 20.05 100 THR B O 1
ATOM 5825 N N . ASP B 1 101 ? -21.703 24.938 -45.812 1 19.09 101 ASP B N 1
ATOM 5826 C CA . ASP B 1 101 ? -23.062 25.438 -46.062 1 19.09 101 ASP B CA 1
ATOM 5827 C C . ASP B 1 101 ? -24.094 24.609 -45.344 1 19.09 101 ASP B C 1
ATOM 5829 O O . ASP B 1 101 ? -23.797 23.531 -44.812 1 19.09 101 ASP B O 1
ATOM 5833 N N . ASN B 1 102 ? -25.344 24.281 -46.094 1 17.12 102 ASN B N 1
ATOM 5834 C CA . ASN B 1 102 ? -26.797 24.422 -46.062 1 17.12 102 ASN B CA 1
ATOM 5835 C C . ASN B 1 102 ? -27.469 23.141 -45.625 1 17.12 102 ASN B C 1
ATOM 5837 O O . ASN B 1 102 ? -28.688 22.984 -45.75 1 17.12 102 ASN B O 1
ATOM 5841 N N . ARG B 1 103 ? -26.906 21.953 -45.562 1 19.94 103 ARG B N 1
ATOM 5842 C CA . ARG B 1 103 ? -27.875 20.906 -45.875 1 19.94 103 ARG B CA 1
ATOM 5843 C C . ARG B 1 103 ? -29.031 20.922 -44.875 1 19.94 103 ARG B C 1
ATOM 5845 O O . ARG B 1 103 ? -28.891 21.375 -43.75 1 19.94 103 ARG B O 1
ATOM 5852 N N . LEU B 1 104 ? -30.297 20.312 -45.281 1 18.77 104 LEU B N 1
ATOM 5853 C CA . LEU B 1 104 ? -31.734 20.203 -45.094 1 18.77 104 LEU B CA 1
ATOM 5854 C C . LEU B 1 104 ? -32.062 19.641 -43.688 1 18.77 104 LEU B C 1
ATOM 5856 O O . LEU B 1 104 ? -31.25 18.875 -43.125 1 18.77 104 LEU B O 1
ATOM 5860 N N . ASN B 1 105 ? -33.188 20.156 -43 1 18.41 105 ASN B N 1
ATOM 5861 C CA . ASN B 1 105 ? -33.969 20.312 -41.781 1 18.41 105 ASN B CA 1
ATOM 5862 C C . ASN B 1 105 ? -34.656 19.016 -41.375 1 18.41 105 ASN B C 1
ATOM 5864 O O . ASN B 1 105 ? -35.594 19.031 -40.594 1 18.41 105 ASN B O 1
ATOM 5868 N N . VAL B 1 106 ? -34.438 17.812 -41.906 1 19.58 106 VAL B N 1
ATOM 5869 C CA . VAL B 1 106 ? -35.531 16.891 -41.75 1 19.58 106 VAL B CA 1
ATOM 5870 C C . VAL B 1 106 ? -35.812 16.641 -40.281 1 19.58 106 VAL B C 1
ATOM 5872 O O . VAL B 1 106 ? -34.875 16.344 -39.5 1 19.58 106 VAL B O 1
ATOM 5875 N N . THR B 1 107 ? -37.094 17 -39.688 1 19.05 107 THR B N 1
ATOM 5876 C CA . THR B 1 107 ? -37.906 17.188 -38.5 1 19.05 107 THR B CA 1
ATOM 5877 C C . THR B 1 107 ? -38.156 15.859 -37.781 1 19.05 107 THR B C 1
ATOM 5879 O O . THR B 1 107 ? -38.906 15.797 -36.812 1 19.05 107 THR B O 1
ATOM 5882 N N . HIS B 1 108 ? -37.594 14.695 -38.125 1 19.11 108 HIS B N 1
ATOM 5883 C CA . HIS B 1 108 ? -38.406 13.562 -37.656 1 19.11 108 HIS B CA 1
ATOM 5884 C C . HIS B 1 108 ? -38.562 13.57 -36.156 1 19.11 108 HIS B C 1
ATOM 5886 O O . HIS B 1 108 ? -37.625 13.875 -35.406 1 19.11 108 HIS B O 1
ATOM 5892 N N . SER B 1 109 ? -39.906 13.633 -35.594 1 19.47 109 SER B N 1
ATOM 5893 C CA . SER B 1 109 ? -40.656 13.742 -34.375 1 19.47 109 SER B CA 1
ATOM 5894 C C . SER B 1 109 ? -40.375 12.578 -33.438 1 19.47 109 SER B C 1
ATOM 5896 O O . SER B 1 109 ? -41.281 11.789 -33.125 1 19.47 109 SER B O 1
ATOM 5898 N N . ARG B 1 110 ? -39.281 11.938 -33.5 1 20.78 110 ARG B N 1
ATOM 5899 C CA . ARG B 1 110 ? -39.344 10.695 -32.719 1 20.78 110 ARG B CA 1
ATOM 5900 C C . ARG B 1 110 ? -39.812 10.969 -31.297 1 20.78 110 ARG B C 1
ATOM 5902 O O . ARG B 1 110 ? -39.406 11.961 -30.688 1 20.78 110 ARG B O 1
ATOM 5909 N N . ILE B 1 111 ? -40.906 10.336 -30.844 1 20.05 111 ILE B N 1
ATOM 5910 C CA . ILE B 1 111 ? -41.75 10.273 -29.672 1 20.05 111 ILE B CA 1
ATOM 5911 C C . ILE B 1 111 ? -40.906 9.977 -28.438 1 20.05 111 ILE B C 1
ATOM 5913 O O . ILE B 1 111 ? -40.156 8.992 -28.406 1 20.05 111 ILE B O 1
ATOM 5917 N N . ILE B 1 112 ? -40.594 11 -27.672 1 22.19 112 ILE B N 1
ATOM 5918 C CA . ILE B 1 112 ? -39.844 11.156 -26.438 1 22.19 112 ILE B CA 1
ATOM 5919 C C . ILE B 1 112 ? -40.5 10.359 -25.312 1 22.19 112 ILE B C 1
ATOM 5921 O O . ILE B 1 112 ? -41.625 10.641 -24.922 1 22.19 112 ILE B O 1
ATOM 5925 N N . LEU B 1 113 ? -40.375 8.977 -25.438 1 21.39 113 LEU B N 1
ATOM 5926 C CA . LEU B 1 113 ? -41.031 8.156 -24.422 1 21.39 113 LEU B CA 1
ATOM 5927 C C . LEU B 1 113 ? -40.781 8.695 -23.031 1 21.39 113 LEU B C 1
ATOM 5929 O O . LEU B 1 113 ? -39.656 9.062 -22.703 1 21.39 113 LEU B O 1
ATOM 5933 N N . PRO B 1 114 ? -41.844 9.117 -22.297 1 21.38 114 PRO B N 1
ATOM 5934 C CA . PRO B 1 114 ? -41.969 9.812 -21.016 1 21.38 114 PRO B CA 1
ATOM 5935 C C . PRO B 1 114 ? -41.375 9.008 -19.859 1 21.38 114 PRO B C 1
ATOM 5937 O O . PRO B 1 114 ? -41.781 7.863 -19.625 1 21.38 114 PRO B O 1
ATOM 5940 N N . ARG B 1 115 ? -40.125 9.047 -19.688 1 21.67 115 ARG B N 1
ATOM 5941 C CA . ARG B 1 115 ? -39.344 8.297 -18.719 1 21.67 115 ARG B CA 1
ATOM 5942 C C . ARG B 1 115 ? -39.938 8.406 -17.328 1 21.67 115 ARG B C 1
ATOM 5944 O O . ARG B 1 115 ? -40.438 9.469 -16.938 1 21.67 115 ARG B O 1
ATOM 5951 N N . SER B 1 116 ? -40.219 7.293 -16.672 1 20.14 116 SER B N 1
ATOM 5952 C CA . SER B 1 116 ? -41.031 7 -15.484 1 20.14 116 SER B CA 1
ATOM 5953 C C . SER B 1 116 ? -40.562 7.816 -14.281 1 20.14 116 SER B C 1
ATOM 5955 O O . SER B 1 116 ? -39.344 8.016 -14.102 1 20.14 116 SER B O 1
ATOM 5957 N N . PRO B 1 117 ? -41.438 8.648 -13.453 1 24.17 117 PRO B N 1
ATOM 5958 C CA . PRO B 1 117 ? -41.312 9.695 -12.438 1 24.17 117 PRO B CA 1
ATOM 5959 C C . PRO B 1 117 ? -40.719 9.164 -11.125 1 24.17 117 PRO B C 1
ATOM 5961 O O . PRO B 1 117 ? -40.844 9.812 -10.086 1 24.17 117 PRO B O 1
ATOM 5964 N N . ALA B 1 118 ? -40.188 7.98 -10.906 1 22.14 118 ALA B N 1
ATOM 5965 C CA . ALA B 1 118 ? -40.031 7.309 -9.617 1 22.14 118 ALA B CA 1
ATOM 5966 C C . ALA B 1 118 ? -39.344 8.219 -8.602 1 22.14 118 ALA B C 1
ATOM 5968 O O . ALA B 1 118 ? -38.688 9.195 -8.977 1 22.14 118 ALA B O 1
ATOM 5969 N N . ASN B 1 119 ? -39.156 7.645 -7.195 1 23.23 119 ASN B N 1
ATOM 5970 C CA . ASN B 1 119 ? -39 8.164 -5.84 1 23.23 119 ASN B CA 1
ATOM 5971 C C . ASN B 1 119 ? -37.75 8.992 -5.684 1 23.23 119 ASN B C 1
ATOM 5973 O O . ASN B 1 119 ? -36.625 8.492 -5.918 1 23.23 119 ASN B O 1
ATOM 5977 N N . SER B 1 120 ? -37.812 10.203 -5.781 1 25.81 120 SER B N 1
ATOM 5978 C CA . SER B 1 120 ? -36.844 11.273 -5.914 1 25.81 120 SER B CA 1
ATOM 5979 C C . SER B 1 120 ? -36.031 11.453 -4.633 1 25.81 120 SER B C 1
ATOM 5981 O O . SER B 1 120 ? -36.469 12.148 -3.709 1 25.81 120 SER B O 1
ATOM 5983 N N . SER B 1 121 ? -35.75 10.297 -3.861 1 26.58 121 SER B N 1
ATOM 5984 C CA . SER B 1 121 ? -34.969 10.477 -2.656 1 26.58 121 SER B CA 1
ATOM 5985 C C . SER B 1 121 ? -33.875 11.539 -2.861 1 26.58 121 SER B C 1
ATOM 5987 O O . SER B 1 121 ? -33.25 11.594 -3.914 1 26.58 121 SER B O 1
ATOM 5989 N N . GLU B 1 122 ? -34.125 12.609 -2.125 1 27.75 122 GLU B N 1
ATOM 5990 C CA . GLU B 1 122 ? -33.344 13.836 -2.191 1 27.75 122 GLU B CA 1
ATOM 5991 C C . GLU B 1 122 ? -31.859 13.539 -2.072 1 27.75 122 GLU B C 1
ATOM 5993 O O . GLU B 1 122 ? -31.359 13.258 -0.979 1 27.75 122 GLU B O 1
ATOM 5998 N N . ILE B 1 123 ? -31.422 12.602 -2.852 1 28.16 123 ILE B N 1
ATOM 5999 C CA . ILE B 1 123 ? -29.969 12.414 -2.947 1 28.16 123 ILE B CA 1
ATOM 6000 C C . ILE B 1 123 ? -29.266 13.766 -2.846 1 28.16 123 ILE B C 1
ATOM 6002 O O . ILE B 1 123 ? -29.531 14.672 -3.645 1 28.16 123 ILE B O 1
ATOM 6006 N N . LEU B 1 124 ? -29.078 14.18 -1.569 1 31.17 124 LEU B N 1
ATOM 6007 C CA . LEU B 1 124 ? -28.25 15.352 -1.293 1 31.17 124 LEU B CA 1
ATOM 6008 C C . LEU B 1 124 ? -27.25 15.586 -2.414 1 31.17 124 LEU B C 1
ATOM 6010 O O . LEU B 1 124 ? -26.469 14.688 -2.748 1 31.17 124 LEU B O 1
ATOM 6014 N N . GLY B 1 125 ? -27.656 16.25 -3.393 1 29.81 125 GLY B N 1
ATOM 6015 C CA . GLY B 1 125 ? -26.922 16.562 -4.602 1 29.81 125 GLY B CA 1
ATOM 6016 C C . GLY B 1 125 ? -25.469 16.906 -4.336 1 29.81 125 GLY B C 1
ATOM 6017 O O . GLY B 1 125 ? -25.156 17.562 -3.338 1 29.81 125 GLY B O 1
ATOM 6018 N N . VAL B 1 126 ? -24.625 15.953 -4.566 1 33 126 VAL B N 1
ATOM 6019 C CA . VAL B 1 126 ? -23.188 16.234 -4.641 1 33 126 VAL B CA 1
ATOM 6020 C C . VAL B 1 126 ? -22.969 17.641 -5.176 1 33 126 VAL B C 1
ATOM 6022 O O . VAL B 1 126 ? -23.531 18.016 -6.199 1 33 126 VAL B O 1
ATOM 6025 N N . PRO B 1 127 ? -22.594 18.547 -4.328 1 32.22 127 PRO B N 1
ATOM 6026 C CA . PRO B 1 127 ? -22.469 19.906 -4.84 1 32.22 127 PRO B CA 1
ATOM 6027 C C . PRO B 1 127 ? -21.906 19.953 -6.262 1 32.22 127 PRO B C 1
ATOM 6029 O O . PRO B 1 127 ? -21.094 19.109 -6.641 1 32.22 127 PRO B O 1
ATOM 6032 N N . SER B 1 128 ? -22.594 20.641 -7.141 1 33.88 128 SER B N 1
ATOM 6033 C CA . SER B 1 128 ? -22.391 20.703 -8.586 1 33.88 128 SER B CA 1
ATOM 6034 C C . SER B 1 128 ? -20.906 20.875 -8.93 1 33.88 128 SER B C 1
ATOM 6036 O O . SER B 1 128 ? -20.484 20.531 -10.039 1 33.88 128 SER B O 1
ATOM 6038 N N . PHE B 1 129 ? -20.266 21.625 -8.016 1 34.62 129 PHE B N 1
ATOM 6039 C CA . PHE B 1 129 ? -18.875 21.953 -8.344 1 34.62 129 PHE B CA 1
ATOM 6040 C C . PHE B 1 129 ? -18 20.703 -8.305 1 34.62 129 PHE B C 1
ATOM 6042 O O . PHE B 1 129 ? -16.938 20.672 -8.938 1 34.62 129 PHE B O 1
ATOM 6049 N N . LEU B 1 130 ? -18.281 19.703 -7.477 1 38.59 130 LEU B N 1
ATOM 6050 C CA . LEU B 1 130 ? -17.547 18.438 -7.402 1 38.59 130 LEU B CA 1
ATOM 6051 C C . LEU B 1 130 ? -17.906 17.531 -8.57 1 38.59 130 LEU B C 1
ATOM 6053 O O . LEU B 1 130 ? -17.281 16.484 -8.766 1 38.59 130 LEU B O 1
ATOM 6057 N N . GLN B 1 131 ? -19.047 17.609 -9.117 1 35.28 131 GLN B N 1
ATOM 6058 C CA . GLN B 1 131 ? -19.516 16.703 -10.164 1 35.28 131 GLN B CA 1
ATOM 6059 C C . GLN B 1 131 ? -18.703 16.875 -11.445 1 35.28 131 GLN B C 1
ATOM 6061 O O . GLN B 1 131 ? -18.625 15.961 -12.258 1 35.28 131 GLN B O 1
ATOM 6066 N N . ARG B 1 132 ? -18.422 18.125 -12.008 1 32.84 132 ARG B N 1
ATOM 6067 C CA . ARG B 1 132 ? -17.688 18.156 -13.266 1 32.84 132 ARG B CA 1
ATOM 6068 C C . ARG B 1 132 ? -16.234 17.797 -13.055 1 32.84 132 ARG B C 1
ATOM 6070 O O . ARG B 1 132 ? -15.438 18.609 -12.57 1 32.84 132 ARG B O 1
ATOM 6077 N N . ARG B 1 133 ? -15.922 16.547 -12.875 1 34.25 133 ARG B N 1
ATOM 6078 C CA . ARG B 1 133 ? -14.594 15.953 -12.93 1 34.25 133 ARG B CA 1
ATOM 6079 C C . ARG B 1 133 ? -13.836 16.438 -14.164 1 34.25 133 ARG B C 1
ATOM 6081 O O . ARG B 1 133 ? -14.133 16 -15.281 1 34.25 133 ARG B O 1
ATOM 6088 N N . GLU B 1 134 ? -13.57 17.672 -14.383 1 31.59 134 GLU B N 1
ATOM 6089 C CA . GLU B 1 134 ? -12.641 17.938 -15.477 1 31.59 134 GLU B CA 1
ATOM 6090 C C . GLU B 1 134 ? -11.539 16.891 -15.531 1 31.59 134 GLU B C 1
ATOM 6092 O O . GLU B 1 134 ? -11.094 16.391 -14.492 1 31.59 134 GLU B O 1
ATOM 6097 N N . SER B 1 135 ? -11.484 16.094 -16.578 1 30.7 135 SER B N 1
ATOM 6098 C CA . SER B 1 135 ? -10.367 15.188 -16.844 1 30.7 135 SER B CA 1
ATOM 6099 C C . SER B 1 135 ? -9.07 15.727 -16.25 1 30.7 135 SER B C 1
ATOM 6101 O O . SER B 1 135 ? -8.742 16.906 -16.438 1 30.7 135 SER B O 1
ATOM 6103 N N . VAL B 1 136 ? -8.773 15.344 -15.164 1 31.52 136 VAL B N 1
ATOM 6104 C CA . VAL B 1 136 ? -7.367 15.5 -14.805 1 31.52 136 VAL B CA 1
ATOM 6105 C C . VAL B 1 136 ? -6.516 15.57 -16.078 1 31.52 136 VAL B C 1
ATOM 6107 O O . VAL B 1 136 ? -6.438 14.602 -16.828 1 31.52 136 VAL B O 1
ATOM 6110 N N . VAL B 1 137 ? -6.535 16.609 -16.828 1 28.75 137 VAL B N 1
ATOM 6111 C CA . VAL B 1 137 ? -5.48 16.781 -17.828 1 28.75 137 VAL B CA 1
ATOM 6112 C C . VAL B 1 137 ? -4.16 16.234 -17.281 1 28.75 137 VAL B C 1
ATOM 6114 O O . VAL B 1 137 ? -3.67 16.703 -16.25 1 28.75 137 VAL B O 1
ATOM 6117 N N . ALA B 1 138 ? -3.912 15.078 -17.438 1 31.7 138 ALA B N 1
ATOM 6118 C CA . ALA B 1 138 ? -2.484 14.773 -17.391 1 31.7 138 ALA B CA 1
ATOM 6119 C C . ALA B 1 138 ? -1.659 15.961 -17.891 1 31.7 138 ALA B C 1
ATOM 6121 O O . ALA B 1 138 ? -1.85 16.422 -19.016 1 31.7 138 ALA B O 1
ATOM 6122 N N . THR B 1 139 ? -1.393 16.891 -17.031 1 29.91 139 THR B N 1
ATOM 6123 C CA . THR B 1 139 ? -0.376 17.812 -17.531 1 29.91 139 THR B CA 1
ATOM 6124 C C . THR B 1 139 ? 0.601 17.094 -18.453 1 29.91 139 THR B C 1
ATOM 6126 O O . THR B 1 139 ? 1.193 16.078 -18.078 1 29.91 139 THR B O 1
ATOM 6129 N N . PRO B 1 140 ? 0.396 17.141 -19.688 1 30.95 140 PRO B N 1
ATOM 6130 C CA . PRO B 1 140 ? 1.546 16.703 -20.469 1 30.95 140 PRO B CA 1
ATOM 6131 C C . PRO B 1 140 ? 2.881 17.047 -19.812 1 30.95 140 PRO B C 1
ATOM 6133 O O . PRO B 1 140 ? 3.062 18.156 -19.328 1 30.95 140 PRO B O 1
ATOM 6136 N N . THR B 1 141 ? 3.436 16.172 -19.094 1 33.5 141 THR B N 1
ATOM 6137 C CA . THR B 1 141 ? 4.871 16.438 -19.047 1 33.5 141 THR B CA 1
ATOM 6138 C C . THR B 1 141 ? 5.371 17 -20.375 1 33.5 141 THR B C 1
ATOM 6140 O O . THR B 1 141 ? 5.66 16.234 -21.297 1 33.5 141 THR B O 1
ATOM 6143 N N . SER B 1 142 ? 4.602 17.781 -21 1 32.5 142 SER B N 1
ATOM 6144 C CA . SER B 1 142 ? 5.457 18.375 -22.031 1 32.5 142 SER B CA 1
ATOM 6145 C C . SER B 1 142 ? 6.867 18.609 -21.5 1 32.5 142 SER B C 1
ATOM 6147 O O . SER B 1 142 ? 7.059 19.312 -20.5 1 32.5 142 SER B O 1
ATOM 6149 N N . THR B 1 143 ? 7.691 17.734 -21.625 1 37.59 143 THR B N 1
ATOM 6150 C CA . THR B 1 143 ? 9.148 17.797 -21.547 1 37.59 143 THR B CA 1
ATOM 6151 C C . THR B 1 143 ? 9.641 19.219 -21.812 1 37.59 143 THR B C 1
ATOM 6153 O O . THR B 1 143 ? 10.734 19.594 -21.375 1 37.59 143 THR B O 1
ATOM 6156 N N . THR B 1 144 ? 9.047 19.859 -22.922 1 37.03 144 THR B N 1
ATOM 6157 C CA . THR B 1 144 ? 9.875 20.953 -23.406 1 37.03 144 THR B CA 1
ATOM 6158 C C . THR B 1 144 ? 9.742 22.172 -22.5 1 37.03 144 THR B C 1
ATOM 6160 O O . THR B 1 144 ? 10.477 23.156 -22.656 1 37.03 144 THR B O 1
ATOM 6163 N N . ASP B 1 145 ? 8.453 22.609 -22.047 1 43.53 145 ASP B N 1
ATOM 6164 C CA . ASP B 1 145 ? 8.469 23.969 -21.547 1 43.53 145 ASP B CA 1
ATOM 6165 C C . ASP B 1 145 ? 9.195 24.062 -20.203 1 43.53 145 ASP B C 1
ATOM 6167 O O . ASP B 1 145 ? 8.828 23.375 -19.25 1 43.53 145 ASP B O 1
ATOM 6171 N N . SER B 1 146 ? 10.398 24.516 -20.016 1 54.69 146 SER B N 1
ATOM 6172 C CA . SER B 1 146 ? 11.656 24.875 -19.375 1 54.69 146 SER B CA 1
ATOM 6173 C C . SER B 1 146 ? 11.406 25.578 -18.031 1 54.69 146 SER B C 1
ATOM 6175 O O . SER B 1 146 ? 12.352 26.031 -17.375 1 54.69 146 SER B O 1
ATOM 6177 N N . SER B 1 147 ? 10.086 25.828 -17.562 1 79 147 SER B N 1
ATOM 6178 C CA . SER B 1 147 ? 10.109 26.672 -16.375 1 79 147 SER B CA 1
ATOM 6179 C C . SER B 1 147 ? 10.328 25.828 -15.117 1 79 147 SER B C 1
ATOM 6181 O O . SER B 1 147 ? 9.602 24.859 -14.867 1 79 147 SER B O 1
ATOM 6183 N N . PRO B 1 148 ? 11.234 26.047 -14.391 1 87.19 148 PRO B N 1
ATOM 6184 C CA . PRO B 1 148 ? 11.562 25.312 -13.164 1 87.19 148 PRO B CA 1
ATOM 6185 C C . PRO B 1 148 ? 10.43 25.344 -12.141 1 87.19 148 PRO B C 1
ATOM 6187 O O . PRO B 1 148 ? 9.812 26.391 -11.922 1 87.19 148 PRO B O 1
ATOM 6190 N N . PRO B 1 149 ? 10.07 24.281 -11.578 1 91.56 149 PRO B N 1
ATOM 6191 C CA . PRO B 1 149 ? 8.977 24.219 -10.609 1 91.56 149 PRO B CA 1
ATOM 6192 C C . PRO B 1 149 ? 9.328 24.891 -9.281 1 91.56 149 PRO B C 1
ATOM 6194 O O . PRO B 1 149 ? 10.492 24.859 -8.859 1 91.56 149 PRO B O 1
ATOM 6197 N N . ILE B 1 150 ? 8.359 25.562 -8.656 1 93.75 150 ILE B N 1
ATOM 6198 C CA . ILE B 1 150 ? 8.43 26.031 -7.277 1 93.75 150 ILE B CA 1
ATOM 6199 C C . ILE B 1 150 ? 7.766 25.016 -6.355 1 93.75 150 ILE B C 1
ATOM 6201 O O . ILE B 1 150 ? 6.578 24.719 -6.504 1 93.75 150 ILE B O 1
ATOM 6205 N N . SER B 1 151 ? 8.5 24.5 -5.508 1 93 151 SER B N 1
ATOM 6206 C CA . SER B 1 151 ? 7.953 23.453 -4.641 1 93 151 SER B CA 1
ATOM 6207 C C . SER B 1 151 ? 6.777 23.984 -3.82 1 93 151 SER B C 1
ATOM 6209 O O . SER B 1 151 ? 6.809 25.125 -3.348 1 93 151 SER B O 1
ATOM 6211 N N . PHE B 1 152 ? 5.77 23.234 -3.617 1 94.25 152 PHE B N 1
ATOM 6212 C CA . PHE B 1 152 ? 4.602 23.562 -2.816 1 94.25 152 PHE B CA 1
ATOM 6213 C C . PHE B 1 152 ? 4.879 23.344 -1.333 1 94.25 152 PHE B C 1
ATOM 6215 O O . PHE B 1 152 ? 4.141 23.844 -0.479 1 94.25 152 PHE B O 1
ATOM 6222 N N . SER B 1 153 ? 5.934 22.688 -1.015 1 94.75 153 SER B N 1
ATOM 6223 C CA . SER B 1 153 ? 6.316 22.391 0.362 1 94.75 153 SER B CA 1
ATOM 6224 C C . SER B 1 153 ? 6.77 23.641 1.095 1 94.75 153 SER B C 1
ATOM 6226 O O . SER B 1 153 ? 7.543 24.438 0.555 1 94.75 153 SER B O 1
ATOM 6228 N N . ALA B 1 154 ? 6.277 23.797 2.299 1 95.19 154 ALA B N 1
ATOM 6229 C CA . ALA B 1 154 ? 6.684 24.922 3.121 1 95.19 154 ALA B CA 1
ATOM 6230 C C . ALA B 1 154 ? 8.164 24.828 3.494 1 95.19 154 ALA B C 1
ATOM 6232 O O . ALA B 1 154 ? 8.859 25.844 3.545 1 95.19 154 ALA B O 1
ATOM 6233 N N . HIS B 1 155 ? 8.68 23.672 3.686 1 95 155 HIS B N 1
ATOM 6234 C CA . HIS B 1 155 ? 10.062 23.484 4.086 1 95 155 HIS B CA 1
ATOM 6235 C C . HIS B 1 155 ? 11.016 23.781 2.934 1 95 155 HIS B C 1
ATOM 6237 O O . HIS B 1 155 ? 12.164 24.156 3.16 1 95 155 HIS B O 1
ATOM 6243 N N . GLN B 1 156 ? 10.492 23.656 1.79 1 94.81 156 GLN B N 1
ATOM 6244 C CA . GLN B 1 156 ? 11.344 23.875 0.628 1 94.81 156 GLN B CA 1
ATOM 6245 C C . GLN B 1 156 ? 11.562 25.375 0.392 1 94.81 156 GLN B C 1
ATOM 6247 O O . GLN B 1 156 ? 12.461 25.766 -0.355 1 94.81 156 GLN B O 1
ATOM 6252 N N . VAL B 1 157 ? 10.758 26.219 1.056 1 96.25 157 VAL B N 1
ATOM 6253 C CA . VAL B 1 157 ? 10.93 27.672 0.982 1 96.25 157 VAL B CA 1
ATOM 6254 C C . VAL B 1 157 ? 12.32 28.047 1.495 1 96.25 157 VAL B C 1
ATOM 6256 O O . VAL B 1 157 ? 12.945 28.984 0.986 1 96.25 157 VAL B O 1
ATOM 6259 N N . LEU B 1 158 ? 12.75 27.281 2.438 1 95.12 158 LEU B N 1
ATOM 6260 C CA . LEU B 1 158 ? 14.07 27.469 3.039 1 95.12 158 LEU B CA 1
ATOM 6261 C C . LEU B 1 158 ? 15.164 27.422 1.978 1 95.12 158 LEU B C 1
ATOM 6263 O O . LEU B 1 158 ? 16.234 28.016 2.148 1 95.12 158 LEU B O 1
ATOM 6267 N N . PHE B 1 159 ? 14.883 26.891 0.879 1 94.38 159 PHE B N 1
ATOM 6268 C CA . PHE B 1 159 ? 15.938 26.625 -0.093 1 94.38 159 PHE B CA 1
ATOM 6269 C C . PHE B 1 159 ? 15.711 27.438 -1.365 1 94.38 159 PHE B C 1
ATOM 6271 O O . PHE B 1 159 ? 16.359 27.188 -2.385 1 94.38 159 PHE B O 1
ATOM 6278 N N . TRP B 1 160 ? 14.711 28.391 -1.286 1 95.31 160 TRP B N 1
ATOM 6279 C CA . TRP B 1 160 ? 14.641 29.359 -2.375 1 95.31 160 TRP B CA 1
ATOM 6280 C C . TRP B 1 160 ? 15.961 30.094 -2.537 1 95.31 160 TRP B C 1
ATOM 6282 O O . TRP B 1 160 ? 16.547 30.562 -1.556 1 95.31 160 TRP B O 1
ATOM 6292 N N . PRO B 1 161 ? 16.453 30.219 -3.746 1 93.44 161 PRO B N 1
ATOM 6293 C CA . PRO B 1 161 ? 17.766 30.875 -3.938 1 93.44 161 PRO B CA 1
ATOM 6294 C C . PRO B 1 161 ? 17.828 32.25 -3.312 1 93.44 161 PRO B C 1
ATOM 6296 O O . PRO B 1 161 ? 18.828 32.594 -2.676 1 93.44 161 PRO B O 1
ATOM 6299 N N . ALA B 1 162 ? 16.828 33.062 -3.482 1 94.81 162 ALA B N 1
ATOM 6300 C CA . ALA B 1 162 ? 16.812 34.438 -2.941 1 94.81 162 ALA B CA 1
ATOM 6301 C C . ALA B 1 162 ? 16.844 34.406 -1.416 1 94.81 162 ALA B C 1
ATOM 6303 O O . ALA B 1 162 ? 17.438 35.281 -0.792 1 94.81 162 ALA B O 1
ATOM 6304 N N . ILE B 1 163 ? 16.219 33.469 -0.813 1 96.06 163 ILE B N 1
ATOM 6305 C CA . ILE B 1 163 ? 16.156 33.344 0.641 1 96.06 163 ILE B CA 1
ATOM 6306 C C . ILE B 1 163 ? 17.5 32.844 1.166 1 96.06 163 ILE B C 1
ATOM 6308 O O . ILE B 1 163 ? 18.016 33.312 2.18 1 96.06 163 ILE B O 1
ATOM 6312 N N . GLN B 1 164 ? 18.078 31.938 0.497 1 94.5 164 GLN B N 1
ATOM 6313 C CA . GLN B 1 164 ? 19.391 31.391 0.861 1 94.5 164 GLN B CA 1
ATOM 6314 C C . GLN B 1 164 ? 20.453 32.5 0.871 1 94.5 164 GLN B C 1
ATOM 6316 O O . GLN B 1 164 ? 21.344 32.5 1.729 1 94.5 164 GLN B O 1
ATOM 6321 N N . SER B 1 165 ? 20.297 33.344 -0.078 1 93.69 165 SER B N 1
ATOM 6322 C CA . SER B 1 165 ? 21.266 34.438 -0.183 1 93.69 165 SER B CA 1
ATOM 6323 C C . SER B 1 165 ? 21.125 35.406 0.967 1 93.69 165 SER B C 1
ATOM 6325 O O . SER B 1 165 ? 22.094 36.062 1.367 1 93.69 165 SER B O 1
ATOM 6327 N N . ALA B 1 166 ? 19.953 35.531 1.491 1 94.12 166 ALA B N 1
ATOM 6328 C CA . ALA B 1 166 ? 19.656 36.531 2.527 1 94.12 166 ALA B CA 1
ATOM 6329 C C . ALA B 1 166 ? 20 36 3.912 1 94.12 166 ALA B C 1
ATOM 6331 O O . ALA B 1 166 ? 20.125 36.75 4.867 1 94.12 166 ALA B O 1
ATOM 6332 N N . PHE B 1 167 ? 20.188 34.75 4.074 1 94.75 167 PHE B N 1
ATOM 6333 C CA . PHE B 1 167 ? 20.359 34.094 5.371 1 94.75 167 PHE B CA 1
ATOM 6334 C C . PHE B 1 167 ? 21.688 34.5 6.008 1 94.75 167 PHE B C 1
ATOM 6336 O O . PHE B 1 167 ? 22.672 34.688 5.305 1 94.75 167 PHE B O 1
ATOM 6343 N N . PRO B 1 168 ? 21.594 34.562 7.289 1 93.62 168 PRO B N 1
ATOM 6344 C CA . PRO B 1 168 ? 22.875 34.656 7.988 1 93.62 168 PRO B CA 1
ATOM 6345 C C . PRO B 1 168 ? 23.766 33.438 7.777 1 93.62 168 PRO B C 1
ATOM 6347 O O . PRO B 1 168 ? 23.25 32.375 7.434 1 93.62 168 PRO B O 1
ATOM 6350 N N . GLU B 1 169 ? 25.031 33.562 8.031 1 92.56 169 GLU B N 1
ATOM 6351 C CA . GLU B 1 169 ? 26 32.5 7.742 1 92.56 169 GLU B CA 1
ATOM 6352 C C . GLU B 1 169 ? 25.719 31.266 8.578 1 92.56 169 GLU B C 1
ATOM 6354 O O . GLU B 1 169 ? 25.906 30.141 8.102 1 92.56 169 GLU B O 1
ATOM 6359 N N . SER B 1 170 ? 25.25 31.453 9.773 1 91.69 170 SER B N 1
ATOM 6360 C CA . SER B 1 170 ? 24.969 30.328 10.656 1 91.69 170 SER B CA 1
ATOM 6361 C C . SER B 1 170 ? 23.844 29.469 10.094 1 91.69 170 SER B C 1
ATOM 6363 O O . SER B 1 170 ? 23.906 28.234 10.133 1 91.69 170 SER B O 1
ATOM 6365 N N . VAL B 1 171 ? 22.812 30.109 9.531 1 94.38 171 VAL B N 1
ATOM 6366 C CA . VAL B 1 171 ? 21.656 29.406 8.984 1 94.38 171 VAL B CA 1
ATOM 6367 C C . VAL B 1 171 ? 22.047 28.75 7.656 1 94.38 171 VAL B C 1
ATOM 6369 O O . VAL B 1 171 ? 21.578 27.641 7.352 1 94.38 171 VAL B O 1
ATOM 6372 N N . LYS B 1 172 ? 22.859 29.422 6.895 1 93.12 172 LYS B N 1
ATOM 6373 C CA . LYS B 1 172 ? 23.328 28.859 5.633 1 93.12 172 LYS B CA 1
ATOM 6374 C C . LYS B 1 172 ? 24.062 27.547 5.863 1 93.12 172 LYS B C 1
ATOM 6376 O O . LYS B 1 172 ? 23.875 26.578 5.109 1 93.12 172 LYS B O 1
ATOM 6381 N N . LEU B 1 173 ? 24.859 27.516 6.887 1 92.06 173 LEU B N 1
ATOM 6382 C CA . LEU B 1 173 ? 25.625 26.312 7.215 1 92.06 173 LEU B CA 1
ATOM 6383 C C . LEU B 1 173 ? 24.688 25.172 7.617 1 92.06 173 LEU B C 1
ATOM 6385 O O . LEU B 1 173 ? 24.906 24.016 7.234 1 92.06 173 LEU B O 1
ATOM 6389 N N . LEU B 1 174 ? 23.719 25.531 8.359 1 91.12 174 LEU B N 1
ATOM 6390 C CA . LEU B 1 174 ? 22.75 24.531 8.789 1 91.12 174 LEU B CA 1
ATOM 6391 C C . LEU B 1 174 ? 22.016 23.938 7.594 1 91.12 174 LEU B C 1
ATOM 6393 O O . LEU B 1 174 ? 21.75 22.734 7.551 1 91.12 174 LEU B O 1
ATOM 6397 N N . CYS B 1 175 ? 21.656 24.812 6.66 1 91.88 175 CYS B N 1
ATOM 6398 C CA . CYS B 1 175 ? 20.938 24.375 5.457 1 91.88 175 CYS B CA 1
ATOM 6399 C C . CYS B 1 175 ? 21.828 23.469 4.605 1 91.88 175 CYS B C 1
ATOM 6401 O O . CYS B 1 175 ? 21.344 22.5 4.016 1 91.88 175 CYS B O 1
ATOM 6403 N N . GLN B 1 176 ? 23.078 23.766 4.559 1 89.25 176 GLN B N 1
ATOM 6404 C CA . GLN B 1 176 ? 24.016 22.969 3.768 1 89.25 176 GLN B CA 1
ATOM 6405 C C . GLN B 1 176 ? 24.219 21.578 4.363 1 89.25 176 GLN B C 1
ATOM 6407 O O . GLN B 1 176 ? 24.281 20.594 3.633 1 89.25 176 GLN B O 1
ATOM 6412 N N . VAL B 1 177 ? 24.219 21.516 5.645 1 87.5 177 VAL B N 1
ATOM 6413 C CA . VAL B 1 177 ? 24.438 20.25 6.336 1 87.5 177 VAL B CA 1
ATOM 6414 C C . VAL B 1 177 ? 23.188 19.375 6.234 1 87.5 177 VAL B C 1
ATOM 6416 O O . VAL B 1 177 ? 23.266 18.172 6.008 1 87.5 177 VAL B O 1
ATOM 6419 N N . ASN B 1 178 ? 22.094 20 6.391 1 86.25 178 ASN B N 1
ATOM 6420 C CA . ASN B 1 178 ? 20.828 19.25 6.441 1 86.25 178 ASN B CA 1
ATOM 6421 C C . ASN B 1 178 ? 20.359 18.859 5.047 1 86.25 178 ASN B C 1
ATOM 6423 O O . ASN B 1 178 ? 19.906 17.734 4.844 1 86.25 178 ASN B O 1
ATOM 6427 N N . GLY B 1 179 ? 20.484 19.734 4.109 1 88.06 179 GLY B N 1
ATOM 6428 C CA . GLY B 1 179 ? 19.984 19.469 2.766 1 88.06 179 GLY B CA 1
ATOM 6429 C C . GLY B 1 179 ? 18.5 19.703 2.625 1 88.06 179 GLY B C 1
ATOM 6430 O O . GLY B 1 179 ? 17.797 19.875 3.623 1 88.06 179 GLY B O 1
ATOM 6431 N N . PRO B 1 180 ? 17.969 19.594 1.442 1 89.06 180 PRO B N 1
ATOM 6432 C CA . PRO B 1 180 ? 16.562 19.922 1.178 1 89.06 180 PRO B CA 1
ATOM 6433 C C . PRO B 1 180 ? 15.609 18.844 1.668 1 89.06 180 PRO B C 1
ATOM 6435 O O . PRO B 1 180 ? 14.414 19.109 1.856 1 89.06 180 PRO B O 1
ATOM 6438 N N . ASP B 1 181 ? 16.109 17.672 1.902 1 89.56 181 ASP B N 1
ATOM 6439 C CA . ASP B 1 181 ? 15.227 16.578 2.322 1 89.56 181 ASP B CA 1
ATOM 6440 C C . ASP B 1 181 ? 15.305 16.359 3.832 1 89.56 181 ASP B C 1
ATOM 6442 O O . ASP B 1 181 ? 14.945 15.289 4.328 1 89.56 181 ASP B O 1
ATOM 6446 N N . TYR B 1 182 ? 15.75 17.344 4.605 1 92.94 182 TYR B N 1
ATOM 6447 C CA . TYR B 1 182 ? 16.031 17.172 6.023 1 92.94 182 TYR B CA 1
ATOM 6448 C C . TYR B 1 182 ? 14.766 16.812 6.793 1 92.94 182 TYR B C 1
ATOM 6450 O O . TYR B 1 182 ? 14.805 16 7.723 1 92.94 182 TYR B O 1
ATOM 6458 N N . SER B 1 183 ? 13.633 17.469 6.426 1 94.56 183 SER B N 1
ATOM 6459 C CA . SER B 1 183 ? 12.398 17.219 7.156 1 94.56 183 SER B CA 1
ATOM 6460 C C . SER B 1 183 ? 11.992 15.75 7.078 1 94.56 183 SER B C 1
ATOM 6462 O O . SER B 1 183 ? 11.711 15.125 8.102 1 94.56 183 SER B O 1
ATOM 6464 N N . THR B 1 184 ? 12.016 15.18 5.875 1 93.56 184 THR B N 1
ATOM 6465 C CA . THR B 1 184 ? 11.656 13.781 5.684 1 93.56 184 THR B CA 1
ATOM 6466 C C . THR B 1 184 ? 12.695 12.867 6.332 1 93.56 184 THR B C 1
ATOM 6468 O O . THR B 1 184 ? 12.344 11.867 6.965 1 93.56 184 THR B O 1
ATOM 6471 N N . ARG B 1 185 ? 13.93 13.188 6.164 1 91.5 185 ARG B N 1
ATOM 6472 C CA . ARG B 1 185 ? 15.016 12.375 6.707 1 91.5 185 ARG B CA 1
ATOM 6473 C C . ARG B 1 185 ? 14.953 12.328 8.227 1 91.5 185 ARG B C 1
ATOM 6475 O O . ARG B 1 185 ? 15.094 11.258 8.828 1 91.5 185 ARG B O 1
ATOM 6482 N N . LEU B 1 186 ? 14.711 13.484 8.859 1 94.75 186 LEU B N 1
ATOM 6483 C CA . LEU B 1 186 ? 14.656 13.562 10.32 1 94.75 186 LEU B CA 1
ATOM 6484 C C . LEU B 1 186 ? 13.484 12.758 10.859 1 94.75 186 LEU B C 1
ATOM 6486 O O . LEU B 1 186 ? 13.625 12.023 11.844 1 94.75 186 LEU B O 1
ATOM 6490 N N . GLU B 1 187 ? 12.367 12.898 10.234 1 95.94 187 GLU B N 1
ATOM 6491 C CA . GLU B 1 187 ? 11.172 12.195 10.703 1 95.94 187 GLU B CA 1
ATOM 6492 C C . GLU B 1 187 ? 11.273 10.695 10.445 1 95.94 187 GLU B C 1
ATOM 6494 O O . GLU B 1 187 ? 10.758 9.891 11.227 1 95.94 187 GLU B O 1
ATOM 6499 N N . ALA B 1 188 ? 11.914 10.305 9.352 1 91.44 188 ALA B N 1
ATOM 6500 C CA . ALA B 1 188 ? 12.07 8.898 8.984 1 91.44 188 ALA B CA 1
ATOM 6501 C C . ALA B 1 188 ? 12.984 8.172 9.969 1 91.44 188 ALA B C 1
ATOM 6503 O O . ALA B 1 188 ? 12.891 6.957 10.141 1 91.44 188 ALA B O 1
ATOM 6504 N N . SER B 1 189 ? 13.875 8.883 10.578 1 90.75 189 SER B N 1
ATOM 6505 C CA . SER B 1 189 ? 14.883 8.281 11.445 1 90.75 189 SER B CA 1
ATOM 6506 C C . SER B 1 189 ? 14.359 8.094 12.867 1 90.75 189 SER B C 1
ATOM 6508 O O . SER B 1 189 ? 15.047 7.531 13.719 1 90.75 189 SER B O 1
ATOM 6510 N N . ARG B 1 190 ? 13.117 8.461 13.07 1 93.69 190 ARG B N 1
ATOM 6511 C CA . ARG B 1 190 ? 12.555 8.328 14.414 1 93.69 190 ARG B CA 1
ATOM 6512 C C . ARG B 1 190 ? 12.312 6.867 14.766 1 93.69 190 ARG B C 1
ATOM 6514 O O . ARG B 1 190 ? 11.883 6.082 13.914 1 93.69 190 ARG B O 1
ATOM 6521 N N . PRO B 1 191 ? 12.555 6.504 15.984 1 90.38 191 PRO B N 1
ATOM 6522 C CA . PRO B 1 191 ? 12.227 5.137 16.406 1 90.38 191 PRO B CA 1
ATOM 6523 C C . PRO B 1 191 ? 10.727 4.879 16.453 1 90.38 191 PRO B C 1
ATOM 6525 O O . PRO B 1 191 ? 9.93 5.824 16.484 1 90.38 191 PRO B O 1
ATOM 6528 N N . ASN B 1 192 ? 10.414 3.627 16.5 1 89.12 192 ASN B N 1
ATOM 6529 C CA . ASN B 1 192 ? 9.008 3.25 16.625 1 89.12 192 ASN B CA 1
ATOM 6530 C C . ASN B 1 192 ? 8.406 3.748 17.938 1 89.12 192 ASN B C 1
ATOM 6532 O O . ASN B 1 192 ? 9.141 4.035 18.891 1 89.12 192 ASN B O 1
ATOM 6536 N N . LEU B 1 193 ? 7.121 3.889 17.875 1 89.5 193 LEU B N 1
ATOM 6537 C CA . LEU B 1 193 ? 6.426 4.309 19.078 1 89.5 193 LEU B CA 1
ATOM 6538 C C . LEU B 1 193 ? 6.742 3.371 20.25 1 89.5 193 LEU B C 1
ATOM 6540 O O . LEU B 1 193 ? 6.988 2.182 20.031 1 89.5 193 LEU B O 1
ATOM 6544 N N . GLN B 1 194 ? 6.648 3.842 21.359 1 81.25 194 GLN B N 1
ATOM 6545 C CA . GLN B 1 194 ? 7.023 3.133 22.578 1 81.25 194 GLN B CA 1
ATOM 6546 C C . GLN B 1 194 ? 6.227 1.842 22.734 1 81.25 194 GLN B C 1
ATOM 6548 O O . GLN B 1 194 ? 5.023 1.811 22.453 1 81.25 194 GLN B O 1
ATOM 6553 N N . LEU B 1 195 ? 6.93 0.88 23.141 1 80 195 LEU B N 1
ATOM 6554 C CA . LEU B 1 195 ? 6.336 -0.432 23.375 1 80 195 LEU B CA 1
ATOM 6555 C C . LEU B 1 195 ? 5.707 -0.503 24.766 1 80 195 LEU B C 1
ATOM 6557 O O . LEU B 1 195 ? 6.031 0.303 25.625 1 80 195 LEU B O 1
ATOM 6561 N N . PRO B 1 196 ? 4.75 -1.374 24.844 1 74.31 196 PRO B N 1
ATOM 6562 C CA . PRO B 1 196 ? 4.117 -1.492 26.156 1 74.31 196 PRO B CA 1
ATOM 6563 C C . PRO B 1 196 ? 5.105 -1.891 27.25 1 74.31 196 PRO B C 1
ATOM 6565 O O . PRO B 1 196 ? 6.035 -2.658 27 1 74.31 196 PRO B O 1
ATOM 6568 N N . THR B 1 197 ? 5.051 -1.062 28.281 1 65.75 197 THR B N 1
ATOM 6569 C CA . THR B 1 197 ? 5.855 -1.399 29.438 1 65.75 197 THR B CA 1
ATOM 6570 C C . THR B 1 197 ? 5.297 -2.631 30.156 1 65.75 197 THR B C 1
ATOM 6572 O O . THR B 1 197 ? 4.156 -3.025 29.906 1 65.75 197 THR B O 1
ATOM 6575 N N . SER B 1 198 ? 6.168 -3.379 30.812 1 57.22 198 SER B N 1
ATOM 6576 C CA . SER B 1 198 ? 5.785 -4.57 31.562 1 57.22 198 SER B CA 1
ATOM 6577 C C . SER B 1 198 ? 4.52 -4.332 32.375 1 57.22 198 SER B C 1
ATOM 6579 O O . SER B 1 198 ? 3.701 -5.238 32.531 1 57.22 198 SER B O 1
ATOM 6581 N N . SER B 1 199 ? 4.395 -3.121 32.906 1 52.78 199 SER B N 1
ATOM 6582 C CA . SER B 1 199 ? 3.24 -2.787 33.719 1 52.78 199 SER B CA 1
ATOM 6583 C C . SER B 1 199 ? 1.967 -2.707 32.875 1 52.78 199 SER B C 1
ATOM 6585 O O . SER B 1 199 ? 0.877 -3.016 33.375 1 52.78 199 SER B O 1
ATOM 6587 N N . ASP B 1 200 ? 2.127 -2.193 31.734 1 53.84 200 ASP B N 1
ATOM 6588 C CA . ASP B 1 200 ? 1.01 -2.055 30.797 1 53.84 200 ASP B CA 1
ATOM 6589 C C . ASP B 1 200 ? 0.476 -3.42 30.375 1 53.84 200 ASP B C 1
ATOM 6591 O O . ASP B 1 200 ? -0.605 -3.516 29.781 1 53.84 200 ASP B O 1
ATOM 6595 N N . LEU B 1 201 ? 1.382 -4.449 30.688 1 50.84 201 LEU B N 1
ATOM 6596 C CA . LEU B 1 201 ? 1.105 -5.816 30.266 1 50.84 201 LEU B CA 1
ATOM 6597 C C . LEU B 1 201 ? 0.275 -6.555 31.312 1 50.84 201 LEU B C 1
ATOM 6599 O O . LEU B 1 201 ? 0.099 -7.773 31.219 1 50.84 201 LEU B O 1
ATOM 6603 N N . GLN B 1 202 ? -0.137 -5.754 32.312 1 55.44 202 GLN B N 1
ATOM 6604 C CA . GLN B 1 202 ? -1.033 -6.613 33.094 1 55.44 202 GLN B CA 1
ATOM 6605 C C . GLN B 1 202 ? -2.125 -7.199 32.188 1 55.44 202 GLN B C 1
ATOM 6607 O O . GLN B 1 202 ? -2.811 -6.469 31.469 1 55.44 202 GLN B O 1
ATOM 6612 N N . PRO B 1 203 ? -2.105 -8.492 31.844 1 57.94 203 PRO B N 1
ATOM 6613 C CA . PRO B 1 203 ? -2.781 -9.234 30.781 1 57.94 203 PRO B CA 1
ATOM 6614 C C . PRO B 1 203 ? -4.234 -8.812 30.594 1 57.94 203 PRO B C 1
ATOM 6616 O O . PRO B 1 203 ? -4.73 -8.781 29.453 1 57.94 203 PRO B O 1
ATOM 6619 N N . ASP B 1 204 ? -5.078 -8.391 31.625 1 71.56 204 ASP B N 1
ATOM 6620 C CA . ASP B 1 204 ? -6.504 -8.297 31.328 1 71.56 204 ASP B CA 1
ATOM 6621 C C . ASP B 1 204 ? -7.102 -7.012 31.906 1 71.56 204 ASP B C 1
ATOM 6623 O O . ASP B 1 204 ? -8.211 -7.023 32.438 1 71.56 204 ASP B O 1
ATOM 6627 N N . TRP B 1 205 ? -6.355 -5.785 31.688 1 83.38 205 TRP B N 1
ATOM 6628 C CA . TRP B 1 205 ? -6.922 -4.566 32.25 1 83.38 205 TRP B CA 1
ATOM 6629 C C . TRP B 1 205 ? -8.133 -4.102 31.453 1 83.38 205 TRP B C 1
ATOM 6631 O O . TRP B 1 205 ? -9.008 -3.418 31.984 1 83.38 205 TRP B O 1
ATOM 6641 N N . LEU B 1 206 ? -8.242 -4.5 30.297 1 87.25 206 LEU B N 1
ATOM 6642 C CA . LEU B 1 206 ? -9.359 -4.121 29.438 1 87.25 206 LEU B CA 1
ATOM 6643 C C . LEU B 1 206 ? -10.672 -4.691 29.969 1 87.25 206 LEU B C 1
ATOM 6645 O O . LEU B 1 206 ? -11.727 -4.074 29.812 1 87.25 206 LEU B O 1
ATOM 6649 N N . SER B 1 207 ? -10.578 -5.871 30.562 1 84.06 207 SER B N 1
ATOM 6650 C CA . SER B 1 207 ? -11.773 -6.531 31.078 1 84.06 207 SER B CA 1
ATOM 6651 C C . SER B 1 207 ? -12.344 -5.766 32.281 1 84.06 207 SER B C 1
ATOM 6653 O O . SER B 1 207 ? -13.523 -5.918 32.594 1 84.06 207 SER B O 1
ATOM 6655 N N . GLY B 1 208 ? -11.555 -4.938 32.875 1 82.06 208 GLY B N 1
ATOM 6656 C CA . GLY B 1 208 ? -12 -4.18 34.031 1 82.06 208 GLY B CA 1
ATOM 6657 C C . GLY B 1 208 ? -12.617 -2.842 33.656 1 82.06 208 GLY B C 1
ATOM 6658 O O . GLY B 1 208 ? -13.133 -2.135 34.531 1 82.06 208 GLY B O 1
ATOM 6659 N N . LEU B 1 209 ? -12.672 -2.578 32.406 1 87.06 209 LEU B N 1
ATOM 6660 C CA . LEU B 1 209 ? -13.219 -1.296 32 1 87.06 209 LEU B CA 1
ATOM 6661 C C . LEU B 1 209 ? -14.742 -1.312 32.031 1 87.06 209 LEU B C 1
ATOM 6663 O O . LEU B 1 209 ? -15.367 -2.301 31.656 1 87.06 209 LEU B O 1
ATOM 6667 N N . SER B 1 210 ? -15.328 -0.279 32.594 1 88.5 210 SER B N 1
ATOM 6668 C CA . SER B 1 210 ? -16.781 -0.172 32.656 1 88.5 210 SER B CA 1
ATOM 6669 C C . SER B 1 210 ? -17.344 0.237 31.281 1 88.5 210 SER B C 1
ATOM 6671 O O . SER B 1 210 ? -16.688 0.945 30.516 1 88.5 210 SER B O 1
ATOM 6673 N N . VAL B 1 211 ? -18.547 -0.138 31.016 1 88.56 211 VAL B N 1
ATOM 6674 C CA . VAL B 1 211 ? -19.234 0.222 29.781 1 88.56 211 VAL B CA 1
ATOM 6675 C C . VAL B 1 211 ? -19.453 1.732 29.734 1 88.56 211 VAL B C 1
ATOM 6677 O O . VAL B 1 211 ? -19.422 2.338 28.656 1 88.56 211 VAL B O 1
ATOM 6680 N N . ALA B 1 212 ? -19.625 2.305 30.859 1 89.69 212 ALA B N 1
ATOM 6681 C CA . ALA B 1 212 ? -19.828 3.75 30.953 1 89.69 212 ALA B CA 1
ATOM 6682 C C . ALA B 1 212 ? -18.578 4.496 30.469 1 89.69 212 ALA B C 1
ATOM 6684 O O . ALA B 1 212 ? -18.688 5.5 29.75 1 89.69 212 ALA B O 1
ATOM 6685 N N . THR B 1 213 ? -17.5 4.02 30.859 1 90.19 213 THR B N 1
ATOM 6686 C CA . THR B 1 213 ? -16.234 4.633 30.438 1 90.19 213 THR B CA 1
ATOM 6687 C C . THR B 1 213 ? -16.078 4.512 28.922 1 90.19 213 THR B C 1
ATOM 6689 O O . THR B 1 213 ? -15.656 5.465 28.266 1 90.19 213 THR B O 1
ATOM 6692 N N . LEU B 1 214 ? -16.391 3.363 28.438 1 93.44 214 LEU B N 1
ATOM 6693 C CA . LEU B 1 214 ? -16.297 3.133 27 1 93.44 214 LEU B CA 1
ATOM 6694 C C . LEU B 1 214 ? -17.234 4.051 26.234 1 93.44 214 LEU B C 1
ATOM 6696 O O . LEU B 1 214 ? -16.859 4.613 25.203 1 93.44 214 LEU B O 1
ATOM 6700 N N . LYS B 1 215 ? -18.375 4.188 26.719 1 93.19 215 LYS B N 1
ATOM 6701 C CA . LYS B 1 215 ? -19.359 5.055 26.062 1 93.19 215 LYS B CA 1
ATOM 6702 C C . LYS B 1 215 ? -18.922 6.516 26.125 1 93.19 215 LYS B C 1
ATOM 6704 O O . LYS B 1 215 ? -19.047 7.25 25.141 1 93.19 215 LYS B O 1
ATOM 6709 N N . GLU B 1 216 ? -18.469 6.934 27.266 1 92.69 216 GLU B N 1
ATOM 6710 C CA . GLU B 1 216 ? -18.016 8.312 27.438 1 92.69 216 GLU B CA 1
ATOM 6711 C C . GLU B 1 216 ? -16.891 8.656 26.484 1 92.69 216 GLU B C 1
ATOM 6713 O O . GLU B 1 216 ? -16.938 9.688 25.797 1 92.69 216 GLU B O 1
ATOM 6718 N N . LEU B 1 217 ? -15.875 7.832 26.453 1 94.88 217 LEU B N 1
ATOM 6719 C CA . LEU B 1 217 ? -14.734 8.086 25.578 1 94.88 217 LEU B CA 1
ATOM 6720 C C . LEU B 1 217 ? -15.164 8.039 24.109 1 94.88 217 LEU B C 1
ATOM 6722 O O . LEU B 1 217 ? -14.648 8.797 23.281 1 94.88 217 LEU B O 1
ATOM 6726 N N . SER B 1 218 ? -16.078 7.137 23.797 1 96.06 218 SER B N 1
ATOM 6727 C CA . SER B 1 218 ? -16.609 7.09 22.438 1 96.06 218 SER B CA 1
ATOM 6728 C C . SER B 1 218 ? -17.344 8.383 22.094 1 96.06 218 SER B C 1
ATOM 6730 O O . SER B 1 218 ? -17.172 8.922 20.984 1 96.06 218 SER B O 1
ATOM 6732 N N . ASP B 1 219 ? -18.109 8.883 23 1 93.5 219 ASP B N 1
ATOM 6733 C CA . ASP B 1 219 ? -18.828 10.125 22.781 1 93.5 219 ASP B CA 1
ATOM 6734 C C . ASP B 1 219 ? -17.875 11.297 22.562 1 93.5 219 ASP B C 1
ATOM 6736 O O . ASP B 1 219 ? -18.141 12.164 21.734 1 93.5 219 ASP B O 1
ATOM 6740 N N . VAL B 1 220 ? -16.844 11.273 23.328 1 94.06 220 VAL B N 1
ATOM 6741 C CA . VAL B 1 220 ? -15.844 12.328 23.156 1 94.06 220 VAL B CA 1
ATOM 6742 C C . VAL B 1 220 ? -15.242 12.258 21.75 1 94.06 220 VAL B C 1
ATOM 6744 O O . VAL B 1 220 ? -15.094 13.281 21.094 1 94.06 220 VAL B O 1
ATOM 6747 N N . TYR B 1 221 ? -14.898 11.07 21.359 1 96.06 221 TYR B N 1
ATOM 6748 C CA . TYR B 1 221 ? -14.352 10.906 20.016 1 96.06 221 TYR B CA 1
ATOM 6749 C C . TYR B 1 221 ? -15.312 11.469 18.969 1 96.06 221 TYR B C 1
ATOM 6751 O O . TYR B 1 221 ? -14.898 12.195 18.062 1 96.06 221 TYR B O 1
ATOM 6759 N N . PHE B 1 222 ? -16.578 11.141 19.047 1 93.62 222 PHE B N 1
ATOM 6760 C CA . PHE B 1 222 ? -17.562 11.523 18.047 1 93.62 222 PHE B CA 1
ATOM 6761 C C . PHE B 1 222 ? -17.844 13.016 18.109 1 93.62 222 PHE B C 1
ATOM 6763 O O . PHE B 1 222 ? -18.297 13.609 17.141 1 93.62 222 PHE B O 1
ATOM 6770 N N . SER B 1 223 ? -17.484 13.68 19.219 1 90.88 223 SER B N 1
ATOM 6771 C CA . SER B 1 223 ? -17.703 15.117 19.359 1 90.88 223 SER B CA 1
ATOM 6772 C C . SER B 1 223 ? -16.438 15.906 19.031 1 90.88 223 SER B C 1
ATOM 6774 O O . SER B 1 223 ? -16.422 17.125 19.141 1 90.88 223 SER B O 1
ATOM 6776 N N . THR B 1 224 ? -15.422 15.188 18.703 1 93.06 224 THR B N 1
ATOM 6777 C CA . THR B 1 224 ? -14.172 15.883 18.406 1 93.06 224 THR B CA 1
ATOM 6778 C C . THR B 1 224 ? -13.609 15.453 17.062 1 93.06 224 THR B C 1
ATOM 6780 O O . THR B 1 224 ? -13.969 16.016 16.016 1 93.06 224 THR B O 1
ATOM 6783 N N . PHE B 1 225 ? -12.906 14.258 17.062 1 94.31 225 PHE B N 1
ATOM 6784 C CA . PHE B 1 225 ? -12.188 13.828 15.875 1 94.31 225 PHE B CA 1
ATOM 6785 C C . PHE B 1 225 ? -13.148 13.5 14.742 1 94.31 225 PHE B C 1
ATOM 6787 O O . PHE B 1 225 ? -12.883 13.82 13.578 1 94.31 225 PHE B O 1
ATOM 6794 N N . ASN B 1 226 ? -14.211 12.852 15.008 1 93.75 226 ASN B N 1
ATOM 6795 C CA . ASN B 1 226 ? -15.133 12.391 13.977 1 93.75 226 ASN B CA 1
ATOM 6796 C C . ASN B 1 226 ? -15.945 13.555 13.398 1 93.75 226 ASN B C 1
ATOM 6798 O O . ASN B 1 226 ? -16.547 13.422 12.336 1 93.75 226 ASN B O 1
ATOM 6802 N N . LEU B 1 227 ? -15.953 14.703 14.078 1 88.06 227 LEU B N 1
ATOM 6803 C CA . LEU B 1 227 ? -16.656 15.891 13.57 1 88.06 227 LEU B CA 1
ATOM 6804 C C . LEU B 1 227 ? -15.961 16.422 12.32 1 88.06 227 LEU B C 1
ATOM 6806 O O . LEU B 1 227 ? -16.625 16.781 11.352 1 88.06 227 LEU B O 1
ATOM 6810 N N . ALA B 1 228 ? -14.695 16.422 12.414 1 84.81 228 ALA B N 1
ATOM 6811 C CA . ALA B 1 228 ? -13.922 16.984 11.312 1 84.81 228 ALA B CA 1
ATOM 6812 C C . ALA B 1 228 ? -13.648 15.93 10.242 1 84.81 228 ALA B C 1
ATOM 6814 O O . ALA B 1 228 ? -13.586 16.25 9.047 1 84.81 228 ALA B O 1
ATOM 6815 N N . ASN B 1 229 ? -13.453 14.742 10.688 1 90.69 229 ASN B N 1
ATOM 6816 C CA . ASN B 1 229 ? -13.156 13.609 9.812 1 90.69 229 ASN B CA 1
ATOM 6817 C C . ASN B 1 229 ? -14.07 12.43 10.094 1 90.69 229 ASN B C 1
ATOM 6819 O O . ASN B 1 229 ? -13.703 11.508 10.828 1 90.69 229 ASN B O 1
ATOM 6823 N N . PRO B 1 230 ? -15.164 12.422 9.438 1 93.25 230 PRO B N 1
ATOM 6824 C CA . PRO B 1 230 ? -16.172 11.398 9.742 1 93.25 230 PRO B CA 1
ATOM 6825 C C . PRO B 1 230 ? -15.773 10.016 9.227 1 93.25 230 PRO B C 1
ATOM 6827 O O . PRO B 1 230 ? -16.391 9.508 8.289 1 93.25 230 PRO B O 1
ATOM 6830 N N . ILE B 1 231 ? -14.914 9.352 9.898 1 96.88 231 ILE B N 1
ATOM 6831 C CA . ILE B 1 231 ? -14.375 8.047 9.531 1 96.88 231 ILE B CA 1
ATOM 6832 C C . ILE B 1 231 ? -15.383 6.957 9.898 1 96.88 231 ILE B C 1
ATOM 6834 O O . ILE B 1 231 ? -15.5 5.949 9.195 1 96.88 231 ILE B O 1
ATOM 6838 N N . LEU B 1 232 ? -16.094 7.176 11.031 1 96.5 232 LEU B N 1
ATOM 6839 C CA . LEU B 1 232 ? -17.031 6.168 11.508 1 96.5 232 LEU B CA 1
ATOM 6840 C C . LEU B 1 232 ? -18.469 6.676 11.43 1 96.5 232 LEU B C 1
ATOM 6842 O O . LEU B 1 232 ? -18.719 7.879 11.562 1 96.5 232 LEU B O 1
ATOM 6846 N N . ASP B 1 233 ? -19.312 5.773 11.102 1 92.94 233 ASP B N 1
ATOM 6847 C CA . ASP B 1 233 ? -20.734 6.02 11.289 1 92.94 233 ASP B CA 1
ATOM 6848 C C . ASP B 1 233 ? -21.156 5.754 12.734 1 92.94 233 ASP B C 1
ATOM 6850 O O . ASP B 1 233 ? -21.047 4.625 13.219 1 92.94 233 ASP B O 1
ATOM 6854 N N . GLN B 1 234 ? -21.609 6.758 13.406 1 92.38 234 GLN B N 1
ATOM 6855 C CA . GLN B 1 234 ? -21.875 6.695 14.844 1 92.38 234 GLN B CA 1
ATOM 6856 C C . GLN B 1 234 ? -22.906 5.621 15.164 1 92.38 234 GLN B C 1
ATOM 6858 O O . GLN B 1 234 ? -22.766 4.879 16.141 1 92.38 234 GLN B O 1
ATOM 6863 N N . LYS B 1 235 ? -23.953 5.531 14.383 1 89.5 235 LYS B N 1
ATOM 6864 C CA . LYS B 1 235 ? -25 4.543 14.609 1 89.5 235 LYS B CA 1
ATOM 6865 C C . LYS B 1 235 ? -24.453 3.121 14.492 1 89.5 235 LYS B C 1
ATOM 6867 O O . LYS B 1 235 ? -24.688 2.293 15.375 1 89.5 235 LYS B O 1
ATOM 6872 N N . THR B 1 236 ? -23.766 2.863 13.445 1 91.62 236 THR B N 1
ATOM 6873 C CA . THR B 1 236 ? -23.188 1.543 13.227 1 91.62 236 THR B CA 1
ATOM 6874 C C . THR B 1 236 ? -22.172 1.205 14.32 1 91.62 236 THR B C 1
ATOM 6876 O O . THR B 1 236 ? -22.094 0.057 14.758 1 91.62 236 THR B O 1
ATOM 6879 N N . TYR B 1 237 ? -21.453 2.178 14.773 1 95.12 237 TYR B N 1
ATOM 6880 C CA . TYR B 1 237 ? -20.438 1.974 15.797 1 95.12 237 TYR B CA 1
ATOM 6881 C C . TYR B 1 237 ? -21.078 1.527 17.109 1 95.12 237 TYR B C 1
ATOM 6883 O O . TYR B 1 237 ? -20.672 0.52 17.688 1 95.12 237 TYR B O 1
ATOM 6891 N N . PHE B 1 238 ? -22.078 2.205 17.594 1 92.62 238 PHE B N 1
ATOM 6892 C CA . PHE B 1 238 ? -22.656 1.938 18.906 1 92.62 238 PHE B CA 1
ATOM 6893 C C . PHE B 1 238 ? -23.531 0.688 18.859 1 92.62 238 PHE B C 1
ATOM 6895 O O . PHE B 1 238 ? -23.609 -0.048 19.859 1 92.62 238 PHE B O 1
ATOM 6902 N N . GLN B 1 239 ? -24.047 0.382 17.719 1 89 239 GLN B N 1
ATOM 6903 C CA . GLN B 1 239 ? -25 -0.724 17.672 1 89 239 GLN B CA 1
ATOM 6904 C C . GLN B 1 239 ? -24.297 -2.033 17.312 1 89 239 GLN B C 1
ATOM 6906 O O . GLN B 1 239 ? -24.75 -3.109 17.703 1 89 239 GLN B O 1
ATOM 6911 N N . ARG B 1 240 ? -23.234 -1.934 16.609 1 92 240 ARG B N 1
ATOM 6912 C CA . ARG B 1 240 ? -22.609 -3.164 16.125 1 92 240 ARG B CA 1
ATOM 6913 C C . ARG B 1 240 ? -21.172 -3.27 16.594 1 92 240 ARG B C 1
ATOM 6915 O O . ARG B 1 240 ? -20.828 -4.16 17.375 1 92 240 ARG B O 1
ATOM 6922 N N . THR B 1 241 ? -20.344 -2.35 16.203 1 95.75 241 THR B N 1
ATOM 6923 C CA . THR B 1 241 ? -18.906 -2.447 16.406 1 95.75 241 THR B CA 1
ATOM 6924 C C . THR B 1 241 ? -18.562 -2.545 17.891 1 95.75 241 THR B C 1
ATOM 6926 O O . THR B 1 241 ? -17.812 -3.426 18.297 1 95.75 241 THR B O 1
ATOM 6929 N N . LEU B 1 242 ? -19.125 -1.615 18.688 1 95.94 242 LEU B N 1
ATOM 6930 C CA . LEU B 1 242 ? -18.828 -1.575 20.125 1 95.94 242 LEU B CA 1
ATOM 6931 C C . LEU B 1 242 ? -19.312 -2.848 20.812 1 95.94 242 LEU B C 1
ATOM 6933 O O . LEU B 1 242 ? -18.609 -3.412 21.641 1 95.94 242 LEU B O 1
ATOM 6937 N N . GLY B 1 243 ? -20.484 -3.359 20.438 1 93.75 243 GLY B N 1
ATOM 6938 C CA . GLY B 1 243 ? -21.031 -4.574 21.016 1 93.75 243 GLY B CA 1
ATOM 6939 C C . GLY B 1 243 ? -20.172 -5.801 20.75 1 93.75 243 GLY B C 1
ATOM 6940 O O . GLY B 1 243 ? -19.953 -6.605 21.656 1 93.75 243 GLY B O 1
ATOM 6941 N N . VAL B 1 244 ? -19.703 -5.922 19.547 1 94.75 244 VAL B N 1
ATOM 6942 C CA . VAL B 1 244 ? -18.875 -7.062 19.188 1 94.75 244 VAL B CA 1
ATOM 6943 C C . VAL B 1 244 ? -17.594 -7.055 20 1 94.75 244 VAL B C 1
ATOM 6945 O O . VAL B 1 244 ? -17.141 -8.102 20.484 1 94.75 244 VAL B O 1
ATOM 6948 N N . ALA B 1 245 ? -16.969 -5.914 20.188 1 95.31 245 ALA B N 1
ATOM 6949 C CA . ALA B 1 245 ? -15.727 -5.789 20.938 1 95.31 245 ALA B CA 1
ATOM 6950 C C . ALA B 1 245 ? -15.922 -6.145 22.406 1 95.31 245 ALA B C 1
ATOM 6952 O O . ALA B 1 245 ? -15.109 -6.859 23 1 95.31 245 ALA B O 1
ATOM 6953 N N . ILE B 1 246 ? -17.047 -5.668 22.984 1 93.44 246 ILE B N 1
ATOM 6954 C CA . ILE B 1 246 ? -17.312 -5.902 24.391 1 93.44 246 ILE B CA 1
ATOM 6955 C C . ILE B 1 246 ? -17.672 -7.375 24.609 1 93.44 246 ILE B C 1
ATOM 6957 O O . ILE B 1 246 ? -17.141 -8.008 25.531 1 93.44 246 ILE B O 1
ATOM 6961 N N . ASP B 1 247 ? -18.516 -7.918 23.734 1 92.62 247 ASP B N 1
ATOM 6962 C CA . ASP B 1 247 ? -18.953 -9.305 23.875 1 92.62 247 ASP B CA 1
ATOM 6963 C C . ASP B 1 247 ? -17.781 -10.266 23.75 1 92.62 247 ASP B C 1
ATOM 6965 O O . ASP B 1 247 ? -17.75 -11.312 24.391 1 92.62 247 ASP B O 1
ATOM 6969 N N . GLY B 1 248 ? -16.875 -9.867 22.938 1 91.31 248 GLY B N 1
ATOM 6970 C CA . GLY B 1 248 ? -15.719 -10.719 22.734 1 91.31 248 GLY B CA 1
ATOM 6971 C C . GLY B 1 248 ? -14.578 -10.406 23.688 1 91.31 248 GLY B C 1
ATOM 6972 O O . GLY B 1 248 ? -13.477 -10.945 23.531 1 91.31 248 GLY B O 1
ATOM 6973 N N . ASN B 1 249 ? -14.758 -9.578 24.609 1 91.88 249 ASN B N 1
ATOM 6974 C CA . ASN B 1 249 ? -13.742 -9.148 25.562 1 91.88 249 ASN B CA 1
ATOM 6975 C C . ASN B 1 249 ? -12.492 -8.633 24.859 1 91.88 249 ASN B C 1
ATOM 6977 O O . ASN B 1 249 ? -11.375 -9.008 25.219 1 91.88 249 ASN B O 1
ATOM 6981 N N . PHE B 1 250 ? -12.711 -7.953 23.812 1 93.12 250 PHE B N 1
ATOM 6982 C CA . PHE B 1 250 ? -11.664 -7.312 23.031 1 93.12 250 PHE B CA 1
ATOM 6983 C C . PHE B 1 250 ? -10.711 -8.352 22.453 1 93.12 250 PHE B C 1
ATOM 6985 O O . PHE B 1 250 ? -9.492 -8.18 22.516 1 93.12 250 PHE B O 1
ATOM 6992 N N . GLY B 1 251 ? -11.227 -9.398 21.969 1 91.75 251 GLY B N 1
ATOM 6993 C CA . GLY B 1 251 ? -10.43 -10.422 21.312 1 91.75 251 GLY B CA 1
ATOM 6994 C C . GLY B 1 251 ? -9.797 -9.953 20.016 1 91.75 251 GLY B C 1
ATOM 6995 O O . GLY B 1 251 ? -9.766 -8.75 19.734 1 91.75 251 GLY B O 1
ATOM 6996 N N . ILE B 1 252 ? -9.219 -10.906 19.266 1 92.94 252 ILE B N 1
ATOM 6997 C CA . ILE B 1 252 ? -8.531 -10.57 18.016 1 92.94 252 ILE B CA 1
ATOM 6998 C C . ILE B 1 252 ? -9.547 -10.453 16.891 1 92.94 252 ILE B C 1
ATOM 7000 O O . ILE B 1 252 ? -9.867 -11.445 16.219 1 92.94 252 ILE B O 1
ATOM 7004 N N . CYS B 1 253 ? -9.961 -9.266 16.656 1 94.44 253 CYS B N 1
ATOM 7005 C CA . CYS B 1 253 ? -10.844 -8.938 15.539 1 94.44 253 CYS B CA 1
ATOM 7006 C C . CYS B 1 253 ? -10.781 -7.453 15.211 1 94.44 253 CYS B C 1
ATOM 7008 O O . CYS B 1 253 ? -10.289 -6.656 16.016 1 94.44 253 CYS B O 1
ATOM 7010 N N . ILE B 1 254 ? -11.188 -7.078 14.117 1 96.5 254 ILE B N 1
ATOM 7011 C CA . ILE B 1 254 ? -11.008 -5.719 13.617 1 96.5 254 ILE B CA 1
ATOM 7012 C C . ILE B 1 254 ? -11.875 -4.758 14.422 1 96.5 254 ILE B C 1
ATOM 7014 O O . ILE B 1 254 ? -11.508 -3.602 14.633 1 96.5 254 ILE B O 1
ATOM 7018 N N . GLU B 1 255 ? -13.055 -5.199 14.93 1 97.38 255 GLU B N 1
ATOM 7019 C CA . GLU B 1 255 ? -13.938 -4.367 15.742 1 97.38 255 GLU B CA 1
ATOM 7020 C C . GLU B 1 255 ? -13.273 -3.963 17.047 1 97.38 255 GLU B C 1
ATOM 7022 O O . GLU B 1 255 ? -13.359 -2.805 17.469 1 97.38 255 GLU B O 1
ATOM 7027 N N . SER B 1 256 ? -12.633 -4.922 17.641 1 96.94 256 SER B N 1
ATOM 7028 C CA . SER B 1 256 ? -11.898 -4.617 18.859 1 96.94 256 SER B CA 1
ATOM 7029 C C . SER B 1 256 ? -10.82 -3.566 18.625 1 96.94 256 SER B C 1
ATOM 7031 O O . SER B 1 256 ? -10.641 -2.654 19.422 1 96.94 256 SER B O 1
ATOM 7033 N N . CYS B 1 257 ? -10.094 -3.734 17.5 1 97.94 257 CYS B N 1
ATOM 7034 C CA . CYS B 1 257 ? -9.039 -2.783 17.156 1 97.94 257 CYS B CA 1
ATOM 7035 C C . CYS B 1 257 ? -9.609 -1.384 16.969 1 97.94 257 CYS B C 1
ATOM 7037 O O . CYS B 1 257 ? -9.031 -0.401 17.438 1 97.94 257 CYS B O 1
ATOM 7039 N N . ILE B 1 258 ? -10.711 -1.256 16.297 1 98.56 258 ILE B N 1
ATOM 7040 C CA . ILE B 1 258 ? -11.359 0.027 16.047 1 98.56 258 ILE B CA 1
ATOM 7041 C C . ILE B 1 258 ? -11.758 0.67 17.375 1 98.56 258 ILE B C 1
ATOM 7043 O O . ILE B 1 258 ? -11.469 1.845 17.609 1 98.56 258 ILE B O 1
ATOM 7047 N N . VAL B 1 259 ? -12.414 -0.135 18.234 1 98.25 259 VAL B N 1
ATOM 7048 C CA . VAL B 1 259 ? -12.875 0.397 19.516 1 98.25 259 VAL B CA 1
ATOM 7049 C C . VAL B 1 259 ? -11.688 0.873 20.344 1 98.25 259 VAL B C 1
ATOM 7051 O O . VAL B 1 259 ? -11.734 1.942 20.953 1 98.25 259 VAL B O 1
ATOM 7054 N N . LEU B 1 260 ? -10.641 0.15 20.344 1 97.56 260 LEU B N 1
ATOM 7055 C CA . LEU B 1 260 ? -9.461 0.491 21.125 1 97.56 260 LEU B CA 1
ATOM 7056 C C . LEU B 1 260 ? -8.82 1.779 20.609 1 97.56 260 LEU B C 1
ATOM 7058 O O . LEU B 1 260 ? -8.383 2.615 21.406 1 97.56 260 LEU B O 1
ATOM 7062 N N . VAL B 1 261 ? -8.742 2.006 19.297 1 98.44 261 VAL B N 1
ATOM 7063 C CA . VAL B 1 261 ? -8.18 3.244 18.766 1 98.44 261 VAL B CA 1
ATOM 7064 C C . VAL B 1 261 ? -9.125 4.406 19.062 1 98.44 261 VAL B C 1
ATOM 7066 O O . VAL B 1 261 ? -8.688 5.527 19.312 1 98.44 261 VAL B O 1
ATOM 7069 N N . VAL B 1 262 ? -10.438 4.109 18.969 1 98.5 262 VAL B N 1
ATOM 7070 C CA . VAL B 1 262 ? -11.422 5.129 19.297 1 98.5 262 VAL B CA 1
ATOM 7071 C C . VAL B 1 262 ? -11.25 5.559 20.766 1 98.5 262 VAL B C 1
ATOM 7073 O O . VAL B 1 262 ? -11.336 6.746 21.078 1 98.5 262 VAL B O 1
ATOM 7076 N N . MET B 1 263 ? -11 4.582 21.656 1 97.19 263 MET B N 1
ATOM 7077 C CA . MET B 1 263 ? -10.727 4.914 23.047 1 97.19 263 MET B CA 1
ATOM 7078 C C . MET B 1 263 ? -9.469 5.77 23.172 1 97.19 263 MET B C 1
ATOM 7080 O O . MET B 1 263 ? -9.438 6.73 23.938 1 97.19 263 MET B O 1
ATOM 7084 N N . ALA B 1 264 ? -8.453 5.422 22.406 1 96.81 264 ALA B N 1
ATOM 7085 C CA . ALA B 1 264 ? -7.211 6.191 22.422 1 96.81 264 ALA B CA 1
ATOM 7086 C C . ALA B 1 264 ? -7.457 7.637 21.984 1 96.81 264 ALA B C 1
ATOM 7088 O O . ALA B 1 264 ? -7.016 8.57 22.656 1 96.81 264 ALA B O 1
ATOM 7089 N N . LEU B 1 265 ? -8.164 7.82 20.906 1 97.75 265 LEU B N 1
ATOM 7090 C CA . LEU B 1 265 ? -8.477 9.148 20.406 1 97.75 265 LEU B CA 1
ATOM 7091 C C . LEU B 1 265 ? -9.438 9.875 21.359 1 97.75 265 LEU B C 1
ATOM 7093 O O . LEU B 1 265 ? -9.398 11.102 21.469 1 97.75 265 LEU B O 1
ATOM 7097 N N . GLY B 1 266 ? -10.312 9.055 22.016 1 96.62 266 GLY B N 1
ATOM 7098 C CA . GLY B 1 266 ? -11.18 9.633 23.016 1 96.62 266 GLY B CA 1
ATOM 7099 C C . GLY B 1 266 ? -10.422 10.281 24.172 1 96.62 266 GLY B C 1
ATOM 7100 O O . GLY B 1 266 ? -10.781 11.367 24.625 1 96.62 266 GLY B O 1
ATOM 7101 N N . VAL B 1 267 ? -9.391 9.664 24.594 1 94.94 267 VAL B N 1
ATOM 7102 C CA . VAL B 1 267 ? -8.562 10.203 25.672 1 94.94 267 VAL B CA 1
ATOM 7103 C C . VAL B 1 267 ? -7.906 11.5 25.203 1 94.94 267 VAL B C 1
ATOM 7105 O O . VAL B 1 267 ? -7.867 12.484 25.953 1 94.94 267 VAL B O 1
ATOM 7108 N N . ILE B 1 268 ? -7.422 11.523 24 1 95.44 268 ILE B N 1
ATOM 7109 C CA . ILE B 1 268 ? -6.812 12.727 23.453 1 95.44 268 ILE B CA 1
ATOM 7110 C C . ILE B 1 268 ? -7.871 13.812 23.297 1 95.44 268 ILE B C 1
ATOM 7112 O O . ILE B 1 268 ? -7.609 14.984 23.547 1 95.44 268 ILE B O 1
ATOM 7116 N N . GLY B 1 269 ? -9.023 13.398 22.859 1 94.44 269 GLY B N 1
ATOM 7117 C CA . GLY B 1 269 ? -10.125 14.336 22.719 1 94.44 269 GLY B CA 1
ATOM 7118 C C . GLY B 1 269 ? -10.523 14.977 24.031 1 94.44 269 GLY B C 1
ATOM 7119 O O . GLY B 1 269 ? -10.891 16.156 24.078 1 94.44 269 GLY B O 1
ATOM 7120 N N . GLN B 1 270 ? -10.477 14.211 25.094 1 93.44 270 GLN B N 1
ATOM 7121 C CA . GLN B 1 270 ? -10.766 14.758 26.406 1 93.44 270 GLN B CA 1
ATOM 7122 C C . GLN B 1 270 ? -9.773 15.859 26.766 1 93.44 270 GLN B C 1
ATOM 7124 O O . GLN B 1 270 ? -10.164 16.891 27.328 1 93.44 270 GLN B O 1
ATOM 7129 N N . LYS B 1 271 ? -8.578 15.562 26.516 1 92.56 271 LYS B N 1
ATOM 7130 C CA . LYS B 1 271 ? -7.562 16.578 26.734 1 92.56 271 LYS B CA 1
ATOM 7131 C C . LYS B 1 271 ? -7.855 17.844 25.922 1 92.56 271 LYS B C 1
ATOM 7133 O O . LYS B 1 271 ? -7.703 18.953 26.422 1 92.56 271 LYS B O 1
ATOM 7138 N N . ALA B 1 272 ? -8.227 17.672 24.719 1 93.69 272 ALA B N 1
ATOM 7139 C CA . ALA B 1 272 ? -8.539 18.797 23.844 1 93.69 272 ALA B CA 1
ATOM 7140 C C . ALA B 1 272 ? -9.727 19.594 24.391 1 93.69 272 ALA B C 1
ATOM 7142 O O . ALA B 1 272 ? -9.742 20.812 24.312 1 93.69 272 ALA B O 1
ATOM 7143 N N . LEU B 1 273 ? -10.727 18.891 24.891 1 93.19 273 LEU B N 1
ATOM 7144 C CA . LEU B 1 273 ? -11.898 19.562 25.438 1 93.19 273 LEU B CA 1
ATOM 7145 C C . LEU B 1 273 ? -11.523 20.391 26.672 1 93.19 273 LEU B C 1
ATOM 7147 O O . LEU B 1 273 ? -12.062 21.469 26.875 1 93.19 273 LEU B O 1
ATOM 7151 N N . VAL B 1 274 ? -10.617 19.844 27.438 1 92.19 274 VAL B N 1
ATOM 7152 C CA . VAL B 1 274 ? -10.133 20.578 28.594 1 92.19 274 VAL B CA 1
ATOM 7153 C C . VAL B 1 274 ? -9.359 21.812 28.156 1 92.19 274 VAL B C 1
ATOM 7155 O O . VAL B 1 274 ? -9.531 22.891 28.719 1 92.19 274 VAL B O 1
ATOM 7158 N N . GLU B 1 275 ? -8.547 21.625 27.156 1 91.44 275 GLU B N 1
ATOM 7159 C CA . GLU B 1 275 ? -7.789 22.75 26.609 1 91.44 275 GLU B CA 1
ATOM 7160 C C . GLU B 1 275 ? -8.719 23.859 26.141 1 91.44 275 GLU B C 1
ATOM 7162 O O . GLU B 1 275 ? -8.43 25.047 26.328 1 91.44 275 GLU B O 1
ATOM 7167 N N . GLY B 1 276 ? -9.789 23.469 25.531 1 90.5 276 GLY B N 1
ATOM 7168 C CA . GLY B 1 276 ? -10.734 24.438 24.984 1 90.5 276 GLY B CA 1
ATOM 7169 C C . GLY B 1 276 ? -11.656 25.031 26.031 1 90.5 276 GLY B C 1
ATOM 7170 O O . GLY B 1 276 ? -12.398 25.969 25.75 1 90.5 276 GLY B O 1
ATOM 7171 N N . GLY B 1 277 ? -11.609 24.531 27.172 1 88.81 277 GLY B N 1
ATOM 7172 C CA . GLY B 1 277 ? -12.453 25.031 28.25 1 88.81 277 GLY B CA 1
ATOM 7173 C C . GLY B 1 277 ? -13.852 24.453 28.234 1 88.81 277 GLY B C 1
ATOM 7174 O O . GLY B 1 277 ? -14.773 25.016 28.812 1 88.81 277 GLY B O 1
ATOM 7175 N N . PHE B 1 278 ? -14.039 23.375 27.594 1 89.44 278 PHE B N 1
ATOM 7176 C CA . PHE B 1 278 ? -15.375 22.797 27.438 1 89.44 278 PHE B CA 1
ATOM 7177 C C . PHE B 1 278 ? -15.594 21.656 28.406 1 89.44 278 PHE B C 1
ATOM 7179 O O . PHE B 1 278 ? -16.703 21.125 28.5 1 89.44 278 PHE B O 1
ATOM 7186 N N . SER B 1 279 ? -14.656 21.172 29 1 81.19 279 SER B N 1
ATOM 7187 C CA . SER B 1 279 ? -14.758 20.125 30 1 81.19 279 SER B CA 1
ATOM 7188 C C . SER B 1 279 ? -13.852 20.406 31.188 1 81.19 279 SER B C 1
ATOM 7190 O O . SER B 1 279 ? -12.859 21.125 31.062 1 81.19 279 SER B O 1
ATOM 7192 N N . SER B 1 280 ? -14.398 20.188 32.5 1 68.69 280 SER B N 1
ATOM 7193 C CA . SER B 1 280 ? -13.586 20.359 33.688 1 68.69 280 SER B CA 1
ATOM 7194 C C . SER B 1 280 ? -12.547 19.234 33.812 1 68.69 280 SER B C 1
ATOM 7196 O O . SER B 1 280 ? -12.789 18.109 33.406 1 68.69 280 SER B O 1
ATOM 7198 N N . ALA B 1 281 ? -11.273 19.656 33.938 1 60.62 281 ALA B N 1
ATOM 7199 C CA . ALA B 1 281 ? -10.148 18.734 34.062 1 60.62 281 ALA B CA 1
ATOM 7200 C C . ALA B 1 281 ? -10.516 17.547 34.969 1 60.62 281 ALA B C 1
ATOM 7202 O O . ALA B 1 281 ? -9.891 16.484 34.875 1 60.62 281 ALA B O 1
ATOM 7203 N N . THR B 1 282 ? -11.422 17.734 36 1 49.66 282 THR B N 1
ATOM 7204 C CA . THR B 1 282 ? -11.688 16.812 37.125 1 49.66 282 THR B CA 1
ATOM 7205 C C . THR B 1 282 ? -12.648 15.719 36.656 1 49.66 282 THR B C 1
ATOM 7207 O O . THR B 1 282 ? -13.25 15.039 37.5 1 49.66 282 THR B O 1
ATOM 7210 N N . THR B 1 283 ? -13.039 15.695 35.531 1 46.56 283 THR B N 1
ATOM 7211 C CA . THR B 1 283 ? -14.078 14.688 35.375 1 46.56 283 THR B CA 1
ATOM 7212 C C . THR B 1 283 ? -13.578 13.328 35.875 1 46.56 283 THR B C 1
ATOM 7214 O O . THR B 1 283 ? -12.578 12.812 35.344 1 46.56 283 THR B O 1
ATOM 7217 N N . PRO B 1 284 ? -13.977 12.852 37.062 1 41.12 284 PRO B N 1
ATOM 7218 C CA . PRO B 1 284 ? -13.695 11.633 37.844 1 41.12 284 PRO B CA 1
ATOM 7219 C C . PRO B 1 284 ? -13.727 10.375 36.969 1 41.12 284 PRO B C 1
ATOM 7221 O O . PRO B 1 284 ? -13.422 9.281 37.438 1 41.12 284 PRO B O 1
ATOM 7224 N N . GLY B 1 285 ? -14.594 10.258 36.062 1 42.72 285 GLY B N 1
ATOM 7225 C CA . GLY B 1 285 ? -14.969 8.953 35.562 1 42.72 285 GLY B CA 1
ATOM 7226 C C . GLY B 1 285 ? -13.797 8.18 34.969 1 42.72 285 GLY B C 1
ATOM 7227 O O . GLY B 1 285 ? -13.969 7.07 34.469 1 42.72 285 GLY B O 1
ATOM 7228 N N . THR B 1 286 ? -12.82 8.883 34.469 1 47.12 286 THR B N 1
ATOM 7229 C CA . THR B 1 286 ? -11.695 8.094 33.969 1 47.12 286 THR B CA 1
ATOM 7230 C C . THR B 1 286 ? -10.852 7.57 35.125 1 47.12 286 THR B C 1
ATOM 7232 O O . THR B 1 286 ? -9.633 7.477 35.031 1 47.12 286 THR B O 1
ATOM 7235 N N . SER B 1 287 ? -11.281 7.613 36.281 1 43.03 287 SER B N 1
ATOM 7236 C CA . SER B 1 287 ? -10.695 7.016 37.469 1 43.03 287 SER B CA 1
ATOM 7237 C C . SER B 1 287 ? -10.078 5.652 37.156 1 43.03 287 SER B C 1
ATOM 7239 O O . SER B 1 287 ? -9.055 5.281 37.75 1 43.03 287 SER B O 1
ATOM 7241 N N . GLY B 1 288 ? -10.859 4.859 36.562 1 45.78 288 GLY B N 1
ATOM 7242 C CA . GLY B 1 288 ? -10.336 3.529 36.312 1 45.78 288 GLY B CA 1
ATOM 7243 C C . GLY B 1 288 ? -9.117 3.533 35.406 1 45.78 288 GLY B C 1
ATOM 7244 O O . GLY B 1 288 ? -8.5 2.488 35.156 1 45.78 288 GLY B O 1
ATOM 7245 N N . LEU B 1 289 ? -9.023 4.609 34.625 1 52.75 289 LEU B N 1
ATOM 7246 C CA . LEU B 1 289 ? -7.855 4.703 33.75 1 52.75 289 LEU B CA 1
ATOM 7247 C C . LEU B 1 289 ? -6.668 5.301 34.5 1 52.75 289 LEU B C 1
ATOM 7249 O O . LEU B 1 289 ? -5.641 5.613 33.906 1 52.75 289 LEU B O 1
ATOM 7253 N N . ALA B 1 290 ? -6.895 5.773 35.75 1 45.09 290 ALA B N 1
ATOM 7254 C CA . ALA B 1 290 ? -5.836 6.355 36.562 1 45.09 290 ALA B CA 1
ATOM 7255 C C . ALA B 1 290 ? -4.535 5.574 36.438 1 45.09 290 ALA B C 1
ATOM 7257 O O . ALA B 1 290 ? -3.449 6.16 36.406 1 45.09 290 ALA B O 1
ATOM 7258 N N . GLY B 1 291 ? -4.699 4.305 36.594 1 44.22 291 GLY B N 1
ATOM 7259 C CA . GLY B 1 291 ? -3.49 3.496 36.531 1 44.22 291 GLY B CA 1
ATOM 7260 C C . GLY B 1 291 ? -2.891 3.41 35.125 1 44.22 291 GLY B C 1
ATOM 7261 O O . GLY B 1 291 ? -1.793 2.877 34.969 1 44.22 291 GLY B O 1
ATOM 7262 N N . VAL B 1 292 ? -3.75 3.561 34.25 1 48.5 292 VAL B N 1
ATOM 7263 C CA . VAL B 1 292 ? -3.285 3.428 32.875 1 48.5 292 VAL B CA 1
ATOM 7264 C C . VAL B 1 292 ? -2.695 4.754 32.406 1 48.5 292 VAL B C 1
ATOM 7266 O O . VAL B 1 292 ? -2.453 4.938 31.203 1 48.5 292 VAL B O 1
ATOM 7269 N N . GLN B 1 293 ? -2.918 5.75 33.281 1 47.38 293 GLN B N 1
ATOM 7270 C CA . GLN B 1 293 ? -2.48 7.102 32.969 1 47.38 293 GLN B CA 1
ATOM 7271 C C . GLN B 1 293 ? -1.139 7.082 32.219 1 47.38 293 GLN B C 1
ATOM 7273 O O . GLN B 1 293 ? -0.143 6.59 32.781 1 47.38 293 GLN B O 1
ATOM 7278 N N . ASP B 1 294 ? -1.282 7.125 30.953 1 52.09 294 ASP B N 1
ATOM 7279 C CA . ASP B 1 294 ? -0.399 7.125 29.797 1 52.09 294 ASP B CA 1
ATOM 7280 C C . ASP B 1 294 ? 0.788 8.062 30.016 1 52.09 294 ASP B C 1
ATOM 7282 O O . ASP B 1 294 ? 0.635 9.148 30.562 1 52.09 294 ASP B O 1
ATOM 7286 N N . GLY B 1 295 ? 1.784 7.766 30.25 1 55.41 295 GLY B N 1
ATOM 7287 C CA . GLY B 1 295 ? 3.055 8.453 30.078 1 55.41 295 GLY B CA 1
ATOM 7288 C C . GLY B 1 295 ? 2.941 9.727 29.266 1 55.41 295 GLY B C 1
ATOM 7289 O O . GLY B 1 295 ? 1.888 10.367 29.234 1 55.41 295 GLY B O 1
ATOM 7290 N N . ASP B 1 296 ? 3.943 10.109 28.547 1 67.62 296 ASP B N 1
ATOM 7291 C CA . ASP B 1 296 ? 4.191 11.32 27.766 1 67.62 296 ASP B CA 1
ATOM 7292 C C . ASP B 1 296 ? 3.254 11.406 26.562 1 67.62 296 ASP B C 1
ATOM 7294 O O . ASP B 1 296 ? 3.055 12.477 26 1 67.62 296 ASP B O 1
ATOM 7298 N N . MET B 1 297 ? 2.373 10.195 26.297 1 86 297 MET B N 1
ATOM 7299 C CA . MET B 1 297 ? 1.48 10.25 25.141 1 86 297 MET B CA 1
ATOM 7300 C C . MET B 1 297 ? 0.091 9.734 25.516 1 86 297 MET B C 1
ATOM 7302 O O . MET B 1 297 ? -0.122 8.523 25.609 1 86 297 MET B O 1
ATOM 7306 N N . PRO B 1 298 ? -0.882 10.625 25.703 1 90.94 298 PRO B N 1
ATOM 7307 C CA . PRO B 1 298 ? -2.24 10.211 26.062 1 90.94 298 PRO B CA 1
ATOM 7308 C C . PRO B 1 298 ? -2.832 9.195 25.094 1 90.94 298 PRO B C 1
ATOM 7310 O O . PRO B 1 298 ? -2.639 9.305 23.891 1 90.94 298 PRO B O 1
ATOM 7313 N N . GLY B 1 299 ? -3.512 8.156 25.594 1 93.56 299 GLY B N 1
ATOM 7314 C CA . GLY B 1 299 ? -4.211 7.164 24.797 1 93.56 299 GLY B CA 1
ATOM 7315 C C . GLY B 1 299 ? -3.309 6.051 24.297 1 93.56 299 GLY B C 1
ATOM 7316 O O . GLY B 1 299 ? -3.775 5.098 23.672 1 93.56 299 GLY B O 1
ATOM 7317 N N . LEU B 1 300 ? -2.006 6.055 24.609 1 93.62 300 LEU B N 1
ATOM 7318 C CA . LEU B 1 300 ? -1.033 5.105 24.078 1 93.62 300 LEU B CA 1
ATOM 7319 C C . LEU B 1 300 ? -1.328 3.693 24.578 1 93.62 300 LEU B C 1
ATOM 7321 O O . LEU B 1 300 ? -1.126 2.721 23.844 1 93.62 300 LEU B O 1
ATOM 7325 N N . ALA B 1 301 ? -1.803 3.537 25.766 1 91.06 301 ALA B N 1
ATOM 7326 C CA . ALA B 1 301 ? -2.105 2.215 26.312 1 91.06 301 ALA B CA 1
ATOM 7327 C C . ALA B 1 301 ? -3.168 1.508 25.469 1 91.06 301 ALA B C 1
ATOM 7329 O O . ALA B 1 301 ? -3.018 0.333 25.125 1 91.06 301 ALA B O 1
ATOM 7330 N N . PHE B 1 302 ? -4.25 2.273 25.156 1 94.06 302 PHE B N 1
ATOM 7331 C CA . PHE B 1 302 ? -5.297 1.717 24.312 1 94.06 302 PHE B CA 1
ATOM 7332 C C . PHE B 1 302 ? -4.758 1.404 22.922 1 94.06 302 PHE B C 1
ATOM 7334 O O . PHE B 1 302 ? -5.078 0.361 22.344 1 94.06 302 PHE B O 1
ATOM 7341 N N . PHE B 1 303 ? -3.947 2.336 22.453 1 95.88 303 PHE B N 1
ATOM 7342 C CA . PHE B 1 303 ? -3.398 2.17 21.109 1 95.88 303 PHE B CA 1
ATOM 7343 C C . PHE B 1 303 ? -2.496 0.944 21.047 1 95.88 303 PHE B C 1
ATOM 7345 O O . PHE B 1 303 ? -2.52 0.201 20.062 1 95.88 303 PHE B O 1
ATOM 7352 N N . ASN B 1 304 ? -1.689 0.714 22.031 1 93.5 304 ASN B N 1
ATOM 7353 C CA . ASN B 1 304 ? -0.812 -0.451 22.094 1 93.5 304 ASN B CA 1
ATOM 7354 C C . ASN B 1 304 ? -1.61 -1.751 22.125 1 93.5 304 ASN B C 1
ATOM 7356 O O . ASN B 1 304 ? -1.194 -2.758 21.562 1 93.5 304 ASN B O 1
ATOM 7360 N N . GLU B 1 305 ? -2.736 -1.732 22.812 1 93.88 305 GLU B N 1
ATOM 7361 C CA . GLU B 1 305 ? -3.59 -2.918 22.812 1 93.88 305 GLU B CA 1
ATOM 7362 C C . GLU B 1 305 ? -4.094 -3.25 21.422 1 93.88 305 GLU B C 1
ATOM 7364 O O . GLU B 1 305 ? -4.203 -4.422 21.047 1 93.88 305 GLU B O 1
ATOM 7369 N N . ALA B 1 306 ? -4.461 -2.193 20.672 1 96.12 306 ALA B N 1
ATOM 7370 C CA . ALA B 1 306 ? -4.875 -2.41 19.297 1 96.12 306 ALA B CA 1
ATOM 7371 C C . ALA B 1 306 ? -3.73 -2.982 18.469 1 96.12 306 ALA B C 1
ATOM 7373 O O . ALA B 1 306 ? -3.93 -3.914 17.688 1 96.12 306 ALA B O 1
ATOM 7374 N N . ARG B 1 307 ? -2.529 -2.461 18.656 1 95.31 307 ARG B N 1
ATOM 7375 C CA . ARG B 1 307 ? -1.36 -2.887 17.891 1 95.31 307 ARG B CA 1
ATOM 7376 C C . ARG B 1 307 ? -1.015 -4.344 18.188 1 95.31 307 ARG B C 1
ATOM 7378 O O . ARG B 1 307 ? -0.524 -5.059 17.312 1 95.31 307 ARG B O 1
ATOM 7385 N N . LYS B 1 308 ? -1.312 -4.766 19.406 1 92.19 308 LYS B N 1
ATOM 7386 C CA . LYS B 1 308 ? -1.061 -6.148 19.812 1 92.19 308 LYS B CA 1
ATOM 7387 C C . LYS B 1 308 ? -1.88 -7.117 18.953 1 92.19 308 LYS B C 1
ATOM 7389 O O . LYS B 1 308 ? -1.473 -8.266 18.75 1 92.19 308 LYS B O 1
ATOM 7394 N N . ARG B 1 309 ? -2.943 -6.668 18.469 1 94.38 309 ARG B N 1
ATOM 7395 C CA . ARG B 1 309 ? -3.893 -7.539 17.781 1 94.38 309 ARG B CA 1
ATOM 7396 C C . ARG B 1 309 ? -3.766 -7.402 16.266 1 94.38 309 ARG B C 1
ATOM 7398 O O . ARG B 1 309 ? -4.152 -8.305 15.531 1 94.38 309 ARG B O 1
ATOM 7405 N N . LEU B 1 310 ? -3.193 -6.324 15.812 1 95.44 310 LEU B N 1
ATOM 7406 C CA . LEU B 1 310 ? -3.244 -5.938 14.406 1 95.44 310 LEU B CA 1
ATOM 7407 C C . LEU B 1 310 ? -2.457 -6.918 13.539 1 95.44 310 LEU B C 1
ATOM 7409 O O . LEU B 1 310 ? -2.807 -7.148 12.383 1 95.44 310 LEU B O 1
ATOM 7413 N N . GLY B 1 311 ? -1.433 -7.508 14.062 1 94.56 311 GLY B N 1
ATOM 7414 C CA . GLY B 1 311 ? -0.602 -8.414 13.289 1 94.56 311 GLY B CA 1
ATOM 7415 C C . GLY B 1 311 ? -1.374 -9.586 12.711 1 94.56 311 GLY B C 1
ATOM 7416 O O . GLY B 1 311 ? -1.002 -10.133 11.672 1 94.56 311 GLY B O 1
ATOM 7417 N N . PHE B 1 312 ? -2.479 -9.977 13.328 1 95.19 312 PHE B N 1
ATOM 7418 C CA . PHE B 1 312 ? -3.275 -11.117 12.898 1 95.19 312 PHE B CA 1
ATOM 7419 C C . PHE B 1 312 ? -4.328 -10.688 11.883 1 95.19 312 PHE B C 1
ATOM 7421 O O . PHE B 1 312 ? -4.965 -11.531 11.25 1 95.19 312 PHE B O 1
ATOM 7428 N N . LEU B 1 313 ? -4.434 -9.352 11.703 1 95.44 313 LEU B N 1
ATOM 7429 C CA . LEU B 1 313 ? -5.516 -8.828 10.883 1 95.44 313 LEU B CA 1
ATOM 7430 C C . LEU B 1 313 ? -4.969 -8.023 9.703 1 95.44 313 LEU B C 1
ATOM 7432 O O . LEU B 1 313 ? -5.715 -7.32 9.023 1 95.44 313 LEU B O 1
ATOM 7436 N N . ILE B 1 314 ? -3.738 -8.156 9.43 1 94.38 314 ILE B N 1
ATOM 7437 C CA . ILE B 1 314 ? -3.033 -7.277 8.492 1 94.38 314 ILE B CA 1
ATOM 7438 C C . ILE B 1 314 ? -3.525 -7.535 7.074 1 94.38 314 ILE B C 1
ATOM 7440 O O . ILE B 1 314 ? -3.404 -6.672 6.203 1 94.38 314 ILE B O 1
ATOM 7444 N N . CYS B 1 315 ? -4.098 -8.656 6.781 1 94.25 315 CYS B N 1
ATOM 7445 C CA . CYS B 1 315 ? -4.531 -9.008 5.434 1 94.25 315 CYS B CA 1
ATOM 7446 C C . CYS B 1 315 ? -5.984 -8.602 5.207 1 94.25 315 CYS B C 1
ATOM 7448 O O . CYS B 1 315 ? -6.504 -8.727 4.098 1 94.25 315 CYS B O 1
ATOM 7450 N N . ASP B 1 316 ? -6.62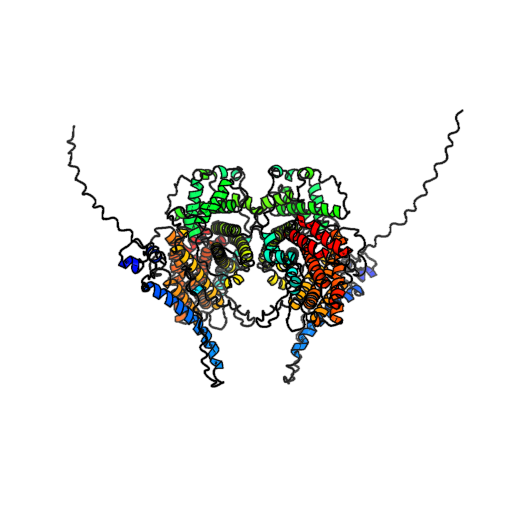5 -8.047 6.223 1 92.31 316 ASP B N 1
ATOM 7451 C CA . ASP B 1 316 ? -8 -7.574 6.066 1 92.31 316 ASP B CA 1
ATOM 7452 C C . ASP B 1 316 ? -8.062 -6.332 5.18 1 92.31 316 ASP B C 1
ATOM 7454 O O . ASP B 1 316 ? -7.285 -5.395 5.367 1 92.31 316 ASP B O 1
ATOM 7458 N N . GLN B 1 317 ? -8.961 -6.363 4.199 1 90.06 317 GLN B N 1
ATOM 7459 C CA . GLN B 1 317 ? -9.07 -5.242 3.271 1 90.06 317 GLN B CA 1
ATOM 7460 C C . GLN B 1 317 ? -10.484 -4.672 3.268 1 90.06 317 GLN B C 1
ATOM 7462 O O . GLN B 1 317 ? -10.852 -3.918 2.365 1 90.06 317 GLN B O 1
ATOM 7467 N N . GLY B 1 318 ? -11.242 -4.969 4.211 1 92.06 318 GLY B N 1
ATOM 7468 C CA . GLY B 1 318 ? -12.633 -4.523 4.246 1 92.06 318 GLY B CA 1
ATOM 7469 C C . GLY B 1 318 ? -12.781 -3.092 4.723 1 92.06 318 GLY B C 1
ATOM 7470 O O . GLY B 1 318 ? -11.789 -2.406 4.98 1 92.06 318 GLY B O 1
ATOM 7471 N N . LEU B 1 319 ? -14.016 -2.688 4.828 1 94.94 319 LEU B N 1
ATOM 7472 C CA . LEU B 1 319 ? -14.367 -1.334 5.25 1 94.94 319 LEU B CA 1
ATOM 7473 C C . LEU B 1 319 ? -13.773 -1.019 6.617 1 94.94 319 LEU B C 1
ATOM 7475 O O . LEU B 1 319 ? -13.188 0.048 6.809 1 94.94 319 LEU B O 1
ATOM 7479 N N . GLN B 1 320 ? -13.898 -1.937 7.527 1 97.25 320 GLN B N 1
ATOM 7480 C CA . GLN B 1 320 ? -13.461 -1.711 8.898 1 97.25 320 GLN B CA 1
ATOM 7481 C C . GLN B 1 320 ? -11.945 -1.629 8.984 1 97.25 320 GLN B C 1
ATOM 7483 O O . GLN B 1 320 ? -11.398 -0.888 9.812 1 97.25 320 GLN B O 1
ATOM 7488 N N . ALA B 1 321 ? -11.266 -2.389 8.141 1 97.19 321 ALA B N 1
ATOM 7489 C CA . ALA B 1 321 ? -9.812 -2.277 8.094 1 97.19 321 ALA B CA 1
ATOM 7490 C C . ALA B 1 321 ? -9.383 -0.882 7.656 1 97.19 321 ALA B C 1
ATOM 7492 O O . ALA B 1 321 ? -8.469 -0.294 8.234 1 97.19 321 ALA B O 1
ATOM 7493 N N . CYS B 1 322 ? -10 -0.398 6.617 1 97.94 322 CYS B N 1
ATOM 7494 C CA . CYS B 1 322 ? -9.727 0.953 6.145 1 97.94 322 CYS B CA 1
ATOM 7495 C C . CYS B 1 322 ? -9.961 1.978 7.246 1 97.94 322 CYS B C 1
ATOM 7497 O O . CYS B 1 322 ? -9.148 2.881 7.445 1 97.94 322 CYS B O 1
ATOM 7499 N N . GLN B 1 323 ? -11.086 1.816 7.934 1 98.62 323 GLN B N 1
ATOM 7500 C CA . GLN B 1 323 ? -11.406 2.705 9.047 1 98.62 323 GLN B CA 1
ATOM 7501 C C . GLN B 1 323 ? -10.336 2.639 10.133 1 98.62 323 GLN B C 1
ATOM 7503 O O . GLN B 1 323 ? -9.938 3.666 10.68 1 98.62 323 GLN B O 1
ATOM 7508 N N . PHE B 1 324 ? -9.969 1.469 10.438 1 98.44 324 PHE B N 1
ATOM 7509 C CA . PHE B 1 324 ? -8.938 1.29 11.453 1 98.44 324 PHE B CA 1
ATOM 7510 C C . PHE B 1 324 ? -7.668 2.047 11.078 1 98.44 324 PHE B C 1
ATOM 7512 O O . PHE B 1 324 ? -7.066 2.717 11.914 1 98.44 324 PHE B O 1
ATOM 7519 N N . TYR B 1 325 ? -7.168 1.929 9.828 1 98.56 325 TYR B N 1
ATOM 7520 C CA . TYR B 1 325 ? -5.941 2.58 9.391 1 98.56 325 TYR B CA 1
ATOM 7521 C C . TYR B 1 325 ? -6.078 4.098 9.438 1 98.56 325 TYR B C 1
ATOM 7523 O O . TYR B 1 325 ? -5.141 4.801 9.82 1 98.56 325 TYR B O 1
ATOM 7531 N N . LEU B 1 326 ? -7.203 4.598 9.07 1 98.69 326 LEU B N 1
ATOM 7532 C CA . LEU B 1 326 ? -7.43 6.039 9.117 1 98.69 326 LEU B CA 1
ATOM 7533 C C . LEU B 1 326 ? -7.438 6.539 10.555 1 98.69 326 LEU B C 1
ATOM 7535 O O . LEU B 1 326 ? -6.871 7.59 10.859 1 98.69 326 LEU B O 1
ATOM 7539 N N . LEU B 1 327 ? -8.102 5.754 11.438 1 98.75 327 LEU B N 1
ATOM 7540 C CA . LEU B 1 327 ? -8.117 6.117 12.852 1 98.75 327 LEU B CA 1
ATOM 7541 C C . LEU B 1 327 ? -6.715 6.07 13.438 1 98.75 327 LEU B C 1
ATOM 7543 O O . LEU B 1 327 ? -6.316 6.977 14.18 1 98.75 327 LEU B O 1
ATOM 7547 N N . SER B 1 328 ? -5.992 5.031 13.125 1 98.5 328 SER B N 1
ATOM 7548 C CA . SER B 1 328 ? -4.605 4.934 13.578 1 98.5 328 SER B CA 1
ATOM 7549 C C . SER B 1 328 ? -3.766 6.082 13.031 1 98.5 328 SER B C 1
ATOM 7551 O O . SER B 1 328 ? -2.875 6.59 13.719 1 98.5 328 SER B O 1
ATOM 7553 N N . GLY B 1 329 ? -4.059 6.434 11.781 1 98.19 329 GLY B N 1
ATOM 7554 C CA . GLY B 1 329 ? -3.391 7.586 11.195 1 98.19 329 GLY B CA 1
ATOM 7555 C C . GLY B 1 329 ? -3.611 8.859 11.984 1 98.19 329 GLY B C 1
ATOM 7556 O O . GLY B 1 329 ? -2.676 9.641 12.188 1 98.19 329 GLY B O 1
ATOM 7557 N N . LEU B 1 330 ? -4.828 9.078 12.43 1 98 330 LEU B N 1
ATOM 7558 C CA . LEU B 1 330 ? -5.129 10.258 13.242 1 98 330 LEU B CA 1
ATOM 7559 C C . LEU B 1 330 ? -4.324 10.25 14.531 1 98 330 LEU B C 1
ATOM 7561 O O . LEU B 1 330 ? -3.871 11.297 14.992 1 98 330 LEU B O 1
ATOM 7565 N N . PHE B 1 331 ? -4.207 9.086 15.141 1 97.75 331 PHE B N 1
ATOM 7566 C CA . PHE B 1 331 ? -3.412 8.977 16.359 1 97.75 331 PHE B CA 1
ATOM 7567 C C . PHE B 1 331 ? -1.966 9.383 16.094 1 97.75 331 PHE B C 1
ATOM 7569 O O . PHE B 1 331 ? -1.377 10.133 16.875 1 97.75 331 PHE B O 1
ATOM 7576 N N . TYR B 1 332 ? -1.388 8.922 15 1 97.5 332 TYR B N 1
ATOM 7577 C CA . TYR B 1 332 ? -0.019 9.273 14.641 1 97.5 332 TYR B CA 1
ATOM 7578 C C . TYR B 1 332 ? 0.088 10.758 14.305 1 97.5 332 TYR B C 1
ATOM 7580 O O . TYR B 1 332 ? 1.104 11.398 14.594 1 97.5 332 TYR B O 1
ATOM 7588 N N . ALA B 1 333 ? -0.946 11.266 13.68 1 97.38 333 ALA B N 1
ATOM 7589 C CA . ALA B 1 333 ? -0.964 12.688 13.383 1 97.38 333 ALA B CA 1
ATOM 7590 C C . ALA B 1 333 ? -0.889 13.523 14.656 1 97.38 333 ALA B C 1
ATOM 7592 O O . ALA B 1 333 ? -0.131 14.492 14.727 1 97.38 333 ALA B O 1
ATOM 7593 N N . GLU B 1 334 ? -1.671 13.094 15.633 1 95.69 334 GLU B N 1
ATOM 7594 C CA . GLU B 1 334 ? -1.697 13.812 16.906 1 95.69 334 GLU B CA 1
ATOM 7595 C C . GLU B 1 334 ? -0.374 13.664 17.656 1 95.69 334 GLU B C 1
ATOM 7597 O O . GLU B 1 334 ? 0.005 14.539 18.438 1 95.69 334 GLU B O 1
ATOM 7602 N N . ALA B 1 335 ? 0.279 12.617 17.375 1 95.25 335 ALA B N 1
ATOM 7603 C CA . ALA B 1 335 ? 1.593 12.391 17.969 1 95.25 335 ALA B CA 1
ATOM 7604 C C . ALA B 1 335 ? 2.688 13.086 17.156 1 95.25 335 ALA B C 1
ATOM 7606 O O . ALA B 1 335 ? 3.873 12.953 17.469 1 95.25 335 ALA B O 1
ATOM 7607 N N . LEU B 1 336 ? 2.354 13.789 16.094 1 96.69 336 LEU B N 1
ATOM 7608 C CA . LEU B 1 336 ? 3.264 14.523 15.219 1 96.69 336 LEU B CA 1
ATOM 7609 C C . LEU B 1 336 ? 4.277 13.586 14.578 1 96.69 336 LEU B C 1
ATOM 7611 O O . LEU B 1 336 ? 5.484 13.852 14.609 1 96.69 336 LEU B O 1
ATOM 7615 N N . ARG B 1 337 ? 3.785 12.484 14.086 1 96.81 337 ARG B N 1
ATOM 7616 C CA . ARG B 1 337 ? 4.586 11.5 13.359 1 96.81 337 ARG B CA 1
ATOM 7617 C C . ARG B 1 337 ? 4.082 11.336 11.93 1 96.81 337 ARG B C 1
ATOM 7619 O O . ARG B 1 337 ? 3.418 10.344 11.609 1 96.81 337 ARG B O 1
ATOM 7626 N N . PRO B 1 338 ? 4.523 12.266 11.094 1 97.38 338 PRO B N 1
ATOM 7627 C CA . PRO B 1 338 ? 3.926 12.328 9.758 1 97.38 338 PRO B CA 1
ATOM 7628 C C . PRO B 1 338 ? 4.266 11.109 8.898 1 97.38 338 PRO B C 1
ATOM 7630 O O . PRO B 1 338 ? 3.447 10.688 8.078 1 97.38 338 PRO B O 1
ATOM 7633 N N . ILE B 1 339 ? 5.422 10.508 9.047 1 96.56 339 ILE B N 1
ATOM 7634 C CA . ILE B 1 339 ? 5.805 9.367 8.227 1 96.56 339 ILE B CA 1
ATOM 7635 C C . ILE B 1 339 ? 4.977 8.148 8.625 1 96.56 339 ILE B C 1
ATOM 7637 O O . ILE B 1 339 ? 4.543 7.375 7.762 1 96.56 339 ILE B O 1
ATOM 7641 N N . ASP B 1 340 ? 4.812 7.926 9.93 1 97.12 340 ASP B N 1
ATOM 7642 C CA . ASP B 1 340 ? 3.947 6.848 10.398 1 97.12 340 ASP B CA 1
ATOM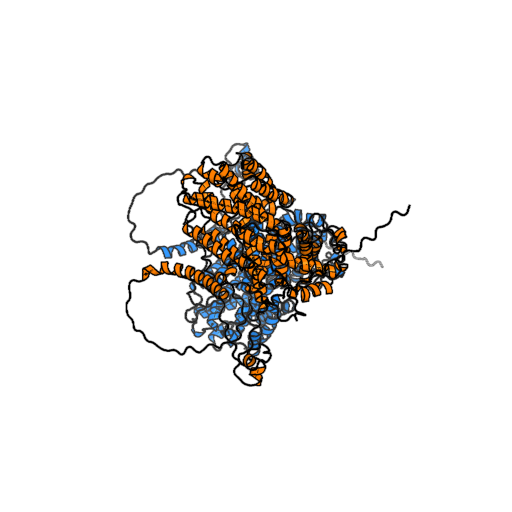 7643 C C . ASP B 1 340 ? 2.51 7.047 9.922 1 97.12 340 ASP B C 1
ATOM 7645 O O . ASP B 1 340 ? 1.829 6.082 9.57 1 97.12 340 ASP B O 1
ATOM 7649 N N . TRP B 1 341 ? 2.113 8.32 10.016 1 97.88 341 TRP B N 1
ATOM 7650 C CA . TRP B 1 341 ? 0.788 8.648 9.5 1 97.88 341 TRP B CA 1
ATOM 7651 C C . TRP B 1 341 ? 0.668 8.281 8.023 1 97.88 341 TRP B C 1
ATOM 7653 O O . TRP B 1 341 ? -0.331 7.691 7.605 1 97.88 341 TRP B O 1
ATOM 7663 N N . TRP B 1 342 ? 1.629 8.602 7.242 1 96.94 342 TRP B N 1
ATOM 7664 C CA . TRP B 1 342 ? 1.655 8.273 5.82 1 96.94 342 TRP B CA 1
ATOM 7665 C C . TRP B 1 342 ? 1.531 6.77 5.605 1 96.94 342 TRP B C 1
ATOM 7667 O O . TRP B 1 342 ? 0.817 6.32 4.707 1 96.94 342 TRP B O 1
ATOM 7677 N N . SER B 1 343 ? 2.256 5.973 6.406 1 96.44 343 SER B N 1
ATOM 7678 C CA . SER B 1 343 ? 2.195 4.52 6.312 1 96.44 343 SER B CA 1
ATOM 7679 C C . SER B 1 343 ? 0.767 4.012 6.473 1 96.44 343 SER B C 1
ATOM 7681 O O . SER B 1 343 ? 0.33 3.123 5.738 1 96.44 343 SER B O 1
ATOM 7683 N N . MET B 1 344 ? 0.068 4.562 7.426 1 97.56 344 MET B N 1
ATOM 7684 C CA . MET B 1 344 ? -1.316 4.164 7.66 1 97.56 344 MET B CA 1
ATOM 7685 C C . MET B 1 344 ? -2.205 4.566 6.488 1 97.56 344 MET B C 1
ATOM 7687 O O . MET B 1 344 ? -3.102 3.816 6.098 1 97.56 344 MET B O 1
ATOM 7691 N N . LEU B 1 345 ? -1.959 5.73 5.953 1 97.19 345 LEU B N 1
ATOM 7692 C CA . LEU B 1 345 ? -2.758 6.207 4.828 1 97.19 345 LEU B CA 1
ATOM 7693 C C . LEU B 1 345 ? -2.533 5.336 3.596 1 97.19 345 LEU B C 1
ATOM 7695 O O . LEU B 1 345 ? -3.457 5.113 2.811 1 97.19 345 LEU B O 1
ATOM 7699 N N . ASN B 1 346 ? -1.312 4.945 3.416 1 95.19 346 ASN B N 1
ATOM 7700 C CA . ASN B 1 346 ? -1.017 4.043 2.307 1 95.19 346 ASN B CA 1
ATOM 7701 C C . ASN B 1 346 ? -1.813 2.744 2.412 1 95.19 346 ASN B C 1
ATOM 7703 O O . ASN B 1 346 ? -2.301 2.227 1.406 1 95.19 346 ASN B O 1
ATOM 7707 N N . LYS B 1 347 ? -1.886 2.207 3.584 1 96.5 347 LYS B N 1
ATOM 7708 C CA . LYS B 1 347 ? -2.658 0.988 3.809 1 96.5 347 LYS B CA 1
ATOM 7709 C C . LYS B 1 347 ? -4.148 1.234 3.596 1 96.5 347 LYS B C 1
ATOM 7711 O O . LYS B 1 347 ? -4.855 0.374 3.068 1 96.5 347 LYS B O 1
ATOM 7716 N N . ALA B 1 348 ? -4.617 2.4 4.055 1 97.44 348 ALA B N 1
ATOM 7717 C CA . ALA B 1 348 ? -6.012 2.764 3.807 1 97.44 348 ALA B CA 1
ATOM 7718 C C . ALA B 1 348 ? -6.289 2.889 2.311 1 97.44 348 ALA B C 1
ATOM 7720 O O . ALA B 1 348 ? -7.34 2.465 1.83 1 97.44 348 ALA B O 1
ATOM 7721 N N . SER B 1 349 ? -5.383 3.477 1.611 1 96.06 349 SER B N 1
ATOM 7722 C CA . SER B 1 349 ? -5.523 3.631 0.167 1 96.06 349 SER B CA 1
ATOM 7723 C C . SER B 1 349 ? -5.613 2.275 -0.527 1 96.06 349 SER B C 1
ATOM 7725 O O . SER B 1 349 ? -6.363 2.115 -1.491 1 96.06 349 SER B O 1
ATOM 7727 N N . ALA B 1 350 ? -4.797 1.321 -0.061 1 94.62 350 ALA B N 1
ATOM 7728 C CA . ALA B 1 350 ? -4.84 -0.025 -0.625 1 94.62 350 ALA B CA 1
ATOM 7729 C C . ALA B 1 350 ? -6.211 -0.664 -0.417 1 94.62 350 ALA B C 1
ATOM 7731 O O . ALA B 1 350 ? -6.73 -1.336 -1.311 1 94.62 350 ALA B O 1
ATOM 7732 N N . CYS B 1 351 ? -6.777 -0.476 0.767 1 95.06 351 CYS B N 1
ATOM 7733 C CA . CYS B 1 351 ? -8.117 -0.98 1.04 1 95.06 351 CYS B CA 1
ATOM 7734 C C . CYS B 1 351 ? -9.133 -0.379 0.076 1 95.06 351 CYS B C 1
ATOM 7736 O O . CYS B 1 351 ? -9.984 -1.091 -0.458 1 95.06 351 CYS B O 1
ATOM 7738 N N . SER B 1 352 ? -9.023 0.964 -0.113 1 93.94 352 SER B N 1
ATOM 7739 C CA . SER B 1 352 ? -9.938 1.648 -1.02 1 93.94 352 SER B CA 1
ATOM 7740 C C . SER B 1 352 ? -9.781 1.146 -2.449 1 93.94 352 SER B C 1
ATOM 7742 O O . SER B 1 352 ? -10.773 0.919 -3.148 1 93.94 352 SER B O 1
ATOM 7744 N N . ALA B 1 353 ? -8.562 0.983 -2.854 1 93.19 353 ALA B N 1
ATOM 7745 C CA . ALA B 1 353 ? -8.297 0.49 -4.203 1 93.19 353 ALA B CA 1
ATOM 7746 C C . ALA B 1 353 ? -8.875 -0.909 -4.398 1 93.19 353 ALA B C 1
ATOM 7748 O O . ALA B 1 353 ? -9.461 -1.207 -5.441 1 93.19 353 ALA B O 1
ATOM 7749 N N . TYR B 1 354 ? -8.695 -1.749 -3.414 1 93.12 354 TYR B N 1
ATOM 7750 C CA . TYR B 1 354 ? -9.227 -3.107 -3.475 1 93.12 354 TYR B CA 1
ATOM 7751 C C . TYR B 1 354 ? -10.742 -3.098 -3.639 1 93.12 354 TYR B C 1
ATOM 7753 O O . TYR B 1 354 ? -11.289 -3.846 -4.453 1 93.12 354 TYR B O 1
ATOM 7761 N N . PHE B 1 355 ? -11.477 -2.285 -2.871 1 93.19 355 PHE B N 1
ATOM 7762 C CA . PHE B 1 355 ? -12.938 -2.213 -2.904 1 93.19 355 PHE B CA 1
ATOM 7763 C C . PHE B 1 355 ? -13.422 -1.719 -4.262 1 93.19 355 PHE B C 1
ATOM 7765 O O . PHE B 1 355 ? -14.289 -2.336 -4.879 1 93.19 355 PHE B O 1
ATOM 7772 N N . TRP B 1 356 ? -12.867 -0.584 -4.719 1 90.94 356 TRP B N 1
ATOM 7773 C CA . TRP B 1 356 ? -13.383 0.098 -5.898 1 90.94 356 TRP B CA 1
ATOM 7774 C C . TRP B 1 356 ? -12.969 -0.634 -7.172 1 90.94 356 TRP B C 1
ATOM 7776 O O . TRP B 1 356 ? -13.578 -0.443 -8.227 1 90.94 356 TRP B O 1
ATOM 7786 N N . ASN B 1 357 ? -11.922 -1.465 -7.09 1 86.56 357 ASN B N 1
ATOM 7787 C CA . ASN B 1 357 ? -11.531 -2.301 -8.219 1 86.56 357 ASN B CA 1
ATOM 7788 C C . ASN B 1 357 ? -12.484 -3.479 -8.398 1 86.56 357 ASN B C 1
ATOM 7790 O O . ASN B 1 357 ? -12.633 -4.004 -9.508 1 86.56 357 ASN B O 1
ATOM 7794 N N . ASN B 1 358 ? -13.008 -3.926 -7.309 1 78.44 358 ASN B N 1
ATOM 7795 C CA . ASN B 1 358 ? -13.859 -5.109 -7.355 1 78.44 358 ASN B CA 1
ATOM 7796 C C . ASN B 1 358 ? -15.328 -4.754 -7.133 1 78.44 358 ASN B C 1
ATOM 7798 O O . ASN B 1 358 ? -16.047 -5.469 -6.43 1 78.44 358 ASN B O 1
ATOM 7802 N N . LEU B 1 359 ? -15.688 -3.631 -7.68 1 65.94 359 LEU B N 1
ATOM 7803 C CA . LEU B 1 359 ? -17.047 -3.176 -7.441 1 65.94 359 LEU B CA 1
ATOM 7804 C C . LEU B 1 359 ? -18.062 -4.125 -8.078 1 65.94 359 LEU B C 1
ATOM 7806 O O . LEU B 1 359 ? -17.984 -4.402 -9.281 1 65.94 359 LEU B O 1
ATOM 7810 N N . SER B 1 360 ? -18.422 -4.941 -7.109 1 62.84 360 SER B N 1
ATOM 7811 C CA . SER B 1 360 ? -19.516 -5.793 -7.57 1 62.84 360 SER B CA 1
ATOM 7812 C C . SER B 1 360 ? -20.828 -5.035 -7.59 1 62.84 360 SER B C 1
ATOM 7814 O O . SER B 1 360 ? -20.984 -4.027 -6.898 1 62.84 360 SER B O 1
ATOM 7816 N N . ARG B 1 361 ? -21.766 -5.316 -8.445 1 55.72 361 ARG B N 1
ATOM 7817 C CA . ARG B 1 361 ? -23.062 -4.754 -8.82 1 55.72 361 ARG B CA 1
ATOM 7818 C C . ARG B 1 361 ? -23.969 -4.602 -7.605 1 55.72 361 ARG B C 1
ATOM 7820 O O . ARG B 1 361 ? -24.766 -3.666 -7.531 1 55.72 361 ARG B O 1
ATOM 7827 N N . ASP B 1 362 ? -23.766 -5.477 -6.629 1 61.81 362 ASP B N 1
ATOM 7828 C CA . ASP B 1 362 ? -24.859 -5.523 -5.672 1 61.81 362 ASP B CA 1
ATOM 7829 C C . ASP B 1 362 ? -24.469 -4.871 -4.348 1 61.81 362 ASP B C 1
ATOM 7831 O O . ASP B 1 362 ? -24.516 -5.508 -3.293 1 61.81 362 ASP B O 1
ATOM 7835 N N . ARG B 1 363 ? -23.891 -3.705 -4.539 1 67.44 363 ARG B N 1
ATOM 7836 C CA . ARG B 1 363 ? -23.5 -3.24 -3.211 1 67.44 363 ARG B CA 1
ATOM 7837 C C . ARG B 1 363 ? -24.516 -2.238 -2.672 1 67.44 363 ARG B C 1
ATOM 7839 O O . ARG B 1 363 ? -25.203 -1.56 -3.443 1 67.44 363 ARG B O 1
ATOM 7846 N N . ASP B 1 364 ? -24.672 -2.336 -1.351 1 82.5 364 ASP B N 1
ATOM 7847 C CA . ASP B 1 364 ? -25.469 -1.474 -0.496 1 82.5 364 ASP B CA 1
ATOM 7848 C C . ASP B 1 364 ? -25.047 -0.014 -0.621 1 82.5 364 ASP B C 1
ATOM 7850 O O . ASP B 1 364 ? -23.844 0.283 -0.676 1 82.5 364 ASP B O 1
ATOM 7854 N N . GLU B 1 365 ? -26.031 0.858 -0.802 1 85.06 365 GLU B N 1
ATOM 7855 C CA . GLU B 1 365 ? -25.781 2.283 -1.007 1 85.06 365 GLU B CA 1
ATOM 7856 C C . GLU B 1 365 ? -25 2.883 0.159 1 85.06 365 GLU B C 1
ATOM 7858 O O . GLU B 1 365 ? -24.156 3.758 -0.039 1 85.06 365 GLU B O 1
ATOM 7863 N N . TRP B 1 366 ? -25.297 2.486 1.342 1 90.25 366 TRP B N 1
ATOM 7864 C CA . TRP B 1 366 ? -24.562 2.971 2.506 1 90.25 366 TRP B CA 1
ATOM 7865 C C . TRP B 1 366 ? -23.094 2.586 2.42 1 90.25 366 TRP B C 1
ATOM 7867 O O . TRP B 1 366 ? -22.219 3.395 2.729 1 90.25 366 TRP B O 1
ATOM 7877 N N . MET B 1 367 ? -22.922 1.363 2.012 1 91 367 MET B N 1
ATOM 7878 C CA . MET B 1 367 ? -21.547 0.859 1.889 1 91 367 MET B CA 1
ATOM 7879 C C . MET B 1 367 ? -20.766 1.665 0.861 1 91 367 MET B C 1
ATOM 7881 O O . MET B 1 367 ? -19.609 2.029 1.102 1 91 367 MET B O 1
ATOM 7885 N N . LEU B 1 368 ? -21.406 1.948 -0.252 1 90.94 368 LEU B N 1
ATOM 7886 C CA . LEU B 1 368 ? -20.766 2.736 -1.298 1 90.94 368 LEU B CA 1
ATOM 7887 C C . LEU B 1 368 ? -20.484 4.152 -0.811 1 90.94 368 LEU B C 1
ATOM 7889 O O . LEU B 1 368 ? -19.391 4.688 -1.063 1 90.94 368 LEU B O 1
ATOM 7893 N N . ASP B 1 369 ? -21.375 4.695 -0.113 1 92.5 369 ASP B N 1
ATOM 7894 C CA . ASP B 1 369 ? -21.219 6.043 0.425 1 92.5 369 ASP B CA 1
ATOM 7895 C C . ASP B 1 369 ? -20.109 6.09 1.467 1 92.5 369 ASP B C 1
ATOM 7897 O O . ASP B 1 369 ? -19.281 7.012 1.465 1 92.5 369 ASP B O 1
ATOM 7901 N N . MET B 1 370 ? -20.109 5.125 2.396 1 94.06 370 MET B N 1
ATOM 7902 C CA . MET B 1 370 ? -19.094 5.07 3.441 1 94.06 370 MET B CA 1
ATOM 7903 C C . MET B 1 370 ? -17.703 4.891 2.84 1 94.06 370 MET B C 1
ATOM 7905 O O . MET B 1 370 ? -16.734 5.492 3.312 1 94.06 370 MET B O 1
ATOM 7909 N N . GLN B 1 371 ? -17.625 4.043 1.797 1 94.56 371 GLN B N 1
ATOM 7910 C CA . GLN B 1 371 ? -16.344 3.834 1.119 1 94.56 371 GLN B CA 1
ATOM 7911 C C . GLN B 1 371 ? -15.875 5.109 0.429 1 94.56 371 GLN B C 1
ATOM 7913 O O . GLN B 1 371 ? -14.68 5.406 0.405 1 94.56 371 GLN B O 1
ATOM 7918 N N . SER B 1 372 ? -16.812 5.793 -0.163 1 94.06 372 SER B N 1
ATOM 7919 C CA . SER B 1 372 ? -16.5 7.07 -0.788 1 94.06 372 SER B CA 1
ATOM 7920 C C . SER B 1 372 ? -15.953 8.07 0.236 1 94.06 372 SER B C 1
ATOM 7922 O O . SER B 1 372 ? -14.961 8.75 -0.016 1 94.06 372 SER B O 1
ATOM 7924 N N . ARG B 1 373 ? -16.578 8.133 1.372 1 94.88 373 ARG B N 1
ATOM 7925 C CA . ARG B 1 373 ? -16.156 9.008 2.457 1 94.88 373 ARG B CA 1
ATOM 7926 C C . ARG B 1 373 ? -14.727 8.688 2.885 1 94.88 373 ARG B C 1
ATOM 7928 O O . ARG B 1 373 ? -13.898 9.594 3.021 1 94.88 373 ARG B O 1
ATOM 7935 N N . LEU B 1 374 ? -14.484 7.441 3.07 1 97.19 374 LEU B N 1
ATOM 7936 C CA . LEU B 1 374 ? -13.164 7.008 3.502 1 97.19 374 LEU B CA 1
ATOM 7937 C C . LEU B 1 374 ? -12.117 7.309 2.432 1 97.19 374 LEU B C 1
ATOM 7939 O O . LEU B 1 374 ? -11 7.723 2.75 1 97.19 374 LEU B O 1
ATOM 7943 N N . PHE B 1 375 ? -12.461 7.109 1.198 1 96.75 375 PHE B N 1
ATOM 7944 C CA . PHE B 1 375 ? -11.555 7.391 0.093 1 96.75 375 PHE B CA 1
ATOM 7945 C C . PHE B 1 375 ? -11.156 8.859 0.079 1 96.75 375 PHE B C 1
ATOM 7947 O O . PHE B 1 375 ? -9.977 9.188 -0.028 1 96.75 375 PHE B O 1
ATOM 7954 N N . TRP B 1 376 ? -12.086 9.727 0.18 1 95.06 376 TRP B N 1
ATOM 7955 C CA . TRP B 1 376 ? -11.812 11.156 0.065 1 95.06 376 TRP B CA 1
ATOM 7956 C C . TRP B 1 376 ? -11.039 11.664 1.279 1 95.06 376 TRP B C 1
ATOM 7958 O O . TRP B 1 376 ? -10.219 12.57 1.163 1 95.06 376 TRP B O 1
ATOM 7968 N N . ILE B 1 377 ? -11.344 11.133 2.502 1 96.5 377 ILE B N 1
ATOM 7969 C CA . ILE B 1 377 ? -10.539 11.469 3.676 1 96.5 377 ILE B CA 1
ATOM 7970 C C . ILE B 1 377 ? -9.086 11.07 3.438 1 96.5 377 ILE B C 1
ATOM 7972 O O . ILE B 1 377 ? -8.172 11.859 3.709 1 96.5 377 ILE B O 1
ATOM 7976 N N . THR B 1 378 ? -8.883 9.859 2.895 1 97.19 378 THR B N 1
ATOM 7977 C CA . THR B 1 378 ? -7.543 9.359 2.596 1 97.19 378 THR B CA 1
ATOM 7978 C C . THR B 1 378 ? -6.844 10.266 1.583 1 97.19 378 THR B C 1
ATOM 7980 O O . THR B 1 378 ? -5.684 10.641 1.772 1 97.19 378 THR B O 1
ATOM 7983 N N . SER B 1 379 ? -7.566 10.617 0.565 1 94.69 379 SER B N 1
ATOM 7984 C CA . SER B 1 379 ? -7.008 11.438 -0.503 1 94.69 379 SER B CA 1
ATOM 7985 C C . SER B 1 379 ? -6.613 12.82 0.011 1 94.69 379 SER B C 1
ATOM 7987 O O . SER B 1 379 ? -5.562 13.344 -0.354 1 94.69 379 SER B O 1
ATOM 7989 N N . MET B 1 380 ? -7.395 13.391 0.852 1 94.31 380 MET B N 1
ATOM 7990 C CA . MET B 1 380 ? -7.117 14.719 1.394 1 94.31 380 MET B CA 1
ATOM 7991 C C . MET B 1 380 ? -5.867 14.695 2.268 1 94.31 380 MET B C 1
ATOM 7993 O O . MET B 1 380 ? -4.988 15.547 2.123 1 94.31 380 MET B O 1
ATOM 7997 N N . PHE B 1 381 ? -5.762 13.766 3.135 1 96.25 381 PHE B N 1
ATOM 7998 C CA . PHE B 1 381 ? -4.613 13.68 4.027 1 96.25 381 PHE B CA 1
ATOM 7999 C C . PHE B 1 381 ? -3.352 13.312 3.254 1 96.25 381 PHE B C 1
ATOM 8001 O O . PHE B 1 381 ? -2.27 13.828 3.543 1 96.25 381 PHE B O 1
ATOM 8008 N N . GLU B 1 382 ? -3.51 12.398 2.311 1 95.44 382 GLU B N 1
ATOM 8009 C CA . GLU B 1 382 ? -2.355 11.992 1.516 1 95.44 382 GLU B CA 1
ATOM 8010 C C . GLU B 1 382 ? -1.769 13.172 0.751 1 95.44 382 GLU B C 1
ATOM 8012 O O . GLU B 1 382 ? -0.548 13.297 0.628 1 95.44 382 GLU B O 1
ATOM 8017 N N . ALA B 1 383 ? -2.58 14.008 0.236 1 93.12 383 ALA B N 1
ATOM 8018 C CA . ALA B 1 383 ? -2.121 15.164 -0.525 1 93.12 383 ALA B CA 1
ATOM 8019 C C . ALA B 1 383 ? -1.217 16.062 0.323 1 93.12 383 ALA B C 1
ATOM 8021 O O . ALA B 1 383 ? -0.152 16.484 -0.13 1 93.12 383 ALA B O 1
ATOM 8022 N N . VAL B 1 384 ? -1.641 16.281 1.522 1 94.19 384 VAL B N 1
ATOM 8023 C CA . VAL B 1 384 ? -0.88 17.156 2.398 1 94.19 384 VAL B CA 1
ATOM 8024 C C . VAL B 1 384 ? 0.466 16.531 2.734 1 94.19 384 VAL B C 1
ATOM 8026 O O . VAL B 1 384 ? 1.505 17.188 2.682 1 94.19 384 VAL B O 1
ATOM 8029 N N . LEU B 1 385 ? 0.482 15.25 2.973 1 96 385 LEU B N 1
ATOM 8030 C CA . LEU B 1 385 ? 1.69 14.539 3.379 1 96 385 LEU B CA 1
ATOM 8031 C C . LEU B 1 385 ? 2.664 14.414 2.211 1 96 385 LEU B C 1
ATOM 8033 O O . LEU B 1 385 ? 3.854 14.695 2.355 1 96 385 LEU B O 1
ATOM 8037 N N . THR B 1 386 ? 2.18 14.016 1.066 1 94 386 THR B N 1
ATOM 8038 C CA . THR B 1 386 ? 3.043 13.734 -0.077 1 94 386 THR B CA 1
ATOM 8039 C C . THR B 1 386 ? 3.627 15.031 -0.641 1 94 386 THR B C 1
ATOM 8041 O O . THR B 1 386 ? 4.793 15.07 -1.036 1 94 386 THR B O 1
ATOM 8044 N N . GLN B 1 387 ? 2.895 16.078 -0.598 1 92.19 387 GLN B N 1
ATOM 8045 C CA . GLN B 1 387 ? 3.354 17.344 -1.175 1 92.19 387 GLN B CA 1
ATOM 8046 C C . GLN B 1 387 ? 4.32 18.062 -0.236 1 92.19 387 GLN B C 1
ATOM 8048 O O . GLN B 1 387 ? 5.262 18.719 -0.689 1 92.19 387 GLN B O 1
ATOM 8053 N N . GLU B 1 388 ? 4.074 17.875 1.036 1 94.31 388 GLU B N 1
ATOM 8054 C CA . GLU B 1 388 ? 4.93 18.562 2 1 94.31 388 GLU B CA 1
ATOM 8055 C C . GLU B 1 388 ? 6.234 17.812 2.215 1 94.31 388 GLU B C 1
ATOM 8057 O O . GLU B 1 388 ? 7.301 18.422 2.328 1 94.31 388 GLU B O 1
ATOM 8062 N N . LEU B 1 389 ? 6.137 16.484 2.238 1 95.25 389 LEU B N 1
ATOM 8063 C CA . LEU B 1 389 ? 7.297 15.703 2.645 1 95.25 389 LEU B CA 1
ATOM 8064 C C . LEU B 1 389 ? 7.855 14.906 1.471 1 95.25 389 LEU B C 1
ATOM 8066 O O . LEU B 1 389 ? 8.75 14.078 1.647 1 95.25 389 LEU B O 1
ATOM 8070 N N . ASN B 1 390 ? 7.395 15.172 0.336 1 91.62 390 ASN B N 1
ATOM 8071 C CA . ASN B 1 390 ? 7.84 14.484 -0.87 1 91.62 390 ASN B CA 1
ATOM 8072 C C . ASN B 1 390 ? 7.797 12.969 -0.697 1 91.62 390 ASN B C 1
ATOM 8074 O O . ASN B 1 390 ? 8.797 12.281 -0.925 1 91.62 390 ASN B O 1
ATOM 8078 N N . LEU B 1 391 ? 6.746 12.516 -0.2 1 94 391 LEU B N 1
ATOM 8079 C CA . LEU B 1 391 ? 6.512 11.078 -0.043 1 94 391 LEU B CA 1
ATOM 8080 C C . LEU B 1 391 ? 5.805 10.508 -1.267 1 94 391 LEU B C 1
ATOM 8082 O O . LEU B 1 391 ? 5.121 11.234 -1.991 1 94 391 LEU B O 1
ATOM 8086 N N . PRO B 1 392 ? 6.055 9.211 -1.553 1 92.25 392 PRO B N 1
ATOM 8087 C CA . PRO B 1 392 ? 5.414 8.641 -2.736 1 92.25 392 PRO B CA 1
ATOM 8088 C C . PRO B 1 392 ? 3.893 8.586 -2.617 1 92.25 392 PRO B C 1
ATOM 8090 O O . PRO B 1 392 ? 3.365 8.133 -1.597 1 92.25 392 PRO B O 1
ATOM 8093 N N . PRO B 1 393 ? 3.26 9 -3.641 1 90.06 393 PRO B N 1
ATOM 8094 C CA . PRO B 1 393 ? 1.796 8.938 -3.629 1 90.06 393 PRO B CA 1
ATOM 8095 C C . PRO B 1 393 ? 1.261 7.535 -3.891 1 90.06 393 PRO B C 1
ATOM 8097 O O . PRO B 1 393 ? 1.979 6.688 -4.426 1 90.06 393 PRO B O 1
ATOM 8100 N N . SER B 1 394 ? 0.109 7.305 -3.443 1 90.69 394 SER B N 1
ATOM 8101 C CA . SER B 1 394 ? -0.596 6.074 -3.785 1 90.69 394 SER B CA 1
ATOM 8102 C C . SER B 1 394 ? -1.327 6.207 -5.117 1 90.69 394 SER B C 1
ATOM 8104 O O . SER B 1 394 ? -1.089 7.156 -5.871 1 90.69 394 SER B O 1
ATOM 8106 N N . ASN B 1 395 ? -2.162 5.25 -5.535 1 84.75 395 ASN B N 1
ATOM 8107 C CA . ASN B 1 395 ? -2.941 5.309 -6.77 1 84.75 395 ASN B CA 1
ATOM 8108 C C . ASN B 1 395 ? -4.266 6.039 -6.562 1 84.75 395 ASN B C 1
ATOM 8110 O O . ASN B 1 395 ? -5.145 5.996 -7.422 1 84.75 395 ASN B O 1
ATOM 8114 N N . SER B 1 396 ? -4.375 6.711 -5.469 1 85.38 396 SER B N 1
ATOM 8115 C CA . SER B 1 396 ? -5.625 7.371 -5.113 1 85.38 396 SER B CA 1
ATOM 8116 C C . SER B 1 396 ? -5.973 8.477 -6.109 1 85.38 396 SER B C 1
ATOM 8118 O O . SER B 1 396 ? -7.148 8.727 -6.379 1 85.38 396 SER B O 1
ATOM 8120 N N . LEU B 1 397 ? -4.965 9.102 -6.621 1 82.19 397 LEU B N 1
ATOM 8121 C CA . LEU B 1 397 ? -5.207 10.203 -7.547 1 82.19 397 LEU B CA 1
ATOM 8122 C C . LEU B 1 397 ? -5.918 9.711 -8.805 1 82.19 397 LEU B C 1
ATOM 8124 O O . LEU B 1 397 ? -6.809 10.383 -9.32 1 82.19 397 LEU B O 1
ATOM 8128 N N . GLU B 1 398 ? -5.555 8.547 -9.195 1 83.38 398 GLU B N 1
ATOM 8129 C CA . GLU B 1 398 ? -6.18 7.977 -10.383 1 83.38 398 GLU B CA 1
ATOM 8130 C C . GLU B 1 398 ? -7.637 7.613 -10.125 1 83.38 398 GLU B C 1
ATOM 8132 O O . GLU B 1 398 ? -8.469 7.672 -11.031 1 83.38 398 GLU B O 1
ATOM 8137 N N . LEU B 1 399 ? -7.934 7.344 -8.938 1 88.12 399 LEU B N 1
ATOM 8138 C CA . LEU B 1 399 ? -9.273 6.902 -8.562 1 88.12 399 LEU B CA 1
ATOM 8139 C C . LEU B 1 399 ? -10.195 8.094 -8.344 1 88.12 399 LEU B C 1
ATOM 8141 O O . LEU B 1 399 ? -11.422 7.957 -8.375 1 88.12 399 LEU B O 1
ATOM 8145 N N . GLU B 1 400 ? -9.633 9.258 -8.078 1 85.94 400 GLU B N 1
ATOM 8146 C CA . GLU B 1 400 ? -10.414 10.445 -7.746 1 85.94 400 GLU B CA 1
ATOM 8147 C C . GLU B 1 400 ? -11.406 10.781 -8.859 1 85.94 400 GLU B C 1
ATOM 8149 O O . GLU B 1 400 ? -12.484 11.312 -8.586 1 85.94 400 GLU B O 1
ATOM 8154 N N . GLU B 1 401 ? -11.031 10.406 -9.977 1 81.25 401 GLU B N 1
ATOM 8155 C CA . GLU B 1 401 ? -11.875 10.75 -11.117 1 81.25 401 GLU B CA 1
ATOM 8156 C C . GLU B 1 401 ? -13.078 9.82 -11.211 1 81.25 401 GLU B C 1
ATOM 8158 O O . GLU B 1 401 ? -14.094 10.172 -11.82 1 81.25 401 GLU B O 1
ATOM 8163 N N . HIS B 1 402 ? -13.016 8.773 -10.555 1 84.44 402 HIS B N 1
ATOM 8164 C CA . HIS B 1 402 ? -14.031 7.746 -10.742 1 84.44 402 HIS B CA 1
ATOM 8165 C C . HIS B 1 402 ? -14.914 7.609 -9.508 1 84.44 402 HIS B C 1
ATOM 8167 O O . HIS B 1 402 ? -15.945 6.941 -9.547 1 84.44 402 HIS B O 1
ATOM 8173 N N . ILE B 1 403 ? -14.602 8.242 -8.461 1 90.06 403 ILE B N 1
ATOM 8174 C CA . ILE B 1 403 ? -15.344 8.062 -7.219 1 90.06 403 ILE B CA 1
ATOM 8175 C C . ILE B 1 403 ? -16.156 9.312 -6.914 1 90.06 403 ILE B C 1
ATOM 8177 O O . ILE B 1 403 ? -15.617 10.414 -6.855 1 90.06 403 ILE B O 1
ATOM 8181 N N . ALA B 1 404 ? -17.406 9.086 -6.746 1 87 404 ALA B N 1
ATOM 8182 C CA . ALA B 1 404 ? -18.312 10.188 -6.465 1 87 404 ALA B CA 1
ATOM 8183 C C . ALA B 1 404 ? -18.125 10.711 -5.043 1 87 404 ALA B C 1
ATOM 8185 O O . ALA B 1 404 ? -17.578 10.008 -4.184 1 87 404 ALA B O 1
ATOM 8186 N N . LEU B 1 405 ? -18.547 11.922 -4.789 1 88.5 405 LEU B N 1
ATOM 8187 C CA . LEU B 1 405 ? -18.5 12.5 -3.453 1 88.5 405 LEU B CA 1
ATOM 8188 C C . LEU B 1 405 ? -19.516 11.828 -2.531 1 88.5 405 LEU B C 1
ATOM 8190 O O . LEU B 1 405 ? -20.578 11.391 -2.98 1 88.5 405 LEU B O 1
ATOM 8194 N N . PRO B 1 406 ? -19.141 11.75 -1.328 1 89.88 406 PRO B N 1
ATOM 8195 C CA . PRO B 1 406 ? -20.062 11.094 -0.394 1 89.88 406 PRO B CA 1
ATOM 8196 C C . PRO B 1 406 ? -21.344 11.891 -0.168 1 89.88 406 PRO B C 1
ATOM 8198 O O . PRO B 1 406 ? -21.297 13.125 -0.123 1 89.88 406 PRO B O 1
ATOM 8201 N N . LYS B 1 407 ? -22.469 11.195 0.063 1 85.88 407 LYS B N 1
ATOM 8202 C CA . LYS B 1 407 ? -23.781 11.797 0.306 1 85.88 407 LYS B CA 1
ATOM 8203 C C . LYS B 1 407 ? -24.188 11.633 1.765 1 85.88 407 LYS B C 1
ATOM 8205 O O . LYS B 1 407 ? -25.172 12.227 2.205 1 85.88 407 LYS B O 1
ATOM 8210 N N . PHE B 1 408 ? -23.453 10.805 2.514 1 86.31 408 PHE B N 1
ATOM 8211 C CA . PHE B 1 408 ? -23.703 10.539 3.926 1 86.31 408 PHE B CA 1
ATOM 8212 C C . PHE B 1 408 ? -25.078 9.898 4.121 1 86.31 408 PHE B C 1
ATOM 8214 O O . PHE B 1 408 ? -25.875 10.375 4.922 1 86.31 408 PHE B O 1
ATOM 8221 N N . ILE B 1 409 ? -25.203 8.812 3.475 1 83.69 409 ILE B N 1
ATOM 8222 C CA . ILE B 1 409 ? -26.438 8.023 3.527 1 83.69 409 ILE B CA 1
ATOM 8223 C C . ILE B 1 409 ? -26.516 7.277 4.859 1 83.69 409 ILE B C 1
ATOM 8225 O O . ILE B 1 409 ? -25.516 6.707 5.316 1 83.69 409 ILE B O 1
ATOM 8229 N N . SER B 1 410 ? -27.672 7.391 5.477 1 80.62 410 SER B N 1
ATOM 8230 C CA . SER B 1 410 ? -27.859 6.695 6.75 1 80.62 410 SER B CA 1
ATOM 8231 C C . SER B 1 410 ? -28.031 5.195 6.539 1 80.62 410 SER B C 1
ATOM 8233 O O . SER B 1 410 ? -28.562 4.762 5.52 1 80.62 410 SER B O 1
ATOM 8235 N N . VAL B 1 411 ? -27.594 4.406 7.551 1 79.38 411 VAL B N 1
ATOM 8236 C CA . VAL B 1 411 ? -27.703 2.953 7.488 1 79.38 411 VAL B CA 1
ATOM 8237 C C . VAL B 1 411 ? -29.156 2.537 7.688 1 79.38 411 VAL B C 1
ATOM 8239 O O . VAL B 1 411 ? -29.828 3.033 8.594 1 79.38 411 VAL B O 1
ATOM 8242 N N . GLU B 1 412 ? -29.75 1.809 6.859 1 67.75 412 GLU B N 1
ATOM 8243 C CA . GLU B 1 412 ? -31.172 1.463 6.875 1 67.75 412 GLU B CA 1
ATOM 8244 C C . GLU B 1 412 ? -31.469 0.379 7.91 1 67.75 412 GLU B C 1
ATOM 8246 O O . GLU B 1 412 ? -32.531 0.388 8.547 1 67.75 412 GLU B O 1
ATOM 8251 N N . ASP B 1 413 ? -30.734 -0.583 8.039 1 63.56 413 ASP B N 1
ATOM 8252 C CA . ASP B 1 413 ? -31.125 -1.806 8.734 1 63.56 413 ASP B CA 1
ATOM 8253 C C . ASP B 1 413 ? -30.922 -1.673 10.242 1 63.56 413 ASP B C 1
ATOM 8255 O O . ASP B 1 413 ? -31.062 -2.646 10.984 1 63.56 413 ASP B O 1
ATOM 8259 N N . ILE B 1 414 ? -30.469 -0.628 10.711 1 63.59 414 ILE B N 1
ATOM 8260 C CA . ILE B 1 414 ? -30.297 -0.519 12.156 1 63.59 414 ILE B CA 1
ATOM 8261 C C . ILE B 1 414 ? -31.438 0.303 12.758 1 63.59 414 ILE B C 1
ATOM 8263 O O . ILE B 1 414 ? -31.641 1.455 12.367 1 63.59 414 ILE B O 1
ATOM 8267 N N . PRO B 1 415 ? -32.469 -0.388 13.367 1 52.88 415 PRO B N 1
ATOM 8268 C CA . PRO B 1 415 ? -33.594 0.34 13.953 1 52.88 415 PRO B CA 1
ATOM 8269 C C . PRO B 1 415 ? -33.156 1.536 14.789 1 52.88 415 PRO B C 1
ATOM 8271 O O . PRO B 1 415 ? -32.156 1.453 15.523 1 52.88 415 PRO B O 1
ATOM 8274 N N . SER B 1 416 ? -33.281 2.666 14.297 1 49.09 416 SER B N 1
ATOM 8275 C CA . SER B 1 416 ? -33 3.846 15.117 1 49.09 416 SER B CA 1
ATOM 8276 C C . SER B 1 416 ? -33.875 3.848 16.359 1 49.09 416 SER B C 1
ATOM 8278 O O . SER B 1 416 ? -35.125 3.816 16.266 1 49.09 416 SER B O 1
ATOM 8280 N N . PHE B 1 417 ? -33.375 3.062 17.297 1 39.03 417 PHE B N 1
ATOM 8281 C CA . PHE B 1 417 ? -34.156 3.242 18.516 1 39.03 417 PHE B CA 1
ATOM 8282 C C . PHE B 1 417 ? -34.156 4.703 18.953 1 39.03 417 PHE B C 1
ATOM 8284 O O . PHE B 1 417 ? -33.094 5.258 19.297 1 39.03 417 PHE B O 1
ATOM 8291 N N . GLY B 1 418 ? -35.219 5.488 18.875 1 42.84 418 GLY B N 1
ATOM 8292 C CA . GLY B 1 418 ? -35.562 6.84 19.281 1 42.84 418 GLY B CA 1
ATOM 8293 C C . GLY B 1 418 ? -35 7.906 18.375 1 42.84 418 GLY B C 1
ATOM 8294 O O . GLY B 1 418 ? -34.281 7.59 17.422 1 42.84 418 GLY B O 1
ATOM 8295 N N . SER B 1 419 ? -35.469 9.227 18.453 1 41.34 419 SER B N 1
ATOM 8296 C CA . SER B 1 419 ? -35.188 10.516 17.844 1 41.34 419 SER B CA 1
ATOM 8297 C C . SER B 1 419 ? -33.719 10.891 18.016 1 41.34 419 SER B C 1
ATOM 8299 O O . SER B 1 419 ? -33.344 12.062 17.906 1 41.34 419 SER B O 1
ATOM 8301 N N . PHE B 1 420 ? -32.875 9.93 18.344 1 43.25 420 PHE B N 1
ATOM 8302 C CA . PHE B 1 420 ? -31.531 10.391 18.672 1 43.25 420 PHE B CA 1
ATOM 8303 C C . PHE B 1 420 ? -30.75 10.734 17.422 1 43.25 420 PHE B C 1
ATOM 8305 O O . PHE B 1 420 ? -30.562 9.891 16.531 1 43.25 420 PHE B O 1
ATOM 8312 N N . ARG B 1 421 ? -30.797 11.945 17.172 1 49.06 421 ARG B N 1
ATOM 8313 C CA . ARG B 1 421 ? -29.938 12.445 16.109 1 49.06 421 ARG B CA 1
ATOM 8314 C C . ARG B 1 421 ? -28.484 12.484 16.547 1 49.06 421 ARG B C 1
ATOM 8316 O O . ARG B 1 421 ? -28.156 13.125 17.547 1 49.06 421 ARG B O 1
ATOM 8323 N N . TYR B 1 422 ? -27.734 11.625 15.977 1 53.97 422 TYR B N 1
ATOM 8324 C CA . TYR B 1 422 ? -26.312 11.633 16.297 1 53.97 422 TYR B CA 1
ATOM 8325 C C . TYR B 1 422 ? -25.641 12.898 15.766 1 53.97 422 TYR B C 1
ATOM 8327 O O . TYR B 1 422 ? -25.984 13.375 14.688 1 53.97 422 TYR B O 1
ATOM 8335 N N . PRO B 1 423 ? -24.906 13.617 16.641 1 51.16 423 PRO B N 1
ATOM 8336 C CA . PRO B 1 423 ? -24.234 14.844 16.203 1 51.16 423 PRO B CA 1
ATOM 8337 C C . PRO B 1 423 ? -23.578 14.711 14.828 1 51.16 423 PRO B C 1
ATOM 8339 O O . PRO B 1 423 ? -23.594 15.656 14.039 1 51.16 423 PRO B O 1
ATOM 8342 N N . GLY B 1 424 ? -23.188 13.469 14.484 1 53.16 424 GLY B N 1
ATOM 8343 C CA . GLY B 1 424 ? -22.516 13.258 13.211 1 53.16 424 GLY B CA 1
ATOM 8344 C C . GLY B 1 424 ? -23.469 13.312 12.023 1 53.16 424 GLY B C 1
ATOM 8345 O O . GLY B 1 424 ? -23.016 13.453 10.875 1 53.16 424 GLY B O 1
ATOM 8346 N N . ASP B 1 425 ? -24.703 13.359 12.297 1 57.84 425 ASP B N 1
ATOM 8347 C CA . ASP B 1 425 ? -25.672 13.336 11.219 1 57.84 425 ASP B CA 1
ATOM 8348 C C . ASP B 1 425 ? -26.141 14.742 10.852 1 57.84 425 ASP B C 1
ATOM 8350 O O . ASP B 1 425 ? -26.938 14.922 9.93 1 57.84 425 ASP B O 1
ATOM 8354 N N . ASP B 1 426 ? -25.578 15.586 11.531 1 66.88 426 ASP B N 1
ATOM 8355 C CA . ASP B 1 426 ? -25.906 16.969 11.234 1 66.88 426 ASP B CA 1
ATOM 8356 C C . ASP B 1 426 ? -25.344 17.391 9.875 1 66.88 426 ASP B C 1
ATOM 8358 O O . ASP B 1 426 ? -24.156 17.219 9.609 1 66.88 426 ASP B O 1
ATOM 8362 N N . PRO B 1 427 ? -26.25 17.797 9.07 1 69.12 427 PRO B N 1
ATOM 8363 C CA . PRO B 1 427 ? -25.797 18.25 7.754 1 69.12 427 PRO B CA 1
ATOM 8364 C C . PRO B 1 427 ? -24.656 19.266 7.848 1 69.12 427 PRO B C 1
ATOM 8366 O O . PRO B 1 427 ? -23.875 19.406 6.906 1 69.12 427 PRO B O 1
ATOM 8369 N N . PHE B 1 428 ? -24.719 19.859 9.023 1 74.75 428 PHE B N 1
ATOM 8370 C CA . PHE B 1 428 ? -23.672 20.844 9.281 1 74.75 428 PHE B CA 1
ATOM 8371 C C . PHE B 1 428 ? -22.297 20.219 9.094 1 74.75 428 PHE B C 1
ATOM 8373 O O . PHE B 1 428 ? -21.438 20.812 8.438 1 74.75 428 PHE B O 1
ATOM 8380 N N . PHE B 1 429 ? -22.172 19.078 9.484 1 77.75 429 PHE B N 1
ATOM 8381 C CA . PHE B 1 429 ? -20.859 18.438 9.461 1 77.75 429 PHE B CA 1
ATOM 8382 C C . PHE B 1 429 ? -20.578 17.844 8.094 1 77.75 429 PHE B C 1
ATOM 8384 O O . PHE B 1 429 ? -19.422 17.766 7.664 1 77.75 429 PHE B O 1
ATOM 8391 N N . HIS B 1 430 ? -21.562 17.531 7.438 1 80.81 430 HIS B N 1
ATOM 8392 C CA . HIS B 1 430 ? -21.391 17.047 6.074 1 80.81 430 HIS B CA 1
ATOM 8393 C C . HIS B 1 430 ? -20.922 18.156 5.141 1 80.81 430 HIS B C 1
ATOM 8395 O O . HIS B 1 430 ? -20.016 17.938 4.332 1 80.81 430 HIS B O 1
ATOM 8401 N N . TYR B 1 431 ? -21.516 19.281 5.379 1 81.94 431 TYR B N 1
ATOM 8402 C CA . TYR B 1 431 ? -21.125 20.422 4.559 1 81.94 431 TYR B CA 1
ATOM 8403 C C . TYR B 1 431 ? -19.703 20.859 4.867 1 81.94 431 TYR B C 1
ATOM 8405 O O . TYR B 1 431 ? -18.969 21.297 3.975 1 81.94 431 TYR B O 1
ATOM 8413 N N . HIS B 1 432 ? -19.453 20.734 6.074 1 86.5 432 HIS B N 1
ATOM 8414 C CA . HIS B 1 432 ? -18.078 21.047 6.453 1 86.5 432 HIS B CA 1
ATOM 8415 C C . HIS B 1 432 ? -17.094 20.141 5.711 1 86.5 432 HIS B C 1
ATOM 8417 O O . HIS B 1 432 ? -16.094 20.625 5.176 1 86.5 432 HIS B O 1
ATOM 8423 N N . PHE B 1 433 ? -17.422 18.891 5.746 1 88.38 433 PHE B N 1
ATOM 8424 C CA . PHE B 1 433 ? -16.547 17.922 5.094 1 88.38 433 PHE B CA 1
ATOM 8425 C C . PHE B 1 433 ? -16.422 18.219 3.607 1 88.38 433 PHE B C 1
ATOM 8427 O O . PHE B 1 433 ? -15.305 18.25 3.066 1 88.38 433 PHE B O 1
ATOM 8434 N N . LEU B 1 434 ? -17.438 18.484 2.961 1 87.5 434 LEU B N 1
ATOM 8435 C CA . LEU B 1 434 ? -17.438 18.75 1.527 1 87.5 434 LEU B CA 1
ATOM 8436 C C . LEU B 1 434 ? -16.734 20.062 1.218 1 87.5 434 LEU B C 1
ATOM 8438 O O . LEU B 1 434 ? -16.062 20.188 0.181 1 87.5 434 LEU B O 1
ATOM 8442 N N . SER B 1 435 ? -16.891 21 2.102 1 90.44 435 SER B N 1
ATOM 8443 C CA . SER B 1 435 ? -16.203 22.281 1.919 1 90.44 435 SER B CA 1
ATOM 8444 C C . SER B 1 435 ? -14.688 22.109 1.993 1 90.44 435 SER B C 1
ATOM 8446 O O . SER B 1 435 ? -13.945 22.766 1.252 1 90.44 435 SER B O 1
ATOM 8448 N N . GLN B 1 436 ? -14.281 21.25 2.875 1 92 436 GLN B N 1
ATOM 8449 C CA . GLN B 1 436 ? -12.852 20.969 2.963 1 92 436 GLN B CA 1
ATOM 8450 C C . GLN B 1 436 ? -12.344 20.312 1.688 1 92 436 GLN B C 1
ATOM 8452 O O . GLN B 1 436 ? -11.234 20.609 1.227 1 92 436 GLN B O 1
ATOM 8457 N N . LEU B 1 437 ? -13.117 19.469 1.203 1 89.88 437 LEU B N 1
ATOM 8458 C CA . LEU B 1 437 ? -12.742 18.781 -0.031 1 89.88 437 LEU B CA 1
ATOM 8459 C C . LEU B 1 437 ? -12.648 19.766 -1.189 1 89.88 437 LEU B C 1
ATOM 8461 O O . LEU B 1 437 ? -11.719 19.688 -1.996 1 89.88 437 LEU B O 1
ATOM 8465 N N . ALA B 1 438 ? -13.57 20.625 -1.282 1 89.94 438 ALA B N 1
ATOM 8466 C CA . ALA B 1 438 ? -13.539 21.641 -2.324 1 89.94 438 ALA B CA 1
ATOM 8467 C C . ALA B 1 438 ? -12.305 22.531 -2.193 1 89.94 438 ALA B C 1
ATOM 8469 O O . ALA B 1 438 ? -11.688 22.891 -3.197 1 89.94 438 ALA B O 1
ATOM 8470 N N . HIS B 1 439 ? -12.07 22.859 -1.012 1 93.06 439 HIS B N 1
ATOM 8471 C CA . HIS B 1 439 ? -10.875 23.656 -0.73 1 93.06 439 HIS B CA 1
ATOM 8472 C C . HIS B 1 439 ? -9.625 22.953 -1.234 1 93.06 439 HIS B C 1
ATOM 8474 O O . HIS B 1 439 ? -8.75 23.578 -1.845 1 93.06 439 HIS B O 1
ATOM 8480 N N . ARG B 1 440 ? -9.531 21.688 -1.001 1 91.44 440 ARG B N 1
ATOM 8481 C CA . ARG B 1 440 ? -8.383 20.906 -1.444 1 91.44 440 ARG B CA 1
ATOM 8482 C C . ARG B 1 440 ? -8.266 20.906 -2.965 1 91.44 440 ARG B C 1
ATOM 8484 O O . ARG B 1 440 ? -7.156 20.969 -3.508 1 91.44 440 ARG B O 1
ATOM 8491 N N . LEU B 1 441 ? -9.289 20.859 -3.576 1 86.5 441 LEU B N 1
ATOM 8492 C CA . LEU B 1 441 ? -9.289 20.859 -5.035 1 86.5 441 LEU B CA 1
ATOM 8493 C C . LEU B 1 441 ? -8.781 22.203 -5.57 1 86.5 441 LEU B C 1
ATOM 8495 O O . LEU B 1 441 ? -8.031 22.234 -6.551 1 86.5 441 LEU B O 1
ATOM 8499 N N . ILE B 1 442 ? -9.172 23.297 -4.926 1 91.44 442 ILE B N 1
ATOM 8500 C CA . ILE B 1 442 ? -8.703 24.625 -5.312 1 91.44 442 ILE B CA 1
ATOM 8501 C C . ILE B 1 442 ? -7.184 24.703 -5.129 1 91.44 442 ILE B C 1
ATOM 8503 O O . ILE B 1 442 ? -6.477 25.203 -6 1 91.44 442 ILE B O 1
ATOM 8507 N N . LEU B 1 443 ? -6.738 24.141 -4.055 1 94.25 443 LEU B N 1
ATOM 8508 C CA . LEU B 1 443 ? -5.309 24.188 -3.773 1 94.25 443 LEU B CA 1
ATOM 8509 C C . LEU B 1 443 ? -4.535 23.297 -4.75 1 94.25 443 LEU B C 1
ATOM 8511 O O . LEU B 1 443 ? -3.406 23.641 -5.125 1 94.25 443 LEU B O 1
ATOM 8515 N N . THR B 1 444 ? -5.082 22.188 -5.078 1 89.44 444 THR B N 1
ATOM 8516 C CA . THR B 1 444 ? -4.438 21.328 -6.066 1 89.44 444 THR B CA 1
ATOM 8517 C C . THR B 1 444 ? -4.312 22.047 -7.406 1 89.44 444 THR B C 1
ATOM 8519 O O . THR B 1 444 ? -3.281 21.953 -8.078 1 89.44 444 THR B O 1
ATOM 8522 N N . ARG B 1 445 ? -5.273 22.75 -7.742 1 90.12 445 ARG B N 1
ATOM 8523 C CA . ARG B 1 445 ? -5.227 23.531 -8.969 1 90.12 445 ARG B CA 1
ATOM 8524 C C . ARG B 1 445 ? -4.18 24.641 -8.875 1 90.12 445 ARG B C 1
ATOM 8526 O O . ARG B 1 445 ? -3.457 24.906 -9.836 1 90.12 445 ARG B O 1
ATOM 8533 N N . ALA B 1 446 ? -4.207 25.281 -7.781 1 95.06 446 ALA B N 1
ATOM 8534 C CA . ALA B 1 446 ? -3.207 26.328 -7.566 1 95.06 446 ALA B CA 1
ATOM 8535 C C . ALA B 1 446 ? -1.794 25.766 -7.695 1 95.06 446 ALA B C 1
ATOM 8537 O O . ALA B 1 446 ? -0.94 26.359 -8.352 1 95.06 446 ALA B O 1
ATOM 8538 N N . ARG B 1 447 ? -1.539 24.656 -7.133 1 94.19 447 ARG B N 1
ATOM 8539 C CA . ARG B 1 447 ? -0.225 24.031 -7.184 1 94.19 447 ARG B CA 1
ATOM 8540 C C . ARG B 1 447 ? 0.174 23.719 -8.625 1 94.19 447 ARG B C 1
ATOM 8542 O O . ARG B 1 447 ? 1.305 23.984 -9.031 1 94.19 447 ARG B O 1
ATOM 8549 N N . ASN B 1 448 ? -0.73 23.219 -9.352 1 89.56 448 ASN B N 1
ATOM 8550 C CA . ASN B 1 448 ? -0.44 22.75 -10.703 1 89.56 448 ASN B CA 1
ATOM 8551 C C . ASN B 1 448 ? -0.29 23.906 -11.68 1 89.56 448 ASN B C 1
ATOM 8553 O O . ASN B 1 448 ? 0.487 23.828 -12.633 1 89.56 448 ASN B O 1
ATOM 8557 N N . SER B 1 449 ? -0.896 25.031 -11.383 1 92.62 449 SER B N 1
ATOM 8558 C CA . SER B 1 449 ? -0.977 26.094 -12.383 1 92.62 449 SER B CA 1
ATOM 8559 C C . SER B 1 449 ? -0.054 27.25 -12.031 1 92.62 449 SER B C 1
ATOM 8561 O O . SER B 1 449 ? 0.409 27.969 -12.914 1 92.62 449 SER B O 1
ATOM 8563 N N . LEU B 1 450 ? 0.18 27.438 -10.789 1 95.94 450 LEU B N 1
ATOM 8564 C CA . LEU B 1 450 ? 0.847 28.688 -10.398 1 95.94 450 LEU B CA 1
ATOM 8565 C C . LEU B 1 450 ? 2.287 28.406 -9.977 1 95.94 450 LEU B C 1
ATOM 8567 O O . LEU B 1 450 ? 3.139 29.297 -10.055 1 95.94 450 LEU B O 1
ATOM 8571 N N . PHE B 1 451 ? 2.643 27.312 -9.531 1 96.12 451 PHE B N 1
ATOM 8572 C CA . PHE B 1 451 ? 3.92 27.047 -8.883 1 96.12 451 PHE B CA 1
ATOM 8573 C C . PHE B 1 451 ? 4.988 26.688 -9.906 1 96.12 451 PHE B C 1
ATOM 8575 O O . PHE B 1 451 ? 5.617 25.625 -9.797 1 96.12 451 PHE B O 1
ATOM 8582 N N . HIS B 1 452 ? 5.191 27.562 -10.781 1 94 452 HIS B N 1
ATOM 8583 C CA . HIS B 1 452 ? 6.246 27.484 -11.789 1 94 452 HIS B CA 1
ATOM 8584 C C . HIS B 1 452 ? 6.965 28.828 -11.922 1 94 452 HIS B C 1
ATOM 8586 O O . HIS B 1 452 ? 6.332 29.891 -11.922 1 94 452 HIS B O 1
ATOM 8592 N N . SER B 1 453 ? 8.273 28.75 -11.961 1 92.94 453 SER B N 1
ATOM 8593 C CA . SER B 1 453 ? 9.062 29.969 -12.094 1 92.94 453 SER B CA 1
ATOM 8594 C C . SER B 1 453 ? 9.641 30.109 -13.492 1 92.94 453 SER B C 1
ATOM 8596 O O . SER B 1 453 ? 9.57 29.172 -14.297 1 92.94 453 SER B O 1
ATOM 8598 N N . SER B 1 454 ? 10.008 31.266 -13.758 1 89.88 454 SER B N 1
ATOM 8599 C CA . SER B 1 454 ? 10.68 31.594 -15.008 1 89.88 454 SER B CA 1
ATOM 8600 C C . SER B 1 454 ? 11.75 32.656 -14.797 1 89.88 454 SER B C 1
ATOM 8602 O O . SER B 1 454 ? 11.539 33.625 -14.062 1 89.88 454 SER B O 1
ATOM 8604 N N . PRO B 1 455 ? 12.867 32.469 -15.375 1 86 455 PRO B N 1
ATOM 8605 C CA . PRO B 1 455 ? 13.922 33.469 -15.234 1 86 455 PRO B CA 1
ATOM 8606 C C . PRO B 1 455 ? 13.641 34.719 -16.031 1 86 455 PRO B C 1
ATOM 8608 O O . PRO B 1 455 ? 14.156 35.812 -15.711 1 86 455 PRO B O 1
ATOM 8611 N N . THR B 1 456 ? 12.781 34.625 -16.984 1 85.19 456 THR B N 1
ATOM 8612 C CA . THR B 1 456 ? 12.625 35.75 -17.906 1 85.19 456 THR B CA 1
ATOM 8613 C C . THR B 1 456 ? 11.172 36.219 -17.953 1 85.19 456 THR B C 1
ATOM 8615 O O . THR B 1 456 ? 10.891 37.406 -17.906 1 85.19 456 THR B O 1
ATOM 8618 N N . ALA B 1 457 ? 10.328 35.25 -17.938 1 85.12 457 ALA B N 1
ATOM 8619 C CA . ALA B 1 457 ? 8.922 35.594 -18.125 1 85.12 457 ALA B CA 1
ATOM 8620 C C . ALA B 1 457 ? 8.25 35.906 -16.781 1 85.12 457 ALA B C 1
ATOM 8622 O O . ALA B 1 457 ? 8.727 35.469 -15.727 1 85.12 457 ALA B O 1
ATOM 8623 N N . ASP B 1 458 ? 7.195 36.688 -16.906 1 89 458 ASP B N 1
ATOM 8624 C CA . ASP B 1 458 ? 6.418 37 -15.719 1 89 458 ASP B CA 1
ATOM 8625 C C . ASP B 1 458 ? 5.656 35.781 -15.211 1 89 458 ASP B C 1
ATOM 8627 O O . ASP B 1 458 ? 5.125 35 -16 1 89 458 ASP B O 1
ATOM 8631 N N . TYR B 1 459 ? 5.902 35.625 -14.055 1 93.62 459 TYR B N 1
ATOM 8632 C CA . TYR B 1 459 ? 5.133 34.625 -13.336 1 93.62 459 TYR B CA 1
ATOM 8633 C C . TYR B 1 459 ? 4.672 35.156 -11.984 1 93.62 459 TYR B C 1
ATOM 8635 O O . TYR B 1 459 ? 5.27 36.062 -11.438 1 93.62 459 TYR B O 1
ATOM 8643 N N . PRO B 1 460 ? 3.586 34.5 -11.391 1 94.69 460 PRO B N 1
ATOM 8644 C CA . PRO B 1 460 ? 2.619 33.562 -11.961 1 94.69 460 PRO B CA 1
ATOM 8645 C C . PRO B 1 460 ? 1.689 34.219 -12.984 1 94.69 460 PRO B C 1
ATOM 8647 O O . PRO B 1 460 ? 1.623 35.438 -13.062 1 94.69 460 PRO B O 1
ATOM 8650 N N . PRO B 1 461 ? 1.077 33.406 -13.812 1 93.62 461 PRO B N 1
ATOM 8651 C CA . PRO B 1 461 ? 0.115 34.031 -14.727 1 93.62 461 PRO B CA 1
ATOM 8652 C C . PRO B 1 461 ? -1.003 34.781 -14 1 93.62 461 PRO B C 1
ATOM 8654 O O . PRO B 1 461 ? -1.837 34.156 -13.336 1 93.62 461 PRO B O 1
ATOM 8657 N N . GLU B 1 462 ? -1.092 36.031 -14.141 1 93.06 462 GLU B N 1
ATOM 8658 C CA . GLU B 1 462 ? -1.962 36.906 -13.359 1 93.06 462 GLU B CA 1
ATOM 8659 C C . GLU B 1 462 ? -3.43 36.531 -13.555 1 93.06 462 GLU B C 1
ATOM 8661 O O . GLU B 1 462 ? -4.195 36.5 -12.586 1 93.06 462 GLU B O 1
ATOM 8666 N N . PRO B 1 463 ? -3.857 36.188 -14.758 1 93 463 PRO B N 1
ATOM 8667 C CA . PRO B 1 463 ? -5.27 35.812 -14.922 1 93 463 PRO B CA 1
ATOM 8668 C C . PRO B 1 463 ? -5.648 34.562 -14.156 1 93 463 PRO B C 1
ATOM 8670 O O . PRO B 1 463 ? -6.77 34.438 -13.656 1 93 463 PRO B O 1
ATOM 8673 N N . VAL B 1 464 ? -4.73 33.656 -14.172 1 94.62 464 VAL B N 1
ATOM 8674 C CA . VAL B 1 464 ? -5.004 32.406 -13.469 1 94.62 464 VAL B CA 1
ATOM 8675 C C . VAL B 1 464 ? -5.051 32.656 -11.969 1 94.62 464 VAL B C 1
ATOM 8677 O O . VAL B 1 464 ? -5.91 32.094 -11.266 1 94.62 464 VAL B O 1
ATOM 8680 N N . GLU B 1 465 ? -4.121 33.438 -11.484 1 96.44 465 GLU B N 1
ATOM 8681 C CA . GLU B 1 465 ? -4.105 33.812 -10.078 1 96.44 465 GLU B CA 1
ATOM 8682 C C . GLU B 1 465 ? -5.406 34.5 -9.672 1 96.44 465 GLU B C 1
ATOM 8684 O O . GLU B 1 465 ? -5.992 34.156 -8.633 1 96.44 465 GLU B O 1
ATOM 8689 N N . ASP B 1 466 ? -5.852 35.406 -10.469 1 95.69 466 ASP B N 1
ATOM 8690 C CA . ASP B 1 466 ? -7.082 36.156 -10.195 1 95.69 466 ASP B CA 1
ATOM 8691 C C . ASP B 1 466 ? -8.289 35.219 -10.188 1 95.69 466 ASP B C 1
ATOM 8693 O O . ASP B 1 466 ? -9.203 35.375 -9.367 1 95.69 466 ASP B O 1
ATOM 8697 N N . GLU B 1 467 ? -8.258 34.344 -11.125 1 94.62 467 GLU B N 1
ATOM 8698 C CA . GLU B 1 467 ? -9.367 33.375 -11.203 1 94.62 467 GLU B CA 1
ATOM 8699 C C . GLU B 1 467 ? -9.406 32.5 -9.969 1 94.62 467 GLU B C 1
ATOM 8701 O O . GLU B 1 467 ? -10.484 32.188 -9.453 1 94.62 467 GLU B O 1
ATOM 8706 N N . LEU B 1 468 ? -8.297 32.062 -9.547 1 95.81 468 LEU B N 1
ATOM 8707 C CA . LEU B 1 468 ? -8.242 31.203 -8.367 1 95.81 468 LEU B CA 1
ATOM 8708 C C . LEU B 1 468 ? -8.695 31.953 -7.121 1 95.81 468 LEU B C 1
ATOM 8710 O O . LEU B 1 468 ? -9.352 31.391 -6.25 1 95.81 468 LEU B O 1
ATOM 8714 N N . ILE B 1 469 ? -8.336 33.25 -7 1 96 469 ILE B N 1
ATOM 8715 C CA . ILE B 1 469 ? -8.789 34.062 -5.891 1 96 469 ILE B CA 1
ATOM 8716 C C . ILE B 1 469 ? -10.305 34.219 -5.949 1 96 469 ILE B C 1
ATOM 8718 O O . ILE B 1 469 ? -10.984 34.188 -4.918 1 96 469 ILE B O 1
ATOM 8722 N N . ARG B 1 470 ? -10.781 34.406 -7.148 1 95.06 470 ARG B N 1
ATOM 8723 C CA . ARG B 1 470 ? -12.227 34.531 -7.32 1 95.06 470 ARG B CA 1
ATOM 8724 C C . ARG B 1 470 ? -12.93 33.25 -6.902 1 95.06 470 ARG B C 1
ATOM 8726 O O . ARG B 1 470 ? -13.969 33.281 -6.238 1 95.06 470 ARG B O 1
ATOM 8733 N N . GLN B 1 471 ? -12.367 32.125 -7.312 1 92.94 471 GLN B N 1
ATOM 8734 C CA . GLN B 1 471 ? -12.93 30.828 -6.938 1 92.94 471 GLN B CA 1
ATOM 8735 C C . GLN B 1 471 ? -12.914 30.641 -5.426 1 92.94 471 GLN B C 1
ATOM 8737 O O . GLN B 1 471 ? -13.859 30.078 -4.855 1 92.94 471 GLN B O 1
ATOM 8742 N N . LEU B 1 472 ? -11.883 31.016 -4.809 1 95.25 472 LEU B N 1
ATOM 8743 C CA . LEU B 1 472 ? -11.789 30.922 -3.355 1 95.25 472 LEU B CA 1
ATOM 8744 C C . LEU B 1 472 ? -12.844 31.797 -2.684 1 95.25 472 LEU B C 1
ATOM 8746 O O . LEU B 1 472 ? -13.438 31.406 -1.683 1 95.25 472 LEU B O 1
ATOM 8750 N N . GLU B 1 473 ? -13 32.969 -3.256 1 93.38 473 GLU B N 1
ATOM 8751 C CA . GLU B 1 473 ? -14.031 33.844 -2.719 1 93.38 473 GLU B CA 1
ATOM 8752 C C . GLU B 1 473 ? -15.422 33.281 -2.912 1 93.38 473 GLU B C 1
ATOM 8754 O O . GLU B 1 473 ? -16.297 33.438 -2.053 1 93.38 473 GLU B O 1
ATOM 8759 N N . GLN B 1 474 ? -15.609 32.656 -4.027 1 90.75 474 GLN B N 1
ATOM 8760 C CA . GLN B 1 474 ? -16.875 31.984 -4.266 1 90.75 474 GLN B CA 1
ATOM 8761 C C . GLN B 1 474 ? -17.078 30.828 -3.283 1 90.75 474 GLN B C 1
ATOM 8763 O O . GLN B 1 474 ? -18.188 30.594 -2.809 1 90.75 474 GLN B O 1
ATOM 8768 N N . TRP B 1 475 ? -16.031 30.125 -3.082 1 91.06 475 TRP B N 1
ATOM 8769 C CA . TRP B 1 475 ? -16.062 29.047 -2.092 1 91.06 475 TRP B CA 1
ATOM 8770 C C . TRP B 1 475 ? -16.5 29.578 -0.732 1 91.06 475 TRP B C 1
ATOM 8772 O O . TRP B 1 475 ? -17.359 28.984 -0.081 1 91.06 475 TRP B O 1
ATOM 8782 N N . ARG B 1 476 ? -15.992 30.703 -0.276 1 91.19 476 ARG B N 1
ATOM 8783 C CA . ARG B 1 476 ? -16.328 31.297 1.013 1 91.19 476 ARG B CA 1
ATOM 8784 C C . ARG B 1 476 ? -17.781 31.766 1.036 1 91.19 476 ARG B C 1
ATOM 8786 O O . ARG B 1 476 ? -18.5 31.531 2.014 1 91.19 476 ARG B O 1
ATOM 8793 N N . GLN B 1 477 ? -18.203 32.344 -0.029 1 87.5 477 GLN B N 1
ATOM 8794 C CA . GLN B 1 477 ? -19.531 32.938 -0.107 1 87.5 477 GLN B CA 1
ATOM 8795 C C . GLN B 1 477 ? -20.609 31.859 -0.22 1 87.5 477 GLN B C 1
ATOM 8797 O O . GLN B 1 477 ? -21.75 32.094 0.162 1 87.5 477 GLN B O 1
ATOM 8802 N N . ARG B 1 478 ? -20.156 30.797 -0.644 1 82.31 478 ARG B N 1
ATOM 8803 C CA . ARG B 1 478 ? -21.141 29.734 -0.898 1 82.31 478 ARG B CA 1
ATOM 8804 C C . ARG B 1 478 ? -21.234 28.781 0.287 1 82.31 478 ARG B C 1
ATOM 8806 O O . ARG B 1 478 ? -21.969 27.797 0.237 1 82.31 478 ARG B O 1
ATOM 8813 N N . LEU B 1 479 ? -20.531 29.078 1.253 1 85 479 LEU B N 1
ATOM 8814 C CA . LEU B 1 479 ? -20.688 28.281 2.469 1 85 479 LEU B CA 1
ATOM 8815 C C . LEU B 1 479 ? -22.062 28.469 3.074 1 85 479 LEU B C 1
ATOM 8817 O O . LEU B 1 479 ? -22.641 29.562 3.008 1 85 479 LEU B O 1
ATOM 8821 N N . PRO B 1 480 ? -22.656 27.438 3.572 1 80.44 480 PRO B N 1
ATOM 8822 C CA . PRO B 1 480 ? -23.938 27.609 4.258 1 80.44 480 PRO B CA 1
ATOM 8823 C C . PRO B 1 480 ? -23.875 28.656 5.371 1 80.44 480 PRO B C 1
ATOM 8825 O O . PRO B 1 480 ? -22.797 28.891 5.938 1 80.44 480 PRO B O 1
ATOM 8828 N N . PRO B 1 481 ? -24.984 29.219 5.68 1 78.44 481 PRO B N 1
ATOM 8829 C CA . PRO B 1 481 ? -25.016 30.344 6.621 1 78.44 481 PRO B CA 1
ATOM 8830 C C . PRO B 1 481 ? -24.391 30 7.969 1 78.44 481 PRO B C 1
ATOM 8832 O O . PRO B 1 481 ? -23.734 30.844 8.586 1 78.44 481 PRO B O 1
ATOM 8835 N N . MET B 1 482 ? -24.516 28.781 8.336 1 77.12 482 MET B N 1
ATOM 8836 C CA . MET B 1 482 ? -23.984 28.375 9.641 1 77.12 482 MET B CA 1
ATOM 8837 C C . MET B 1 482 ? -22.469 28.328 9.625 1 77.12 482 MET B C 1
ATOM 8839 O O . MET B 1 482 ? -21.828 28.391 10.68 1 77.12 482 MET B O 1
ATOM 8843 N N . LEU B 1 483 ? -21.875 28.297 8.461 1 80.5 483 LEU B N 1
ATOM 8844 C CA . LEU B 1 483 ? -20.438 28.188 8.328 1 80.5 483 LEU B CA 1
ATOM 8845 C C . LEU B 1 483 ? -19.828 29.469 7.758 1 80.5 483 LEU B C 1
ATOM 8847 O O . LEU B 1 483 ? -18.609 29.594 7.652 1 80.5 483 LEU B O 1
ATOM 8851 N N . GLN B 1 484 ? -20.672 30.391 7.395 1 79.94 484 GLN B N 1
ATOM 8852 C CA . GLN B 1 484 ? -20.188 31.609 6.77 1 79.94 484 GLN B CA 1
ATOM 8853 C C . GLN B 1 484 ? -19.5 32.5 7.793 1 79.94 484 GLN B C 1
ATOM 8855 O O . GLN B 1 484 ? -19.844 32.5 8.977 1 79.94 484 GLN B O 1
ATOM 8860 N N . PHE B 1 485 ? -18.562 33.156 7.406 1 75.94 485 PHE B N 1
ATOM 8861 C CA . PHE B 1 485 ? -17.844 34.094 8.25 1 75.94 485 PHE B CA 1
ATOM 8862 C C . PHE B 1 485 ? -17.375 35.312 7.438 1 75.94 485 PHE B C 1
ATOM 8864 O O . PHE B 1 485 ? -17.281 35.219 6.211 1 75.94 485 PHE B O 1
ATOM 8871 N N . ASP B 1 486 ? -17.328 36.344 8.219 1 73.38 486 ASP B N 1
ATOM 8872 C CA . ASP B 1 486 ? -16.719 37.531 7.648 1 73.38 486 ASP B CA 1
ATOM 8873 C C . ASP B 1 486 ? -15.227 37.562 7.938 1 73.38 486 ASP B C 1
ATOM 8875 O O . ASP B 1 486 ? -14.812 37.656 9.094 1 73.38 486 ASP B O 1
ATOM 8879 N N . PRO B 1 487 ? -14.531 37.531 6.938 1 74 487 PRO B N 1
ATOM 8880 C CA . PRO B 1 487 ? -13.086 37.5 7.141 1 74 487 PRO B CA 1
ATOM 8881 C C . PRO B 1 487 ? -12.562 38.688 7.914 1 74 487 PRO B C 1
ATOM 8883 O O . PRO B 1 487 ? -11.484 38.625 8.516 1 74 487 PRO B O 1
ATOM 8886 N N . LYS B 1 488 ? -13.328 39.656 7.895 1 71.19 488 LYS B N 1
ATOM 8887 C CA . LYS B 1 488 ? -12.867 40.875 8.562 1 71.19 488 LYS B CA 1
ATOM 8888 C C . LYS B 1 488 ? -13.336 40.906 10.008 1 71.19 488 LYS B C 1
ATOM 8890 O O . LYS B 1 488 ? -12.844 41.719 10.805 1 71.19 488 LYS B O 1
ATOM 8895 N N . ALA B 1 489 ? -14.234 40.031 10.344 1 67.56 489 ALA B N 1
ATOM 8896 C CA . ALA B 1 489 ? -14.758 40.031 11.711 1 67.56 489 ALA B CA 1
ATOM 8897 C C . ALA B 1 489 ? -13.922 39.125 12.609 1 67.56 489 ALA B C 1
ATOM 8899 O O . ALA B 1 489 ? -13.547 38 12.203 1 67.56 489 ALA B O 1
ATOM 8900 N N . PRO B 1 490 ? -13.562 39.75 13.719 1 64.38 490 PRO B N 1
ATOM 8901 C CA . PRO B 1 490 ? -12.797 38.906 14.633 1 64.38 490 PRO B CA 1
ATOM 8902 C C . PRO B 1 490 ? -13.586 37.688 15.102 1 64.38 490 PRO B C 1
ATOM 8904 O O . PRO B 1 490 ? -14.812 37.75 15.219 1 64.38 490 PRO B O 1
ATOM 8907 N N . LEU B 1 491 ? -12.914 36.562 15.031 1 67.31 491 LEU B N 1
ATOM 8908 C CA . LEU B 1 491 ? -13.578 35.344 15.492 1 67.31 491 LEU B CA 1
ATOM 8909 C C . LEU B 1 491 ? -13.852 35.406 17 1 67.31 491 LEU B C 1
ATOM 8911 O O . LEU B 1 491 ? -12.977 35.781 17.766 1 67.31 491 LEU B O 1
ATOM 8915 N N . SER B 1 492 ? -15.188 35.562 17.297 1 61.66 492 SER B N 1
ATOM 8916 C CA . SER B 1 492 ? -15.594 35.594 18.703 1 61.66 492 SER B CA 1
ATOM 8917 C C . SER B 1 492 ? -15.258 34.281 19.406 1 61.66 492 SER B C 1
ATOM 8919 O O . SER B 1 492 ? -14.969 33.281 18.75 1 61.66 492 SER B O 1
ATOM 8921 N N . ARG B 1 493 ? -15.203 34.344 20.672 1 66.19 493 ARG B N 1
ATOM 8922 C CA . ARG B 1 493 ? -14.945 33.219 21.531 1 66.19 493 ARG B CA 1
ATOM 8923 C C . ARG B 1 493 ? -15.859 32.031 21.203 1 66.19 493 ARG B C 1
ATOM 8925 O O . ARG B 1 493 ? -17.062 32.219 21 1 66.19 493 ARG B O 1
ATOM 8932 N N . ALA B 1 494 ? -15.211 30.859 20.984 1 71.69 494 ALA B N 1
ATOM 8933 C CA . ALA B 1 494 ? -15.914 29.641 20.609 1 71.69 494 ALA B CA 1
ATOM 8934 C C . ALA B 1 494 ? -16.812 29.156 21.75 1 71.69 494 ALA B C 1
ATOM 8936 O O . ALA B 1 494 ? -16.375 29.109 22.906 1 71.69 494 ALA B O 1
ATOM 8937 N N . ASP B 1 495 ? -18.109 28.875 21.531 1 80.19 495 ASP B N 1
ATOM 8938 C CA . ASP B 1 495 ? -19.062 28.391 22.531 1 80.19 495 ASP B CA 1
ATOM 8939 C C . ASP B 1 495 ? -19.094 26.875 22.578 1 80.19 495 ASP B C 1
ATOM 8941 O O . ASP B 1 495 ? -19.547 26.281 23.562 1 80.19 495 ASP B O 1
ATOM 8945 N N . SER B 1 496 ? -18.625 26.312 21.562 1 85.62 496 SER B N 1
ATOM 8946 C CA . SER B 1 496 ? -18.641 24.859 21.453 1 85.62 496 SER B CA 1
ATOM 8947 C C . SER B 1 496 ? -17.438 24.344 20.688 1 85.62 496 SER B C 1
ATOM 8949 O O . SER B 1 496 ? -16.781 25.094 19.969 1 85.62 496 SER B O 1
ATOM 8951 N N . PRO B 1 497 ? -17.125 23.094 20.906 1 87 497 PRO B N 1
ATOM 8952 C CA . PRO B 1 497 ? -16 22.531 20.156 1 87 497 PRO B CA 1
ATOM 8953 C C . PRO B 1 497 ? -16.203 22.625 18.641 1 87 497 PRO B C 1
ATOM 8955 O O . PRO B 1 497 ? -15.227 22.797 17.906 1 87 497 PRO B O 1
ATOM 8958 N N . SER B 1 498 ? -17.344 22.594 18.172 1 85.88 498 SER B N 1
ATOM 8959 C CA . SER B 1 498 ? -17.641 22.672 16.75 1 85.88 498 SER B CA 1
ATOM 8960 C C . SER B 1 498 ? -17.25 24.031 16.172 1 85.88 498 SER B C 1
ATOM 8962 O O . SER B 1 498 ? -16.859 24.125 15.008 1 85.88 498 SER B O 1
ATOM 8964 N N . ASP B 1 499 ? -17.328 25.047 16.969 1 85.94 499 ASP B N 1
ATOM 8965 C CA . ASP B 1 499 ? -16.938 26.375 16.516 1 85.94 499 ASP B CA 1
ATOM 8966 C C . ASP B 1 499 ? -15.445 26.438 16.203 1 85.94 499 ASP B C 1
ATOM 8968 O O . ASP B 1 499 ? -15.023 27.156 15.297 1 85.94 499 ASP B O 1
ATOM 8972 N N . ILE B 1 500 ? -14.797 25.656 16.969 1 88.38 500 ILE B N 1
ATOM 8973 C CA . ILE B 1 500 ? -13.344 25.656 16.828 1 88.38 500 ILE B CA 1
ATOM 8974 C C . ILE B 1 500 ? -12.945 24.703 15.703 1 88.38 500 ILE B C 1
ATOM 8976 O O . ILE B 1 500 ? -12.258 25.094 14.758 1 88.38 500 ILE B O 1
ATOM 8980 N N . LEU B 1 501 ? -13.508 23.562 15.805 1 88.25 501 LEU B N 1
ATOM 8981 C CA . LEU B 1 501 ? -13.031 22.484 14.945 1 88.25 501 LEU B CA 1
ATOM 8982 C C . LEU B 1 501 ? -13.633 22.609 13.547 1 88.25 501 LEU B C 1
ATOM 8984 O O . LEU B 1 501 ? -13.062 22.094 12.578 1 88.25 501 LEU B O 1
ATOM 8988 N N . VAL B 1 502 ? -14.695 23.266 13.406 1 86.62 502 VAL B N 1
ATOM 8989 C CA . VAL B 1 502 ? -15.383 23.297 12.125 1 86.62 502 VAL B CA 1
ATOM 8990 C C . VAL B 1 502 ? -15.344 24.719 11.547 1 86.62 502 VAL B C 1
ATOM 8992 O O . VAL B 1 502 ? -14.688 24.969 10.531 1 86.62 502 VAL B O 1
ATOM 8995 N N . THR B 1 503 ? -15.836 25.672 12.258 1 85.25 503 THR B N 1
ATOM 8996 C CA . THR B 1 503 ? -15.977 27.031 11.727 1 85.25 503 THR B CA 1
ATOM 8997 C C . THR B 1 503 ? -14.617 27.719 11.656 1 85.25 503 THR B C 1
ATOM 8999 O O . THR B 1 503 ? -14.219 28.203 10.586 1 85.25 503 THR B O 1
ATOM 9002 N N . ALA B 1 504 ? -13.977 27.766 12.789 1 89.19 504 ALA B N 1
ATOM 9003 C CA . ALA B 1 504 ? -12.68 28.438 12.805 1 89.19 504 ALA B CA 1
ATOM 9004 C C . ALA B 1 504 ? -11.703 27.766 11.836 1 89.19 504 ALA B C 1
ATOM 9006 O O . ALA B 1 504 ? -10.883 28.438 11.211 1 89.19 504 ALA B O 1
ATOM 9007 N N . TRP B 1 505 ? -11.883 26.547 11.773 1 91.25 505 TRP B N 1
ATOM 9008 C CA . TRP B 1 505 ? -10.977 25.812 10.898 1 91.25 505 TRP B CA 1
ATOM 9009 C C . TRP B 1 505 ? -11.219 26.188 9.438 1 91.25 505 TRP B C 1
ATOM 9011 O O . TRP B 1 505 ? -10.281 26.297 8.648 1 91.25 505 TRP B O 1
ATOM 9021 N N . LEU B 1 506 ? -12.383 26.344 8.961 1 90.44 506 LEU B N 1
ATOM 9022 C CA . LEU B 1 506 ? -12.688 26.75 7.594 1 90.44 506 LEU B CA 1
ATOM 9023 C C . LEU B 1 506 ? -12.133 28.141 7.309 1 90.44 506 LEU B C 1
ATOM 9025 O O . LEU B 1 506 ? -11.703 28.422 6.188 1 90.44 506 LEU B O 1
ATOM 9029 N N . HIS B 1 507 ? -12.172 28.953 8.375 1 91.38 507 HIS B N 1
ATOM 9030 C CA . HIS B 1 507 ? -11.57 30.266 8.219 1 91.38 507 HIS B CA 1
ATOM 9031 C C . HIS B 1 507 ? -10.062 30.172 8 1 91.38 507 HIS B C 1
ATOM 9033 O O . HIS B 1 507 ? -9.5 30.875 7.168 1 91.38 507 HIS B O 1
ATOM 9039 N N . CYS B 1 508 ? -9.539 29.266 8.773 1 92.88 508 CYS B N 1
ATOM 9040 C CA . CYS B 1 508 ? -8.109 29.031 8.617 1 92.88 508 CYS B CA 1
ATOM 9041 C C . CYS B 1 508 ? -7.793 28.562 7.203 1 92.88 508 CYS B C 1
ATOM 9043 O O . CYS B 1 508 ? -6.809 29 6.602 1 92.88 508 CYS B O 1
ATOM 9045 N N . ARG B 1 509 ? -8.633 27.734 6.738 1 93.62 509 ARG B N 1
ATOM 9046 C CA . ARG B 1 509 ? -8.422 27.188 5.398 1 93.62 509 ARG B CA 1
ATOM 9047 C C . ARG B 1 509 ? -8.492 28.297 4.352 1 93.62 509 ARG B C 1
ATOM 9049 O O . ARG B 1 509 ? -7.746 28.266 3.365 1 93.62 509 ARG B O 1
ATOM 9056 N N . TYR B 1 510 ? -9.359 29.234 4.531 1 94.62 510 TYR B N 1
ATOM 9057 C CA . TYR B 1 510 ? -9.5 30.344 3.588 1 94.62 510 TYR B CA 1
ATOM 9058 C C . TYR B 1 510 ? -8.219 31.156 3.512 1 94.62 510 TYR B C 1
ATOM 9060 O O . TYR B 1 510 ? -7.691 31.391 2.422 1 94.62 510 TYR B O 1
ATOM 9068 N N . PHE B 1 511 ? -7.73 31.5 4.617 1 95.75 511 PHE B N 1
ATOM 9069 C CA . PHE B 1 511 ? -6.598 32.438 4.625 1 95.75 511 PHE B CA 1
ATOM 9070 C C . PHE B 1 511 ? -5.316 31.719 4.211 1 95.75 511 PHE B C 1
ATOM 9072 O O . PHE B 1 511 ? -4.441 32.312 3.582 1 95.75 511 PHE B O 1
ATOM 9079 N N . VAL B 1 512 ? -5.184 30.453 4.586 1 95.88 512 VAL B N 1
ATOM 9080 C CA . VAL B 1 512 ? -3.979 29.75 4.168 1 95.88 512 VAL B CA 1
ATOM 9081 C C . VAL B 1 512 ? -3.996 29.547 2.654 1 95.88 512 VAL B C 1
ATOM 9083 O O . VAL B 1 512 ? -2.947 29.578 2.006 1 95.88 512 VAL B O 1
ATOM 9086 N N . ALA B 1 513 ? -5.172 29.297 2.08 1 96.88 513 ALA B N 1
ATOM 9087 C CA . ALA B 1 513 ? -5.281 29.188 0.628 1 96.88 513 ALA B CA 1
ATOM 9088 C C . ALA B 1 513 ? -4.902 30.484 -0.059 1 96.88 513 ALA B C 1
ATOM 9090 O O . ALA B 1 513 ? -4.262 30.484 -1.113 1 96.88 513 ALA B O 1
ATOM 9091 N N . ARG B 1 514 ? -5.312 31.609 0.558 1 96.81 514 ARG B N 1
ATOM 9092 C CA . ARG B 1 514 ? -4.938 32.906 0.032 1 96.81 514 ARG B CA 1
ATOM 9093 C C . ARG B 1 514 ? -3.422 33.094 0.013 1 96.81 514 ARG B C 1
ATOM 9095 O O . ARG B 1 514 ? -2.863 33.625 -0.942 1 96.81 514 ARG B O 1
ATOM 9102 N N . TYR B 1 515 ? -2.861 32.688 1.012 1 97.94 515 TYR B N 1
ATOM 9103 C CA . TYR B 1 515 ? -1.405 32.75 1.079 1 97.94 515 TYR B CA 1
ATOM 9104 C C . TYR B 1 515 ? -0.771 31.859 0.009 1 97.94 515 TYR B C 1
ATOM 9106 O O . TYR B 1 515 ? 0.173 32.281 -0.667 1 97.94 515 TYR B O 1
ATOM 9114 N N . HIS B 1 516 ? -1.265 30.594 -0.129 1 97.5 516 HIS B N 1
ATOM 9115 C CA . HIS B 1 516 ? -0.703 29.672 -1.11 1 97.5 516 HIS B CA 1
ATOM 9116 C C . HIS B 1 516 ? -0.853 30.219 -2.527 1 97.5 516 HIS B C 1
ATOM 9118 O O . HIS B 1 516 ? 0.052 30.078 -3.352 1 97.5 516 HIS B O 1
ATOM 9124 N N . ILE B 1 517 ? -1.933 30.812 -2.785 1 97.69 517 ILE B N 1
ATOM 9125 C CA . ILE B 1 517 ? -2.17 31.375 -4.113 1 97.69 517 ILE B CA 1
ATOM 9126 C C . ILE B 1 517 ? -1.209 32.531 -4.363 1 97.69 517 ILE B C 1
ATOM 9128 O O . ILE B 1 517 ? -0.729 32.719 -5.484 1 97.69 517 ILE B O 1
ATOM 9132 N N . GLY B 1 518 ? -0.863 33.312 -3.359 1 97.75 518 GLY B N 1
ATOM 9133 C CA . GLY B 1 518 ? -0.013 34.5 -3.498 1 97.75 518 GLY B CA 1
ATOM 9134 C C . GLY B 1 518 ? 1.465 34.188 -3.354 1 97.75 518 GLY B C 1
ATOM 9135 O O . GLY B 1 518 ? 2.316 35 -3.689 1 97.75 518 GLY B O 1
ATOM 9136 N N . ARG B 1 519 ? 1.837 33.031 -2.975 1 97.75 519 ARG B N 1
ATOM 9137 C CA . ARG B 1 519 ? 3.205 32.656 -2.637 1 97.75 519 ARG B CA 1
ATOM 9138 C C . ARG B 1 519 ? 4.113 32.719 -3.861 1 97.75 519 ARG B C 1
ATOM 9140 O O . ARG B 1 519 ? 5.246 33.219 -3.773 1 97.75 519 ARG B O 1
ATOM 9147 N N . PRO B 1 520 ? 3.674 32.25 -5.039 1 97.31 520 PRO B N 1
ATOM 9148 C CA . PRO B 1 520 ? 4.547 32.344 -6.211 1 97.31 520 PRO B CA 1
ATOM 9149 C C . PRO B 1 520 ? 4.938 33.781 -6.543 1 97.31 520 PRO B C 1
ATOM 9151 O O . PRO B 1 520 ? 6.062 34.031 -6.992 1 97.31 520 PRO B O 1
ATOM 9154 N N . LEU B 1 521 ? 4.031 34.75 -6.332 1 97.69 521 LEU B N 1
ATOM 9155 C CA . LEU B 1 521 ? 4.363 36.156 -6.582 1 97.69 521 LEU B CA 1
ATOM 9156 C C . LEU B 1 521 ? 5.375 36.656 -5.559 1 97.69 521 LEU B C 1
ATOM 9158 O O . LEU B 1 521 ? 6.23 37.5 -5.883 1 97.69 521 LEU B O 1
ATOM 9162 N N . LEU B 1 522 ? 5.227 36.219 -4.324 1 97.94 522 LEU B N 1
ATOM 9163 C CA . LEU B 1 522 ? 6.238 36.531 -3.322 1 97.94 522 LEU B CA 1
ATOM 9164 C C . LEU B 1 522 ? 7.602 36 -3.729 1 97.94 522 LEU B C 1
ATOM 9166 O O . LEU B 1 522 ? 8.625 36.625 -3.492 1 97.94 522 LEU B O 1
ATOM 9170 N N . HIS B 1 523 ? 7.621 34.781 -4.254 1 97.56 523 HIS B N 1
ATOM 9171 C CA . HIS B 1 523 ? 8.852 34.188 -4.777 1 97.56 523 HIS B CA 1
ATOM 9172 C C . HIS B 1 523 ? 9.477 35.094 -5.836 1 97.56 523 HIS B C 1
ATOM 9174 O O . HIS B 1 523 ? 10.688 35.344 -5.812 1 97.56 523 HIS B O 1
ATOM 9180 N N . ARG B 1 524 ? 8.664 35.562 -6.754 1 96.88 524 ARG B N 1
ATOM 9181 C CA . ARG B 1 524 ? 9.164 36.469 -7.793 1 96.88 524 ARG B CA 1
ATOM 9182 C C . ARG B 1 524 ? 9.656 37.781 -7.199 1 96.88 524 ARG B C 1
ATOM 9184 O O . ARG B 1 524 ? 10.656 38.344 -7.656 1 96.88 524 ARG B O 1
ATOM 9191 N N . ALA B 1 525 ? 8.914 38.312 -6.223 1 97.19 525 ALA B N 1
ATOM 9192 C CA . ALA B 1 525 ? 9.297 39.562 -5.574 1 97.19 525 ALA B CA 1
ATOM 9193 C C . ALA B 1 525 ? 10.703 39.469 -4.996 1 97.19 525 ALA B C 1
ATOM 9195 O O . ALA B 1 525 ? 11.445 40.469 -5.008 1 97.19 525 ALA B O 1
ATOM 9196 N N . LEU B 1 526 ? 11.062 38.312 -4.547 1 96.69 526 LEU B N 1
ATOM 9197 C CA . LEU B 1 526 ? 12.383 38.156 -3.953 1 96.69 526 LEU B CA 1
ATOM 9198 C C . LEU B 1 526 ? 13.422 37.844 -5.027 1 96.69 526 LEU B C 1
ATOM 9200 O O . LEU B 1 526 ? 14.555 38.344 -4.949 1 96.69 526 LEU B O 1
ATOM 9204 N N . GLN B 1 527 ? 13.039 37.156 -6.059 1 94.69 527 GLN B N 1
ATOM 9205 C CA . GLN B 1 527 ? 13.984 36.719 -7.086 1 94.69 527 GLN B CA 1
ATOM 9206 C C . GLN B 1 527 ? 14.242 37.844 -8.094 1 94.69 527 GLN B C 1
ATOM 9208 O O . GLN B 1 527 ? 15.359 38 -8.586 1 94.69 527 GLN B O 1
ATOM 9213 N N . ARG B 1 528 ? 13.117 38.5 -8.375 1 94.81 528 ARG B N 1
ATOM 9214 C CA . ARG B 1 528 ? 13.203 39.594 -9.344 1 94.81 528 ARG B CA 1
ATOM 9215 C C . ARG B 1 528 ? 12.461 40.812 -8.852 1 94.81 528 ARG B C 1
ATOM 9217 O O . ARG B 1 528 ? 11.469 41.25 -9.461 1 94.81 528 ARG B O 1
ATOM 9224 N N . PRO B 1 529 ? 13.023 41.562 -7.969 1 94.56 529 PRO B N 1
ATOM 9225 C CA . PRO B 1 529 ? 12.32 42.719 -7.348 1 94.56 529 PRO B CA 1
ATOM 9226 C C . PRO B 1 529 ? 12.031 43.844 -8.336 1 94.56 529 PRO B C 1
ATOM 9228 O O . PRO B 1 529 ? 11.055 44.562 -8.164 1 94.56 529 PRO B O 1
ATOM 9231 N N . SER B 1 530 ? 12.773 43.906 -9.32 1 92.25 530 SER B N 1
ATOM 9232 C CA . SER B 1 530 ? 12.633 45 -10.273 1 92.25 530 SER B CA 1
ATOM 9233 C C . SER B 1 530 ? 11.516 44.719 -11.281 1 92.25 530 SER B C 1
ATOM 9235 O O . SER B 1 530 ? 11.055 45.656 -11.969 1 92.25 530 SER B O 1
ATOM 9237 N N . SER B 1 531 ? 11.055 43.531 -11.297 1 93 531 SER B N 1
ATOM 9238 C CA . SER B 1 531 ? 10.055 43.125 -12.289 1 93 531 SER B CA 1
ATOM 9239 C C . SER B 1 531 ? 8.648 43.469 -11.812 1 93 531 SER B C 1
ATOM 9241 O O . SER B 1 531 ? 7.688 43.344 -12.578 1 93 531 SER B O 1
ATOM 9243 N N . LEU B 1 532 ? 8.484 44.031 -10.656 1 95.12 532 LEU B N 1
ATOM 9244 C CA . LEU B 1 532 ? 7.164 44.156 -10.047 1 95.12 532 LEU B CA 1
ATOM 9245 C C . LEU B 1 532 ? 6.551 45.531 -10.336 1 95.12 532 LEU B C 1
ATOM 9247 O O . LEU B 1 532 ? 7.258 46.531 -10.344 1 95.12 532 LEU B O 1
ATOM 9251 N N . THR B 1 533 ? 5.32 45.5 -10.641 1 95 533 THR B N 1
ATOM 9252 C CA . THR B 1 533 ? 4.523 46.719 -10.758 1 95 533 THR B CA 1
ATOM 9253 C C . THR B 1 533 ? 3.842 47.062 -9.43 1 95 533 THR B C 1
ATOM 9255 O O . THR B 1 533 ? 3.902 46.281 -8.484 1 95 533 THR B O 1
ATOM 9258 N N . GLU B 1 534 ? 3.186 48.219 -9.367 1 95.06 534 GLU B N 1
ATOM 9259 C CA . GLU B 1 534 ? 2.469 48.594 -8.156 1 95.06 534 GLU B CA 1
ATOM 9260 C C . GLU B 1 534 ? 1.317 47.625 -7.867 1 95.06 534 GLU B C 1
ATOM 9262 O O . GLU B 1 534 ? 0.999 47.375 -6.707 1 95.06 534 GLU B O 1
ATOM 9267 N N . GLY B 1 535 ? 0.701 47.156 -8.906 1 95.12 535 GLY B N 1
ATOM 9268 C CA . GLY B 1 535 ? -0.338 46.156 -8.734 1 95.12 535 GLY B CA 1
ATOM 9269 C C . GLY B 1 535 ? 0.167 44.875 -8.094 1 95.12 535 GLY B C 1
ATOM 9270 O O . GLY B 1 535 ? -0.513 44.281 -7.25 1 95.12 535 GLY B O 1
ATOM 9271 N N . HIS B 1 536 ? 1.311 44.5 -8.516 1 96.81 536 HIS B N 1
ATOM 9272 C CA . HIS B 1 536 ? 1.933 43.312 -7.945 1 96.81 536 HIS B CA 1
ATOM 9273 C C . HIS B 1 536 ? 2.258 43.531 -6.469 1 96.81 536 HIS B C 1
ATOM 9275 O O . HIS B 1 536 ? 2.045 42.625 -5.652 1 96.81 536 HIS B O 1
ATOM 9281 N N . LEU B 1 537 ? 2.785 44.688 -6.152 1 97.25 537 LEU B N 1
ATOM 9282 C CA . LEU B 1 537 ? 3.146 44.969 -4.77 1 97.25 537 LEU B CA 1
ATOM 9283 C C . LEU B 1 537 ? 1.915 44.969 -3.871 1 97.25 537 LEU B C 1
ATOM 9285 O O . LEU B 1 537 ? 1.973 44.469 -2.74 1 97.25 537 LEU B O 1
ATOM 9289 N N . ARG B 1 538 ? 0.831 45.438 -4.34 1 96.56 538 ARG B N 1
ATOM 9290 C CA . ARG B 1 538 ? -0.422 45.406 -3.592 1 96.56 538 ARG B CA 1
ATOM 9291 C C . ARG B 1 538 ? -0.862 43.969 -3.33 1 96.56 538 ARG B C 1
ATOM 9293 O O . ARG B 1 538 ? -1.328 43.656 -2.236 1 96.56 538 ARG B O 1
ATOM 9300 N N . LYS B 1 539 ? -0.755 43.156 -4.344 1 96.56 539 LYS B N 1
ATOM 9301 C CA . LYS B 1 539 ? -1.099 41.75 -4.199 1 96.56 539 LYS B CA 1
ATOM 9302 C C . LYS B 1 539 ? -0.217 41.062 -3.152 1 96.56 539 LYS B C 1
ATOM 9304 O O . LYS B 1 539 ? -0.688 40.219 -2.387 1 96.56 539 LYS B O 1
ATOM 9309 N N . CYS B 1 540 ? 1.047 41.406 -3.154 1 98.12 540 CYS B N 1
ATOM 9310 C CA . CYS B 1 540 ? 1.964 40.844 -2.158 1 98.12 540 CYS B CA 1
ATOM 9311 C C . CYS B 1 540 ? 1.559 41.281 -0.752 1 98.12 540 CYS B C 1
ATOM 9313 O O . CYS B 1 540 ? 1.59 40.469 0.178 1 98.12 540 CYS B O 1
ATOM 9315 N N . ARG B 1 541 ? 1.169 42.531 -0.591 1 97.94 541 ARG B N 1
ATOM 9316 C CA . ARG B 1 541 ? 0.723 43.031 0.709 1 97.94 541 ARG B CA 1
ATOM 9317 C C . ARG B 1 541 ? -0.548 42.312 1.157 1 97.94 541 ARG B C 1
ATOM 9319 O O . ARG B 1 541 ? -0.726 42.031 2.346 1 97.94 541 ARG B O 1
ATOM 9326 N N . ASP B 1 542 ? -1.42 42.062 0.176 1 96.75 542 ASP B N 1
ATOM 9327 C CA . ASP B 1 542 ? -2.635 41.312 0.472 1 96.75 542 ASP B CA 1
ATOM 9328 C C . ASP B 1 542 ? -2.303 39.906 0.96 1 96.75 542 ASP B C 1
ATOM 9330 O O . ASP B 1 542 ? -2.977 39.375 1.847 1 96.75 542 ASP B O 1
ATOM 9334 N N . THR B 1 543 ? -1.315 39.281 0.324 1 98 543 THR B N 1
ATOM 9335 C CA . THR B 1 543 ? -0.888 37.969 0.712 1 98 543 THR B CA 1
ATOM 9336 C C . THR B 1 543 ? -0.343 37.938 2.139 1 98 543 THR B C 1
ATOM 9338 O O . THR B 1 543 ? -0.637 37.031 2.918 1 98 543 THR B O 1
ATOM 9341 N N . ILE B 1 544 ? 0.439 38.969 2.514 1 98.06 544 ILE B N 1
ATOM 9342 C CA . ILE B 1 544 ? 0.988 39.062 3.861 1 98.06 544 ILE B CA 1
ATOM 9343 C C . ILE B 1 544 ? -0.137 39.344 4.855 1 98.06 544 ILE B C 1
ATOM 9345 O O . ILE B 1 544 ? -0.119 38.812 5.98 1 98.06 544 ILE B O 1
ATOM 9349 N N . ALA B 1 545 ? -1.109 40.156 4.434 1 96.31 545 ALA B N 1
ATOM 9350 C CA . ALA B 1 545 ? -2.277 40.375 5.281 1 96.31 545 ALA B CA 1
ATOM 9351 C C . ALA B 1 545 ? -3.004 39.062 5.574 1 96.31 545 ALA B C 1
ATOM 9353 O O . ALA B 1 545 ? -3.512 38.844 6.676 1 96.31 545 ALA B O 1
ATOM 9354 N N . ALA B 1 546 ? -3.086 38.219 4.566 1 96.44 546 ALA B N 1
ATOM 9355 C CA . ALA B 1 546 ? -3.693 36.906 4.754 1 96.44 546 ALA B CA 1
ATOM 9356 C C . ALA B 1 546 ? -2.912 36.094 5.77 1 96.44 546 ALA B C 1
ATOM 9358 O O . ALA B 1 546 ? -3.502 35.344 6.559 1 96.44 546 ALA B O 1
ATOM 9359 N N . VAL B 1 547 ? -1.607 36.188 5.758 1 97.56 547 VAL B N 1
ATOM 9360 C CA . VAL B 1 547 ? -0.748 35.469 6.707 1 97.56 547 VAL B CA 1
ATOM 9361 C C . VAL B 1 547 ? -1.06 35.938 8.125 1 97.56 547 VAL B C 1
ATOM 9363 O O . VAL B 1 547 ? -1.194 35.125 9.039 1 97.56 547 VAL B O 1
ATOM 9366 N N . LEU B 1 548 ? -1.172 37.25 8.305 1 96.12 548 LEU B N 1
ATOM 9367 C CA . LEU B 1 548 ? -1.444 37.812 9.617 1 96.12 548 LEU B CA 1
ATOM 9368 C C . LEU B 1 548 ? -2.834 37.438 10.109 1 96.12 548 LEU B C 1
ATOM 9370 O O . LEU B 1 548 ? -3.012 37.094 11.281 1 96.12 548 LEU B O 1
ATOM 9374 N N . ASN B 1 549 ? -3.793 37.469 9.203 1 94 549 ASN B N 1
ATOM 9375 C CA . ASN B 1 549 ? -5.141 37.062 9.555 1 94 549 ASN B CA 1
ATOM 9376 C C . ASN B 1 549 ? -5.184 35.562 9.898 1 94 549 ASN B C 1
ATOM 9378 O O . ASN B 1 549 ? -5.906 35.156 10.812 1 94 549 ASN B O 1
ATOM 9382 N N . TRP B 1 550 ? -4.477 34.812 9.141 1 95.88 550 TRP B N 1
ATOM 9383 C CA . TRP B 1 550 ? -4.414 33.375 9.398 1 95.88 550 TRP B CA 1
ATOM 9384 C C . TRP B 1 550 ? -3.902 33.094 10.805 1 95.88 550 TRP B C 1
ATOM 9386 O O . TRP B 1 550 ? -4.461 32.25 11.523 1 95.88 550 TRP B O 1
ATOM 9396 N N . ALA B 1 551 ? -2.846 33.781 11.219 1 94.44 551 ALA B N 1
ATOM 9397 C CA . ALA B 1 551 ? -2.273 33.594 12.555 1 94.44 551 ALA B CA 1
ATOM 9398 C C . ALA B 1 551 ? -3.283 33.969 13.641 1 94.44 551 ALA B C 1
ATOM 9400 O O . ALA B 1 551 ? -3.354 33.312 14.68 1 94.44 551 ALA B O 1
ATOM 9401 N N . SER B 1 552 ? -4.023 35 13.406 1 91.31 552 SER B N 1
ATOM 9402 C CA . SER B 1 552 ? -5.031 35.438 14.367 1 91.31 552 SER B CA 1
ATOM 9403 C C . SER B 1 552 ? -6.117 34.375 14.555 1 91.31 552 SER B C 1
ATOM 9405 O O . SER B 1 552 ? -6.57 34.125 15.672 1 91.31 552 SER B O 1
ATOM 9407 N N . ILE B 1 553 ? -6.52 33.781 13.445 1 91.25 553 ILE B N 1
ATOM 9408 C CA . ILE B 1 553 ? -7.562 32.781 13.508 1 91.25 553 ILE B CA 1
ATOM 9409 C C . ILE B 1 553 ? -7 31.484 14.102 1 91.25 553 ILE B C 1
ATOM 9411 O O . ILE B 1 553 ? -7.695 30.781 14.828 1 91.25 553 ILE B O 1
ATOM 9415 N N . LEU B 1 554 ? -5.793 31.203 13.758 1 92.56 554 LEU B N 1
ATOM 9416 C CA . LEU B 1 554 ? -5.137 30 14.273 1 92.56 554 LEU B CA 1
ATOM 9417 C C . LEU B 1 554 ? -5.062 30.031 15.797 1 92.56 554 LEU B C 1
ATOM 9419 O O . LEU B 1 554 ? -5.098 28.984 16.438 1 92.56 554 LEU B O 1
ATOM 9423 N N . GLN B 1 555 ? -4.91 31.203 16.328 1 89.44 555 GLN B N 1
ATOM 9424 C CA . GLN B 1 555 ? -4.887 31.328 17.781 1 89.44 555 GLN B CA 1
ATOM 9425 C C . GLN B 1 555 ? -6.172 30.781 18.406 1 89.44 555 GLN B C 1
ATOM 9427 O O . GLN B 1 555 ? -6.137 30.156 19.469 1 89.44 555 GLN B O 1
ATOM 9432 N N . VAL B 1 556 ? -7.234 30.922 17.703 1 87.69 556 VAL B N 1
ATOM 9433 C CA . VAL B 1 556 ? -8.523 30.406 18.172 1 87.69 556 VAL B CA 1
ATOM 9434 C C . VAL B 1 556 ? -8.617 28.906 17.891 1 87.69 556 VAL B C 1
ATOM 9436 O O . VAL B 1 556 ? -8.992 28.141 18.766 1 87.69 556 VAL B O 1
ATOM 9439 N N . ALA B 1 557 ? -8.266 28.578 16.719 1 87.56 557 ALA B N 1
ATOM 9440 C CA . ALA B 1 557 ? -8.359 27.188 16.297 1 87.56 557 ALA B CA 1
ATOM 9441 C C . ALA B 1 557 ? -7.441 26.297 17.141 1 87.56 557 ALA B C 1
ATOM 9443 O O . ALA B 1 557 ? -7.719 25.109 17.328 1 87.56 557 ALA B O 1
ATOM 9444 N N . ASN B 1 558 ? -6.449 26.891 17.656 1 88.38 558 ASN B N 1
ATOM 9445 C CA . ASN B 1 558 ? -5.457 26.141 18.422 1 88.38 558 ASN B CA 1
ATOM 9446 C C . ASN B 1 558 ? -5.836 26.031 19.891 1 88.38 558 ASN B C 1
ATOM 9448 O O . ASN B 1 558 ? -5.09 25.469 20.688 1 88.38 558 ASN B O 1
ATOM 9452 N N . SER B 1 559 ? -6.984 26.562 20.234 1 90.12 559 SER B N 1
ATOM 9453 C CA . SER B 1 559 ? -7.449 26.422 21.609 1 90.12 559 SER B CA 1
ATOM 9454 C C . SER B 1 559 ? -7.684 24.969 21.984 1 90.12 559 SER B C 1
ATOM 9456 O O . SER B 1 559 ? -7.625 24.594 23.156 1 90.12 559 SER B O 1
ATOM 9458 N N . MET B 1 560 ? -7.949 24.141 21 1 92.38 560 MET B N 1
ATOM 9459 C CA . MET B 1 560 ? -8.008 22.688 21.125 1 92.38 560 MET B CA 1
ATOM 9460 C C . MET B 1 560 ? -6.891 22.031 20.312 1 92.38 560 MET B C 1
ATOM 9462 O O . MET B 1 560 ? -7.152 21.203 19.438 1 92.38 560 MET B O 1
ATOM 9466 N N . LYS B 1 561 ? -5.727 22.297 20.734 1 89.94 561 LYS B N 1
ATOM 9467 C CA . LYS B 1 561 ? -4.547 21.922 19.953 1 89.94 561 LYS B CA 1
ATOM 9468 C C . LYS B 1 561 ? -4.395 20.406 19.859 1 89.94 561 LYS B C 1
ATOM 9470 O O . LYS B 1 561 ? -3.857 19.891 18.875 1 89.94 561 LYS B O 1
ATOM 9475 N N . SER B 1 562 ? -4.867 19.688 20.828 1 90.31 562 SER B N 1
ATOM 9476 C CA . SER B 1 562 ? -4.734 18.234 20.828 1 90.31 562 SER B CA 1
ATOM 9477 C C . SER B 1 562 ? -5.746 17.578 19.891 1 90.31 562 SER B C 1
ATOM 9479 O O . SER B 1 562 ? -5.746 16.359 19.703 1 90.31 562 SER B O 1
ATOM 9481 N N . CYS B 1 563 ? -6.527 18.297 19.266 1 92.25 563 CYS B N 1
ATOM 9482 C CA . CYS B 1 563 ? -7.484 17.781 18.281 1 92.25 563 CYS B CA 1
ATOM 9483 C C . CYS B 1 563 ? -7.273 18.438 16.922 1 92.25 563 CYS B C 1
ATOM 9485 O O . CYS B 1 563 ? -8.227 18.906 16.297 1 92.25 563 CYS B O 1
ATOM 9487 N N . ASN B 1 564 ? -6.062 18.625 16.578 1 92.12 564 ASN B N 1
ATOM 9488 C CA . ASN B 1 564 ? -5.676 19.156 15.273 1 92.12 564 ASN B CA 1
ATOM 9489 C C . ASN B 1 564 ? -4.641 18.266 14.586 1 92.12 564 ASN B C 1
ATOM 9491 O O . ASN B 1 564 ? -3.439 18.531 14.672 1 92.12 564 ASN B O 1
ATOM 9495 N N . PRO B 1 565 ? -5.137 17.391 13.805 1 91.81 565 PRO B N 1
ATOM 9496 C CA . PRO B 1 565 ? -4.215 16.453 13.172 1 91.81 565 PRO B CA 1
ATOM 9497 C C . PRO B 1 565 ? -3.234 17.125 12.219 1 91.81 565 PRO B C 1
ATOM 9499 O O . PRO B 1 565 ? -2.203 16.562 11.867 1 91.81 565 PRO B O 1
ATOM 9502 N N . LEU B 1 566 ? -3.463 18.344 11.852 1 95.44 566 LEU B N 1
ATOM 9503 C CA . LEU B 1 566 ? -2.611 19.016 10.875 1 95.44 566 LEU B CA 1
ATOM 9504 C C . LEU B 1 566 ? -1.604 19.922 11.562 1 95.44 566 LEU B C 1
ATOM 9506 O O . LEU B 1 566 ? -1 20.781 10.922 1 95.44 566 LEU B O 1
ATOM 9510 N N . ARG B 1 567 ? -1.391 19.719 12.836 1 96.19 567 ARG B N 1
ATOM 9511 C CA . ARG B 1 567 ? -0.496 20.562 13.625 1 96.19 567 ARG B CA 1
ATOM 9512 C C . ARG B 1 567 ? 0.914 20.562 13.047 1 96.19 567 ARG B C 1
ATOM 9514 O O . ARG B 1 567 ? 1.594 21.578 13.047 1 96.19 567 ARG B O 1
ATOM 9521 N N . PHE B 1 568 ? 1.411 19.453 12.586 1 97.44 568 PHE B N 1
ATOM 9522 C CA . PHE B 1 568 ? 2.729 19.359 11.977 1 97.44 568 PHE B CA 1
ATOM 9523 C C . PHE B 1 568 ? 2.832 20.297 10.766 1 97.44 568 PHE B C 1
ATOM 9525 O O . PHE B 1 568 ? 3.832 20.984 10.602 1 97.44 568 PHE B O 1
ATOM 9532 N N . PHE B 1 569 ? 1.838 20.328 9.984 1 96.94 569 PHE B N 1
ATOM 9533 C CA . PHE B 1 569 ? 1.849 21.094 8.742 1 96.94 569 PHE B CA 1
ATOM 9534 C C . PHE B 1 569 ? 1.626 22.578 9.016 1 96.94 569 PHE B C 1
ATOM 9536 O O . PHE B 1 569 ? 2.158 23.438 8.305 1 96.94 569 PHE B O 1
ATOM 9543 N N . VAL B 1 570 ? 0.807 22.812 10.016 1 97.06 570 VAL B N 1
ATOM 9544 C CA . VAL B 1 570 ? 0.654 24.203 10.445 1 97.06 570 VAL B CA 1
ATOM 9545 C C . VAL B 1 570 ? 2.002 24.75 10.906 1 97.06 570 VAL B C 1
ATOM 9547 O O . VAL B 1 570 ? 2.367 25.875 10.57 1 97.06 570 VAL B O 1
ATOM 9550 N N . SER B 1 571 ? 2.732 23.969 11.672 1 97.62 571 SER B N 1
ATOM 9551 C CA . SER B 1 571 ? 4.066 24.359 12.109 1 97.62 571 SER B CA 1
ATOM 9552 C C . SER B 1 571 ? 4.984 24.609 10.914 1 97.62 571 SER B C 1
ATOM 9554 O O . SER B 1 571 ? 5.723 25.594 10.898 1 97.62 571 SER B O 1
ATOM 9556 N N . GLY B 1 572 ? 4.887 23.703 9.969 1 97.12 572 GLY B N 1
ATOM 9557 C CA . GLY B 1 572 ? 5.684 23.891 8.773 1 97.12 572 GLY B CA 1
ATOM 9558 C C . GLY B 1 572 ? 5.336 25.156 8.008 1 97.12 572 GLY B C 1
ATOM 9559 O O . GLY B 1 572 ? 6.227 25.844 7.512 1 97.12 572 GLY B O 1
ATOM 9560 N N . GLN B 1 573 ? 4.098 25.422 7.91 1 97.19 573 GLN B N 1
ATOM 9561 C CA . GLN B 1 573 ? 3.641 26.609 7.203 1 97.19 573 GLN B CA 1
ATOM 9562 C C . GLN B 1 573 ? 4.105 27.891 7.91 1 97.19 573 GLN B C 1
ATOM 9564 O O . GLN B 1 573 ? 4.512 28.844 7.262 1 97.19 573 GLN B O 1
ATOM 9569 N N . LEU B 1 574 ? 3.986 27.891 9.211 1 97.88 574 LEU B N 1
ATOM 9570 C CA . LEU B 1 574 ? 4.461 29.031 9.977 1 97.88 574 LEU B CA 1
ATOM 9571 C C . LEU B 1 574 ? 5.957 29.234 9.773 1 97.88 574 LEU B C 1
ATOM 9573 O O . LEU B 1 574 ? 6.414 30.375 9.609 1 97.88 574 LEU B O 1
ATOM 9577 N N . PHE B 1 575 ? 6.715 28.25 9.797 1 98.12 575 PHE B N 1
ATOM 9578 C CA . PHE B 1 575 ? 8.156 28.312 9.578 1 98.12 575 PHE B CA 1
ATOM 9579 C C . PHE B 1 575 ? 8.461 28.891 8.203 1 98.12 575 PHE B C 1
ATOM 9581 O O . PHE B 1 575 ? 9.305 29.766 8.062 1 98.12 575 PHE B O 1
ATOM 9588 N N . GLY B 1 576 ? 7.75 28.25 7.168 1 97.75 576 GLY B N 1
ATOM 9589 C CA . GLY B 1 576 ? 7.926 28.797 5.828 1 97.75 576 GLY B CA 1
ATOM 9590 C C . GLY B 1 576 ? 7.609 30.281 5.73 1 97.75 576 GLY B C 1
ATOM 9591 O O . GLY B 1 576 ? 8.305 31.016 5.039 1 97.75 576 GLY B O 1
ATOM 9592 N N . GLN B 1 577 ? 6.578 30.719 6.398 1 98.19 577 GLN B N 1
ATOM 9593 C CA . GLN B 1 577 ? 6.195 32.125 6.422 1 98.19 577 GLN B CA 1
ATOM 9594 C C . GLN B 1 577 ? 7.266 32.969 7.094 1 98.19 577 GLN B C 1
ATOM 9596 O O . GLN B 1 577 ? 7.555 34.094 6.648 1 98.19 577 GLN B O 1
ATOM 9601 N N . ILE B 1 578 ? 7.84 32.469 8.195 1 97.94 578 ILE B N 1
ATOM 9602 C CA . ILE B 1 578 ? 8.922 33.156 8.875 1 97.94 578 ILE B CA 1
ATOM 9603 C C . ILE B 1 578 ? 10.086 33.375 7.91 1 97.94 578 ILE B C 1
ATOM 9605 O O . ILE B 1 578 ? 10.672 34.469 7.867 1 97.94 578 ILE B O 1
ATOM 9609 N N . CYS B 1 579 ? 10.422 32.375 7.113 1 97.44 579 CYS B N 1
ATOM 9610 C CA . CYS B 1 579 ? 11.516 32.469 6.152 1 97.44 579 CYS B CA 1
ATOM 9611 C C . CYS B 1 579 ? 11.227 33.531 5.113 1 97.44 579 CYS B C 1
ATOM 9613 O O . CYS B 1 579 ? 12.094 34.344 4.793 1 97.44 579 CYS B O 1
ATOM 9615 N N . VAL B 1 580 ? 10.008 33.562 4.602 1 97.75 580 VAL B N 1
ATOM 9616 C CA . VAL B 1 580 ? 9.625 34.531 3.572 1 97.75 580 VAL B CA 1
ATOM 9617 C C . VAL B 1 580 ? 9.648 35.938 4.148 1 97.75 580 VAL B C 1
ATOM 9619 O O . VAL B 1 580 ? 10.211 36.844 3.543 1 97.75 580 VAL B O 1
ATOM 9622 N N . ILE B 1 581 ? 9.047 36.125 5.297 1 97.5 581 ILE B N 1
ATOM 9623 C CA . ILE B 1 581 ? 8.953 37.438 5.93 1 97.5 581 ILE B CA 1
ATOM 9624 C C . ILE B 1 581 ? 10.344 37.969 6.289 1 97.5 581 ILE B C 1
ATOM 9626 O O . ILE B 1 581 ? 10.641 39.156 6.137 1 97.5 581 ILE B O 1
ATOM 9630 N N . PHE B 1 582 ? 11.188 37.094 6.77 1 97.25 582 PHE B N 1
ATOM 9631 C CA . PHE B 1 582 ? 12.57 37.438 7.059 1 97.25 582 PHE B CA 1
ATOM 9632 C C . PHE B 1 582 ? 13.258 38 5.812 1 97.25 582 PHE B C 1
ATOM 9634 O O . PHE B 1 582 ? 13.836 39.062 5.836 1 97.25 582 PHE B O 1
ATOM 9641 N N . ALA B 1 583 ? 13.188 37.25 4.719 1 96.94 583 ALA B N 1
ATOM 9642 C CA . ALA B 1 583 ? 13.859 37.625 3.482 1 96.94 583 ALA B CA 1
ATOM 9643 C C . ALA B 1 583 ? 13.336 38.969 2.963 1 96.94 583 ALA B C 1
ATOM 9645 O O . ALA B 1 583 ? 14.102 39.781 2.449 1 96.94 583 ALA B O 1
ATOM 9646 N N . LEU B 1 584 ? 12.031 39.188 3.047 1 96.69 584 LEU B N 1
ATOM 9647 C CA . LEU B 1 584 ? 11.438 40.438 2.623 1 96.69 584 LEU B CA 1
ATOM 9648 C C . LEU B 1 584 ? 11.898 41.594 3.52 1 96.69 584 LEU B C 1
ATOM 9650 O O . LEU B 1 584 ? 12.148 42.688 3.039 1 96.69 584 LEU B O 1
ATOM 9654 N N . SER B 1 585 ? 12.039 41.312 4.762 1 95.38 585 SER B N 1
ATOM 9655 C CA . SER B 1 585 ? 12.383 42.344 5.742 1 95.38 585 SER B CA 1
ATOM 9656 C C . SER B 1 585 ? 13.828 42.812 5.57 1 95.38 585 SER B C 1
ATOM 9658 O O . SER B 1 585 ? 14.148 43.969 5.871 1 95.38 585 SER B O 1
ATOM 9660 N N . VAL B 1 586 ? 14.719 41.969 5.137 1 93.81 586 VAL B N 1
ATOM 9661 C CA . VAL B 1 586 ? 16.141 42.281 5.047 1 93.81 586 VAL B CA 1
ATOM 9662 C C . VAL B 1 586 ? 16.5 42.625 3.604 1 93.81 586 VAL B C 1
ATOM 9664 O O . VAL B 1 586 ? 17.672 42.844 3.285 1 93.81 586 VAL B O 1
ATOM 9667 N N . SER B 1 587 ? 15.516 42.781 2.756 1 94.06 587 SER B N 1
ATOM 9668 C CA . SER B 1 587 ? 15.773 43.094 1.354 1 94.06 587 SER B CA 1
ATOM 9669 C C . SER B 1 587 ? 16.422 44.469 1.204 1 94.06 587 SER B C 1
ATOM 9671 O O . SER B 1 587 ? 16.109 45.406 1.946 1 94.06 587 SER B O 1
ATOM 9673 N N . PRO B 1 588 ? 17.375 44.656 0.221 1 93.06 588 PRO B N 1
ATOM 9674 C CA . PRO B 1 588 ? 18 45.969 -0.014 1 93.06 588 PRO B CA 1
ATOM 9675 C C . PRO B 1 588 ? 17.031 46.969 -0.664 1 93.06 588 PRO B C 1
ATOM 9677 O O . PRO B 1 588 ? 17.312 48.156 -0.67 1 93.06 588 PRO B O 1
ATOM 9680 N N . TYR B 1 589 ? 15.93 46.531 -1.151 1 94.56 589 TYR B N 1
ATOM 9681 C CA . TYR B 1 589 ? 14.969 47.406 -1.836 1 94.56 589 TYR B CA 1
ATOM 9682 C C . TYR B 1 589 ? 13.852 47.844 -0.891 1 94.56 589 TYR B C 1
ATOM 9684 O O . TYR B 1 589 ? 13.156 47 -0.32 1 94.56 589 TYR B O 1
ATOM 9692 N N . GLN B 1 590 ? 13.586 49.062 -0.853 1 94.56 590 GLN B N 1
ATOM 9693 C CA . GLN B 1 590 ? 12.617 49.625 0.084 1 94.56 590 GLN B CA 1
ATOM 9694 C C . GLN B 1 590 ? 11.203 49.188 -0.263 1 94.56 590 GLN B C 1
ATOM 9696 O O . GLN B 1 590 ? 10.398 48.875 0.629 1 94.56 590 GLN B O 1
ATOM 9701 N N . HIS B 1 591 ? 10.859 49.125 -1.499 1 94.69 591 HIS B N 1
ATOM 9702 C CA . HIS B 1 591 ? 9.5 48.75 -1.906 1 94.69 591 HIS B CA 1
ATOM 9703 C C . HIS B 1 591 ? 9.195 47.281 -1.558 1 94.69 591 HIS B C 1
ATOM 9705 O O . HIS B 1 591 ? 8.031 46.938 -1.399 1 94.69 591 HIS B O 1
ATOM 9711 N N . ILE B 1 592 ? 10.25 46.5 -1.43 1 96.12 592 ILE B N 1
ATOM 9712 C CA . ILE B 1 592 ? 10.078 45.125 -1.024 1 96.12 592 ILE B CA 1
ATOM 9713 C C . ILE B 1 592 ? 9.898 45.031 0.49 1 96.12 592 ILE B C 1
ATOM 9715 O O . ILE B 1 592 ? 9.062 44.281 0.98 1 96.12 592 ILE B O 1
ATOM 9719 N N . ARG B 1 593 ? 10.648 45.812 1.251 1 95.69 593 ARG B N 1
ATOM 9720 C CA . ARG B 1 593 ? 10.523 45.844 2.705 1 95.69 593 ARG B CA 1
ATOM 9721 C C . ARG B 1 593 ? 9.148 46.344 3.125 1 95.69 593 ARG B C 1
ATOM 9723 O O . ARG B 1 593 ? 8.609 45.906 4.145 1 95.69 593 ARG B O 1
ATOM 9730 N N . ASP B 1 594 ? 8.547 47.125 2.318 1 95.31 594 ASP B N 1
ATOM 9731 C CA . ASP B 1 594 ? 7.25 47.719 2.613 1 95.31 594 ASP B CA 1
ATOM 9732 C C . ASP B 1 594 ? 6.141 46.688 2.545 1 95.31 594 ASP B C 1
ATOM 9734 O O . ASP B 1 594 ? 5.055 46.906 3.09 1 95.31 594 ASP B O 1
ATOM 9738 N N . ILE B 1 595 ? 6.406 45.594 1.846 1 96.62 595 ILE B N 1
ATOM 9739 C CA . ILE B 1 595 ? 5.426 44.531 1.727 1 96.62 595 ILE B CA 1
ATOM 9740 C C . ILE B 1 595 ? 5.094 43.969 3.111 1 96.62 595 ILE B C 1
ATOM 9742 O O . ILE B 1 595 ? 3.951 43.594 3.375 1 96.62 595 ILE B O 1
ATOM 9746 N N . VAL B 1 596 ? 6.102 44 4.062 1 96.75 596 VAL B N 1
ATOM 9747 C CA . VAL B 1 596 ? 5.922 43.375 5.363 1 96.75 596 VAL B CA 1
ATOM 9748 C C . VAL B 1 596 ? 5.82 44.438 6.449 1 96.75 596 VAL B C 1
ATOM 9750 O O . VAL B 1 596 ? 6.121 44.188 7.617 1 96.75 596 VAL B O 1
ATOM 9753 N N . SER B 1 597 ? 5.387 45.562 6.117 1 93.88 597 SER B N 1
ATOM 9754 C CA . SER B 1 597 ? 5.32 46.688 7.051 1 93.88 597 SER B CA 1
ATOM 9755 C C . SER B 1 597 ? 4.297 46.438 8.148 1 93.88 597 SER B C 1
ATOM 9757 O O . SER B 1 597 ? 4.441 46.938 9.266 1 93.88 597 SER B O 1
ATOM 9759 N N . ASP B 1 598 ? 3.336 45.562 7.848 1 93.62 598 ASP B N 1
ATOM 9760 C CA . ASP B 1 598 ? 2.252 45.344 8.797 1 93.62 598 ASP B CA 1
ATOM 9761 C C . ASP B 1 598 ? 2.607 44.188 9.758 1 93.62 598 ASP B C 1
ATOM 9763 O O . ASP B 1 598 ? 1.887 43.938 10.727 1 93.62 598 ASP B O 1
ATOM 9767 N N . VAL B 1 599 ? 3.729 43.5 9.469 1 94.94 599 VAL B N 1
ATOM 9768 C CA . VAL B 1 599 ? 4.137 42.406 10.352 1 94.94 599 VAL B CA 1
ATOM 9769 C C . VAL B 1 599 ? 4.598 42.969 11.688 1 94.94 599 VAL B C 1
ATOM 9771 O O . VAL B 1 599 ? 5.441 43.875 11.734 1 94.94 599 VAL B O 1
ATOM 9774 N N . ASP B 1 600 ? 4.016 42.5 12.805 1 91.94 600 ASP B N 1
ATOM 9775 C CA . ASP B 1 600 ? 4.316 43.094 14.117 1 91.94 600 ASP B CA 1
ATOM 9776 C C . ASP B 1 600 ? 4.855 42.031 15.07 1 91.94 600 ASP B C 1
ATOM 9778 O O . ASP B 1 600 ? 5.066 40.875 14.672 1 91.94 600 ASP B O 1
ATOM 9782 N N . LEU B 1 601 ? 5.066 42.469 16.266 1 92.12 601 LEU B N 1
ATOM 9783 C CA . LEU B 1 601 ? 5.664 41.625 17.297 1 92.12 601 LEU B CA 1
ATOM 9784 C C . LEU B 1 601 ? 4.688 40.531 17.75 1 92.12 601 LEU B C 1
ATOM 9786 O O . LEU B 1 601 ? 5.102 39.438 18.156 1 92.12 601 LEU B O 1
ATOM 9790 N N . LYS B 1 602 ? 3.467 40.844 17.594 1 92.62 602 LYS B N 1
ATOM 9791 C CA . LYS B 1 602 ? 2.445 39.875 18 1 92.62 602 LYS B CA 1
ATOM 9792 C C . LYS B 1 602 ? 2.49 38.625 17.125 1 92.62 602 LYS B C 1
ATOM 9794 O O . LYS B 1 602 ? 2.434 37.5 17.625 1 92.62 602 LYS B O 1
ATOM 9799 N N . TRP B 1 603 ? 2.537 38.875 15.859 1 95.81 603 TRP B N 1
ATOM 9800 C CA . TRP B 1 603 ? 2.637 37.719 14.938 1 95.81 603 TRP B CA 1
ATOM 9801 C C . TRP B 1 603 ? 3.916 36.938 15.188 1 95.81 603 TRP B C 1
ATOM 9803 O O . TRP B 1 603 ? 3.895 35.719 15.211 1 95.81 603 TRP B O 1
ATOM 9813 N N . LYS B 1 604 ? 5.043 37.656 15.328 1 96.12 604 LYS B N 1
ATOM 9814 C CA . LYS B 1 604 ? 6.344 37.031 15.562 1 96.12 604 LYS B CA 1
ATOM 9815 C C . LYS B 1 604 ? 6.312 36.125 16.797 1 96.12 604 LYS B C 1
ATOM 9817 O O . LYS B 1 604 ? 6.766 34.969 16.75 1 96.12 604 LYS B O 1
ATOM 9822 N N . SER B 1 605 ? 5.758 36.625 17.859 1 95.56 605 SER B N 1
ATOM 9823 C CA . SER B 1 605 ? 5.699 35.875 19.109 1 95.56 605 SER B CA 1
ATOM 9824 C C . SER B 1 605 ? 4.801 34.656 18.984 1 95.56 605 SER B C 1
ATOM 9826 O O . SER B 1 605 ? 5.109 33.594 19.516 1 95.56 605 SER B O 1
ATOM 9828 N N . PHE B 1 606 ? 3.754 34.844 18.344 1 95.56 606 PHE B N 1
ATOM 9829 C CA . PHE B 1 606 ? 2.824 33.75 18.156 1 95.56 606 PHE B CA 1
ATOM 9830 C C . PHE B 1 606 ? 3.469 32.625 17.328 1 95.56 606 PHE B C 1
ATOM 9832 O O . PHE B 1 606 ? 3.406 31.453 17.703 1 95.56 606 PHE B O 1
ATOM 9839 N N . ALA B 1 607 ? 4.008 33.031 16.172 1 96.88 607 ALA B N 1
ATOM 9840 C CA . ALA B 1 607 ? 4.602 32.062 15.25 1 96.88 607 ALA B CA 1
ATOM 9841 C C . ALA B 1 607 ? 5.723 31.281 15.93 1 96.88 607 ALA B C 1
ATOM 9843 O O . ALA B 1 607 ? 5.781 30.047 15.836 1 96.88 607 ALA B O 1
ATOM 9844 N N . LEU B 1 608 ? 6.602 31.969 16.656 1 96.94 608 LEU B N 1
ATOM 9845 C CA . LEU B 1 608 ? 7.711 31.312 17.344 1 96.94 608 LEU B CA 1
ATOM 9846 C C . LEU B 1 608 ? 7.203 30.438 18.484 1 96.94 608 LEU B C 1
ATOM 9848 O O . LEU B 1 608 ? 7.734 29.344 18.719 1 96.94 608 LEU B O 1
ATOM 9852 N N . GLY B 1 609 ? 6.227 30.969 19.172 1 96.06 609 GLY B N 1
ATOM 9853 C CA . GLY B 1 609 ? 5.652 30.203 20.266 1 96.06 609 GLY B CA 1
ATOM 9854 C C . GLY B 1 609 ? 5.008 28.906 19.812 1 96.06 609 GLY B C 1
ATOM 9855 O O . GLY B 1 609 ? 5.102 27.891 20.5 1 96.06 609 GLY B O 1
ATOM 9856 N N . TYR B 1 610 ? 4.332 28.953 18.734 1 96.31 610 TYR B N 1
ATOM 9857 C CA . TYR B 1 610 ? 3.688 27.766 18.188 1 96.31 610 TYR B CA 1
ATOM 9858 C C . TYR B 1 610 ? 4.711 26.688 17.859 1 96.31 610 TYR B C 1
ATOM 9860 O O . TYR B 1 610 ? 4.496 25.516 18.141 1 96.31 610 TYR B O 1
ATOM 9868 N N . LEU B 1 611 ? 5.824 27.062 17.203 1 97.62 611 LEU B N 1
ATOM 9869 C CA . LEU B 1 611 ? 6.891 26.125 16.859 1 97.62 611 LEU B CA 1
ATOM 9870 C C . LEU B 1 611 ? 7.539 25.547 18.125 1 97.62 611 LEU B C 1
ATOM 9872 O O . LEU B 1 611 ? 7.832 24.359 18.188 1 97.62 611 LEU B O 1
ATOM 9876 N N . GLU B 1 612 ? 7.719 26.359 19.094 1 97.19 612 GLU B N 1
ATOM 9877 C CA . GLU B 1 612 ? 8.359 25.938 20.344 1 97.19 612 GLU B CA 1
ATOM 9878 C C . GLU B 1 612 ? 7.543 24.859 21.047 1 97.19 612 GLU B C 1
ATOM 9880 O O . GLU B 1 612 ? 8.094 23.875 21.547 1 97.19 612 GLU B O 1
ATOM 9885 N N . GLU B 1 613 ? 6.281 25.047 21.031 1 94.19 613 GLU B N 1
ATOM 9886 C CA . GLU B 1 613 ? 5.387 24.125 21.703 1 94.19 613 GLU B CA 1
ATOM 9887 C C . GLU B 1 613 ? 5.457 22.734 21.078 1 94.19 613 GLU B C 1
ATOM 9889 O O . GLU B 1 613 ? 5.312 21.719 21.766 1 94.19 613 GLU B O 1
ATOM 9894 N N . SER B 1 614 ? 5.625 22.656 19.844 1 94.19 614 SER B N 1
ATOM 9895 C CA . SER B 1 614 ? 5.605 21.391 19.109 1 94.19 614 SER B CA 1
ATOM 9896 C C . SER B 1 614 ? 7.016 20.844 18.922 1 94.19 614 SER B C 1
ATOM 9898 O O . SER B 1 614 ? 7.188 19.703 18.484 1 94.19 614 SER B O 1
ATOM 9900 N N . ALA B 1 615 ? 8.039 21.578 19.281 1 96.5 615 ALA B N 1
ATOM 9901 C CA . ALA B 1 615 ? 9.438 21.25 19 1 96.5 615 ALA B CA 1
ATOM 9902 C C . ALA B 1 615 ? 9.859 19.984 19.75 1 96.5 615 ALA B C 1
ATOM 9904 O O . ALA B 1 615 ? 10.664 19.203 19.234 1 96.5 615 ALA B O 1
ATOM 9905 N N . ALA B 1 616 ? 9.266 19.75 20.891 1 93.19 616 ALA B N 1
ATOM 9906 C CA . ALA B 1 616 ? 9.672 18.609 21.719 1 93.19 616 ALA B CA 1
ATOM 9907 C C . ALA B 1 616 ? 9.164 17.297 21.125 1 93.19 616 ALA B C 1
ATOM 9909 O O . ALA B 1 616 ? 9.695 16.219 21.422 1 93.19 616 ALA B O 1
ATOM 9910 N N . HIS B 1 617 ? 8.234 17.391 20.234 1 93.75 617 HIS B N 1
ATOM 9911 C CA . HIS B 1 617 ? 7.547 16.188 19.812 1 93.75 617 HIS B CA 1
ATOM 9912 C C . HIS B 1 617 ? 7.891 15.836 18.359 1 93.75 617 HIS B C 1
ATOM 9914 O O . HIS B 1 617 ? 7.453 14.805 17.844 1 93.75 617 HIS B O 1
ATOM 9920 N N . SER B 1 618 ? 8.633 16.625 17.672 1 97.06 618 SER B N 1
ATOM 9921 C CA . SER B 1 618 ? 9.023 16.391 16.281 1 97.06 618 SER B CA 1
ATOM 9922 C C . SER B 1 618 ? 10.422 16.922 16.016 1 97.06 618 SER B C 1
ATOM 9924 O O . SER B 1 618 ? 10.688 18.109 16.172 1 97.06 618 SER B O 1
ATOM 9926 N N . PRO B 1 619 ? 11.32 16.078 15.594 1 97.19 619 PRO B N 1
ATOM 9927 C CA . PRO B 1 619 ? 12.68 16.547 15.297 1 97.19 619 PRO B CA 1
ATOM 9928 C C . PRO B 1 619 ? 12.719 17.594 14.188 1 97.19 619 PRO B C 1
ATOM 9930 O O . PRO B 1 619 ? 13.562 18.5 14.211 1 97.19 619 PRO B O 1
ATOM 9933 N N . THR B 1 620 ? 11.844 17.484 13.234 1 97.5 620 THR B N 1
ATOM 9934 C CA . THR B 1 620 ? 11.781 18.484 12.172 1 97.5 620 THR B CA 1
ATOM 9935 C C . THR B 1 620 ? 11.383 19.844 12.727 1 97.5 620 THR B C 1
ATOM 9937 O O . THR B 1 620 ? 12.008 20.859 12.414 1 97.5 620 THR B O 1
ATOM 9940 N N . ILE B 1 621 ? 10.344 19.875 13.578 1 98.12 621 ILE B N 1
ATOM 9941 C CA . ILE B 1 621 ? 9.867 21.141 14.141 1 98.12 621 ILE B CA 1
ATOM 9942 C C . ILE B 1 621 ? 10.922 21.719 15.078 1 98.12 621 ILE B C 1
ATOM 9944 O O . ILE B 1 621 ? 11.094 22.938 15.148 1 98.12 621 ILE B O 1
ATOM 9948 N N . GLU B 1 622 ? 11.641 20.812 15.719 1 97.81 622 GLU B N 1
ATOM 9949 C CA . GLU B 1 622 ? 12.734 21.266 16.562 1 97.81 622 GLU B CA 1
ATOM 9950 C C . GLU B 1 622 ? 13.797 22 15.75 1 97.81 622 GLU B C 1
ATOM 9952 O O . GLU B 1 622 ? 14.273 23.062 16.141 1 97.81 622 GLU B O 1
ATOM 9957 N N . GLN B 1 623 ? 14.18 21.453 14.656 1 96.62 623 GLN B N 1
ATOM 9958 C CA . GLN B 1 623 ? 15.148 22.094 13.773 1 96.62 623 GLN B CA 1
ATOM 9959 C C . GLN B 1 623 ? 14.602 23.406 13.219 1 96.62 623 GLN B C 1
ATOM 9961 O O . GLN B 1 623 ? 15.32 24.391 13.125 1 96.62 623 GLN B O 1
ATOM 9966 N N . ASP B 1 624 ? 13.359 23.391 12.82 1 97.81 624 ASP B N 1
ATOM 9967 C CA . ASP B 1 624 ? 12.711 24.594 12.328 1 97.81 624 ASP B CA 1
ATOM 9968 C C . ASP B 1 624 ? 12.727 25.703 13.383 1 97.81 624 ASP B C 1
ATOM 9970 O O . ASP B 1 624 ? 12.977 26.859 13.07 1 97.81 624 ASP B O 1
ATOM 9974 N N . TYR B 1 625 ? 12.406 25.281 14.617 1 97.88 625 TYR B N 1
ATOM 9975 C CA . TYR B 1 625 ? 12.367 26.234 15.719 1 97.88 625 TYR B CA 1
ATOM 9976 C C . TYR B 1 625 ? 13.727 26.875 15.938 1 97.88 625 TYR B C 1
ATOM 9978 O O . TYR B 1 625 ? 13.828 28.078 16.156 1 97.88 625 TYR B O 1
ATOM 9986 N N . GLN B 1 626 ? 14.797 26.109 15.828 1 95.88 626 GLN B N 1
ATOM 9987 C CA . GLN B 1 626 ? 16.156 26.641 16.016 1 95.88 626 GLN B CA 1
ATOM 9988 C C . GLN B 1 626 ? 16.5 27.656 14.938 1 95.88 626 GLN B C 1
ATOM 9990 O O . GLN B 1 626 ? 17.078 28.703 15.234 1 95.88 626 GLN B O 1
ATOM 9995 N N . ILE B 1 627 ? 16.125 27.375 13.773 1 96.69 627 ILE B N 1
ATOM 9996 C CA . ILE B 1 627 ? 16.391 28.281 12.664 1 96.69 627 ILE B CA 1
ATOM 9997 C C . ILE B 1 627 ? 15.516 29.531 12.812 1 96.69 627 ILE B C 1
ATOM 9999 O O . ILE B 1 627 ? 15.992 30.656 12.656 1 96.69 627 ILE B O 1
ATOM 10003 N N . ALA B 1 628 ? 14.219 29.312 13.125 1 97.56 628 ALA B N 1
ATOM 10004 C CA . ALA B 1 628 ? 13.258 30.406 13.258 1 97.56 628 ALA B CA 1
ATOM 10005 C C . ALA B 1 628 ? 13.68 31.375 14.352 1 97.56 628 ALA B C 1
ATOM 10007 O O . ALA B 1 628 ? 13.477 32.594 14.227 1 97.56 628 ALA B O 1
ATOM 10008 N N . LYS B 1 629 ? 14.219 30.844 15.383 1 96 629 LYS B N 1
ATOM 10009 C CA . LYS B 1 629 ? 14.688 31.672 16.484 1 96 629 LYS B CA 1
ATOM 10010 C C . LYS B 1 629 ? 15.758 32.656 16.016 1 96 629 LYS B C 1
ATOM 10012 O O . LYS B 1 629 ? 15.758 33.812 16.406 1 96 629 LYS B O 1
ATOM 10017 N N . ILE B 1 630 ? 16.641 32.219 15.195 1 95.44 630 ILE B N 1
ATOM 10018 C CA . ILE B 1 630 ? 17.719 33.031 14.672 1 95.44 630 ILE B CA 1
ATOM 10019 C C . ILE B 1 630 ? 17.141 34.094 13.727 1 95.44 630 ILE B C 1
ATOM 10021 O O . ILE B 1 630 ? 17.5 35.281 13.812 1 95.44 630 ILE B O 1
ATOM 10025 N N . LEU B 1 631 ? 16.266 33.688 12.891 1 95.75 631 LEU B N 1
ATOM 10026 C CA . LEU B 1 631 ? 15.711 34.594 11.883 1 95.75 631 LEU B CA 1
ATOM 10027 C C . LEU B 1 631 ? 14.844 35.656 12.531 1 95.75 631 LEU B C 1
ATOM 10029 O O . LEU B 1 631 ? 14.836 36.812 12.086 1 95.75 631 LEU B O 1
ATOM 10033 N N . CYS B 1 632 ? 14.062 35.281 13.539 1 94.12 632 CYS B N 1
ATOM 10034 C CA . CYS B 1 632 ? 13.102 36.188 14.164 1 94.12 632 CYS B CA 1
ATOM 10035 C C . CYS B 1 632 ? 13.82 37.312 14.914 1 94.12 632 CYS B C 1
ATOM 10037 O O . CYS B 1 632 ? 13.219 38.344 15.219 1 94.12 632 CYS B O 1
ATOM 10039 N N . GLU B 1 633 ? 15.109 37.156 15.164 1 89.06 633 GLU B N 1
ATOM 10040 C CA . GLU B 1 633 ? 15.875 38.219 15.797 1 89.06 633 GLU B CA 1
ATOM 10041 C C . GLU B 1 633 ? 15.977 39.438 14.875 1 89.06 633 GLU B C 1
ATOM 10043 O O . GLU B 1 633 ? 16.062 40.562 15.352 1 89.06 633 GLU B O 1
ATOM 10048 N N . ASP B 1 634 ? 15.914 39.219 13.602 1 84.44 634 ASP B N 1
ATOM 10049 C CA . ASP B 1 634 ? 16.078 40.281 12.633 1 84.44 634 ASP B CA 1
ATOM 10050 C C . ASP B 1 634 ? 14.727 40.719 12.07 1 84.44 634 ASP B C 1
ATOM 10052 O O . ASP B 1 634 ? 14.664 41.625 11.242 1 84.44 634 ASP B O 1
ATOM 10056 N N . ILE B 1 635 ? 13.672 40.062 12.445 1 87.81 635 ILE B N 1
ATOM 10057 C CA . ILE B 1 635 ? 12.336 40.469 12.016 1 87.81 635 ILE B CA 1
ATOM 10058 C C . ILE B 1 635 ? 11.789 41.531 12.945 1 87.81 635 ILE B C 1
ATOM 10060 O O . ILE B 1 635 ? 11.867 41.406 14.164 1 87.81 635 ILE B O 1
ATOM 10064 N N . CYS B 1 636 ? 11.219 42.688 12.453 1 77.19 636 CYS B N 1
ATOM 10065 C CA . CYS B 1 636 ? 10.617 43.812 13.164 1 77.19 636 CYS B CA 1
ATOM 10066 C C . CYS B 1 636 ? 11.68 44.656 13.875 1 77.19 636 CYS B C 1
ATOM 10068 O O . CYS B 1 636 ? 11.43 45.188 14.953 1 77.19 636 CYS B O 1
ATOM 10070 N N . LYS B 1 637 ? 13 44.531 13.445 1 70.94 637 LYS B N 1
ATOM 10071 C CA . LYS B 1 637 ? 14.023 45.406 14 1 70.94 637 LYS B CA 1
ATOM 10072 C C . LYS B 1 637 ? 13.945 46.812 13.359 1 70.94 637 LYS B C 1
ATOM 10074 O O . LYS B 1 637 ? 13.945 46.938 12.133 1 70.94 637 LYS B O 1
ATOM 10079 N N . SER B 1 638 ? 12.852 47.625 13.742 1 50.25 638 SER B N 1
ATOM 10080 C CA . SER B 1 638 ? 12.938 49.031 13.391 1 50.25 638 SER B CA 1
ATOM 10081 C C . SER B 1 638 ? 14.219 49.656 13.938 1 50.25 638 SER B C 1
ATOM 10083 O O . SER B 1 638 ? 14.68 49.281 15.016 1 50.25 638 SER B O 1
#